Protein AF-A0A0D2BY99-F1 (afdb_monomer)

Organism: NCBI:txid348802

Solvent-accessible surface area (backbone atoms only — not comparable to full-atom values): 48387 Å² total; per-residue (Å²): 116,50,92,57,68,26,35,26,67,35,30,48,59,58,56,69,74,54,52,49,50,33,48,76,62,71,42,45,40,42,60,58,34,96,48,70,71,82,65,50,75,66,60,50,52,52,45,27,62,59,47,30,35,59,30,34,30,30,28,70,55,62,78,50,47,54,71,49,89,91,41,61,68,60,22,54,54,47,31,50,52,52,38,53,53,47,30,52,48,22,71,75,37,60,72,46,27,47,29,29,33,64,47,62,68,90,43,52,76,56,44,64,57,44,53,56,46,38,49,76,71,44,66,36,72,29,31,28,32,60,25,48,61,75,37,45,37,70,33,39,74,86,37,45,69,56,47,50,50,37,23,74,69,48,30,36,38,37,44,43,46,40,76,74,48,68,79,61,100,72,76,90,67,68,67,83,93,51,38,32,79,80,51,51,23,26,50,31,37,23,50,24,55,51,36,21,48,39,50,28,44,56,73,77,26,71,47,32,34,39,35,33,50,38,48,33,40,58,30,50,88,39,49,60,61,54,21,47,46,45,57,73,67,66,52,88,80,45,34,86,74,39,25,49,69,52,49,36,51,44,42,66,72,29,41,32,28,23,42,20,68,89,31,73,65,66,58,45,54,54,38,51,79,53,34,59,61,80,32,30,31,27,25,46,40,33,55,84,39,44,65,74,52,39,47,51,46,46,53,52,45,67,65,46,41,52,77,78,31,76,48,66,68,56,42,43,24,24,26,26,50,30,53,52,57,66,60,38,78,80,37,84,69,67,69,62,67,68,61,80,70,77,71,85,88,80,89,74,87,88,76,88,82,86,86,80,85,86,79,90,87,79,90,88,83,86,89,85,89,88,88,88,90,84,90,88,89,87,82,84,90,82,89,84,89,89,84,85,84,80,86,82,85,95,82,76,91,83,78,83,54,72,79,53,54,53,53,56,56,66,70,75,75,80,88,84,84,89,85,84,90,88,84,89,85,86,88,81,89,87,88,88,88,80,89,85,88,89,87,85,92,88,92,87,87,84,87,84,87,86,90,91,86,82,88,88,88,86,83,92,83,88,83,87,82,85,77,79,80,88,83,80,87,76,93,70,100,68,88,82,83,91,77,90,80,82,85,87,85,87,92,76,79,86,82,90,87,79,87,80,74,80,69,82,76,87,67,80,82,74,96,67,89,88,79,82,83,64,56,49,36,36,28,23,83,88,44,78,46,79,40,45,60,67,58,60,73,46,52,49,68,74,51,49,47,58,68,23,75,83,45,96,60,83,72,92,69,84,76,76,80,64,94,81,56,71,46,78,32,95,47,62,51,69,55,53,50,56,49,53,52,53,54,51,56,55,58,73,69,55,87,83,82,81,84,77,94,74,85,88,82,81,95,75,85,88,78,92,74,82,95,79,75,60,78,72,66,74,47,70,70,32,50,44,34,41,37,41,34,38,43,35,40,52,48,72,50,76,84,52,96,84,66,49,75,67,58,52,49,50,46,48,52,24,43,50,60,44,58,62,68,68,40,45,63,57,60,92,58,67,84,65,94,65,86,85,41,73,54,55,54,49,51,53,30,44,39,43,19,46,47,58,95,78,42,53,48,76,34,72,48,70,44,96,90,50,64,33,36,47,32,36,35,78,29,58,51,56,84,76,76,70,86,47,89,75,36,60,59,40,52,57,39,26,56,54,52,61,69,20,48,94,41,66,46,74,51,77,51,77,49,82,45,75,39,77,74,31,68,96,47,101,59,70,35,46,30,42,33,39,43,36,40,39,40,34,32,32,68,48,61,83,129

Radius of gyration: 38.29 Å; Cα contacts (8 Å, |Δi|>4): 1017; chains: 1; bounding box: 96×104×134 Å

Nearest PDB structures (foldseek):
  2f6k-assembly1_A  TM=9.351E-01  e=1.677E-24  Lactiplantibacillus plantarum WCFS1
  3nur-assembly1_A  TM=8.470E-01  e=1.271E-16  Staphylococcus aureus
  4qs5-assembly2_D  TM=8.543E-01  e=3.409E-16  Novosphingobium aromaticivorans DSM 12444
  4ofc-assembly1_A  TM=8.012E-01  e=1.671E-15  Homo sapiens
  7wmb-assembly1_A  TM=7.915E-01  e=1.765E-15  Aspergillus oryzae

Sequence (783 aa):
MSRHRKIDCHSHYLPPGYRDACAENGHKNPDGMPAIPEWSAESHLEMMKAVNITKSILSISSPGTNLVPGNSELTRKVTKYCNDYAADLKKQKPEQFGFFASLPLTDVEWCLQEIPRALDELDADGFVVMTNFGGSYLGDKAFDPIFDELNRRKAKVFMHPTTPCLKTGTAATPLPDFPRPMFEFLFDTARAVINLFLSGTVSRCPNVSFLVPHVGGTFPPLINRFSGFAAAVKIPGVDSAVNPNWVKERLNKQFYFDTAGWAFSEQMKGMLEYVTVDRMLYGSDFPFTPLSHVQFLSDQHDKYLPEVFPNEEDQEKLCSQNALKLFSGGDARFTQSVNLSHRPLHRQSPTTALSTYNDLDTADDKIYTAPPPPHSPLSAASSSSPPSPRPPPFSSLYFPSDAELDRIRATVTETACDSLLTSAPAPSFEEALAEDEVECKAEAETKAALPPDTKPQSSRAVEEGEPPPPYTEGSSPLDSFSYIMAAAGGAASIITQVQQTPGPPINTLGAGEAAADEHITLDLRGSRFTLSREELLTLPEFVLLSLFPNGLLPDGHMNSFHDGDVYPVDYDPASLQYMLNFFRDVAQSIPSTSPSPTTPPENDPISIEPLQGSTKDMLQDRAGIIVLREDLDFYVIPPRADIEAVEMTEVKRAAGRSLLKQNGIFSGLKRSEEAGTTEQHLIEMLTAGGFNHDDSWGHRAGEPNKAVICSLALARLRTDVKGDVAGSNAVGMAQKLLLFWRKPARRCWWEGVELDDVEGVETRVKVWIRRVWTLEMSVIGLR

Structure (mmCIF, N/CA/C/O backbone):
data_AF-A0A0D2BY99-F1
#
_entry.id   AF-A0A0D2BY99-F1
#
loop_
_atom_site.group_PDB
_atom_site.id
_atom_site.type_symbol
_atom_site.label_atom_id
_atom_site.label_alt_id
_atom_site.label_comp_id
_atom_site.label_asym_id
_atom_site.label_entity_id
_atom_site.label_seq_id
_atom_site.pdbx_PDB_ins_code
_atom_site.Cartn_x
_atom_site.Cartn_y
_atom_site.Cartn_z
_atom_site.occupancy
_atom_site.B_iso_or_equiv
_atom_site.auth_seq_id
_atom_site.auth_comp_id
_atom_site.auth_asym_id
_atom_site.auth_atom_id
_atom_site.pdbx_PDB_model_num
ATOM 1 N N . MET A 1 1 ? 11.100 -9.910 21.239 1.00 56.53 1 MET A N 1
ATOM 2 C CA . MET A 1 1 ? 10.245 -8.736 21.527 1.00 56.53 1 MET A CA 1
ATOM 3 C C . MET A 1 1 ? 10.646 -7.657 20.547 1.00 56.53 1 MET A C 1
ATOM 5 O O . MET A 1 1 ? 11.840 -7.393 20.456 1.00 56.53 1 MET A O 1
ATOM 9 N N . SER A 1 2 ? 9.673 -7.092 19.834 1.00 71.94 2 SER A N 1
ATOM 10 C CA . SER A 1 2 ? 9.865 -6.019 18.846 1.00 71.94 2 SER A CA 1
ATOM 11 C C . SER A 1 2 ? 10.686 -4.857 19.413 1.00 71.94 2 SER A C 1
ATOM 13 O O . SER A 1 2 ? 10.390 -4.384 20.517 1.00 71.94 2 SER A O 1
ATOM 15 N N . ARG A 1 3 ? 11.692 -4.379 18.666 1.00 77.44 3 ARG A N 1
ATOM 16 C CA . ARG A 1 3 ? 12.520 -3.226 19.085 1.00 77.44 3 ARG A CA 1
ATOM 17 C C . ARG A 1 3 ? 11.710 -1.930 19.031 1.00 77.44 3 ARG A C 1
ATOM 19 O O . ARG A 1 3 ? 11.904 -1.052 19.869 1.00 77.44 3 ARG A O 1
ATOM 26 N N . HIS A 1 4 ? 10.777 -1.837 18.088 1.00 87.06 4 HIS A N 1
ATOM 27 C CA . HIS A 1 4 ? 9.962 -0.648 17.860 1.00 87.06 4 HIS A CA 1
ATOM 28 C C . HIS A 1 4 ? 8.675 -0.687 18.693 1.00 87.06 4 HIS A C 1
ATOM 30 O O . HIS A 1 4 ? 8.038 -1.737 18.819 1.00 87.06 4 HIS A O 1
ATOM 36 N N . ARG A 1 5 ? 8.286 0.473 19.242 1.00 94.44 5 ARG A N 1
ATOM 37 C CA . ARG A 1 5 ? 6.951 0.697 19.820 1.00 94.44 5 ARG A CA 1
ATOM 38 C C . ARG A 1 5 ? 5.971 0.939 18.672 1.00 94.44 5 ARG A C 1
ATOM 40 O O . ARG A 1 5 ? 6.218 1.824 17.854 1.00 94.44 5 ARG A O 1
ATOM 47 N N . LYS A 1 6 ? 4.887 0.168 18.612 1.00 97.56 6 LYS A N 1
ATOM 48 C CA . LYS A 1 6 ? 3.934 0.165 17.490 1.00 97.56 6 LYS A CA 1
ATOM 49 C C . LYS A 1 6 ? 2.549 0.674 17.893 1.00 97.56 6 LYS A C 1
ATOM 51 O O . LYS A 1 6 ? 2.116 0.451 19.021 1.00 97.56 6 LYS A O 1
ATOM 56 N N . ILE A 1 7 ? 1.838 1.312 16.966 1.00 98.50 7 ILE A N 1
ATOM 57 C CA . ILE A 1 7 ? 0.398 1.583 17.070 1.00 98.50 7 ILE A CA 1
ATOM 58 C C . ILE A 1 7 ? -0.298 0.812 15.956 1.00 98.50 7 ILE A C 1
ATOM 60 O O . ILE A 1 7 ? -0.080 1.080 14.778 1.00 98.50 7 ILE A O 1
ATOM 64 N N . ASP A 1 8 ? -1.119 -0.155 16.341 1.00 98.56 8 ASP A N 1
ATOM 65 C CA . ASP A 1 8 ? -1.815 -1.043 15.421 1.00 98.56 8 ASP A CA 1
ATOM 66 C C . ASP A 1 8 ? -3.090 -0.375 14.900 1.00 98.56 8 ASP A C 1
ATOM 68 O O . ASP A 1 8 ? -4.052 -0.169 15.639 1.00 98.56 8 ASP A O 1
ATOM 72 N N . CYS A 1 9 ? -3.080 0.000 13.623 1.00 98.50 9 CYS A N 1
ATOM 73 C CA . CYS A 1 9 ? -4.204 0.646 12.949 1.00 98.50 9 CYS A CA 1
ATOM 74 C C . CYS A 1 9 ? -5.134 -0.352 12.244 1.00 98.50 9 CYS A C 1
ATOM 76 O O . CYS A 1 9 ? -6.150 0.069 11.695 1.00 98.50 9 CYS A O 1
ATOM 78 N N . HIS A 1 10 ? -4.803 -1.647 12.264 1.00 98.50 10 HIS A N 1
ATOM 79 C CA . HIS A 1 10 ? -5.571 -2.717 11.638 1.00 98.50 10 HIS A CA 1
ATOM 80 C C . HIS A 1 10 ? -5.625 -3.904 12.595 1.00 98.50 10 HIS A C 1
ATOM 82 O O . HIS A 1 10 ? -4.867 -4.869 12.491 1.00 98.50 10 HIS A O 1
ATOM 88 N N . SER A 1 11 ? -6.556 -3.805 13.538 1.00 97.81 11 SER A N 1
ATOM 89 C CA . SER A 1 11 ? -6.810 -4.827 14.541 1.00 97.81 11 SER A CA 1
ATOM 90 C C . SER A 1 11 ? -8.306 -5.036 14.704 1.00 97.81 11 SER A C 1
ATOM 92 O O . SER A 1 11 ? -9.100 -4.093 14.592 1.00 97.81 11 SER A O 1
ATOM 94 N N . HIS A 1 12 ? -8.7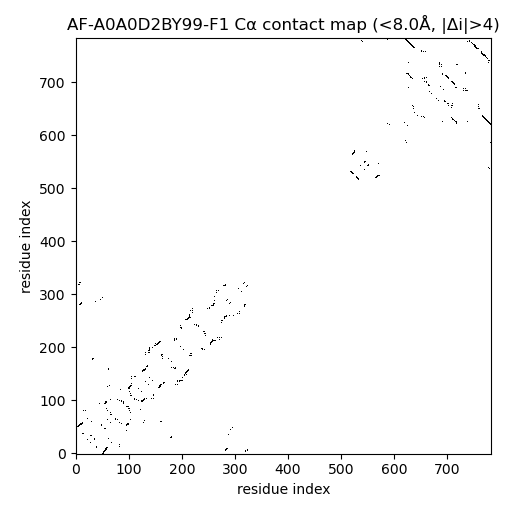03 -6.265 15.003 1.00 98.31 12 HIS A N 1
ATOM 95 C CA . HIS A 1 12 ? -10.099 -6.653 15.098 1.00 98.31 12 HIS A CA 1
ATOM 96 C C . HIS A 1 12 ? -10.532 -7.000 16.517 1.00 98.31 12 HIS A C 1
ATOM 98 O O . HIS A 1 12 ? -9.751 -7.409 17.385 1.00 98.31 12 HIS A O 1
ATOM 104 N N . TYR A 1 13 ? -11.832 -6.831 16.737 1.00 98.06 13 TYR A N 1
ATOM 105 C CA . TYR A 1 13 ? -12.532 -7.254 17.937 1.00 98.06 13 TYR A CA 1
ATOM 106 C C . TYR A 1 13 ? -13.767 -8.058 17.547 1.00 98.06 13 TYR A C 1
ATOM 108 O O . TYR A 1 13 ? -14.446 -7.743 16.571 1.00 98.06 13 TYR A O 1
ATOM 116 N N . LEU A 1 14 ? -14.047 -9.119 18.303 1.00 96.81 14 LEU A N 1
ATOM 117 C CA . LEU A 1 14 ? -15.175 -10.014 18.057 1.00 96.81 14 LEU A CA 1
ATOM 118 C C . LEU A 1 14 ? -15.991 -10.128 19.352 1.00 96.81 14 LEU A C 1
ATOM 120 O O . LEU A 1 14 ? -15.777 -11.055 20.134 1.00 96.81 14 LEU A O 1
ATOM 124 N N . PRO A 1 15 ? -16.892 -9.162 19.624 1.00 95.12 15 PRO A N 1
ATOM 125 C CA . PRO A 1 15 ? -17.768 -9.212 20.791 1.00 95.12 15 PRO A CA 1
ATOM 126 C C . PRO A 1 15 ? -18.583 -10.517 20.809 1.00 95.12 15 PRO A C 1
ATOM 128 O O . PRO A 1 15 ? -19.040 -10.936 19.740 1.00 95.12 15 PRO A O 1
ATOM 131 N N . PRO A 1 16 ? -18.856 -11.132 21.976 1.00 93.06 16 PRO A N 1
ATOM 132 C CA . PRO A 1 16 ? -19.593 -12.396 22.044 1.00 93.06 16 PRO A CA 1
ATOM 133 C C . PRO A 1 16 ? -20.919 -12.375 21.267 1.00 93.06 16 PRO A C 1
ATOM 135 O O . PRO A 1 16 ? -21.113 -13.191 20.373 1.00 93.06 16 PRO A O 1
ATOM 138 N N . GLY A 1 17 ? -21.760 -11.354 21.475 1.00 94.94 17 GLY A N 1
ATOM 139 C CA . GLY A 1 17 ? -23.041 -11.235 20.768 1.00 94.94 17 GLY A CA 1
ATOM 140 C C . GLY A 1 17 ? -22.930 -10.948 19.261 1.00 94.94 17 GLY A C 1
ATOM 141 O O . GLY A 1 17 ? -23.889 -11.181 18.531 1.00 94.94 17 GLY A O 1
ATOM 142 N N . TYR A 1 18 ? -21.778 -10.469 18.773 1.00 97.12 18 TYR A N 1
ATOM 143 C CA . TYR A 1 18 ? -21.510 -10.333 17.336 1.00 97.12 18 TYR A CA 1
ATOM 144 C C . TYR A 1 18 ? -21.160 -11.694 16.740 1.00 97.12 18 TYR A C 1
ATOM 146 O O . TYR A 1 18 ? -21.701 -12.077 15.708 1.00 97.12 18 TYR A O 1
ATOM 154 N N . ARG A 1 19 ? -20.304 -12.457 17.427 1.00 95.00 19 ARG A N 1
ATOM 155 C CA . ARG A 1 19 ? -19.936 -13.818 17.033 1.00 95.00 19 ARG A CA 1
ATOM 156 C C . ARG A 1 19 ? -21.144 -14.757 17.025 1.00 95.00 19 ARG A C 1
ATOM 158 O O . ARG A 1 19 ? -21.289 -15.518 16.069 1.00 95.00 19 ARG A O 1
ATOM 165 N N . ASP A 1 20 ? -22.016 -14.658 18.026 1.00 95.38 20 ASP A N 1
ATOM 166 C CA . ASP A 1 20 ? -23.283 -15.393 18.073 1.00 95.38 20 ASP A CA 1
ATOM 167 C C . ASP A 1 20 ? -24.172 -15.007 16.881 1.00 95.38 20 ASP A C 1
ATOM 169 O O . ASP A 1 20 ? -24.571 -15.879 16.110 1.00 95.38 20 ASP A O 1
ATOM 173 N N . ALA A 1 21 ? -24.381 -13.706 16.637 1.00 97.00 21 ALA A N 1
ATOM 174 C CA . ALA A 1 21 ? -25.160 -13.229 15.492 1.00 97.00 21 ALA A CA 1
ATOM 175 C C . ALA A 1 21 ? -24.588 -13.706 14.142 1.00 97.00 21 ALA A C 1
ATOM 177 O O . ALA A 1 21 ? -25.350 -14.134 13.272 1.00 97.00 21 ALA A O 1
ATOM 178 N N . CYS A 1 22 ? -23.265 -13.698 13.958 1.00 96.56 22 CYS A N 1
ATOM 179 C CA . CYS A 1 22 ? -22.613 -14.271 12.778 1.00 96.56 22 CYS A CA 1
ATOM 180 C C . CYS A 1 22 ? -22.915 -15.769 12.643 1.00 96.56 22 CYS A C 1
ATOM 182 O O . CYS A 1 22 ? -23.342 -16.218 11.579 1.00 96.56 22 CYS A O 1
ATOM 184 N N . ALA A 1 23 ? -22.741 -16.546 13.715 1.00 95.00 23 ALA A N 1
ATOM 185 C CA . ALA A 1 23 ? -22.955 -17.990 13.704 1.00 95.00 23 ALA A CA 1
ATOM 186 C C . ALA A 1 23 ? -24.426 -18.388 13.469 1.00 95.00 23 ALA A C 1
ATOM 188 O O . ALA A 1 23 ? -24.681 -19.387 12.790 1.00 95.00 23 ALA A O 1
ATOM 189 N N . GLU A 1 24 ? -25.377 -17.618 14.001 1.00 96.62 24 GLU A N 1
ATOM 190 C CA . GLU A 1 24 ? -26.823 -17.781 13.794 1.00 96.62 24 GLU A CA 1
ATOM 191 C C . GLU A 1 24 ? -27.250 -17.457 12.355 1.00 96.62 24 GLU A C 1
ATOM 193 O O . GLU A 1 24 ? -28.123 -18.128 11.810 1.00 96.62 24 GLU A O 1
ATOM 198 N N . ASN A 1 25 ? -26.602 -16.478 11.713 1.00 96.12 25 ASN A N 1
ATOM 199 C CA . ASN A 1 25 ? -26.933 -16.013 10.360 1.00 96.12 25 ASN A CA 1
ATOM 200 C C . ASN A 1 25 ? -26.036 -16.626 9.262 1.00 96.12 25 ASN A C 1
ATOM 202 O O . ASN A 1 25 ? -25.915 -16.071 8.174 1.00 96.12 25 ASN A O 1
ATOM 206 N N . GLY A 1 26 ? -25.421 -17.785 9.528 1.00 93.44 26 GLY A N 1
ATOM 207 C CA . GLY A 1 26 ? -24.696 -18.589 8.532 1.00 93.44 26 GLY A CA 1
ATOM 208 C C . GLY A 1 26 ? -23.199 -18.287 8.373 1.00 93.44 26 GLY A C 1
ATOM 209 O O . GLY A 1 26 ? -22.496 -19.039 7.703 1.00 93.44 26 GLY A O 1
ATOM 210 N N . HIS A 1 27 ? -22.665 -17.271 9.050 1.00 93.50 27 HIS A N 1
ATOM 211 C CA . HIS A 1 27 ? -21.276 -16.802 8.921 1.00 93.50 27 HIS A CA 1
ATOM 212 C C . HIS A 1 27 ? -20.294 -17.512 9.862 1.00 93.50 27 HIS A C 1
ATOM 214 O O . HIS A 1 27 ? -19.378 -16.896 10.399 1.00 93.50 27 HIS A O 1
ATOM 220 N N . LYS A 1 28 ? -20.459 -18.825 10.078 1.00 93.56 28 LYS A N 1
ATOM 221 C CA . LYS A 1 28 ? -19.520 -19.638 10.888 1.00 93.56 28 LYS A CA 1
ATOM 222 C C . LYS A 1 28 ? -18.140 -19.775 10.237 1.00 93.56 28 LYS A C 1
ATOM 224 O O . LYS A 1 28 ? -17.147 -19.959 10.939 1.00 93.56 28 LYS A O 1
ATOM 229 N N . ASN A 1 29 ? -18.106 -19.662 8.912 1.00 92.75 29 ASN A N 1
ATOM 230 C CA . ASN A 1 29 ? -16.936 -19.767 8.047 1.00 92.75 29 ASN A CA 1
ATOM 231 C C . ASN A 1 29 ? -16.832 -18.503 7.172 1.00 92.75 29 ASN A C 1
ATOM 233 O O . ASN A 1 29 ? -17.025 -18.588 5.955 1.00 92.75 29 ASN A O 1
ATOM 237 N N . PRO A 1 30 ? -16.636 -17.314 7.780 1.00 90.81 30 PRO A N 1
ATOM 238 C CA . PRO A 1 30 ? -16.716 -16.043 7.064 1.00 90.81 30 PRO A CA 1
ATOM 239 C C . PRO A 1 30 ? -15.675 -16.013 5.943 1.00 90.81 30 PRO A C 1
ATOM 241 O O . PRO A 1 30 ? -14.522 -16.387 6.152 1.00 90.81 30 PRO A O 1
ATOM 244 N N . ASP A 1 31 ? -16.102 -15.647 4.734 1.00 90.81 31 ASP A N 1
ATOM 245 C CA . ASP A 1 31 ? -15.240 -15.550 3.548 1.00 90.81 31 ASP A CA 1
ATOM 246 C C . ASP A 1 31 ? -14.436 -16.837 3.229 1.00 90.81 31 ASP A C 1
ATOM 248 O O . ASP A 1 31 ? -13.363 -16.797 2.621 1.00 90.81 31 ASP A O 1
ATOM 252 N N . GLY A 1 32 ? -14.952 -18.004 3.637 1.00 89.62 32 GLY A N 1
ATOM 253 C CA . GLY A 1 32 ? -14.294 -19.305 3.473 1.00 89.62 32 GLY A CA 1
ATOM 254 C C . GLY A 1 32 ? -13.236 -19.629 4.536 1.00 89.62 32 GLY A C 1
ATOM 255 O O . GLY A 1 32 ? -12.535 -20.629 4.402 1.00 89.62 32 GLY A O 1
ATOM 256 N N . MET A 1 33 ? -13.102 -18.822 5.594 1.00 92.44 33 MET A N 1
ATOM 257 C CA . MET A 1 33 ? -12.191 -19.107 6.708 1.00 92.44 33 MET A CA 1
ATOM 258 C C . MET A 1 33 ? -12.642 -20.337 7.524 1.00 92.44 33 MET A C 1
ATOM 260 O O . MET A 1 33 ? -13.844 -20.602 7.622 1.00 92.44 33 MET A O 1
ATOM 264 N N . PRO A 1 34 ? -11.722 -21.087 8.169 1.00 91.62 34 PRO A N 1
ATOM 265 C CA . PRO A 1 34 ? -12.066 -22.325 8.883 1.00 91.62 34 PRO A CA 1
ATOM 266 C C . PRO A 1 34 ? -13.016 -22.157 10.080 1.00 91.62 34 PRO A C 1
ATOM 268 O O . PRO A 1 34 ? -13.721 -23.102 10.430 1.00 91.62 34 PRO A O 1
ATOM 271 N N . ALA A 1 35 ? -13.031 -20.979 10.710 1.00 93.25 35 ALA A N 1
ATOM 272 C CA . ALA A 1 35 ? -13.931 -20.612 11.802 1.00 93.25 35 ALA A CA 1
ATOM 273 C C . ALA A 1 35 ? -13.927 -19.087 12.017 1.00 93.25 35 ALA A C 1
ATOM 275 O O . ALA A 1 35 ? -12.994 -18.403 11.593 1.00 93.25 35 ALA A O 1
ATOM 276 N N . ILE A 1 36 ? -14.908 -18.572 12.766 1.00 93.25 36 ILE A N 1
ATOM 277 C CA . ILE A 1 36 ? -14.758 -17.297 13.485 1.00 93.25 36 ILE A CA 1
ATOM 278 C C . ILE A 1 36 ? -13.766 -17.530 14.648 1.00 93.25 36 ILE A C 1
ATOM 280 O O . ILE A 1 36 ? -14.056 -18.386 15.495 1.00 93.25 36 ILE A O 1
ATOM 284 N N . PRO A 1 37 ? -12.626 -16.817 14.721 1.00 93.31 37 PRO A N 1
ATOM 285 C CA . PRO A 1 37 ? -11.643 -17.008 15.787 1.00 93.31 37 PRO A CA 1
ATOM 286 C C . PRO A 1 37 ? -12.169 -16.566 17.163 1.00 93.31 37 PRO A C 1
ATOM 288 O O . PRO A 1 37 ? -13.069 -15.732 17.278 1.00 93.31 37 PRO A O 1
ATOM 291 N N . GLU A 1 38 ? -11.587 -17.135 18.221 1.00 92.62 38 GLU A N 1
ATOM 292 C CA . GLU A 1 38 ? -11.810 -16.688 19.600 1.00 92.62 38 GLU A CA 1
ATOM 293 C C . GLU A 1 38 ? -11.158 -15.321 19.845 1.00 92.62 38 GLU A C 1
ATOM 295 O O . GLU A 1 38 ? -10.099 -15.016 19.293 1.00 92.62 38 GLU A O 1
ATOM 300 N N . TRP A 1 39 ? -11.768 -14.507 20.709 1.00 96.44 39 TRP A N 1
ATOM 301 C CA . TRP A 1 39 ? -11.251 -13.184 21.049 1.00 96.44 39 TRP A CA 1
ATOM 302 C C . TRP A 1 39 ? -11.715 -12.722 22.432 1.00 96.44 39 TRP A C 1
ATOM 304 O O . TRP A 1 39 ? -12.891 -12.835 22.777 1.00 96.44 39 TRP A O 1
ATOM 314 N N . SER A 1 40 ? -10.807 -12.119 23.196 1.00 97.00 40 SER A N 1
ATOM 315 C CA . SER A 1 40 ? -11.129 -11.274 24.346 1.00 97.00 40 SER A CA 1
ATOM 316 C C . SER A 1 40 ? -10.222 -10.042 24.389 1.00 97.00 40 SER A C 1
ATOM 318 O O . SER A 1 40 ? -9.164 -9.996 23.753 1.00 97.00 40 SER A O 1
ATOM 320 N N . ALA A 1 41 ? -10.604 -9.042 25.187 1.00 97.31 41 ALA A N 1
ATOM 321 C CA . ALA A 1 41 ? -9.747 -7.886 25.440 1.00 97.31 41 ALA A CA 1
ATOM 322 C C . ALA A 1 41 ? -8.418 -8.304 26.102 1.00 97.31 41 ALA A C 1
ATOM 324 O O . ALA A 1 41 ? -7.382 -7.688 25.866 1.00 97.31 41 ALA A O 1
ATOM 325 N N . GLU A 1 42 ? -8.431 -9.370 26.903 1.00 97.62 42 GLU A N 1
ATOM 326 C CA . GLU A 1 42 ? -7.264 -9.934 27.580 1.00 97.62 42 GLU A CA 1
ATOM 327 C C . GLU A 1 42 ? -6.314 -10.607 26.583 1.00 97.62 42 GLU A C 1
ATOM 329 O O . GLU A 1 42 ? -5.121 -10.305 26.604 1.00 97.62 42 GLU A O 1
ATOM 334 N N . SER A 1 43 ? -6.822 -11.438 25.660 1.00 97.19 43 SER A N 1
ATOM 335 C CA . SER A 1 43 ? -5.990 -12.054 24.614 1.00 97.19 43 SER A CA 1
ATOM 336 C C . SER A 1 43 ? -5.428 -11.013 23.643 1.00 97.19 43 SER A C 1
ATOM 338 O O . SER A 1 43 ? -4.305 -11.149 23.162 1.00 97.19 43 SER A O 1
ATOM 340 N N . HIS A 1 44 ? -6.182 -9.940 23.382 1.00 98.44 44 HIS A N 1
ATOM 341 C CA . HIS A 1 44 ? -5.705 -8.814 22.581 1.00 98.44 44 HIS A CA 1
ATOM 342 C C . HIS A 1 44 ? -4.551 -8.075 23.284 1.00 98.44 44 HIS A C 1
ATOM 344 O O . HIS A 1 44 ? -3.530 -7.791 22.663 1.00 98.44 44 HIS A O 1
ATOM 350 N N . LEU A 1 45 ? -4.656 -7.813 24.591 1.00 98.44 45 LEU A N 1
ATOM 351 C CA . LEU A 1 45 ? -3.580 -7.179 25.368 1.00 98.44 45 LEU A CA 1
ATOM 352 C C . LEU A 1 45 ? -2.336 -8.072 25.504 1.00 98.44 45 LEU A C 1
ATOM 354 O O . LEU A 1 45 ? -1.215 -7.561 25.532 1.00 98.44 45 LEU A O 1
ATOM 358 N N . GLU A 1 46 ? -2.511 -9.394 25.565 1.00 97.81 46 GLU A N 1
ATOM 359 C CA . GLU A 1 46 ? -1.402 -10.349 25.498 1.00 97.81 46 GLU A CA 1
ATOM 360 C C . GLU A 1 46 ? -0.677 -10.270 24.147 1.00 97.81 46 GLU A C 1
ATOM 362 O O . GLU A 1 46 ? 0.552 -10.152 24.128 1.00 97.81 46 GLU A O 1
ATOM 367 N N . MET A 1 47 ? -1.424 -10.230 23.037 1.00 97.56 47 MET A N 1
ATOM 368 C CA . MET A 1 47 ? -0.873 -9.997 21.698 1.00 97.56 47 MET A CA 1
ATOM 369 C C . MET A 1 47 ? -0.092 -8.681 21.641 1.00 97.56 47 MET A C 1
ATOM 371 O O . MET A 1 47 ? 1.094 -8.696 21.309 1.00 97.56 47 MET A O 1
ATOM 375 N N . MET A 1 48 ? -0.699 -7.567 22.064 1.00 98.25 48 MET A N 1
ATOM 376 C CA . MET A 1 48 ? -0.048 -6.251 22.056 1.00 98.25 48 MET A CA 1
ATOM 377 C C . MET A 1 48 ? 1.290 -6.270 22.804 1.00 98.25 48 MET A C 1
ATOM 379 O O . MET A 1 48 ? 2.311 -5.804 22.293 1.00 98.25 48 MET A O 1
ATOM 383 N N . LYS A 1 49 ? 1.311 -6.881 23.995 1.00 97.69 49 LYS A N 1
ATOM 384 C CA . LYS A 1 49 ? 2.518 -7.035 24.815 1.00 97.69 49 LYS A CA 1
ATOM 385 C C . LYS A 1 49 ? 3.581 -7.910 24.143 1.00 97.69 49 LYS A C 1
ATOM 387 O O . LYS A 1 49 ? 4.770 -7.626 24.289 1.00 97.69 49 LYS A O 1
ATOM 392 N N . ALA A 1 50 ? 3.186 -8.963 23.429 1.00 96.38 50 ALA A N 1
ATOM 393 C CA . ALA A 1 50 ? 4.113 -9.877 22.763 1.00 96.38 50 ALA A CA 1
ATOM 394 C C . ALA A 1 50 ? 4.914 -9.196 21.634 1.00 96.38 50 ALA A C 1
ATOM 396 O O . ALA A 1 50 ? 6.103 -9.489 21.469 1.00 96.38 50 ALA A O 1
ATOM 397 N N . VAL A 1 51 ? 4.288 -8.262 20.905 1.00 96.25 51 VAL A N 1
ATOM 398 C CA . VAL A 1 51 ? 4.874 -7.560 19.742 1.00 96.25 51 VAL A CA 1
ATOM 399 C C . VAL A 1 51 ? 5.107 -6.053 19.947 1.00 96.25 51 VAL A C 1
ATOM 401 O O . VAL A 1 51 ? 5.364 -5.334 18.987 1.00 96.25 51 VAL A O 1
ATOM 404 N N . ASN A 1 52 ? 5.109 -5.573 21.198 1.00 97.06 52 ASN A N 1
ATOM 405 C CA . ASN A 1 52 ? 5.401 -4.175 21.571 1.00 97.06 52 ASN A CA 1
ATOM 406 C C . ASN A 1 52 ? 4.458 -3.134 20.917 1.00 97.06 52 ASN A C 1
ATOM 408 O O . ASN A 1 52 ? 4.869 -2.022 20.572 1.00 97.06 52 ASN A O 1
ATOM 412 N N . ILE A 1 53 ? 3.181 -3.490 20.758 1.00 98.44 53 ILE A N 1
ATOM 413 C CA . ILE A 1 53 ? 2.116 -2.543 20.406 1.00 98.44 53 ILE A CA 1
ATOM 414 C C . ILE A 1 53 ? 1.680 -1.820 21.685 1.00 98.44 53 ILE A C 1
ATOM 416 O O . ILE A 1 53 ? 1.390 -2.451 22.702 1.00 98.44 53 ILE A O 1
ATOM 420 N N . THR A 1 54 ? 1.622 -0.491 21.643 1.00 97.81 54 THR A N 1
ATOM 421 C CA . THR A 1 54 ? 1.172 0.342 22.768 1.00 97.81 54 THR A CA 1
ATOM 422 C C . THR A 1 54 ? -0.328 0.615 22.724 1.00 97.81 54 THR A C 1
ATOM 424 O O . THR A 1 54 ? -0.960 0.645 23.778 1.00 97.81 54 THR A O 1
ATOM 427 N N . LYS A 1 55 ? -0.895 0.771 21.520 1.00 98.44 55 LYS A N 1
ATOM 428 C CA . LYS A 1 55 ? -2.316 1.051 21.280 1.00 98.44 55 LYS A CA 1
ATOM 429 C C . LYS A 1 55 ? -2.806 0.360 20.005 1.00 98.44 55 LYS A C 1
ATOM 431 O O . LYS A 1 55 ? -2.105 0.405 18.997 1.00 98.44 55 LYS A O 1
ATOM 436 N N . SER A 1 56 ? -4.005 -0.216 20.047 1.00 98.75 56 SER A N 1
ATOM 437 C CA . SER A 1 56 ? -4.707 -0.786 18.889 1.00 98.75 56 SER A CA 1
ATOM 438 C C . SER A 1 56 ? -5.969 0.018 18.577 1.00 98.75 56 SER A C 1
ATOM 440 O O . SER A 1 56 ? -6.726 0.360 19.486 1.00 98.75 56 SER A O 1
ATOM 442 N N . ILE A 1 57 ? -6.230 0.299 17.301 1.00 98.69 57 ILE A N 1
ATOM 443 C CA . ILE A 1 57 ? -7.485 0.890 16.824 1.00 98.69 57 ILE A CA 1
ATOM 444 C C . ILE A 1 57 ? -8.368 -0.245 16.295 1.00 98.69 57 ILE A C 1
ATOM 446 O O . ILE A 1 57 ? -8.110 -0.827 15.244 1.00 98.69 57 ILE A O 1
ATOM 450 N N . LEU A 1 58 ? -9.384 -0.598 17.079 1.00 98.75 58 LEU A N 1
ATOM 451 C CA . LEU A 1 58 ? -10.216 -1.780 16.878 1.00 98.75 58 LEU A CA 1
ATOM 452 C C . LEU A 1 58 ? -11.268 -1.569 15.775 1.00 98.75 58 LEU A C 1
ATOM 454 O O . LEU A 1 58 ? -11.903 -0.520 15.704 1.00 98.75 58 LEU A O 1
ATOM 458 N N . SER A 1 59 ? -11.515 -2.586 14.952 1.00 98.69 59 SER A N 1
ATOM 459 C CA . SER A 1 59 ? -12.532 -2.577 13.888 1.00 98.69 59 SER A CA 1
ATOM 460 C C . SER A 1 59 ? -13.275 -3.916 13.782 1.00 98.69 59 SER A C 1
ATOM 462 O O . SER A 1 59 ? -12.726 -4.963 14.123 1.00 98.69 59 SER A O 1
ATOM 464 N N . ILE A 1 60 ? -14.524 -3.907 13.304 1.00 98.19 60 ILE A N 1
ATOM 465 C CA . ILE A 1 60 ? -15.218 -5.147 12.925 1.00 98.19 60 ILE A CA 1
ATOM 466 C C . ILE A 1 60 ? -14.693 -5.601 11.557 1.00 98.19 60 ILE A C 1
ATOM 468 O O . ILE A 1 60 ? -14.669 -4.815 10.610 1.00 98.19 60 ILE A O 1
ATOM 472 N N . SER A 1 61 ? -14.277 -6.866 11.474 1.00 94.81 61 SER A N 1
ATOM 473 C CA . SER A 1 61 ? -13.823 -7.511 10.235 1.00 94.81 61 SER A CA 1
ATOM 474 C C . SER A 1 61 ? -15.000 -8.006 9.376 1.00 94.81 61 SER A C 1
ATOM 476 O O . SER A 1 61 ? -16.160 -7.961 9.795 1.00 94.81 61 SER A O 1
ATOM 478 N N . SER A 1 62 ? -14.702 -8.524 8.185 1.00 93.44 62 SER A N 1
ATOM 479 C CA . SER A 1 62 ? -15.675 -9.183 7.299 1.00 93.44 62 SER A CA 1
ATOM 480 C C . SER A 1 62 ? -16.445 -10.301 8.039 1.00 93.44 62 SER A C 1
ATOM 482 O O . SER A 1 62 ? -15.851 -10.983 8.881 1.00 93.44 62 SER A O 1
ATOM 484 N N . PRO A 1 63 ? -17.763 -10.493 7.807 1.00 93.06 63 PRO A N 1
ATOM 485 C CA . PRO A 1 63 ? -18.637 -9.860 6.802 1.00 93.06 63 PRO A CA 1
ATOM 486 C C . PRO A 1 63 ? -19.147 -8.451 7.173 1.00 93.06 63 PRO A C 1
ATOM 488 O O . PRO A 1 63 ? -20.041 -7.914 6.516 1.00 93.06 63 PRO A O 1
ATOM 491 N N . GLY A 1 64 ? -18.622 -7.835 8.235 1.00 95.50 64 GLY A N 1
ATOM 492 C CA . GLY A 1 64 ? -19.171 -6.601 8.784 1.00 95.50 64 GLY A CA 1
ATOM 493 C C . GLY A 1 64 ? -20.509 -6.835 9.492 1.00 95.50 64 GLY A C 1
ATOM 494 O O . GLY A 1 64 ? -20.874 -7.950 9.850 1.00 95.50 64 GLY A O 1
ATOM 495 N N . THR A 1 65 ? -21.272 -5.766 9.711 1.00 96.69 65 THR A N 1
ATOM 496 C CA . THR A 1 65 ? -22.495 -5.817 10.532 1.00 96.69 65 THR A CA 1
ATOM 497 C C . THR A 1 65 ? -23.790 -6.014 9.731 1.00 96.69 65 THR A C 1
ATOM 499 O O . THR A 1 65 ? -24.850 -6.210 10.322 1.00 96.69 65 THR A O 1
ATOM 502 N N . ASN A 1 66 ? -23.720 -6.023 8.393 1.00 93.69 66 ASN A N 1
ATOM 503 C CA . ASN A 1 66 ? -24.841 -6.329 7.495 1.00 93.69 66 ASN A CA 1
ATOM 504 C C . ASN A 1 66 ? -24.906 -7.837 7.187 1.00 93.69 66 ASN A C 1
ATOM 506 O O . ASN A 1 66 ? -24.640 -8.268 6.067 1.00 93.69 66 ASN A O 1
ATOM 510 N N . LEU A 1 67 ? -25.227 -8.644 8.203 1.00 93.75 67 LEU A N 1
ATOM 511 C CA . LEU A 1 67 ? -25.133 -10.111 8.135 1.00 93.75 67 LEU A CA 1
ATOM 512 C C . LEU A 1 67 ? -26.134 -10.761 7.165 1.00 93.75 67 LEU A C 1
ATOM 514 O O . LEU A 1 67 ? -25.862 -11.834 6.633 1.00 93.75 67 LEU A O 1
ATOM 518 N N . VAL A 1 68 ? -27.294 -10.138 6.945 1.00 91.69 68 VAL A N 1
ATOM 519 C CA . VAL A 1 68 ? -28.348 -10.656 6.060 1.00 91.69 68 VAL A CA 1
ATOM 520 C C . VAL A 1 68 ? -28.824 -9.522 5.149 1.00 91.69 68 VAL A C 1
ATOM 522 O O . VAL A 1 68 ? -29.460 -8.587 5.644 1.00 91.69 68 VAL A O 1
ATOM 525 N N . PRO A 1 69 ? -28.551 -9.577 3.830 1.00 86.50 69 PRO A N 1
ATOM 526 C CA . PRO A 1 69 ? -28.975 -8.546 2.889 1.00 86.50 69 PRO A CA 1
ATOM 527 C C . PRO A 1 69 ? -30.477 -8.246 2.980 1.00 86.50 69 PRO A C 1
ATOM 529 O O . PRO A 1 69 ? -31.309 -9.149 2.941 1.00 86.50 69 PRO A O 1
ATOM 532 N N . GLY A 1 70 ? -30.820 -6.962 3.112 1.00 87.69 70 GLY A N 1
ATOM 533 C CA . GLY A 1 70 ? -32.202 -6.492 3.259 1.00 87.69 70 GLY A CA 1
ATOM 534 C C . GLY A 1 70 ? -32.763 -6.526 4.688 1.00 87.69 70 GLY A C 1
ATOM 535 O O . GLY A 1 70 ? -33.829 -5.959 4.919 1.00 87.69 70 GLY A O 1
ATOM 536 N N . ASN A 1 71 ? -32.066 -7.114 5.668 1.00 94.69 71 ASN A N 1
ATOM 537 C CA . ASN A 1 71 ? -32.506 -7.123 7.066 1.00 94.69 71 ASN A CA 1
ATOM 538 C C . ASN A 1 71 ? -31.958 -5.915 7.851 1.00 94.69 71 ASN A C 1
ATOM 540 O O . ASN A 1 71 ? -31.085 -6.048 8.710 1.00 94.69 71 ASN A O 1
ATOM 544 N N . SER A 1 72 ? -32.496 -4.724 7.570 1.00 95.06 72 SER A N 1
ATOM 545 C CA . SER A 1 72 ? -32.109 -3.482 8.258 1.00 95.06 72 SER A CA 1
ATOM 546 C C . SER A 1 72 ? -32.237 -3.552 9.783 1.00 95.06 72 SER A C 1
ATOM 548 O O . SER A 1 72 ? -31.408 -2.975 10.479 1.00 95.06 72 SER A O 1
ATOM 550 N N . GLU A 1 73 ? -33.236 -4.246 10.338 1.00 96.94 73 GLU A N 1
ATOM 551 C CA . GLU A 1 73 ? -33.413 -4.321 11.797 1.00 96.94 73 GLU A CA 1
ATOM 552 C C . GLU A 1 73 ? -32.258 -5.076 12.469 1.00 96.94 73 GLU A C 1
ATOM 554 O O . GLU A 1 73 ? -31.648 -4.560 13.412 1.00 96.94 73 GLU A O 1
ATOM 559 N N . LEU A 1 74 ? -31.903 -6.256 11.944 1.00 96.56 74 LEU A N 1
ATOM 560 C CA . LEU A 1 74 ? -30.745 -7.018 12.411 1.00 96.56 74 LEU A CA 1
ATOM 561 C C . LEU A 1 74 ? -29.459 -6.204 12.242 1.00 96.56 74 LEU A C 1
ATOM 563 O O . LEU A 1 74 ? -28.692 -6.079 13.195 1.00 96.56 74 LEU A O 1
ATOM 567 N N . THR A 1 75 ? -29.257 -5.607 11.067 1.00 96.88 75 THR A N 1
ATOM 568 C CA . THR A 1 75 ? -28.074 -4.800 10.752 1.00 96.88 75 THR A CA 1
ATOM 569 C C . THR A 1 75 ? -27.899 -3.650 11.744 1.00 96.88 75 THR A C 1
ATOM 571 O O . THR A 1 75 ? -26.834 -3.515 12.348 1.00 96.88 75 THR A O 1
ATOM 574 N N . ARG A 1 76 ? -28.948 -2.860 12.005 1.00 97.88 76 ARG A N 1
ATOM 575 C CA . ARG A 1 76 ? -28.927 -1.755 12.985 1.00 97.88 76 ARG A CA 1
ATOM 576 C C . ARG A 1 76 ? -28.644 -2.251 14.405 1.00 97.88 76 ARG A C 1
ATOM 578 O O . ARG A 1 76 ? -27.815 -1.666 15.100 1.00 97.88 76 ARG A O 1
ATOM 585 N N . LYS A 1 77 ? -29.287 -3.349 14.826 1.00 98.25 77 LYS A N 1
ATOM 586 C CA . LYS A 1 77 ? -29.096 -3.966 16.151 1.00 98.25 77 LYS A CA 1
ATOM 587 C C . LYS A 1 77 ? -27.652 -4.432 16.361 1.00 98.25 77 LYS A C 1
ATOM 589 O O . LYS A 1 77 ? -27.057 -4.106 17.387 1.00 98.25 77 LYS A O 1
ATOM 594 N N . VAL A 1 78 ? -27.093 -5.165 15.398 1.00 98.31 78 VAL A N 1
ATOM 595 C CA . VAL A 1 78 ? -25.719 -5.686 15.455 1.00 98.31 78 VAL A CA 1
ATOM 596 C C . VAL A 1 78 ? -24.710 -4.539 15.404 1.00 98.31 78 VAL A C 1
ATOM 598 O O . VAL A 1 78 ? -23.825 -4.477 16.253 1.00 98.31 78 VAL A O 1
ATOM 601 N N . THR A 1 79 ? -24.886 -3.580 14.489 1.00 98.50 79 THR A N 1
ATOM 602 C CA . THR A 1 79 ? -23.994 -2.413 14.370 1.00 98.50 79 THR A CA 1
ATOM 603 C C . THR A 1 79 ? -23.942 -1.604 15.659 1.00 98.50 79 THR A C 1
ATOM 605 O O . THR A 1 79 ? -22.854 -1.324 16.162 1.00 98.50 79 THR A O 1
ATOM 608 N N . LYS A 1 80 ? -25.106 -1.282 16.239 1.00 98.38 80 LYS A N 1
ATOM 609 C CA . LYS A 1 80 ? -25.175 -0.548 17.504 1.00 98.38 80 LYS A CA 1
ATOM 610 C C . LYS A 1 80 ? -24.498 -1.311 18.644 1.00 98.38 80 LYS A C 1
ATOM 612 O O . LYS A 1 80 ? -23.721 -0.710 19.376 1.00 98.38 80 LYS A O 1
ATOM 617 N N . TYR A 1 81 ? -24.736 -2.619 18.763 1.00 98.69 81 TYR A N 1
ATOM 618 C CA . TYR A 1 81 ? -24.089 -3.454 19.779 1.00 98.69 81 TYR A CA 1
ATOM 619 C C . TYR A 1 81 ? -22.555 -3.465 19.648 1.00 98.69 81 TYR A C 1
ATOM 621 O O . TYR A 1 81 ? -21.862 -3.271 20.645 1.00 98.69 81 TYR A O 1
ATOM 629 N N . CYS A 1 82 ? -22.019 -3.632 18.434 1.00 98.69 82 CYS A N 1
ATOM 630 C CA . CYS A 1 82 ? -20.577 -3.577 18.181 1.00 98.69 82 CYS A CA 1
ATOM 631 C C . CYS A 1 82 ? -19.981 -2.209 18.546 1.00 98.69 82 CYS A C 1
ATOM 633 O O . CYS A 1 82 ? -19.003 -2.148 19.292 1.00 98.69 82 CYS A O 1
ATOM 635 N N . ASN A 1 83 ? -20.598 -1.121 18.072 1.00 98.81 83 ASN A N 1
ATOM 636 C CA . ASN A 1 83 ? -20.132 0.246 18.311 1.00 98.81 83 ASN A CA 1
ATOM 637 C C . ASN A 1 83 ? -20.156 0.607 19.805 1.00 98.81 83 ASN A C 1
ATOM 639 O O . ASN A 1 83 ? -19.179 1.147 20.318 1.00 98.81 83 ASN A O 1
ATOM 643 N N . ASP A 1 84 ? -21.235 0.265 20.514 1.00 98.81 84 ASP A N 1
ATOM 644 C CA . ASP A 1 84 ? -21.363 0.523 21.951 1.00 98.81 84 ASP A CA 1
ATOM 645 C C . ASP A 1 84 ? -20.333 -0.302 22.760 1.00 98.81 84 ASP A C 1
ATOM 647 O O . ASP A 1 84 ? -19.692 0.228 23.667 1.00 98.81 84 ASP A O 1
ATOM 651 N N . TYR A 1 85 ? -20.092 -1.568 22.390 1.00 98.69 85 TYR A N 1
ATOM 652 C CA . TYR A 1 85 ? -19.080 -2.422 23.030 1.00 98.69 85 TYR A CA 1
ATOM 653 C C . TYR A 1 85 ? -17.648 -1.893 22.836 1.00 98.69 85 TYR A C 1
ATOM 655 O O . TYR A 1 85 ? -16.846 -1.899 23.772 1.00 98.69 85 TYR A O 1
ATOM 663 N N . ALA A 1 86 ? -17.313 -1.405 21.637 1.00 98.56 86 ALA A N 1
ATOM 664 C CA . ALA A 1 86 ? -16.008 -0.805 21.359 1.00 98.56 86 ALA A CA 1
ATOM 665 C C . ALA A 1 86 ? -15.795 0.516 22.114 1.00 98.56 86 ALA A C 1
ATOM 667 O O . ALA A 1 86 ? -14.708 0.752 22.649 1.00 98.56 86 ALA A O 1
ATOM 668 N N . ALA A 1 87 ? -16.843 1.337 22.220 1.00 98.75 87 ALA A N 1
ATOM 669 C CA . ALA A 1 87 ? -16.828 2.560 23.013 1.00 98.75 87 ALA A CA 1
ATOM 670 C C . ALA A 1 87 ? -16.582 2.268 24.503 1.00 98.75 87 ALA A C 1
ATOM 672 O O . ALA A 1 87 ? -15.737 2.911 25.127 1.00 98.75 87 ALA A O 1
ATOM 673 N N . ASP A 1 88 ? -17.239 1.247 25.065 1.00 98.50 88 ASP A N 1
ATOM 674 C CA . ASP A 1 88 ? -17.008 0.818 26.448 1.00 98.50 88 ASP A CA 1
ATOM 675 C C . ASP A 1 88 ? -15.586 0.269 26.671 1.00 98.50 88 ASP A C 1
ATOM 677 O O . ASP A 1 88 ? -14.997 0.526 27.725 1.00 98.50 88 ASP A O 1
ATOM 681 N N . LEU A 1 89 ? -14.990 -0.427 25.693 1.00 97.75 89 LEU A N 1
ATOM 682 C CA . LEU A 1 89 ? -13.583 -0.850 25.756 1.00 97.75 89 LEU A CA 1
ATOM 683 C C . LEU A 1 89 ? -12.616 0.338 25.733 1.00 97.75 89 LEU A C 1
ATOM 685 O O . LEU A 1 89 ? -11.733 0.414 26.593 1.00 97.75 89 LEU A O 1
ATOM 689 N N . LYS A 1 90 ? -12.796 1.281 24.797 1.00 98.12 90 LYS A N 1
ATOM 690 C CA . LYS A 1 90 ? -12.007 2.522 24.727 1.00 98.12 90 LYS A CA 1
ATOM 691 C C . LYS A 1 90 ? -12.124 3.309 26.032 1.00 98.12 90 LYS A C 1
ATOM 693 O O . LYS A 1 90 ? -11.117 3.725 26.590 1.00 98.12 90 LYS A O 1
ATOM 698 N N . LYS A 1 91 ? -13.329 3.445 26.582 1.00 98.19 91 LYS A N 1
ATOM 699 C CA . LYS A 1 91 ? -13.586 4.138 27.853 1.00 98.19 91 LYS A CA 1
ATOM 700 C C . LYS A 1 91 ? -12.894 3.486 29.055 1.00 98.19 91 LYS A C 1
ATOM 702 O O . LYS A 1 91 ? -12.461 4.195 29.959 1.00 98.19 91 LYS A O 1
ATOM 707 N N . GLN A 1 92 ? -12.787 2.156 29.082 1.00 98.00 92 GLN A N 1
ATOM 708 C CA . GLN A 1 92 ? -12.108 1.420 30.157 1.00 98.00 92 GLN A CA 1
ATOM 709 C C . GLN A 1 92 ? -10.578 1.431 30.029 1.00 98.00 92 GLN A C 1
ATOM 711 O O . GLN A 1 92 ? -9.884 1.414 31.045 1.00 98.00 92 GLN A O 1
ATOM 716 N N . LYS A 1 93 ? -10.047 1.414 28.801 1.00 97.75 93 LYS A N 1
ATOM 717 C CA . LYS A 1 93 ? -8.610 1.281 28.505 1.00 97.75 93 LYS A CA 1
ATOM 718 C C . LYS A 1 93 ? -8.185 2.255 27.380 1.00 97.75 93 LYS A C 1
ATOM 720 O O . LYS A 1 93 ? -7.724 1.803 26.331 1.00 97.75 93 LYS A O 1
ATOM 725 N N . PRO A 1 94 ? -8.323 3.586 27.570 1.00 96.75 94 PRO A N 1
ATOM 726 C CA . PRO A 1 94 ? -8.188 4.582 26.493 1.00 96.75 94 PRO A CA 1
ATOM 727 C C . PRO A 1 94 ? -6.771 4.710 25.928 1.00 96.75 94 PRO A C 1
ATOM 729 O O . PRO A 1 94 ? -6.587 5.195 24.811 1.00 96.75 94 PRO A O 1
ATOM 732 N N . GLU A 1 95 ? -5.764 4.254 26.671 1.00 95.56 95 GLU A N 1
ATOM 733 C CA . GLU A 1 95 ? -4.374 4.252 26.210 1.00 95.56 95 GLU A CA 1
ATOM 734 C C . GLU A 1 95 ? -4.026 3.022 25.381 1.00 95.56 95 GLU A C 1
ATOM 736 O O . GLU A 1 95 ? -3.128 3.086 24.549 1.00 95.56 95 GLU A O 1
ATOM 741 N N . GLN A 1 96 ? -4.753 1.920 25.571 1.00 97.75 96 GLN A N 1
ATOM 742 C CA . GLN A 1 96 ? -4.541 0.667 24.853 1.00 97.75 96 GLN A CA 1
ATOM 743 C C . GLN A 1 96 ? -5.492 0.508 23.665 1.00 97.75 96 GLN A C 1
ATOM 745 O O . GLN A 1 96 ? -5.114 -0.123 22.682 1.00 97.75 96 GLN A O 1
ATOM 750 N N . PHE A 1 97 ? -6.690 1.097 23.717 1.00 98.56 97 PHE A N 1
ATOM 751 C CA . PHE A 1 97 ? -7.698 0.960 22.667 1.00 98.56 97 PHE A CA 1
ATOM 752 C C . PHE A 1 97 ? -8.205 2.306 22.141 1.00 98.56 97 PHE A C 1
ATOM 754 O O . PHE A 1 97 ? -8.537 3.218 22.895 1.00 98.56 97 PHE A O 1
ATOM 761 N N . GLY A 1 98 ? -8.270 2.406 20.816 1.00 98.56 98 GLY A N 1
ATOM 762 C CA . GLY A 1 98 ? -9.213 3.250 20.081 1.00 98.56 98 GLY A CA 1
ATOM 763 C C . GLY A 1 98 ? -10.139 2.364 19.242 1.00 98.56 98 GLY A C 1
ATOM 764 O O . GLY A 1 98 ? -9.992 1.140 19.266 1.00 98.56 98 GLY A O 1
ATOM 765 N N . PHE A 1 99 ? -11.070 2.936 18.479 1.00 98.81 99 PHE A N 1
ATOM 766 C CA . PHE A 1 99 ? -11.897 2.145 17.561 1.00 98.81 99 PHE A CA 1
ATOM 767 C C . PHE A 1 99 ? -12.440 2.908 16.347 1.00 98.81 99 PHE A C 1
ATOM 769 O O . PHE A 1 99 ? -12.717 4.108 16.389 1.00 98.81 99 PHE A O 1
ATOM 776 N N . PHE A 1 100 ? -12.656 2.151 15.275 1.00 98.88 100 PHE A N 1
ATOM 777 C CA . PHE A 1 100 ? -13.453 2.527 14.119 1.00 98.88 100 PHE A CA 1
ATOM 778 C C . PHE A 1 100 ? -14.888 2.012 14.299 1.00 98.88 100 PHE A C 1
ATOM 780 O O . PHE A 1 100 ? -15.115 0.803 14.413 1.00 98.88 100 PHE A O 1
ATOM 787 N N . ALA A 1 101 ? -15.870 2.913 14.307 1.00 98.81 101 ALA A N 1
ATOM 788 C CA . ALA A 1 101 ? -17.283 2.546 14.368 1.00 98.81 101 ALA A CA 1
ATOM 789 C C . ALA A 1 101 ? -17.740 1.930 13.032 1.00 98.81 101 ALA A C 1
ATOM 791 O O . ALA A 1 101 ? -17.378 2.406 11.958 1.00 98.81 101 ALA A O 1
ATOM 792 N N . SER A 1 102 ? -18.534 0.866 13.068 1.00 98.50 102 SER A N 1
ATOM 793 C CA . SER A 1 102 ? -19.011 0.190 11.855 1.00 98.50 102 SER A CA 1
ATOM 794 C C . SER A 1 102 ? -20.113 0.995 11.162 1.00 98.50 102 SER A C 1
ATOM 796 O O . SER A 1 102 ? -21.054 1.436 11.826 1.00 98.50 102 SER A O 1
ATOM 798 N N . LEU A 1 103 ? -20.031 1.143 9.833 1.00 97.44 103 LEU A N 1
ATOM 799 C CA . LEU A 1 103 ? -21.089 1.731 8.997 1.00 97.44 103 LEU A CA 1
ATOM 800 C C . LEU A 1 103 ? -21.532 0.773 7.871 1.00 97.44 103 LEU A C 1
ATOM 802 O O . LEU A 1 103 ? -20.825 0.627 6.869 1.00 97.44 103 LEU A O 1
ATOM 806 N N . PRO A 1 104 ? -22.716 0.143 7.984 1.00 94.75 104 PRO A N 1
ATOM 807 C CA . PRO A 1 104 ? -23.308 -0.657 6.918 1.00 94.75 104 PRO A CA 1
ATOM 808 C C . PRO A 1 104 ? -24.010 0.249 5.891 1.00 94.75 104 PRO A C 1
ATOM 810 O O . PRO A 1 104 ? -25.199 0.542 6.014 1.00 94.75 104 PRO A O 1
ATOM 813 N N . LEU A 1 105 ? -23.277 0.682 4.859 1.00 95.06 105 LEU A N 1
ATOM 814 C CA . LEU A 1 105 ? -23.694 1.746 3.924 1.00 95.06 105 LEU A CA 1
ATOM 815 C C . LEU A 1 105 ? -25.014 1.491 3.166 1.00 95.06 105 LEU A C 1
ATOM 817 O O . LEU A 1 105 ? -25.576 2.413 2.583 1.00 95.06 105 LEU A O 1
ATOM 821 N N . THR A 1 106 ? -25.533 0.262 3.184 1.00 90.44 106 THR A N 1
ATOM 822 C CA . THR A 1 106 ? -26.837 -0.105 2.609 1.00 90.44 106 THR A CA 1
ATOM 823 C C . THR A 1 106 ? -28.034 0.581 3.273 1.00 90.44 106 THR A C 1
ATOM 825 O O . THR A 1 106 ? -29.094 0.643 2.659 1.00 90.44 106 THR A O 1
ATOM 828 N N . ASP A 1 107 ? -27.895 1.084 4.504 1.00 94.31 107 ASP A N 1
ATOM 829 C CA . ASP A 1 107 ? -28.961 1.769 5.246 1.00 94.31 107 ASP A CA 1
ATOM 830 C C . ASP A 1 107 ? -28.622 3.260 5.430 1.00 94.31 107 ASP A C 1
ATOM 832 O O . ASP A 1 107 ? -28.287 3.719 6.521 1.00 94.31 107 ASP A O 1
ATOM 836 N N . VAL A 1 108 ? -28.653 4.005 4.317 1.00 96.31 108 VAL A N 1
ATOM 837 C CA . VAL A 1 108 ? -28.165 5.395 4.205 1.00 96.31 108 VAL A CA 1
ATOM 838 C C . VAL A 1 108 ? -28.732 6.314 5.290 1.00 96.31 108 VAL A C 1
ATOM 840 O O . VAL A 1 108 ? -27.970 6.972 5.997 1.00 96.31 108 VAL A O 1
ATOM 843 N N . GLU A 1 109 ? -30.056 6.324 5.463 1.00 96.12 109 GLU A N 1
ATOM 844 C CA . GLU A 1 109 ? -30.741 7.162 6.458 1.00 96.12 109 GLU A CA 1
ATOM 845 C C . GLU A 1 109 ? -30.312 6.834 7.893 1.00 96.12 109 GLU A C 1
ATOM 847 O O . GLU A 1 109 ? -30.156 7.733 8.719 1.00 96.12 109 GLU A O 1
ATOM 852 N N . TRP A 1 110 ? -30.079 5.554 8.201 1.00 97.06 110 TRP A N 1
ATOM 853 C CA . TRP A 1 110 ? -29.589 5.162 9.518 1.00 97.06 110 TRP A CA 1
ATOM 854 C C . TRP A 1 110 ? -28.104 5.493 9.704 1.00 97.06 110 TRP A C 1
ATOM 856 O O . TRP A 1 110 ? -27.726 5.986 10.763 1.00 97.06 110 TRP A O 1
ATOM 866 N N . CYS A 1 111 ? -27.261 5.320 8.680 1.00 98.25 111 CYS A N 1
ATOM 867 C CA . CYS A 1 111 ? -25.860 5.748 8.733 1.00 98.25 111 CYS A CA 1
ATOM 868 C C . CYS A 1 111 ? -25.723 7.255 9.003 1.00 98.25 111 CYS A C 1
ATOM 870 O O . CYS A 1 111 ? -24.870 7.649 9.796 1.00 98.25 111 CYS A O 1
ATOM 872 N N . LEU A 1 112 ? -26.586 8.093 8.420 1.00 98.56 112 LEU A N 1
ATOM 873 C CA . LEU A 1 112 ? -26.614 9.538 8.685 1.00 98.56 112 LEU A CA 1
ATOM 874 C C . LEU A 1 112 ? -27.010 9.885 10.136 1.00 98.56 112 LEU A C 1
ATOM 876 O O . LEU A 1 112 ? -26.619 10.939 10.633 1.00 98.56 112 LEU A O 1
ATOM 880 N N . GLN A 1 113 ? -27.732 9.000 10.831 1.00 97.94 113 GLN A N 1
ATOM 881 C CA . GLN A 1 113 ? -28.052 9.130 12.261 1.00 97.94 113 GLN A CA 1
ATOM 882 C C . GLN A 1 113 ? -26.948 8.552 13.163 1.00 97.94 113 GLN A C 1
ATOM 884 O O . GLN A 1 113 ? -26.665 9.104 14.225 1.00 97.94 113 GLN A O 1
ATOM 889 N N . GLU A 1 114 ? -26.294 7.465 12.744 1.00 98.31 114 GLU A N 1
ATOM 890 C CA . GLU A 1 114 ? -25.229 6.810 13.512 1.00 98.31 114 GLU A CA 1
ATOM 891 C C . GLU A 1 114 ? -23.906 7.590 13.468 1.00 98.31 114 GLU A C 1
ATOM 893 O O . GLU A 1 114 ? -23.195 7.608 14.467 1.00 98.31 114 GLU A O 1
ATOM 898 N N . ILE A 1 115 ? -23.571 8.279 12.366 1.00 98.75 115 ILE A N 1
ATOM 899 C CA . ILE A 1 115 ? -22.335 9.081 12.256 1.00 98.75 115 ILE A CA 1
ATOM 900 C C . ILE A 1 115 ? -22.177 10.118 13.386 1.00 98.75 115 ILE A C 1
ATOM 902 O O . ILE A 1 115 ? -21.127 10.102 14.036 1.00 98.75 115 ILE A O 1
ATOM 906 N N . PRO A 1 116 ? -23.149 11.018 13.658 1.00 98.12 116 PRO A N 1
ATOM 907 C CA . PRO A 1 116 ? -23.024 11.949 14.775 1.00 98.12 116 PRO A CA 1
ATOM 908 C C . PRO A 1 116 ? -22.972 11.210 16.114 1.00 98.12 116 PRO A C 1
ATOM 910 O O . PRO A 1 116 ? -22.107 11.516 16.922 1.00 98.12 116 PRO A O 1
ATOM 913 N N . ARG A 1 117 ? -23.791 10.171 16.329 1.00 98.38 117 ARG A N 1
ATOM 914 C CA . ARG A 1 117 ? -23.763 9.385 17.575 1.00 98.38 117 ARG A CA 1
ATOM 915 C C . ARG A 1 117 ? -22.386 8.765 17.842 1.00 98.38 117 ARG A C 1
ATOM 917 O O . ARG A 1 117 ? -21.858 8.857 18.947 1.00 98.38 117 ARG A O 1
ATOM 924 N N . ALA A 1 118 ? -21.782 8.158 16.825 1.00 98.56 118 ALA A N 1
ATOM 925 C CA . ALA A 1 118 ? -20.481 7.514 16.924 1.00 98.56 118 ALA A CA 1
ATOM 926 C C . ALA A 1 118 ? -19.356 8.512 17.245 1.00 98.56 118 ALA A C 1
ATOM 928 O O . ALA A 1 118 ? -18.507 8.218 18.081 1.00 98.56 118 ALA A O 1
ATOM 929 N N . LEU A 1 119 ? -19.352 9.692 16.620 1.00 98.00 119 LEU A N 1
ATOM 930 C CA . LEU A 1 119 ? -18.316 10.702 16.859 1.00 98.00 119 LEU A CA 1
ATOM 931 C C . LEU A 1 119 ? -18.547 11.506 18.148 1.00 98.00 119 LEU A C 1
ATOM 933 O O . LEU A 1 119 ? -17.599 11.738 18.891 1.00 98.00 119 LEU A O 1
ATOM 937 N N . ASP A 1 120 ? -19.783 11.941 18.399 1.00 97.69 120 ASP A N 1
ATOM 938 C CA . ASP A 1 120 ? -20.121 12.922 19.439 1.00 97.69 120 ASP A CA 1
ATOM 939 C C . ASP A 1 120 ? -20.474 12.276 20.793 1.00 97.69 120 ASP A C 1
ATOM 941 O O . ASP A 1 120 ? -20.230 12.882 21.835 1.00 97.69 120 ASP A O 1
ATOM 945 N N . GLU A 1 121 ? -21.028 11.055 20.802 1.00 97.88 121 GLU A N 1
ATOM 946 C CA . GLU A 1 121 ? -21.429 10.349 22.035 1.00 97.88 121 GLU A CA 1
ATOM 947 C C . GLU A 1 121 ? -20.507 9.173 22.381 1.00 97.88 121 GLU A C 1
ATOM 949 O O . GLU A 1 121 ? -20.226 8.939 23.557 1.00 97.88 121 GLU A O 1
ATOM 954 N N . LEU A 1 122 ? -20.045 8.420 21.373 1.00 98.38 122 LEU A N 1
ATOM 955 C CA . LEU A 1 122 ? -19.204 7.231 21.571 1.00 98.38 122 LEU A CA 1
ATOM 956 C C . LEU A 1 122 ? -17.692 7.498 21.496 1.00 98.38 122 LEU A C 1
ATOM 958 O O . LEU A 1 122 ? -16.916 6.580 21.761 1.00 98.38 122 LEU A O 1
ATOM 962 N N . ASP A 1 123 ? -17.269 8.719 21.149 1.00 97.69 123 ASP A N 1
ATOM 963 C CA . ASP A 1 123 ? -15.854 9.098 20.999 1.00 97.69 123 ASP A CA 1
ATOM 964 C C . ASP A 1 123 ? -15.110 8.200 19.979 1.00 97.69 123 ASP A C 1
ATOM 966 O O . ASP A 1 123 ? -13.963 7.814 20.193 1.00 97.69 123 ASP A O 1
ATOM 970 N N . ALA A 1 124 ? -15.753 7.810 18.870 1.00 98.50 124 ALA A N 1
ATOM 971 C CA . ALA A 1 124 ? -15.131 6.964 17.847 1.00 98.50 124 ALA A CA 1
ATOM 972 C C . ALA A 1 124 ? -13.960 7.675 17.145 1.00 98.50 124 ALA A C 1
ATOM 974 O O . ALA A 1 124 ? -14.057 8.834 16.738 1.00 98.50 124 ALA A O 1
ATOM 975 N N . ASP A 1 125 ? -12.851 6.961 16.935 1.00 98.50 125 ASP A N 1
ATOM 976 C CA . ASP A 1 125 ? -11.650 7.522 16.303 1.00 98.50 125 ASP A CA 1
ATOM 977 C C . ASP A 1 125 ? -11.807 7.677 14.777 1.00 98.50 125 ASP A C 1
ATOM 979 O O . ASP A 1 125 ? -11.100 8.481 14.161 1.00 98.50 125 ASP A O 1
ATOM 983 N N . GLY A 1 126 ? -12.764 6.954 14.184 1.00 98.50 126 GLY A N 1
ATOM 984 C CA . GLY A 1 126 ? -13.190 7.015 12.785 1.00 98.50 126 GLY A CA 1
ATOM 985 C C . GLY A 1 126 ? -14.274 5.969 12.488 1.00 98.50 126 GLY A C 1
ATOM 986 O O . GLY A 1 126 ? -14.956 5.506 13.401 1.00 98.50 126 GLY A O 1
ATOM 987 N N . PHE A 1 127 ? -14.392 5.548 11.227 1.00 98.88 127 PHE A N 1
ATOM 988 C CA . PHE A 1 127 ? -15.341 4.520 10.787 1.00 98.88 127 PHE A CA 1
ATOM 989 C C . PHE A 1 127 ? -14.682 3.375 10.017 1.00 98.88 127 PHE A C 1
ATOM 991 O O . PHE A 1 127 ? -13.694 3.597 9.320 1.00 98.88 127 PHE A O 1
ATOM 998 N N . VAL A 1 128 ? -15.256 2.172 10.109 1.00 98.75 128 VAL A N 1
ATOM 999 C CA . VAL A 1 128 ? -14.919 1.017 9.267 1.00 98.75 128 VAL A CA 1
ATOM 1000 C C . VAL A 1 128 ? -16.081 0.692 8.330 1.00 98.75 128 VAL A C 1
ATOM 1002 O O . VAL A 1 128 ? -17.244 0.637 8.742 1.00 98.75 128 VAL A O 1
ATOM 1005 N N . VAL A 1 129 ? -15.753 0.480 7.058 1.00 98.44 129 VAL A N 1
ATOM 1006 C CA . VAL A 1 129 ? -16.679 0.079 5.990 1.00 98.44 129 VAL A CA 1
ATOM 1007 C C . VAL A 1 129 ? -16.125 -1.143 5.267 1.00 98.44 129 VAL A C 1
ATOM 1009 O O . VAL A 1 129 ? -14.911 -1.299 5.153 1.00 98.44 129 VAL A O 1
ATOM 1012 N N . MET A 1 130 ? -16.999 -2.005 4.749 1.00 97.38 130 MET A N 1
ATOM 1013 C CA . MET A 1 130 ? -16.566 -3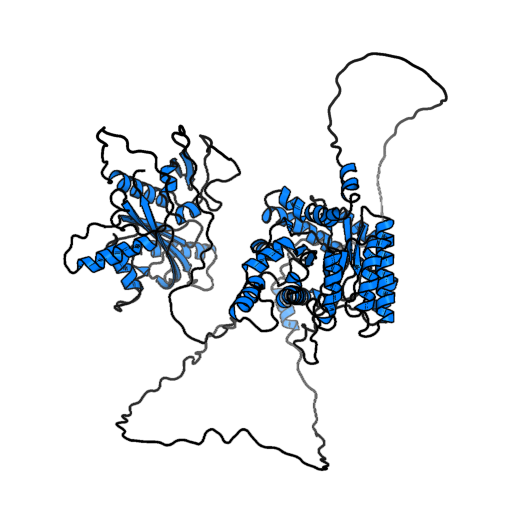.070 3.843 1.00 97.38 130 MET A CA 1
ATOM 1014 C C . MET A 1 130 ? -16.276 -2.488 2.453 1.00 97.38 130 MET A C 1
ATOM 1016 O O . MET A 1 130 ? -16.960 -1.572 2.001 1.00 97.38 130 MET A O 1
ATOM 1020 N N . THR A 1 131 ? -15.273 -3.032 1.767 1.00 96.25 131 THR A N 1
ATOM 1021 C CA . THR A 1 131 ? -14.882 -2.678 0.381 1.00 96.25 131 THR A CA 1
ATOM 1022 C C . THR A 1 131 ? -16.045 -2.667 -0.618 1.00 96.25 131 THR A C 1
ATOM 1024 O O . THR A 1 131 ? -16.082 -1.800 -1.496 1.00 96.25 131 THR A O 1
ATOM 1027 N N . ASN A 1 132 ? -17.014 -3.574 -0.469 1.00 93.81 132 ASN A N 1
ATOM 1028 C CA . ASN A 1 132 ? -18.257 -3.577 -1.233 1.00 93.81 132 ASN A CA 1
ATOM 1029 C C . ASN A 1 132 ? -19.456 -4.026 -0.375 1.00 93.81 132 ASN A C 1
ATOM 1031 O O . ASN A 1 132 ? -19.299 -4.701 0.640 1.00 93.81 132 ASN A O 1
ATOM 1035 N N . PHE A 1 133 ? -20.663 -3.672 -0.818 1.00 91.50 133 PHE A N 1
ATOM 1036 C CA . PHE A 1 133 ? -21.934 -4.113 -0.246 1.00 91.50 133 PHE A CA 1
ATOM 1037 C C . PHE A 1 133 ? -22.777 -4.771 -1.345 1.00 91.50 133 PHE A C 1
ATOM 1039 O O . PHE A 1 133 ? -23.473 -4.088 -2.097 1.00 91.50 133 PHE A O 1
ATOM 1046 N N . GLY A 1 134 ? -22.673 -6.096 -1.493 1.00 85.38 134 GLY A N 1
ATOM 1047 C CA . GLY A 1 134 ? -23.382 -6.838 -2.548 1.00 85.38 134 GLY A CA 1
ATOM 1048 C C . GLY A 1 134 ? -22.967 -6.422 -3.967 1.00 85.38 134 GLY A C 1
ATOM 1049 O O . GLY A 1 134 ? -23.796 -6.370 -4.872 1.00 85.38 134 GLY A O 1
ATOM 1050 N N . GLY A 1 135 ? -21.697 -6.053 -4.155 1.00 87.19 135 GLY A N 1
ATOM 1051 C CA . GLY A 1 135 ? -21.154 -5.554 -5.423 1.00 87.19 135 GLY A CA 1
ATOM 1052 C C . GLY A 1 135 ? -21.371 -4.057 -5.671 1.00 87.19 135 GLY A C 1
ATOM 1053 O O . GLY A 1 135 ? -20.903 -3.527 -6.680 1.00 87.19 135 GLY A O 1
ATOM 1054 N N . SER A 1 136 ? -22.038 -3.339 -4.763 1.00 92.06 136 SER A N 1
ATOM 1055 C CA . SER A 1 136 ? -21.978 -1.873 -4.709 1.00 92.06 136 SER A CA 1
ATOM 1056 C C . SER A 1 136 ? -20.722 -1.445 -3.952 1.00 92.06 136 SER A C 1
ATOM 1058 O O . SER A 1 136 ? -20.648 -1.572 -2.732 1.00 92.06 136 SER A O 1
ATOM 1060 N N . TYR A 1 137 ? -19.720 -0.971 -4.689 1.00 95.56 137 TYR A N 1
ATOM 1061 C CA . TYR A 1 137 ? -18.479 -0.422 -4.138 1.00 95.56 137 TYR A CA 1
ATOM 1062 C C . TYR A 1 137 ? -18.685 0.982 -3.547 1.00 95.56 137 TYR A C 1
ATOM 1064 O O . TYR A 1 137 ? -19.690 1.641 -3.804 1.00 95.56 137 TYR A O 1
ATOM 1072 N N . LEU A 1 138 ? -17.713 1.448 -2.759 1.00 96.56 138 LEU A N 1
ATOM 1073 C CA . LEU A 1 138 ? -17.790 2.694 -1.980 1.00 96.56 138 LEU A CA 1
ATOM 1074 C C . LEU A 1 138 ? -18.066 3.971 -2.802 1.00 96.56 138 LEU A C 1
ATOM 1076 O O . LEU A 1 138 ? -18.618 4.927 -2.269 1.00 96.56 138 LEU A O 1
ATOM 1080 N N . GLY A 1 139 ? -17.703 4.001 -4.085 1.00 96.44 139 GLY A N 1
ATOM 1081 C CA . GLY A 1 139 ? -17.981 5.104 -5.008 1.00 96.44 139 GLY A CA 1
ATOM 1082 C C . GLY A 1 139 ? -19.352 5.040 -5.694 1.00 96.44 139 GLY A C 1
ATOM 1083 O O . GLY A 1 139 ? -19.576 5.769 -6.660 1.00 96.44 139 GLY A O 1
ATOM 1084 N N . ASP A 1 140 ? -20.261 4.161 -5.262 1.00 96.12 140 ASP A N 1
ATOM 1085 C CA . ASP A 1 140 ? -21.644 4.159 -5.740 1.00 96.12 140 ASP A CA 1
ATOM 1086 C C . ASP A 1 140 ? -22.393 5.422 -5.284 1.00 96.12 140 ASP A C 1
ATOM 1088 O O . ASP A 1 140 ? -22.347 5.797 -4.111 1.00 96.12 140 ASP A O 1
ATOM 1092 N N . LYS A 1 141 ? -23.142 6.044 -6.201 1.00 96.19 141 LYS A N 1
ATOM 1093 C CA . LYS A 1 141 ? -23.915 7.265 -5.929 1.00 96.19 141 LYS A CA 1
ATOM 1094 C C . LYS A 1 141 ? -24.975 7.086 -4.843 1.00 96.19 141 LYS A C 1
ATOM 1096 O O . LYS A 1 141 ? -25.344 8.058 -4.193 1.00 96.19 141 LYS A O 1
ATOM 1101 N N . ALA A 1 142 ? -25.444 5.860 -4.602 1.00 96.56 142 ALA A N 1
ATOM 1102 C CA . ALA A 1 142 ? -26.326 5.564 -3.474 1.00 96.56 142 ALA A CA 1
ATOM 1103 C C . ALA A 1 142 ? -25.686 5.911 -2.113 1.00 96.56 142 ALA A C 1
ATOM 1105 O O . ALA A 1 142 ? -26.398 6.243 -1.169 1.00 96.56 142 ALA A O 1
ATOM 1106 N N . PHE A 1 143 ? -24.353 5.883 -2.017 1.00 98.12 143 PHE A N 1
ATOM 1107 C CA . PHE A 1 143 ? -23.600 6.210 -0.806 1.00 98.12 143 PHE A CA 1
ATOM 1108 C C . PHE A 1 143 ? -23.106 7.668 -0.776 1.00 98.12 143 PHE A C 1
ATOM 1110 O O . PHE A 1 143 ? -22.480 8.073 0.208 1.00 98.12 143 PHE A O 1
ATOM 1117 N N . ASP A 1 144 ? -23.403 8.478 -1.806 1.00 98.38 144 ASP A N 1
ATOM 1118 C CA . ASP A 1 144 ? -22.954 9.873 -1.890 1.00 98.38 144 ASP A CA 1
ATOM 1119 C C . ASP A 1 144 ? -23.291 10.698 -0.628 1.00 98.38 144 ASP A C 1
ATOM 1121 O O . ASP A 1 144 ? -22.357 11.323 -0.110 1.00 98.38 144 ASP A O 1
ATOM 1125 N N . PRO A 1 145 ? -24.522 10.643 -0.061 1.00 98.69 145 PRO A N 1
ATOM 1126 C CA . PRO A 1 145 ? -24.882 11.401 1.143 1.00 98.69 145 PRO A CA 1
ATOM 1127 C C . PRO A 1 145 ? -24.058 11.017 2.377 1.00 98.69 145 PRO A C 1
ATOM 1129 O O . PRO A 1 145 ? -23.696 11.881 3.175 1.00 98.69 145 PRO A O 1
ATOM 1132 N N . ILE A 1 146 ? -23.718 9.730 2.523 1.00 98.75 146 ILE A N 1
ATOM 1133 C CA . ILE A 1 146 ? -22.885 9.250 3.634 1.00 98.75 146 ILE A CA 1
ATOM 1134 C C . ILE A 1 146 ? -21.480 9.842 3.496 1.00 98.75 146 ILE A C 1
ATOM 1136 O O . ILE A 1 146 ? -20.933 10.383 4.455 1.00 98.75 146 ILE A O 1
ATOM 1140 N N . PHE A 1 147 ? -20.904 9.798 2.291 1.00 98.75 147 PHE A N 1
ATOM 1141 C CA . PHE A 1 147 ? -19.579 10.360 2.032 1.00 98.75 147 PHE A CA 1
ATOM 1142 C C . PHE A 1 147 ? -19.532 11.895 2.102 1.00 98.75 147 PHE A C 1
ATOM 1144 O O . PHE A 1 147 ? -18.489 12.439 2.470 1.00 98.75 147 PHE A O 1
ATOM 1151 N N . ASP A 1 148 ? -20.633 12.602 1.825 1.00 98.62 148 ASP A N 1
ATOM 1152 C CA . ASP A 1 148 ? -20.734 14.050 2.065 1.00 98.62 148 ASP A CA 1
ATOM 1153 C C . ASP A 1 148 ? -20.698 14.375 3.565 1.00 98.62 148 ASP A C 1
ATOM 1155 O O . ASP A 1 148 ? -19.945 15.260 3.982 1.00 98.62 148 ASP A O 1
ATOM 1159 N N . GLU A 1 149 ? -21.434 13.630 4.396 1.00 98.75 149 GLU A N 1
ATOM 1160 C CA . GLU A 1 149 ? -21.393 13.807 5.851 1.00 98.75 149 GLU A CA 1
ATOM 1161 C C . GLU A 1 149 ? -20.017 13.422 6.421 1.00 98.75 149 GLU A C 1
ATOM 1163 O O . GLU A 1 149 ? -19.415 14.211 7.149 1.00 98.75 149 GLU A O 1
ATOM 1168 N N . LEU A 1 150 ? -19.441 12.281 6.026 1.00 98.75 150 LEU A N 1
ATOM 1169 C CA . LEU A 1 150 ? -18.081 11.884 6.425 1.00 98.75 150 LEU A CA 1
ATOM 1170 C C . LEU A 1 150 ? -17.037 12.950 6.043 1.00 98.75 150 LEU A C 1
ATOM 1172 O O . LEU A 1 150 ? -16.160 13.273 6.846 1.00 98.75 150 LEU A O 1
ATOM 1176 N N . ASN A 1 151 ? -17.160 13.558 4.859 1.00 98.69 151 ASN A N 1
ATOM 1177 C CA . ASN A 1 151 ? -16.324 14.680 4.426 1.00 98.69 151 ASN A CA 1
ATOM 1178 C C . ASN A 1 151 ? -16.541 15.936 5.286 1.00 98.69 151 ASN A C 1
ATOM 1180 O O . ASN A 1 151 ? -15.566 16.567 5.699 1.00 98.69 151 ASN A O 1
ATOM 1184 N N . ARG A 1 152 ? -17.792 16.282 5.616 1.00 98.56 152 ARG A N 1
ATOM 1185 C CA . ARG A 1 152 ? -18.123 17.405 6.511 1.00 98.56 152 ARG A CA 1
ATOM 1186 C C . ARG A 1 152 ? -17.521 17.215 7.906 1.00 98.56 152 ARG A C 1
ATOM 1188 O O . ARG A 1 152 ? -17.026 18.176 8.494 1.00 98.56 152 ARG A O 1
ATOM 1195 N N . ARG A 1 153 ? -17.527 15.980 8.418 1.00 97.75 153 ARG A N 1
ATOM 1196 C CA . ARG A 1 153 ? -16.922 15.587 9.704 1.00 97.75 153 ARG A CA 1
ATOM 1197 C C . ARG A 1 153 ? -15.396 15.419 9.647 1.00 97.75 153 ARG A C 1
ATOM 1199 O O . ARG A 1 153 ? -14.793 15.233 10.700 1.00 97.75 153 ARG A O 1
ATOM 1206 N N . LYS A 1 154 ? -14.769 15.494 8.462 1.00 97.81 154 LYS A N 1
ATOM 1207 C CA . LYS A 1 154 ? -13.342 15.180 8.225 1.00 97.81 154 LYS A CA 1
ATOM 1208 C C . LYS A 1 154 ? -12.958 13.784 8.742 1.00 97.81 154 LYS A C 1
ATOM 1210 O O . LYS A 1 154 ? -11.935 13.596 9.404 1.00 97.81 154 LYS A O 1
ATOM 1215 N N . ALA A 1 155 ? -13.851 12.822 8.527 1.00 98.25 155 ALA A N 1
ATOM 1216 C CA . ALA A 1 155 ? -13.761 11.499 9.120 1.00 98.25 155 ALA A CA 1
ATOM 1217 C C . ALA A 1 155 ? -12.573 10.694 8.569 1.00 98.25 155 ALA A C 1
ATOM 1219 O O . ALA A 1 155 ? -12.197 10.823 7.400 1.00 98.25 155 ALA A O 1
ATOM 1220 N N . LYS A 1 156 ? -12.025 9.809 9.409 1.00 98.69 156 LYS A N 1
ATOM 1221 C CA . LYS A 1 156 ? -11.132 8.740 8.950 1.00 98.69 156 LYS A CA 1
ATOM 1222 C C . LYS A 1 156 ? -11.977 7.506 8.643 1.00 98.69 156 LYS A C 1
ATOM 1224 O O . LYS A 1 156 ? -12.837 7.151 9.449 1.00 98.69 156 LYS A O 1
ATOM 1229 N N . VAL A 1 157 ? -11.752 6.887 7.491 1.00 98.75 157 VAL A N 1
ATOM 1230 C CA . VAL A 1 157 ? -12.521 5.752 6.972 1.00 98.75 157 VAL A CA 1
ATOM 1231 C C . VAL A 1 157 ? -11.555 4.620 6.656 1.00 98.75 157 VAL A C 1
ATOM 1233 O O . VAL A 1 157 ? -10.828 4.674 5.667 1.00 98.75 157 VAL A O 1
ATOM 1236 N N . PHE A 1 158 ? -11.546 3.595 7.498 1.00 98.75 158 PHE A N 1
ATOM 1237 C CA . PHE A 1 158 ? -10.859 2.340 7.236 1.00 98.75 158 PHE A CA 1
ATOM 1238 C C . PHE A 1 158 ? -11.734 1.464 6.333 1.00 98.75 158 PHE A C 1
ATOM 1240 O O . PHE A 1 158 ? -12.880 1.170 6.675 1.00 98.75 158 PHE A O 1
ATOM 1247 N N . MET A 1 159 ? -11.224 1.068 5.166 1.00 97.19 159 MET A N 1
ATOM 1248 C CA . MET A 1 159 ? -11.911 0.095 4.315 1.00 97.19 159 MET A CA 1
ATOM 1249 C C . MET A 1 159 ? -11.373 -1.303 4.607 1.00 97.19 159 MET A C 1
ATOM 1251 O O . MET A 1 159 ? -10.210 -1.582 4.346 1.00 97.19 159 MET A O 1
ATOM 1255 N N . HIS A 1 160 ? -12.208 -2.194 5.128 1.00 97.62 160 HIS A N 1
ATOM 1256 C CA . HIS A 1 160 ? -11.827 -3.586 5.328 1.00 97.62 160 HIS A CA 1
ATOM 1257 C C . HIS A 1 160 ? -12.256 -4.436 4.116 1.00 97.62 160 HIS A C 1
ATOM 1259 O O . HIS A 1 160 ? -13.335 -4.200 3.550 1.00 97.62 160 HIS A O 1
ATOM 1265 N N . PRO A 1 161 ? -11.459 -5.420 3.661 1.00 95.94 161 PRO A N 1
ATOM 1266 C CA . PRO A 1 161 ? -11.830 -6.216 2.504 1.00 95.94 161 PRO A CA 1
ATOM 1267 C C . PRO A 1 161 ? -12.941 -7.213 2.864 1.00 95.94 161 PRO A C 1
ATOM 1269 O O . PRO A 1 161 ? -13.080 -7.620 4.015 1.00 95.94 161 PRO A O 1
ATOM 1272 N N . THR A 1 162 ? -13.750 -7.595 1.882 1.00 93.62 162 THR A N 1
ATOM 1273 C CA . THR A 1 162 ? -14.778 -8.636 2.025 1.00 93.62 162 THR A CA 1
ATOM 1274 C C . THR A 1 162 ? -14.847 -9.461 0.737 1.00 93.62 162 THR A C 1
ATOM 1276 O O . THR A 1 162 ? -14.114 -9.185 -0.218 1.00 93.62 162 THR A O 1
ATOM 1279 N N . THR A 1 163 ? -15.687 -10.496 0.686 1.00 90.12 163 THR A N 1
ATOM 1280 C CA . THR A 1 163 ? -15.890 -11.301 -0.526 1.00 90.12 163 THR A CA 1
ATOM 1281 C C . THR A 1 163 ? -16.244 -10.403 -1.728 1.00 90.12 163 THR A C 1
ATOM 1283 O O . THR A 1 163 ? -17.238 -9.667 -1.672 1.00 90.12 163 THR A O 1
ATOM 1286 N N . PRO A 1 164 ? -15.486 -10.462 -2.844 1.00 86.81 164 PRO A N 1
ATOM 1287 C CA . PRO A 1 164 ? -15.813 -9.699 -4.044 1.00 86.81 164 PRO A CA 1
ATOM 1288 C C . PRO A 1 164 ? -17.137 -10.196 -4.633 1.00 86.81 164 PRO A C 1
ATOM 1290 O O . PRO A 1 164 ? -17.306 -11.387 -4.900 1.00 86.81 164 PRO A O 1
ATOM 1293 N N . CYS A 1 165 ? -18.073 -9.274 -4.849 1.00 78.56 165 CYS A N 1
ATOM 1294 C CA . CYS A 1 165 ? -19.421 -9.572 -5.328 1.00 78.56 165 CYS A CA 1
ATOM 1295 C C . CYS A 1 165 ? -19.708 -8.857 -6.655 1.00 78.56 165 CYS A C 1
ATOM 1297 O O . CYS A 1 165 ? -19.330 -7.702 -6.849 1.00 78.56 165 CYS A O 1
ATOM 1299 N N . LEU A 1 166 ? -20.440 -9.516 -7.556 1.00 69.94 166 LEU A N 1
ATOM 1300 C CA . LEU A 1 166 ? -20.996 -8.883 -8.754 1.00 69.94 166 LEU A CA 1
ATOM 1301 C C . LEU A 1 166 ? -22.457 -8.508 -8.513 1.00 69.94 166 LEU A C 1
ATOM 1303 O O . LEU A 1 166 ? -23.207 -9.276 -7.916 1.00 69.94 166 LEU A O 1
ATOM 1307 N N . LYS A 1 167 ? -22.887 -7.360 -9.050 1.00 64.00 167 LYS A N 1
ATOM 1308 C CA . LYS A 1 167 ? -24.270 -6.873 -8.905 1.00 64.00 167 LYS A CA 1
ATOM 1309 C C . LYS A 1 167 ? -25.333 -7.756 -9.580 1.00 64.00 167 LYS A C 1
ATOM 1311 O O . LYS A 1 167 ? -26.517 -7.554 -9.336 1.00 64.00 167 LYS A O 1
ATOM 1316 N N . THR A 1 168 ? -24.942 -8.689 -10.453 1.00 56.16 168 THR A N 1
ATOM 1317 C CA . THR A 1 168 ? -25.864 -9.514 -11.253 1.00 56.16 168 THR A CA 1
ATOM 1318 C C . THR A 1 168 ? -25.318 -10.922 -11.535 1.00 56.16 168 THR A C 1
ATOM 1320 O O . THR A 1 168 ? -24.535 -11.118 -12.455 1.00 56.16 168 THR A O 1
ATOM 1323 N N . GLY A 1 169 ? -25.790 -11.912 -10.768 1.00 49.75 169 GLY A N 1
ATOM 1324 C CA . GLY A 1 169 ? -26.166 -13.275 -11.204 1.00 49.75 169 GLY A CA 1
ATOM 1325 C C . GLY A 1 169 ? -25.167 -14.258 -11.850 1.00 49.75 169 GLY A C 1
ATOM 1326 O O . GLY A 1 169 ? -25.339 -15.458 -11.663 1.00 49.75 169 GLY A O 1
ATOM 1327 N N . THR A 1 170 ? -24.157 -13.824 -12.603 1.00 49.34 170 THR A N 1
ATOM 1328 C CA . THR A 1 170 ? -23.256 -14.699 -13.380 1.00 49.34 170 THR A CA 1
ATOM 1329 C C . THR A 1 170 ? -21.810 -14.267 -13.208 1.00 49.34 170 THR A C 1
ATOM 1331 O O . THR A 1 170 ? -21.484 -13.091 -13.362 1.00 49.34 170 THR A O 1
ATOM 1334 N N . ALA A 1 171 ? -20.947 -15.216 -12.855 1.00 52.03 171 ALA A N 1
ATOM 1335 C CA . ALA A 1 171 ? -19.751 -14.909 -12.093 1.00 52.03 171 ALA A CA 1
ATOM 1336 C C . ALA A 1 171 ? -18.436 -15.059 -12.874 1.00 52.03 171 ALA A C 1
ATOM 1338 O O . ALA A 1 171 ? -18.164 -16.093 -13.477 1.00 52.03 171 ALA A O 1
ATOM 1339 N N . ALA A 1 172 ? -17.555 -14.070 -12.711 1.00 49.91 172 ALA A N 1
ATOM 1340 C CA . ALA A 1 172 ? -16.173 -14.387 -12.374 1.00 49.91 172 ALA A CA 1
ATOM 1341 C C . ALA A 1 172 ? -16.168 -14.709 -10.872 1.00 49.91 172 ALA A C 1
ATOM 1343 O O . ALA A 1 172 ? -16.099 -13.801 -10.042 1.00 49.91 172 ALA A O 1
ATOM 1344 N N . THR A 1 173 ? -16.382 -15.978 -10.517 1.00 64.50 173 THR A N 1
ATOM 1345 C CA . THR A 1 173 ? -16.443 -16.386 -9.109 1.00 64.50 173 THR A CA 1
ATOM 1346 C C . THR A 1 173 ? -15.048 -16.253 -8.509 1.00 64.50 173 THR A C 1
ATOM 1348 O O . THR A 1 173 ? -14.110 -16.780 -9.112 1.00 64.50 173 THR A O 1
ATOM 1351 N N . PRO A 1 174 ? -14.878 -15.626 -7.332 1.00 70.94 174 PRO A N 1
ATOM 1352 C CA . PRO A 1 174 ? -13.631 -15.779 -6.595 1.00 70.94 174 PRO A CA 1
ATOM 1353 C C . PRO A 1 174 ? -13.344 -17.271 -6.350 1.00 70.94 174 PRO A C 1
ATOM 1355 O O . PRO A 1 174 ? -14.294 -18.018 -6.087 1.00 70.94 174 PRO A O 1
ATOM 1358 N N . LEU A 1 175 ? -12.084 -17.720 -6.447 1.00 81.44 175 LEU A N 1
ATOM 1359 C CA . LEU A 1 175 ? -11.772 -19.164 -6.546 1.00 81.44 175 LEU A CA 1
ATOM 1360 C C . LEU A 1 175 ? -12.396 -19.954 -5.376 1.00 81.44 175 LEU A C 1
ATOM 1362 O O . LEU A 1 175 ? -12.012 -19.725 -4.227 1.00 81.44 175 LEU A O 1
ATOM 1366 N N . PRO A 1 176 ? -13.381 -20.842 -5.626 1.00 76.38 176 PRO A N 1
ATOM 1367 C CA . PRO A 1 176 ? -14.301 -21.316 -4.592 1.00 76.38 176 PRO A CA 1
ATOM 1368 C C . PRO A 1 176 ? -13.612 -22.131 -3.497 1.00 76.38 176 PRO A C 1
ATOM 1370 O O . PRO A 1 176 ? -14.007 -22.005 -2.341 1.00 76.38 176 PRO A O 1
ATOM 1373 N N . ASP A 1 177 ? -12.560 -22.870 -3.840 1.00 85.88 177 ASP A N 1
ATOM 1374 C CA . ASP A 1 177 ? -11.874 -23.819 -2.957 1.00 85.88 177 ASP A CA 1
ATOM 1375 C C . ASP A 1 177 ? -10.923 -23.164 -1.934 1.00 85.88 177 ASP A C 1
ATOM 1377 O O . ASP A 1 177 ? -10.412 -23.847 -1.046 1.00 85.88 177 ASP A O 1
ATOM 1381 N N . PHE A 1 178 ? -10.686 -21.848 -2.026 1.00 89.19 178 PHE A N 1
ATOM 1382 C CA . PHE A 1 178 ? -9.730 -21.126 -1.175 1.00 89.19 178 PHE A CA 1
ATOM 1383 C C . PHE A 1 178 ? -10.401 -20.024 -0.330 1.00 89.19 178 PHE A C 1
ATOM 1385 O O . PHE A 1 178 ? -11.293 -19.328 -0.823 1.00 89.19 178 PHE A O 1
ATOM 1392 N N . PRO A 1 179 ? -9.976 -19.780 0.925 1.00 91.50 179 PRO A N 1
ATOM 1393 C CA . PRO A 1 179 ? -10.449 -18.633 1.704 1.00 91.50 179 PRO A CA 1
ATOM 1394 C C . PRO A 1 179 ? -10.170 -17.311 0.971 1.00 91.50 179 PRO A C 1
ATOM 1396 O O . PRO A 1 179 ? -9.051 -17.086 0.508 1.00 91.50 179 PRO A O 1
ATOM 1399 N N . ARG A 1 180 ? -11.155 -16.405 0.878 1.00 92.38 180 ARG A N 1
ATOM 1400 C CA . ARG A 1 180 ? -10.988 -15.116 0.172 1.00 92.38 180 ARG A CA 1
ATOM 1401 C C . ARG A 1 180 ? -9.838 -14.242 0.713 1.00 92.38 180 ARG A C 1
ATOM 1403 O O . ARG A 1 180 ? -9.198 -13.589 -0.116 1.00 92.38 180 ARG A O 1
ATOM 1410 N N . PRO A 1 181 ? -9.510 -14.233 2.026 1.00 92.44 181 PRO A N 1
ATOM 1411 C CA . PRO A 1 181 ? -8.361 -13.480 2.536 1.00 92.44 181 PRO A CA 1
ATOM 1412 C C . PRO A 1 181 ? -7.018 -13.861 1.900 1.00 92.44 181 PRO A C 1
ATOM 1414 O O . PRO A 1 181 ? -6.116 -13.033 1.861 1.00 92.44 181 PRO A O 1
ATOM 1417 N N . MET A 1 182 ? -6.888 -15.077 1.351 1.00 91.31 182 MET A N 1
ATOM 1418 C CA . MET A 1 182 ? -5.639 -15.577 0.766 1.00 91.31 182 MET A CA 1
ATOM 1419 C C . MET A 1 182 ? -5.136 -14.732 -0.416 1.00 91.31 182 MET A C 1
ATOM 1421 O O . MET A 1 182 ? -3.928 -14.612 -0.598 1.00 91.31 182 MET A O 1
ATOM 1425 N N . PHE A 1 183 ? -6.039 -14.160 -1.223 1.00 90.19 183 PHE A N 1
ATOM 1426 C CA . PHE A 1 183 ? -5.668 -13.249 -2.317 1.00 90.19 183 PHE A CA 1
ATOM 1427 C C . PHE A 1 183 ? -6.830 -12.369 -2.809 1.00 90.19 183 PHE A C 1
ATOM 1429 O O . PHE A 1 183 ? -6.611 -11.208 -3.145 1.00 90.19 183 PHE A O 1
ATOM 1436 N N . GLU A 1 184 ? -8.072 -12.867 -2.836 1.00 93.06 184 GLU A N 1
ATOM 1437 C CA . GLU A 1 184 ? -9.239 -12.145 -3.381 1.00 93.06 184 GLU A CA 1
ATOM 1438 C C . GLU A 1 184 ? -9.496 -10.805 -2.679 1.00 93.06 184 GLU A C 1
ATOM 1440 O O . GLU A 1 184 ? -9.822 -9.811 -3.330 1.00 93.06 184 GLU A O 1
ATOM 1445 N N . PHE A 1 185 ? -9.262 -10.745 -1.365 1.00 94.06 185 PHE A N 1
ATOM 1446 C CA . PHE A 1 185 ? -9.312 -9.513 -0.571 1.00 94.06 185 PHE A CA 1
ATOM 1447 C C . PHE A 1 185 ? -8.372 -8.417 -1.113 1.00 94.06 185 PHE A C 1
ATOM 1449 O O . PHE A 1 185 ? -8.732 -7.237 -1.125 1.00 94.06 185 PHE A O 1
ATOM 1456 N N . LEU A 1 186 ? -7.190 -8.782 -1.622 1.00 94.44 186 LEU A N 1
ATOM 1457 C CA . LEU A 1 186 ? -6.205 -7.847 -2.178 1.00 94.44 186 LEU A CA 1
ATOM 1458 C C . LEU A 1 186 ? -6.629 -7.329 -3.562 1.00 94.44 186 LEU A C 1
ATOM 1460 O O . LEU A 1 186 ? -6.234 -6.227 -3.957 1.00 94.44 186 LEU A O 1
ATOM 1464 N N . PHE A 1 187 ? -7.435 -8.097 -4.300 1.00 94.38 187 PHE A N 1
ATOM 1465 C CA . PHE A 1 187 ? -8.072 -7.650 -5.539 1.00 94.38 187 PHE A CA 1
ATOM 1466 C C . PHE A 1 187 ? -9.297 -6.775 -5.259 1.00 94.38 187 PHE A C 1
ATOM 1468 O O . PHE A 1 187 ? -9.462 -5.747 -5.916 1.00 94.38 187 PHE A O 1
ATOM 1475 N N . ASP A 1 188 ? -10.132 -7.112 -4.271 1.00 94.94 188 ASP A N 1
ATOM 1476 C CA . ASP A 1 188 ? -11.318 -6.305 -3.962 1.00 94.94 188 ASP A CA 1
ATOM 1477 C C . ASP A 1 188 ? -10.977 -4.952 -3.330 1.00 94.94 188 ASP A C 1
ATOM 1479 O O . ASP A 1 188 ? -11.577 -3.938 -3.683 1.00 94.94 188 ASP A O 1
ATOM 1483 N N . THR A 1 189 ? -9.919 -4.903 -2.514 1.00 96.88 189 THR A N 1
ATOM 1484 C CA . THR A 1 189 ? -9.323 -3.646 -2.027 1.00 96.88 189 THR A CA 1
ATOM 1485 C C . THR A 1 189 ? -8.939 -2.731 -3.191 1.00 96.88 189 THR A C 1
ATOM 1487 O O . THR A 1 189 ? -9.324 -1.561 -3.220 1.00 96.88 189 THR A O 1
ATOM 1490 N N . ALA A 1 190 ? -8.247 -3.265 -4.204 1.00 97.06 190 ALA A N 1
ATOM 1491 C CA . ALA A 1 190 ? -7.872 -2.492 -5.384 1.00 97.06 190 ALA A CA 1
ATOM 1492 C C . ALA A 1 190 ? -9.101 -2.014 -6.178 1.00 97.06 190 ALA A C 1
ATOM 1494 O O . ALA A 1 190 ? -9.133 -0.859 -6.603 1.00 97.06 190 ALA A O 1
ATOM 1495 N N . ARG A 1 191 ? -10.139 -2.854 -6.329 1.00 96.00 191 ARG A N 1
ATOM 1496 C CA . ARG A 1 191 ? -11.413 -2.461 -6.964 1.00 96.00 191 ARG A CA 1
ATOM 1497 C C . ARG A 1 191 ? -12.093 -1.318 -6.209 1.00 96.00 191 ARG A C 1
ATOM 1499 O O . ARG A 1 191 ? -12.498 -0.354 -6.851 1.00 96.00 191 ARG A O 1
ATOM 1506 N N . ALA A 1 192 ? -12.167 -1.379 -4.879 1.00 97.44 192 ALA A N 1
ATOM 1507 C CA . ALA A 1 192 ? -12.784 -0.341 -4.052 1.00 97.44 192 ALA A CA 1
ATOM 1508 C C . ALA A 1 192 ? -12.042 1.006 -4.141 1.00 97.44 192 ALA A C 1
ATOM 1510 O O . ALA A 1 192 ? -12.673 2.038 -4.376 1.00 97.44 192 ALA A O 1
ATOM 1511 N N . VAL A 1 193 ? -10.706 1.004 -4.036 1.00 98.44 193 VAL A N 1
ATOM 1512 C CA . VAL A 1 193 ? -9.891 2.228 -4.164 1.00 98.44 193 VAL A CA 1
ATOM 1513 C C . VAL A 1 193 ? -10.002 2.820 -5.571 1.00 98.44 193 VAL A C 1
ATOM 1515 O O . VAL A 1 193 ? -10.252 4.016 -5.718 1.00 98.44 193 VAL A O 1
ATOM 1518 N N . ILE A 1 194 ? -9.876 1.999 -6.621 1.00 98.19 194 ILE A N 1
ATOM 1519 C CA . ILE A 1 194 ? -10.022 2.457 -8.012 1.00 98.19 194 ILE A CA 1
ATOM 1520 C C . ILE A 1 194 ? -11.437 2.997 -8.258 1.00 98.19 194 ILE A C 1
ATOM 1522 O O . ILE A 1 194 ? -11.590 4.024 -8.917 1.00 98.19 194 ILE A O 1
ATOM 1526 N N . ASN A 1 195 ? -12.471 2.365 -7.698 1.00 97.75 195 ASN A N 1
ATOM 1527 C CA . ASN A 1 195 ? -13.849 2.829 -7.818 1.00 97.75 195 ASN A CA 1
ATOM 1528 C C . ASN A 1 195 ? -14.056 4.218 -7.187 1.00 97.75 195 ASN A C 1
ATOM 1530 O O . ASN A 1 195 ? -14.649 5.062 -7.849 1.00 97.75 195 ASN A O 1
ATOM 1534 N N . LEU A 1 196 ? -13.504 4.489 -5.995 1.00 98.50 196 LEU A N 1
ATOM 1535 C CA . LEU A 1 196 ? -13.543 5.814 -5.346 1.00 98.50 196 LEU A CA 1
ATOM 1536 C C . LEU A 1 196 ? -12.873 6.926 -6.174 1.00 98.50 196 LEU A C 1
ATOM 1538 O O . LEU A 1 196 ? -13.311 8.081 -6.139 1.00 98.50 196 LEU A O 1
ATOM 1542 N N . PHE A 1 197 ? -11.801 6.593 -6.901 1.00 98.50 197 PHE A N 1
ATOM 1543 C CA . PHE A 1 197 ? -11.153 7.515 -7.835 1.00 98.50 197 PHE A CA 1
ATOM 1544 C C . PHE A 1 197 ? -12.000 7.735 -9.093 1.00 98.50 197 PHE A C 1
ATOM 1546 O O . PHE A 1 197 ? -12.239 8.878 -9.474 1.00 98.50 197 PHE A O 1
ATOM 1553 N N . LEU A 1 198 ? -12.461 6.659 -9.737 1.00 97.81 198 LEU A N 1
ATOM 1554 C CA . LEU A 1 198 ? -13.200 6.740 -10.999 1.00 97.81 198 LEU A CA 1
ATOM 1555 C C . LEU A 1 198 ? -14.596 7.361 -10.835 1.00 97.81 198 LEU A C 1
ATOM 1557 O O . LEU A 1 198 ? -15.029 8.066 -11.740 1.00 97.81 198 LEU A O 1
ATOM 1561 N N . SER A 1 199 ? -15.281 7.154 -9.706 1.00 97.12 199 SER A N 1
ATOM 1562 C CA . SER A 1 199 ? -16.595 7.756 -9.417 1.00 97.12 199 SER A CA 1
ATOM 1563 C C . SER A 1 199 ? -16.546 9.265 -9.156 1.00 97.12 199 SER A C 1
ATOM 1565 O O . SER A 1 199 ? -17.583 9.927 -9.184 1.00 97.12 199 SER A O 1
ATOM 1567 N N . GLY A 1 200 ? -15.361 9.806 -8.854 1.00 97.44 200 GLY A N 1
ATOM 1568 C CA . GLY A 1 200 ? -15.176 11.180 -8.389 1.00 97.44 200 GLY A CA 1
ATOM 1569 C C . GLY A 1 200 ? -15.417 11.390 -6.891 1.00 97.44 200 GLY A C 1
ATOM 1570 O O . GLY A 1 200 ? -15.353 12.531 -6.427 1.00 97.44 200 GLY A O 1
ATOM 1571 N N . THR A 1 201 ? -15.632 10.331 -6.099 1.00 98.38 201 THR A N 1
ATOM 1572 C CA . THR A 1 201 ? -15.790 10.446 -4.635 1.00 98.38 201 THR A CA 1
ATOM 1573 C C . THR A 1 201 ? -14.553 11.087 -3.992 1.00 98.38 201 THR A C 1
ATOM 1575 O O . THR A 1 201 ? -14.692 11.980 -3.163 1.00 98.38 201 THR A O 1
ATOM 1578 N N . VAL A 1 202 ? -13.340 10.743 -4.445 1.00 98.38 202 VAL A N 1
ATOM 1579 C CA . VAL A 1 202 ? -12.068 11.370 -4.003 1.00 98.38 202 VAL A CA 1
ATOM 1580 C C . VAL A 1 202 ? -12.000 12.882 -4.287 1.00 98.38 202 VAL A C 1
ATOM 1582 O O . VAL A 1 202 ? -11.408 13.643 -3.512 1.00 98.38 202 VAL A O 1
ATOM 1585 N N . SER A 1 203 ? -12.602 13.337 -5.390 1.00 97.69 203 SER A N 1
ATOM 1586 C CA . SER A 1 203 ? -12.690 14.762 -5.741 1.00 97.69 203 SER A CA 1
ATOM 1587 C C . SER A 1 203 ? -13.743 15.495 -4.915 1.00 97.69 203 SER A C 1
ATOM 1589 O O . SER A 1 203 ? -13.482 16.603 -4.444 1.00 97.69 203 SER A O 1
ATOM 1591 N N . ARG A 1 204 ? -14.917 14.877 -4.725 1.00 98.12 204 ARG A N 1
ATOM 1592 C CA . ARG A 1 204 ? -16.061 15.434 -3.983 1.00 98.12 204 ARG A CA 1
ATOM 1593 C C 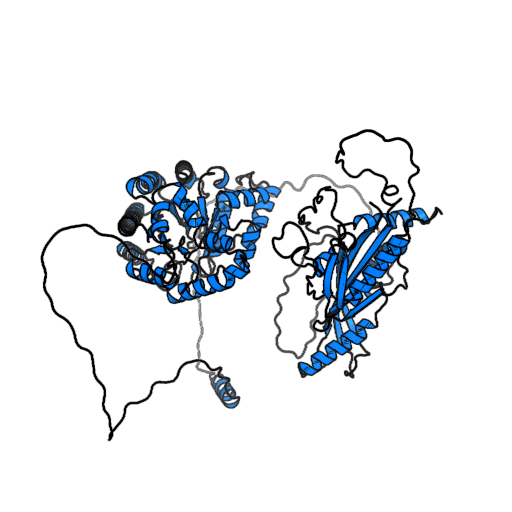. ARG A 1 204 ? -15.814 15.505 -2.474 1.00 98.12 204 ARG A C 1
ATOM 1595 O O . ARG A 1 204 ? -16.262 16.454 -1.833 1.00 98.12 204 ARG A O 1
ATOM 1602 N N . CYS A 1 205 ? -15.070 14.548 -1.919 1.00 98.44 205 CYS A N 1
ATOM 1603 C CA . CYS A 1 205 ? -14.894 14.361 -0.478 1.00 98.44 205 CYS A CA 1
ATOM 1604 C C . CYS A 1 205 ? -13.450 14.636 -0.003 1.00 98.44 205 CYS A C 1
ATOM 1606 O O . CYS A 1 205 ? -12.821 13.756 0.588 1.00 98.44 205 CYS A O 1
ATOM 1608 N N . PRO A 1 206 ? -12.881 15.840 -0.232 1.00 97.88 206 PRO A N 1
ATOM 1609 C CA . PRO A 1 206 ? -11.446 16.065 -0.102 1.00 97.88 206 PRO A CA 1
ATOM 1610 C C . PRO A 1 206 ? -10.889 16.017 1.327 1.00 97.88 206 PRO A C 1
ATOM 1612 O O . PRO A 1 206 ? -9.667 16.014 1.473 1.00 97.88 206 PRO A O 1
ATOM 1615 N N . ASN A 1 207 ? -11.749 16.012 2.353 1.00 98.19 207 ASN A N 1
ATOM 1616 C CA . ASN A 1 207 ? -11.368 15.974 3.768 1.00 98.19 207 ASN A CA 1
ATOM 1617 C C . ASN A 1 207 ? -11.519 14.584 4.413 1.00 98.19 207 ASN A C 1
ATOM 1619 O O . ASN A 1 207 ? -11.305 14.467 5.619 1.00 98.19 207 ASN A O 1
ATOM 1623 N N . VAL A 1 208 ? -11.923 13.556 3.660 1.00 98.62 208 VAL A N 1
ATOM 1624 C CA . VAL A 1 208 ? -11.944 12.174 4.163 1.00 98.62 208 VAL A CA 1
ATOM 1625 C C . VAL A 1 208 ? -10.526 11.607 4.122 1.00 98.62 208 VAL A C 1
ATOM 1627 O O . VAL A 1 208 ? -9.849 11.700 3.098 1.00 98.62 208 VAL A O 1
ATOM 1630 N N . SER A 1 209 ? -10.093 11.002 5.229 1.00 98.62 209 SER A N 1
ATOM 1631 C CA . SER A 1 209 ? -8.839 10.244 5.297 1.00 98.62 209 SER A CA 1
ATOM 1632 C C . SER A 1 209 ? -9.136 8.754 5.151 1.00 98.62 209 SER A C 1
ATOM 1634 O O . SER A 1 209 ? -9.695 8.148 6.063 1.00 98.62 209 SER A O 1
ATOM 1636 N N . PHE A 1 210 ? -8.771 8.153 4.025 1.00 98.81 210 PHE A N 1
ATOM 1637 C CA . PHE A 1 210 ? -8.981 6.735 3.744 1.00 98.81 210 PHE A CA 1
ATOM 1638 C C . PHE A 1 210 ? -7.801 5.898 4.242 1.00 98.81 210 PHE A C 1
ATOM 1640 O O . PHE A 1 210 ? -6.658 6.181 3.891 1.00 98.81 210 PHE A O 1
ATOM 1647 N N . LEU A 1 211 ? -8.066 4.853 5.024 1.00 98.75 211 LEU A N 1
ATOM 1648 C CA . LEU A 1 211 ? -7.078 3.841 5.399 1.00 98.75 211 LEU A CA 1
ATOM 1649 C C . LEU A 1 211 ? -7.341 2.583 4.577 1.00 98.75 211 LEU A C 1
ATOM 1651 O O . LEU A 1 211 ? -8.457 2.059 4.583 1.00 98.75 211 LEU A O 1
ATOM 1655 N N . VAL A 1 212 ? -6.316 2.134 3.859 1.00 98.56 212 VAL A N 1
ATOM 1656 C CA . VAL A 1 212 ? -6.370 1.017 2.917 1.00 98.56 212 VAL A CA 1
ATOM 1657 C C . VAL A 1 212 ? -5.450 -0.106 3.412 1.00 98.56 212 VAL A C 1
ATOM 1659 O O . VAL A 1 212 ? -4.271 0.146 3.670 1.00 98.56 212 VAL A O 1
ATOM 1662 N N . PRO A 1 213 ? -5.946 -1.343 3.521 1.00 96.88 213 PRO A N 1
ATOM 1663 C CA . PRO A 1 213 ? -5.214 -2.412 4.172 1.00 96.88 213 PRO A CA 1
ATOM 1664 C C . PRO A 1 213 ? -4.193 -3.093 3.270 1.00 96.88 213 PRO A C 1
ATOM 1666 O O . PRO A 1 213 ? -4.253 -2.987 2.040 1.00 96.88 213 PRO A O 1
ATOM 1669 N N . HIS A 1 214 ? -3.281 -3.837 3.898 1.00 96.44 214 HIS A N 1
ATOM 1670 C CA . HIS A 1 214 ? -2.367 -4.768 3.233 1.00 96.44 214 HIS A CA 1
ATOM 1671 C C . HIS A 1 214 ? -1.516 -4.088 2.148 1.00 96.44 214 HIS A C 1
ATOM 1673 O O . HIS A 1 214 ? -1.402 -4.605 1.036 1.00 96.44 214 HIS A O 1
ATOM 1679 N N . VAL A 1 215 ? -1.005 -2.878 2.411 1.00 96.50 215 VAL A N 1
ATOM 1680 C CA . VAL A 1 215 ? -0.264 -2.038 1.444 1.00 96.50 215 VAL A CA 1
ATOM 1681 C C . VAL A 1 215 ? -1.038 -1.864 0.121 1.00 96.50 215 VAL A C 1
ATOM 1683 O O . VAL A 1 215 ? -0.500 -1.942 -0.981 1.00 96.50 215 VAL A O 1
ATOM 1686 N N . GLY A 1 216 ? -2.359 -1.677 0.212 1.00 95.44 216 GLY A N 1
ATOM 1687 C CA . GLY A 1 216 ? -3.247 -1.534 -0.946 1.00 95.44 216 GLY A CA 1
ATOM 1688 C C . GLY A 1 216 ? -3.521 -2.828 -1.720 1.00 95.44 216 GLY A C 1
ATOM 1689 O O . GLY A 1 216 ? -4.174 -2.782 -2.764 1.00 95.44 216 GLY A O 1
ATOM 1690 N N . GLY A 1 217 ? -3.031 -3.980 -1.257 1.00 94.19 217 GLY A N 1
ATOM 1691 C CA . GLY A 1 217 ? -3.162 -5.254 -1.957 1.00 94.19 217 GLY A CA 1
ATOM 1692 C C . GLY A 1 217 ? -2.574 -5.184 -3.368 1.00 94.19 217 GLY A C 1
ATOM 1693 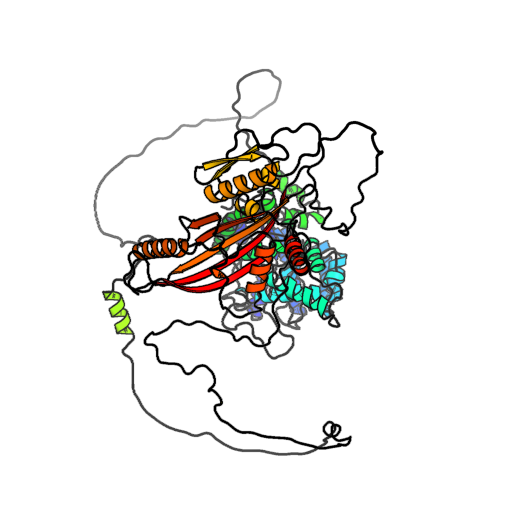O O . GLY A 1 217 ? -1.399 -4.874 -3.558 1.00 94.19 217 GLY A O 1
ATOM 1694 N N . THR A 1 218 ? -3.409 -5.433 -4.377 1.00 94.62 218 THR A N 1
ATOM 1695 C CA . THR A 1 218 ? -3.014 -5.387 -5.800 1.00 94.62 218 THR A CA 1
ATOM 1696 C C . THR A 1 218 ? -3.106 -3.992 -6.433 1.00 94.62 218 THR A C 1
ATOM 1698 O O . THR A 1 218 ? -2.886 -3.844 -7.634 1.00 94.62 218 THR A O 1
ATOM 1701 N N . PHE A 1 219 ? -3.401 -2.948 -5.652 1.00 96.75 219 PHE A N 1
ATOM 1702 C CA . PHE A 1 219 ? -3.518 -1.575 -6.146 1.00 96.75 219 PHE A CA 1
ATOM 1703 C C . PHE A 1 219 ? -2.218 -1.001 -6.754 1.00 96.75 219 PHE A C 1
ATOM 1705 O O . PHE A 1 219 ? -2.314 -0.463 -7.860 1.00 96.75 219 PHE A O 1
ATOM 1712 N N . PRO A 1 220 ? -1.015 -1.128 -6.143 1.00 95.19 220 PRO A N 1
ATOM 1713 C CA . PRO A 1 220 ? 0.206 -0.477 -6.641 1.00 95.19 220 PRO A CA 1
ATOM 1714 C C . PRO A 1 220 ? 0.543 -0.705 -8.128 1.00 95.19 220 PRO A C 1
ATOM 1716 O O . PRO A 1 220 ? 0.714 0.287 -8.844 1.00 95.19 220 PRO A O 1
ATOM 1719 N N . PRO A 1 221 ? 0.577 -1.948 -8.662 1.00 94.56 221 PRO A N 1
ATOM 1720 C CA . PRO A 1 221 ? 0.863 -2.170 -10.084 1.00 94.56 221 PRO A CA 1
ATOM 1721 C C . PRO A 1 221 ? -0.232 -1.635 -11.025 1.00 94.56 221 PRO A C 1
ATOM 1723 O O . PRO A 1 221 ? 0.012 -1.459 -12.218 1.00 94.56 221 PRO A O 1
ATOM 1726 N N . LEU A 1 222 ? -1.438 -1.355 -10.517 1.00 97.00 222 LEU A N 1
ATOM 1727 C CA . LEU A 1 222 ? -2.566 -0.873 -11.313 1.00 97.00 222 LEU A CA 1
ATOM 1728 C C . LEU A 1 222 ? -2.641 0.658 -11.411 1.00 97.00 222 LEU A C 1
ATOM 1730 O O . LEU A 1 222 ? -3.331 1.149 -12.309 1.00 97.00 222 LEU A O 1
ATOM 1734 N N . ILE A 1 223 ? -1.936 1.416 -10.557 1.00 97.31 223 ILE A N 1
ATOM 1735 C CA . ILE A 1 223 ? -2.080 2.883 -10.443 1.00 97.31 223 ILE A CA 1
ATOM 1736 C C . ILE A 1 223 ? -1.917 3.583 -11.797 1.00 97.31 223 ILE A C 1
ATOM 1738 O O . ILE A 1 223 ? -2.833 4.271 -12.255 1.00 97.31 223 ILE A O 1
ATOM 1742 N N . ASN A 1 224 ? -0.796 3.361 -12.488 1.00 95.88 224 ASN A N 1
ATOM 1743 C CA . ASN A 1 224 ? -0.559 3.945 -13.813 1.00 95.88 224 ASN A CA 1
ATOM 1744 C C . ASN A 1 224 ? -1.539 3.412 -14.876 1.00 95.88 224 ASN A C 1
ATOM 1746 O O . ASN A 1 224 ? -1.948 4.154 -15.771 1.00 95.88 224 ASN A O 1
ATOM 1750 N N . ARG A 1 225 ? -1.960 2.142 -14.772 1.00 96.50 225 ARG A N 1
ATOM 1751 C CA . ARG A 1 225 ? -2.820 1.485 -15.768 1.00 96.50 225 ARG A CA 1
ATOM 1752 C C . ARG A 1 225 ? -4.255 2.005 -15.756 1.00 96.50 225 ARG A C 1
ATOM 1754 O O . ARG A 1 225 ? -4.829 2.146 -16.838 1.00 96.50 225 ARG A O 1
ATOM 1761 N N . PHE A 1 226 ? -4.844 2.262 -14.586 1.00 96.62 226 PHE A N 1
ATOM 1762 C CA . PHE A 1 226 ? -6.200 2.820 -14.512 1.00 96.62 226 PHE A CA 1
ATOM 1763 C C . PHE A 1 226 ? -6.184 4.327 -14.793 1.00 96.62 226 PHE A C 1
ATOM 1765 O O . PHE A 1 226 ? -6.978 4.810 -15.600 1.00 96.62 226 PHE A O 1
ATOM 1772 N N . SER A 1 227 ? -5.240 5.058 -14.191 1.00 96.50 227 SER A N 1
ATOM 1773 C CA . SER A 1 227 ? -5.223 6.522 -14.245 1.00 96.50 227 SER A CA 1
ATOM 1774 C C . SER A 1 227 ? -4.807 7.074 -15.612 1.00 96.50 227 SER A C 1
ATOM 1776 O O . SER A 1 227 ? -5.437 8.006 -16.110 1.00 96.50 227 SER A O 1
ATOM 1778 N N . GLY A 1 228 ? -3.814 6.468 -16.273 1.00 96.19 228 GLY A N 1
ATOM 1779 C CA . GLY A 1 228 ? -3.425 6.838 -17.637 1.00 96.19 228 GLY A CA 1
ATOM 1780 C C . GLY A 1 228 ? -4.508 6.514 -18.673 1.00 96.19 228 GLY A C 1
ATOM 1781 O O . GLY A 1 228 ? -4.739 7.290 -19.597 1.00 96.19 228 GLY A O 1
ATOM 1782 N N . PHE A 1 229 ? -5.225 5.401 -18.495 1.00 95.69 229 PHE A N 1
ATOM 1783 C CA . PHE A 1 229 ? -6.303 4.994 -19.401 1.00 95.69 229 PHE A CA 1
ATOM 1784 C C . PHE A 1 229 ? -7.555 5.868 -19.260 1.00 95.69 229 PHE A C 1
ATOM 1786 O O . PHE A 1 229 ? -8.130 6.267 -20.270 1.00 95.69 229 PHE A O 1
ATOM 1793 N N . ALA A 1 230 ? -7.941 6.224 -18.029 1.00 93.75 230 ALA A N 1
ATOM 1794 C CA . ALA A 1 230 ? -9.024 7.174 -17.775 1.00 93.75 230 ALA A CA 1
ATOM 1795 C C . ALA A 1 230 ? -8.760 8.527 -18.463 1.00 93.75 230 ALA A C 1
ATOM 1797 O O . ALA A 1 230 ? -9.615 9.016 -19.208 1.00 93.75 230 ALA A O 1
ATOM 1798 N N . ALA A 1 231 ? -7.546 9.069 -18.300 1.00 92.06 231 ALA A N 1
ATOM 1799 C CA . ALA A 1 231 ? -7.121 10.318 -18.928 1.00 92.06 231 ALA A CA 1
ATOM 1800 C C . ALA A 1 231 ? -7.130 10.261 -20.470 1.00 92.06 231 ALA A C 1
ATOM 1802 O O . ALA A 1 231 ? -7.499 11.241 -21.122 1.00 92.06 231 ALA A O 1
ATOM 1803 N N . ALA A 1 232 ? -6.743 9.122 -21.057 1.00 92.75 232 ALA A N 1
ATOM 1804 C CA . ALA A 1 232 ? -6.679 8.941 -22.507 1.00 92.75 232 ALA A CA 1
ATOM 1805 C C . ALA A 1 232 ? -8.060 8.766 -23.166 1.00 92.75 232 ALA A C 1
ATOM 1807 O O . ALA A 1 232 ? -8.308 9.339 -24.225 1.00 92.75 232 ALA A O 1
ATOM 1808 N N . VAL A 1 233 ? -8.954 7.977 -22.557 1.00 88.75 233 VAL A N 1
ATOM 1809 C CA . VAL A 1 233 ? -10.212 7.539 -23.195 1.00 88.75 233 VAL A CA 1
ATOM 1810 C C . VAL A 1 233 ? -11.400 8.460 -22.876 1.00 88.75 233 VAL A C 1
ATOM 1812 O O . VAL A 1 233 ? -12.368 8.470 -23.632 1.00 88.75 233 VAL A O 1
ATOM 1815 N N . LYS A 1 234 ? -11.336 9.271 -21.805 1.00 82.19 234 LYS A N 1
ATOM 1816 C CA . LYS A 1 234 ? -12.391 10.233 -21.403 1.00 82.19 234 LYS A CA 1
ATOM 1817 C C . LYS A 1 234 ? -13.794 9.606 -21.336 1.00 82.19 234 LYS A C 1
ATOM 1819 O O . LYS A 1 234 ? -14.755 10.096 -21.928 1.00 82.19 234 LYS A O 1
ATOM 1824 N N . ILE A 1 235 ? -13.892 8.495 -20.611 1.00 86.62 235 ILE A N 1
ATOM 1825 C CA . ILE A 1 235 ? -15.111 7.687 -20.492 1.00 86.62 235 ILE A CA 1
ATOM 1826 C C . ILE A 1 235 ? -16.216 8.488 -19.768 1.00 86.62 235 ILE A C 1
ATOM 1828 O O . ILE A 1 235 ? -15.971 8.981 -18.665 1.00 86.62 235 ILE A O 1
ATOM 1832 N N . PRO A 1 236 ? -17.440 8.600 -20.322 1.00 88.25 236 PRO A N 1
ATOM 1833 C CA . PRO A 1 236 ? -18.559 9.239 -19.634 1.00 88.25 236 PRO A CA 1
ATOM 1834 C C . PRO A 1 236 ? -18.845 8.593 -18.273 1.00 88.25 236 PRO A C 1
ATOM 1836 O O . PRO A 1 236 ? -18.971 7.375 -18.168 1.00 88.25 236 PRO A O 1
ATOM 1839 N N . GLY A 1 237 ? -18.966 9.415 -17.229 1.00 86.38 237 GLY A N 1
ATOM 1840 C CA . GLY A 1 237 ? -19.189 8.949 -15.856 1.00 86.38 237 GLY A CA 1
ATOM 1841 C C . GLY A 1 237 ? -17.919 8.602 -15.071 1.00 86.38 237 GLY A C 1
ATOM 1842 O O . GLY A 1 237 ? -18.033 8.355 -13.875 1.00 86.38 237 GLY A O 1
ATOM 1843 N N . VAL A 1 238 ? -16.736 8.638 -15.697 1.00 94.12 238 VAL A N 1
ATOM 1844 C CA . VAL A 1 238 ? -15.448 8.669 -14.986 1.00 94.12 238 VAL A CA 1
ATOM 1845 C C . VAL A 1 238 ? -15.077 10.117 -14.661 1.00 94.12 238 VAL A C 1
ATOM 1847 O O . VAL A 1 238 ? -15.258 11.007 -15.495 1.00 94.12 238 VAL A O 1
ATOM 1850 N N . ASP A 1 239 ? -14.537 10.363 -13.468 1.00 94.31 239 ASP A N 1
ATOM 1851 C CA . ASP A 1 239 ? -14.041 11.684 -13.083 1.00 94.31 239 ASP A CA 1
ATOM 1852 C C . ASP A 1 239 ? -12.890 12.149 -13.992 1.00 94.31 239 ASP A C 1
ATOM 1854 O O . ASP A 1 239 ? -11.814 11.552 -14.062 1.00 94.31 239 ASP A O 1
ATOM 1858 N N . SER A 1 240 ? -13.121 13.277 -14.666 1.00 93.19 240 SER A N 1
ATOM 1859 C CA . SER A 1 240 ? -12.164 13.956 -15.542 1.00 93.19 240 SER A CA 1
ATOM 1860 C C . SER A 1 240 ? -10.854 14.389 -14.867 1.00 93.19 240 SER A C 1
ATOM 1862 O O . SER A 1 240 ? -9.879 14.653 -15.570 1.00 93.19 240 SER A O 1
ATOM 1864 N N . ALA A 1 241 ? -10.804 14.461 -13.532 1.00 94.75 241 ALA A N 1
ATOM 1865 C CA . ALA A 1 241 ? -9.576 14.738 -12.792 1.00 94.75 241 ALA A CA 1
ATOM 1866 C C . ALA A 1 241 ? -8.583 13.559 -12.813 1.00 94.75 241 ALA A C 1
ATOM 1868 O O . ALA A 1 241 ? -7.381 13.773 -12.632 1.00 94.75 241 ALA A O 1
ATOM 1869 N N . VAL A 1 242 ? -9.048 12.326 -13.056 1.00 97.12 242 VAL A N 1
ATOM 1870 C CA . VAL A 1 242 ? -8.231 11.107 -12.962 1.00 97.12 242 VAL A CA 1
ATOM 1871 C C . VAL A 1 242 ? -7.117 11.097 -14.015 1.00 97.12 242 VAL A C 1
ATOM 1873 O O . VAL A 1 242 ? -7.342 10.877 -15.202 1.00 97.12 242 VAL A O 1
ATOM 1876 N N . ASN A 1 243 ? -5.884 11.282 -13.544 1.00 96.56 243 ASN A N 1
ATOM 1877 C CA . ASN A 1 243 ? -4.637 11.110 -14.289 1.00 96.56 243 ASN A CA 1
ATOM 1878 C C . ASN A 1 243 ? -3.505 10.707 -13.313 1.00 96.56 243 ASN A C 1
ATOM 1880 O O . ASN A 1 243 ? -3.672 10.911 -12.106 1.00 96.56 243 ASN A O 1
ATOM 1884 N N . PRO A 1 244 ? -2.361 10.165 -13.780 1.00 96.94 244 PRO A N 1
ATOM 1885 C CA . PRO A 1 244 ? -1.318 9.632 -12.894 1.00 96.94 244 PRO A CA 1
ATOM 1886 C C . PRO A 1 244 ? -0.796 10.625 -11.844 1.00 96.94 244 PRO A C 1
ATOM 1888 O O . PRO A 1 244 ? -0.679 10.273 -10.670 1.00 96.94 244 PRO A O 1
ATOM 1891 N N . ASN A 1 245 ? -0.552 11.883 -12.232 1.00 97.00 245 ASN A N 1
ATOM 1892 C CA . ASN A 1 245 ? -0.028 12.908 -11.322 1.00 97.00 245 ASN A CA 1
ATOM 1893 C C . ASN A 1 245 ? -1.052 13.279 -10.244 1.00 97.00 245 ASN A C 1
ATOM 1895 O O . ASN A 1 245 ? -0.711 13.361 -9.066 1.00 97.00 245 ASN A O 1
ATOM 1899 N N . TRP A 1 246 ? -2.315 13.462 -10.636 1.00 97.75 246 TRP A N 1
ATOM 1900 C CA . TRP A 1 246 ? -3.390 13.791 -9.702 1.00 97.75 246 TRP A CA 1
ATOM 1901 C C . TRP A 1 246 ? -3.710 12.634 -8.749 1.00 97.75 246 TRP A C 1
ATOM 1903 O O . TRP A 1 246 ? -3.905 12.861 -7.556 1.00 97.75 246 TRP A O 1
ATOM 1913 N N . VAL A 1 247 ? -3.691 11.384 -9.228 1.00 98.50 247 VAL A N 1
ATOM 1914 C CA . VAL A 1 247 ? -3.824 10.209 -8.352 1.00 98.50 247 VAL A CA 1
ATOM 1915 C C . VAL A 1 247 ? -2.673 10.177 -7.345 1.00 98.50 247 VAL A C 1
ATOM 1917 O O . VAL A 1 247 ? -2.937 10.104 -6.147 1.00 98.50 247 VAL A O 1
ATOM 1920 N N . LYS A 1 248 ? -1.415 10.341 -7.782 1.00 98.12 248 LYS A N 1
ATOM 1921 C CA . LYS A 1 248 ? -0.250 10.410 -6.880 1.00 98.12 248 LYS A CA 1
ATOM 1922 C C . LYS A 1 248 ? -0.371 11.541 -5.846 1.00 98.12 248 LYS A C 1
ATOM 1924 O O . LYS A 1 248 ? -0.085 11.329 -4.667 1.00 98.12 248 LYS A O 1
ATOM 1929 N N . GLU A 1 249 ? -0.857 12.717 -6.241 1.00 98.25 249 GLU A N 1
ATOM 1930 C CA . GLU A 1 249 ? -1.131 13.833 -5.323 1.00 98.25 249 GLU A CA 1
ATOM 1931 C C . GLU A 1 249 ? -2.197 13.471 -4.274 1.00 98.25 249 GLU A C 1
ATOM 1933 O O . GLU A 1 249 ? -2.014 13.732 -3.084 1.00 98.25 249 GLU A O 1
ATOM 1938 N N . ARG A 1 250 ? -3.309 12.856 -4.695 1.00 98.31 250 ARG A N 1
ATOM 1939 C CA . ARG A 1 250 ? -4.412 12.465 -3.805 1.00 98.31 250 ARG A CA 1
ATOM 1940 C C . ARG A 1 250 ? -4.014 11.364 -2.836 1.00 98.31 250 ARG A C 1
ATOM 1942 O O . ARG A 1 250 ? -4.354 11.477 -1.658 1.00 98.31 250 ARG A O 1
ATOM 1949 N N . LEU A 1 251 ? -3.245 10.372 -3.285 1.00 98.62 251 LEU A N 1
ATOM 1950 C CA . LEU A 1 251 ? -2.668 9.346 -2.415 1.00 98.62 251 LEU A CA 1
ATOM 1951 C C . LEU A 1 251 ? -1.844 9.998 -1.289 1.00 98.62 251 LEU A C 1
ATOM 1953 O O . LEU A 1 251 ? -2.090 9.734 -0.117 1.00 98.62 251 LEU A O 1
ATOM 1957 N N . ASN A 1 252 ? -0.996 10.979 -1.617 1.00 98.38 252 ASN A N 1
ATOM 1958 C CA . ASN A 1 252 ? -0.211 11.750 -0.640 1.00 98.38 252 ASN A CA 1
ATOM 1959 C C . ASN A 1 252 ? -0.988 12.833 0.131 1.00 98.38 252 ASN A C 1
ATOM 1961 O O . ASN A 1 252 ? -0.369 13.620 0.855 1.00 98.38 252 ASN A O 1
ATOM 1965 N N . LYS A 1 253 ? -2.319 12.901 0.020 1.00 96.88 253 LYS A N 1
ATOM 1966 C CA . LYS A 1 253 ? -3.163 13.853 0.767 1.00 96.88 253 LYS A CA 1
ATOM 1967 C C . LYS A 1 253 ? -4.227 13.170 1.619 1.00 96.88 253 LYS A C 1
ATOM 1969 O O . LYS A 1 253 ? -4.366 13.544 2.780 1.00 96.88 253 LYS A O 1
ATOM 1974 N N . GLN A 1 254 ? -4.935 12.194 1.056 1.00 97.62 254 GLN A N 1
ATOM 1975 C CA . GLN A 1 254 ? -6.119 11.568 1.653 1.00 97.62 254 GLN A CA 1
ATOM 1976 C C . GLN A 1 254 ? -5.916 10.105 2.056 1.00 97.62 254 GLN A C 1
ATOM 1978 O O . GLN A 1 254 ? -6.691 9.613 2.866 1.00 97.62 254 GLN A O 1
ATOM 1983 N N . PHE A 1 255 ? -4.924 9.396 1.511 1.00 98.75 255 PHE A N 1
ATOM 1984 C CA . PHE A 1 255 ? -4.801 7.952 1.716 1.00 98.75 255 PHE A CA 1
ATOM 1985 C C . PHE A 1 255 ? -3.671 7.602 2.683 1.00 98.75 255 PHE A C 1
ATOM 1987 O O . PHE A 1 255 ? -2.615 8.231 2.688 1.00 98.75 255 PHE A O 1
ATOM 1994 N N . TYR A 1 256 ? -3.914 6.575 3.486 1.00 98.75 256 TYR A N 1
ATOM 1995 C CA . TYR A 1 256 ? -2.955 5.897 4.343 1.00 98.75 256 TYR A CA 1
ATOM 1996 C C . TYR A 1 256 ? -3.026 4.395 4.066 1.00 98.75 256 TYR A C 1
ATOM 1998 O O . TYR A 1 256 ? -4.083 3.880 3.701 1.00 98.75 256 TYR A O 1
ATOM 2006 N N . PHE A 1 257 ? -1.915 3.698 4.264 1.00 98.44 257 PHE A N 1
ATOM 2007 C CA . PHE A 1 257 ? -1.762 2.283 3.956 1.00 98.44 257 PHE A CA 1
ATOM 2008 C C . PHE A 1 257 ? -1.196 1.553 5.167 1.00 98.44 257 PHE A C 1
ATOM 2010 O O . PHE A 1 257 ? -0.153 1.957 5.680 1.00 98.44 257 PHE A O 1
ATOM 2017 N N . ASP A 1 258 ? -1.869 0.502 5.634 1.00 97.69 258 ASP A N 1
ATOM 2018 C CA . ASP A 1 258 ? -1.316 -0.337 6.701 1.00 97.69 258 ASP A CA 1
ATOM 2019 C C . ASP A 1 258 ? -0.402 -1.448 6.166 1.00 97.69 258 ASP A C 1
ATOM 2021 O O . ASP A 1 258 ? -0.397 -1.765 4.973 1.00 97.69 258 ASP A O 1
ATOM 2025 N N . THR A 1 259 ? 0.386 -2.030 7.068 1.00 95.81 259 THR A N 1
ATOM 2026 C CA . THR A 1 259 ? 1.302 -3.141 6.787 1.00 95.81 259 THR A CA 1
ATOM 2027 C C . THR A 1 259 ? 0.809 -4.497 7.296 1.00 95.81 259 THR A C 1
ATOM 2029 O O . THR A 1 259 ? 1.639 -5.361 7.582 1.00 95.81 259 THR A O 1
ATOM 2032 N N . ALA A 1 260 ? -0.501 -4.694 7.468 1.00 95.06 260 ALA A N 1
ATOM 2033 C CA . ALA A 1 260 ? -1.024 -5.979 7.926 1.00 95.06 260 ALA A CA 1
ATOM 2034 C C . ALA A 1 260 ? -0.741 -7.103 6.906 1.00 95.06 260 ALA A C 1
ATOM 2036 O O . ALA A 1 260 ? -0.654 -6.869 5.696 1.00 95.06 260 ALA A O 1
ATOM 2037 N N . GLY A 1 261 ? -0.601 -8.339 7.393 1.00 88.25 261 GLY A N 1
ATOM 2038 C CA . GLY A 1 261 ? -0.267 -9.503 6.567 1.00 88.25 261 GLY A CA 1
ATOM 2039 C C . GLY A 1 261 ? 1.175 -9.500 6.029 1.00 88.25 261 GLY A C 1
ATOM 2040 O O . GLY A 1 261 ? 2.103 -8.978 6.647 1.00 88.25 261 GLY A O 1
ATOM 2041 N N . TRP A 1 262 ? 1.384 -10.117 4.863 1.00 85.50 262 TRP A N 1
ATOM 2042 C CA . TRP A 1 262 ? 2.706 -10.331 4.246 1.00 85.50 262 TRP A CA 1
ATOM 2043 C C . TRP A 1 262 ? 3.192 -9.122 3.418 1.00 85.50 262 TRP A C 1
ATOM 2045 O O . TRP A 1 262 ? 3.597 -9.251 2.266 1.00 85.50 262 TRP A O 1
ATOM 2055 N N . ALA A 1 263 ? 3.159 -7.936 4.027 1.00 75.62 263 ALA A N 1
ATOM 2056 C CA . ALA A 1 263 ? 3.374 -6.628 3.397 1.00 75.62 263 ALA A CA 1
ATOM 2057 C C . ALA A 1 263 ? 4.810 -6.311 2.905 1.00 75.62 263 ALA A C 1
ATOM 2059 O O . ALA A 1 263 ? 5.018 -5.308 2.216 1.00 75.62 263 ALA A O 1
ATOM 2060 N N . PHE A 1 264 ? 5.818 -7.112 3.274 1.00 77.62 264 PHE A N 1
ATOM 2061 C CA . PHE A 1 264 ? 7.240 -6.806 3.054 1.00 77.62 264 PHE A CA 1
ATOM 2062 C C . PHE A 1 264 ? 7.972 -7.883 2.233 1.00 77.62 264 PHE A C 1
ATOM 2064 O O . PHE A 1 264 ? 7.677 -9.067 2.354 1.00 77.62 264 PHE A O 1
ATOM 2071 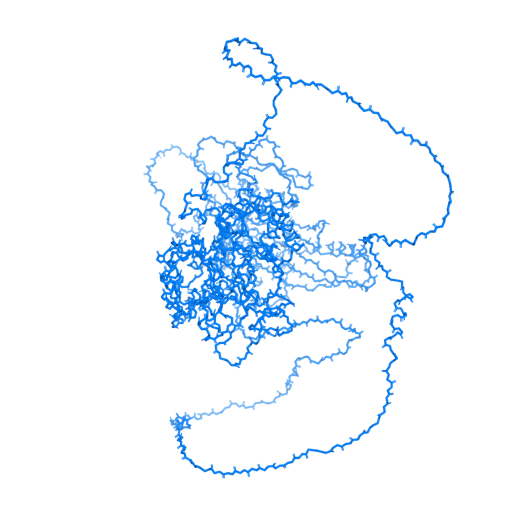N N . SER A 1 265 ? 8.985 -7.540 1.428 1.00 69.94 265 SER A N 1
ATOM 2072 C CA . SER A 1 265 ? 9.539 -6.195 1.166 1.00 69.94 265 SER A CA 1
ATOM 2073 C C . SER A 1 265 ? 9.127 -5.609 -0.195 1.00 69.94 265 SER A C 1
ATOM 2075 O O . SER A 1 265 ? 9.049 -4.391 -0.332 1.00 69.94 265 SER A O 1
ATOM 2077 N N . GLU A 1 266 ? 8.815 -6.439 -1.195 1.00 80.94 266 GLU A N 1
ATOM 2078 C CA . GLU A 1 266 ? 8.583 -5.976 -2.576 1.00 80.94 266 GLU A CA 1
ATOM 2079 C C . GLU A 1 266 ? 7.284 -5.174 -2.756 1.00 80.94 266 GLU A C 1
ATOM 2081 O O . GLU A 1 266 ? 7.268 -4.175 -3.478 1.00 80.94 266 GLU A O 1
ATOM 2086 N N . GLN A 1 267 ? 6.203 -5.553 -2.064 1.00 86.06 267 GLN A N 1
ATOM 2087 C CA . GLN A 1 267 ? 4.933 -4.817 -2.126 1.00 86.06 267 GLN A CA 1
ATOM 2088 C C . GLN A 1 267 ? 5.083 -3.390 -1.568 1.00 86.06 267 GLN A C 1
ATOM 2090 O O . GLN A 1 267 ? 4.570 -2.436 -2.154 1.00 86.06 267 GLN A O 1
ATOM 2095 N N . MET A 1 268 ? 5.857 -3.243 -0.486 1.00 89.50 268 MET A N 1
ATOM 2096 C CA . MET A 1 268 ? 6.207 -1.954 0.110 1.00 89.50 268 MET A CA 1
ATOM 2097 C C . MET A 1 268 ? 6.939 -1.043 -0.881 1.00 89.50 268 MET A C 1
ATOM 2099 O O . MET A 1 268 ? 6.512 0.090 -1.101 1.00 89.50 268 MET A O 1
ATOM 2103 N N . LYS A 1 269 ? 7.992 -1.549 -1.540 1.00 89.19 269 LYS A N 1
ATOM 2104 C CA . LYS A 1 269 ? 8.751 -0.794 -2.556 1.00 89.19 269 LYS A CA 1
ATOM 2105 C C . LYS A 1 269 ? 7.833 -0.277 -3.668 1.00 89.19 269 LYS A C 1
ATOM 2107 O O . LYS A 1 269 ? 7.864 0.907 -3.988 1.00 89.19 269 LYS A O 1
ATOM 2112 N N . GLY A 1 270 ? 6.958 -1.139 -4.195 1.00 91.19 270 GLY A N 1
ATOM 2113 C CA . GLY A 1 270 ? 6.010 -0.771 -5.252 1.00 91.19 270 GLY A CA 1
ATOM 2114 C C . GLY A 1 270 ? 4.993 0.306 -4.849 1.00 91.19 270 GLY A C 1
ATOM 2115 O O . GLY A 1 270 ? 4.525 1.047 -5.711 1.00 91.19 270 GLY A O 1
ATOM 2116 N N . MET A 1 271 ? 4.658 0.422 -3.561 1.00 94.81 271 MET A N 1
ATOM 2117 C CA . MET A 1 271 ? 3.794 1.486 -3.037 1.00 94.81 271 MET A CA 1
ATOM 2118 C C . MET A 1 271 ? 4.557 2.803 -2.808 1.00 94.81 271 MET A C 1
ATOM 2120 O O . MET A 1 271 ? 4.025 3.876 -3.100 1.00 94.81 271 MET A O 1
ATOM 2124 N N . LEU A 1 272 ? 5.809 2.738 -2.343 1.00 94.50 272 LEU A N 1
ATOM 2125 C CA . LEU A 1 272 ? 6.651 3.916 -2.076 1.00 94.50 272 LEU A CA 1
ATOM 2126 C C . LEU A 1 272 ? 7.019 4.714 -3.342 1.00 94.50 272 LEU A C 1
ATOM 2128 O O . LEU A 1 272 ? 7.270 5.915 -3.264 1.00 94.50 272 LEU A O 1
ATOM 2132 N N . GLU A 1 273 ? 6.926 4.106 -4.528 1.00 95.00 273 GLU A N 1
ATOM 2133 C CA . GLU A 1 273 ? 6.948 4.826 -5.815 1.00 95.00 273 GLU A CA 1
ATOM 2134 C C . GLU A 1 273 ? 5.826 5.874 -5.944 1.00 95.00 273 GLU A C 1
ATOM 2136 O O . GLU A 1 273 ? 5.934 6.834 -6.716 1.00 95.00 273 GLU A O 1
ATOM 2141 N N . TYR A 1 274 ? 4.736 5.727 -5.186 1.00 97.00 274 TYR A N 1
ATOM 2142 C CA . TYR A 1 274 ? 3.570 6.605 -5.237 1.00 97.00 274 TYR A CA 1
ATOM 2143 C C . TYR A 1 274 ? 3.360 7.412 -3.958 1.00 97.00 274 TYR A C 1
ATOM 2145 O O . TYR A 1 274 ? 2.893 8.542 -4.079 1.00 97.00 274 TYR A O 1
ATOM 2153 N N . VAL A 1 275 ? 3.711 6.915 -2.767 1.00 97.25 275 VAL A N 1
ATOM 2154 C CA . VAL A 1 275 ? 3.490 7.629 -1.490 1.00 97.25 275 VAL A CA 1
ATOM 2155 C C . VAL A 1 275 ? 4.746 7.775 -0.637 1.00 97.25 275 VAL A C 1
ATOM 2157 O O . VAL A 1 275 ? 5.627 6.924 -0.667 1.00 97.25 275 VAL A O 1
ATOM 2160 N N . THR A 1 276 ? 4.819 8.845 0.160 1.00 95.94 276 THR A N 1
ATOM 2161 C CA . THR A 1 276 ? 5.870 8.985 1.181 1.00 95.94 276 THR A CA 1
ATOM 2162 C C . THR A 1 276 ? 5.587 8.108 2.400 1.00 95.94 276 THR A C 1
ATOM 2164 O O . THR A 1 276 ? 4.448 7.705 2.656 1.00 95.94 276 THR A O 1
ATOM 2167 N N . VAL A 1 277 ? 6.622 7.871 3.211 1.00 96.50 277 VAL A N 1
ATOM 2168 C CA . VAL A 1 277 ? 6.505 7.136 4.478 1.00 96.50 277 VAL A CA 1
ATOM 2169 C C . VAL A 1 277 ? 5.463 7.738 5.430 1.00 96.50 277 VAL A C 1
ATOM 2171 O O . VAL A 1 277 ? 4.859 6.982 6.179 1.00 96.50 277 VAL A O 1
ATOM 2174 N N . ASP A 1 278 ? 5.149 9.043 5.357 1.00 97.31 278 ASP A N 1
ATOM 2175 C CA . ASP A 1 278 ? 4.062 9.697 6.120 1.00 97.31 278 ASP A CA 1
ATOM 2176 C C . ASP A 1 278 ? 2.678 9.050 5.934 1.00 97.31 278 ASP A C 1
ATOM 2178 O O . ASP A 1 278 ? 1.748 9.332 6.695 1.00 97.31 278 ASP A O 1
ATOM 2182 N N . ARG A 1 279 ? 2.510 8.249 4.875 1.00 97.94 279 ARG A N 1
ATOM 2183 C CA . ARG A 1 279 ? 1.263 7.564 4.519 1.00 97.94 279 ARG A CA 1
ATOM 2184 C C . ARG A 1 279 ? 1.236 6.099 4.942 1.00 97.94 279 ARG A C 1
ATOM 2186 O O . ARG A 1 279 ? 0.215 5.453 4.740 1.00 97.94 279 ARG A O 1
ATOM 2193 N N . MET A 1 280 ? 2.294 5.593 5.570 1.00 97.56 280 MET A N 1
ATOM 2194 C CA . MET A 1 280 ? 2.367 4.212 6.047 1.00 97.56 280 MET A CA 1
ATOM 2195 C C . MET A 1 280 ? 1.978 4.098 7.527 1.00 97.56 280 MET A C 1
ATOM 2197 O O . MET A 1 280 ? 2.325 4.960 8.335 1.00 97.56 280 MET A O 1
ATOM 2201 N N . LEU A 1 281 ? 1.272 3.029 7.889 1.00 97.94 281 LEU A N 1
ATOM 2202 C CA . LEU A 1 281 ? 0.829 2.712 9.249 1.00 97.94 281 LEU A CA 1
ATOM 2203 C C . LEU A 1 281 ? 1.155 1.251 9.580 1.00 97.94 281 LEU A C 1
ATOM 2205 O O . LEU A 1 281 ? 1.127 0.396 8.699 1.00 97.94 281 LEU A O 1
ATOM 2209 N N . TYR A 1 282 ? 1.398 0.935 10.848 1.00 97.94 282 TYR A N 1
ATOM 2210 C CA . TYR A 1 282 ? 1.489 -0.456 11.290 1.00 97.94 282 TYR A CA 1
ATOM 2211 C C . TYR A 1 282 ? 0.094 -1.102 11.425 1.00 97.94 282 TYR A C 1
ATOM 2213 O O . TYR A 1 282 ? -0.871 -0.442 11.818 1.00 97.94 282 TYR A O 1
ATOM 2221 N N . GLY A 1 283 ? -0.007 -2.399 11.122 1.00 97.56 283 GLY A N 1
ATOM 2222 C CA . GLY A 1 283 ? -1.227 -3.206 11.239 1.00 97.56 283 GLY A CA 1
ATOM 2223 C C . GLY A 1 283 ? -0.910 -4.666 11.585 1.00 97.56 283 GLY A C 1
ATOM 2224 O O . GLY A 1 283 ? 0.148 -5.151 11.178 1.00 97.56 283 GLY A O 1
ATOM 2225 N N . SER A 1 284 ? -1.781 -5.368 12.323 1.00 97.31 284 SER A N 1
ATOM 2226 C CA . SER A 1 284 ? -1.554 -6.778 12.713 1.00 97.31 284 SER A CA 1
ATOM 2227 C C . SER A 1 284 ? -2.541 -7.809 12.153 1.00 97.31 284 SER A C 1
ATOM 2229 O O . SER A 1 284 ? -2.175 -8.981 12.088 1.00 97.31 284 SER A O 1
ATOM 2231 N N . ASP A 1 285 ? -3.763 -7.406 11.785 1.00 96.94 285 ASP A N 1
ATOM 2232 C CA . ASP A 1 285 ? -4.885 -8.299 11.422 1.00 96.94 285 ASP A CA 1
ATOM 2233 C C . ASP A 1 285 ? -5.202 -9.375 12.500 1.00 96.94 285 ASP A C 1
ATOM 2235 O O . ASP A 1 285 ? -5.733 -10.462 12.260 1.00 96.94 285 ASP A O 1
ATOM 2239 N N . PHE A 1 286 ? -4.895 -9.086 13.767 1.00 97.81 286 PHE A N 1
ATOM 2240 C CA . PHE A 1 286 ? -5.325 -9.930 14.883 1.00 97.81 286 PHE A CA 1
ATOM 2241 C C . PHE A 1 286 ? -6.853 -9.824 15.087 1.00 97.81 286 PHE A C 1
ATOM 2243 O O . PHE A 1 286 ? -7.367 -8.707 15.077 1.00 97.81 286 PHE A O 1
ATOM 2250 N N . PRO A 1 287 ? -7.611 -10.915 15.344 1.00 96.38 287 PRO A N 1
ATOM 2251 C CA . PRO A 1 287 ? -7.174 -12.289 15.612 1.00 96.38 287 PRO A CA 1
ATOM 2252 C C . PRO A 1 287 ? -7.291 -13.245 14.412 1.00 96.38 287 PRO A C 1
ATOM 2254 O O . PRO A 1 287 ? -7.087 -14.447 14.591 1.00 96.38 287 PRO A O 1
ATOM 2257 N N . PHE A 1 288 ? -7.664 -12.763 13.219 1.00 94.69 288 PHE A N 1
ATOM 2258 C CA . PHE A 1 288 ? -7.744 -13.612 12.022 1.00 94.69 288 PHE A CA 1
ATOM 2259 C C . PHE A 1 288 ? -6.354 -14.096 11.603 1.00 94.69 288 PHE A C 1
ATOM 2261 O O . PHE A 1 288 ? -6.191 -15.269 11.262 1.00 94.69 288 PHE A O 1
ATOM 2268 N N . THR A 1 289 ? -5.341 -13.250 11.787 1.00 95.19 289 THR A N 1
ATOM 2269 C CA . THR A 1 289 ? -3.951 -13.659 11.975 1.00 95.19 289 THR A CA 1
ATOM 2270 C C . THR A 1 289 ? -3.742 -14.124 13.435 1.00 95.19 289 THR A C 1
ATOM 2272 O O . THR A 1 289 ? -3.837 -13.313 14.362 1.00 95.19 289 THR A O 1
ATOM 2275 N N . PRO A 1 290 ? -3.439 -15.417 13.698 1.00 94.69 290 PRO A N 1
ATOM 2276 C CA . PRO A 1 290 ? -3.229 -15.921 15.060 1.00 94.69 290 PRO A CA 1
ATOM 2277 C C . PRO A 1 290 ? -1.974 -15.334 15.717 1.00 94.69 290 PRO A C 1
ATOM 2279 O O . PRO A 1 290 ? -1.006 -15.021 15.028 1.00 94.69 290 PRO A O 1
ATOM 2282 N N . LEU A 1 291 ? -1.927 -15.284 17.056 1.00 95.25 291 LEU A N 1
ATOM 2283 C CA . LEU A 1 291 ? -0.814 -14.691 17.824 1.00 95.25 291 LEU A CA 1
ATOM 2284 C C . LEU A 1 291 ? 0.587 -15.135 17.356 1.00 95.25 291 LEU A C 1
ATOM 2286 O O . LEU A 1 291 ? 1.466 -14.296 17.181 1.00 95.25 291 LEU A O 1
ATOM 2290 N N . SER A 1 292 ? 0.790 -16.430 17.100 1.00 95.75 292 SER A N 1
ATOM 2291 C CA . SER A 1 292 ? 2.074 -16.959 16.613 1.00 95.75 292 SER A CA 1
ATOM 2292 C C . SER A 1 292 ? 2.491 -16.386 15.252 1.00 95.75 292 SER A C 1
ATOM 2294 O O . SER A 1 292 ? 3.678 -16.180 15.005 1.00 95.75 292 SER A O 1
ATOM 2296 N N . HIS A 1 293 ? 1.521 -16.089 14.386 1.00 95.44 293 HIS A N 1
ATOM 2297 C CA . HIS A 1 293 ? 1.748 -15.468 13.086 1.00 95.44 293 HIS A CA 1
ATOM 2298 C C . HIS A 1 293 ? 1.902 -13.949 13.209 1.00 95.44 293 HIS A C 1
ATOM 2300 O O . HIS A 1 293 ? 2.767 -13.398 12.540 1.00 95.44 293 HIS A O 1
ATOM 2306 N N . VAL A 1 294 ? 1.181 -13.281 14.120 1.00 96.81 294 VAL A N 1
ATOM 2307 C CA . VAL A 1 294 ? 1.422 -11.857 14.435 1.00 96.81 294 VAL A CA 1
ATOM 2308 C C . VAL A 1 294 ? 2.849 -11.647 14.953 1.00 96.81 294 VAL A C 1
ATOM 2310 O O . VAL A 1 294 ? 3.521 -10.706 14.540 1.00 96.81 294 VAL A O 1
ATOM 2313 N N . GLN A 1 295 ? 3.352 -12.546 15.806 1.00 95.88 295 GLN A N 1
ATOM 2314 C CA . GLN A 1 295 ? 4.748 -12.530 16.255 1.00 95.88 295 GLN A CA 1
ATOM 2315 C C . GLN A 1 295 ? 5.721 -12.711 15.085 1.00 95.88 295 GLN A C 1
ATOM 2317 O O . GLN A 1 295 ? 6.611 -11.883 14.907 1.00 95.88 295 GLN A O 1
ATOM 2322 N N . PHE A 1 296 ? 5.515 -13.731 14.245 1.00 95.44 296 PHE A N 1
ATOM 2323 C CA . PHE A 1 296 ? 6.342 -13.964 13.058 1.00 95.44 296 PHE A CA 1
ATOM 2324 C C . PHE A 1 296 ? 6.355 -12.763 12.096 1.00 95.44 296 PHE A C 1
ATOM 2326 O O . PHE A 1 296 ? 7.426 -12.338 11.665 1.00 95.44 296 PHE A O 1
ATOM 2333 N N . LEU A 1 297 ? 5.189 -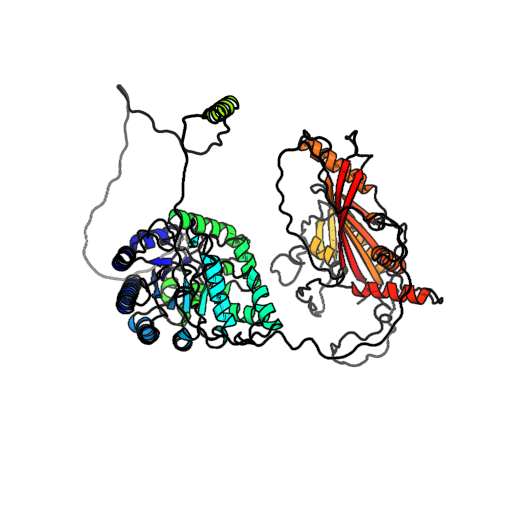12.190 11.781 1.00 94.88 297 LEU A N 1
ATOM 2334 C CA . LEU A 1 297 ? 5.063 -11.030 10.897 1.00 94.88 297 LEU A CA 1
ATOM 2335 C C . LEU A 1 297 ? 5.678 -9.773 11.521 1.00 94.88 297 LEU A C 1
ATOM 2337 O O . LEU A 1 297 ? 6.360 -9.034 10.819 1.00 94.88 297 LEU A O 1
ATOM 2341 N N . SER A 1 298 ? 5.535 -9.563 12.834 1.00 95.06 298 SER A N 1
ATOM 2342 C CA . SER A 1 298 ? 6.226 -8.485 13.554 1.00 95.06 298 SER A CA 1
ATOM 2343 C C . SER A 1 298 ? 7.751 -8.645 13.524 1.00 95.06 298 SER A C 1
ATOM 2345 O O . SER A 1 298 ? 8.458 -7.642 13.438 1.00 95.06 298 SER A O 1
ATOM 2347 N N . ASP A 1 299 ? 8.270 -9.871 13.602 1.00 93.88 299 ASP A N 1
ATOM 2348 C CA . ASP A 1 299 ? 9.710 -10.134 13.516 1.00 93.88 299 ASP A CA 1
ATOM 2349 C C . ASP A 1 299 ? 10.226 -9.976 12.068 1.00 93.88 299 ASP A C 1
ATOM 2351 O O . ASP A 1 299 ? 11.321 -9.453 11.866 1.00 93.88 299 ASP A O 1
ATOM 2355 N N . GLN A 1 300 ? 9.441 -10.351 11.043 1.00 92.75 300 GLN A N 1
ATOM 2356 C CA . GLN A 1 300 ? 9.769 -10.037 9.640 1.00 92.75 300 GLN A CA 1
ATOM 2357 C C . GLN A 1 300 ? 9.728 -8.529 9.371 1.00 92.75 300 GLN A C 1
ATOM 2359 O O . GLN A 1 300 ? 10.628 -8.004 8.719 1.00 92.75 300 GLN A O 1
ATOM 2364 N N . HIS A 1 301 ? 8.720 -7.831 9.896 1.00 93.19 301 HIS A N 1
ATOM 2365 C CA . HIS A 1 301 ? 8.613 -6.377 9.842 1.00 93.19 301 HIS A CA 1
ATOM 2366 C C . HIS A 1 301 ? 9.878 -5.730 10.414 1.00 93.19 301 HIS A C 1
ATOM 2368 O O . HIS A 1 301 ? 10.572 -5.026 9.692 1.00 93.19 301 HIS A O 1
ATOM 2374 N N . ASP A 1 302 ? 10.242 -6.027 11.665 1.00 92.12 302 ASP A N 1
ATOM 2375 C CA . ASP A 1 302 ? 11.426 -5.441 12.317 1.00 92.12 302 ASP A CA 1
ATOM 2376 C C . ASP A 1 302 ? 12.744 -5.796 11.614 1.00 92.12 302 ASP A C 1
ATOM 2378 O O . ASP A 1 302 ? 13.690 -5.011 11.657 1.00 92.12 302 ASP A O 1
ATOM 2382 N N . LYS A 1 303 ? 12.812 -6.952 10.942 1.00 91.62 303 LYS A N 1
ATOM 2383 C CA . LYS A 1 303 ? 13.964 -7.342 10.123 1.00 91.62 303 LYS A CA 1
ATOM 2384 C C . LYS A 1 303 ? 14.093 -6.484 8.857 1.00 91.62 303 LYS A C 1
ATOM 2386 O O . LYS A 1 303 ? 15.190 -6.018 8.570 1.00 91.62 303 LYS A O 1
ATOM 2391 N N . TYR A 1 304 ? 13.011 -6.303 8.096 1.00 91.75 304 TYR A N 1
ATOM 2392 C CA . TYR A 1 304 ? 13.049 -5.611 6.798 1.00 91.75 304 TYR A CA 1
ATOM 2393 C C . TYR A 1 304 ? 12.843 -4.095 6.896 1.00 91.75 304 TYR A C 1
ATOM 2395 O O . TYR A 1 304 ? 13.160 -3.377 5.949 1.00 91.75 304 TYR A O 1
ATOM 2403 N N . LEU A 1 305 ? 12.336 -3.579 8.018 1.00 91.19 305 LEU A N 1
ATOM 2404 C CA . LEU A 1 305 ? 12.082 -2.149 8.195 1.00 91.19 305 LEU A CA 1
ATOM 2405 C C . LEU A 1 305 ? 13.349 -1.287 7.996 1.00 91.19 305 LEU A C 1
ATOM 2407 O O . LEU A 1 305 ? 13.233 -0.292 7.283 1.00 91.19 305 LEU A O 1
ATOM 2411 N N . PRO A 1 306 ? 14.553 -1.660 8.489 1.00 92.00 306 PRO A N 1
ATOM 2412 C CA . PRO A 1 306 ? 15.786 -0.919 8.202 1.00 92.00 306 PRO A CA 1
ATOM 2413 C C . PRO A 1 306 ? 16.292 -1.066 6.759 1.00 92.00 306 PRO A C 1
ATOM 2415 O O . PRO A 1 306 ? 17.010 -0.193 6.282 1.00 92.00 306 PRO A O 1
ATOM 2418 N N . GLU A 1 307 ? 15.927 -2.144 6.052 1.00 90.94 307 GLU A N 1
ATOM 2419 C CA . GLU A 1 307 ? 16.265 -2.324 4.629 1.00 90.94 307 GLU A CA 1
ATOM 2420 C C . GLU A 1 307 ? 15.420 -1.405 3.730 1.00 90.94 307 GLU A C 1
ATOM 2422 O O . GLU A 1 307 ? 15.907 -0.910 2.716 1.00 90.94 307 GLU A O 1
ATOM 2427 N N . VAL A 1 308 ? 14.154 -1.168 4.098 1.00 90.75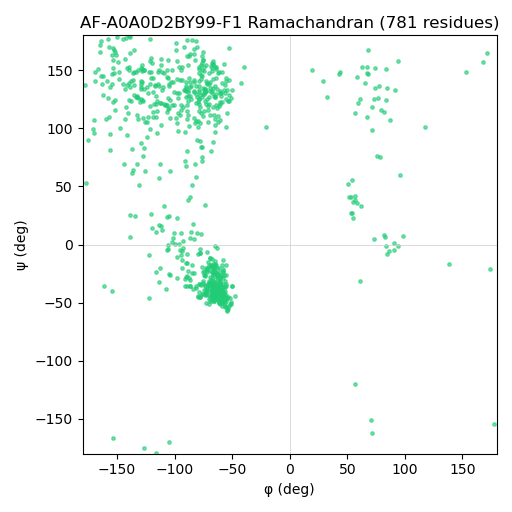 308 VAL A N 1
ATOM 2428 C CA . VAL A 1 308 ? 13.242 -0.264 3.374 1.00 90.75 308 VAL A CA 1
ATOM 2429 C C . VAL A 1 308 ? 13.431 1.196 3.805 1.00 90.75 308 VAL A C 1
ATOM 2431 O O . VAL A 1 308 ? 13.378 2.095 2.968 1.00 90.75 308 VAL A O 1
ATOM 2434 N N . PHE A 1 309 ? 13.670 1.437 5.095 1.00 92.12 309 PHE A N 1
ATOM 2435 C CA . PHE A 1 309 ? 13.844 2.762 5.688 1.00 92.12 309 PHE A CA 1
ATOM 2436 C C . PHE A 1 309 ? 15.137 2.803 6.524 1.00 92.12 309 PHE A C 1
ATOM 2438 O O . PHE A 1 309 ? 15.095 2.576 7.734 1.00 92.12 309 PHE A O 1
ATOM 2445 N N . PRO A 1 310 ? 16.300 3.118 5.922 1.00 89.38 310 PRO A N 1
ATOM 2446 C CA . PRO A 1 310 ? 17.571 3.190 6.652 1.00 89.38 310 PRO A CA 1
ATOM 2447 C C . PRO A 1 310 ? 17.585 4.232 7.785 1.00 89.38 310 PRO A C 1
ATOM 2449 O O . PRO A 1 310 ? 18.305 4.075 8.767 1.00 89.38 310 PRO A O 1
ATOM 2452 N N . ASN A 1 311 ? 16.767 5.282 7.669 1.00 91.69 311 ASN A N 1
ATOM 2453 C CA . ASN A 1 311 ? 16.589 6.324 8.677 1.00 91.69 311 ASN A CA 1
ATOM 2454 C C . ASN A 1 311 ? 15.663 5.859 9.821 1.00 91.69 311 ASN A C 1
ATOM 2456 O O . ASN A 1 311 ? 14.488 5.578 9.579 1.00 91.69 311 ASN A O 1
ATOM 2460 N N . GLU A 1 312 ? 16.150 5.852 11.071 1.00 92.50 312 GLU A N 1
ATOM 2461 C CA . GLU A 1 312 ? 15.342 5.486 12.251 1.00 92.50 312 GLU A CA 1
ATOM 2462 C C . GLU A 1 312 ? 14.088 6.379 12.420 1.00 92.50 312 GLU A C 1
ATOM 2464 O O . GLU A 1 312 ? 13.060 5.892 12.889 1.00 92.50 312 GLU A O 1
ATOM 2469 N N . GLU A 1 313 ? 14.103 7.644 11.976 1.00 94.69 313 GLU A N 1
ATOM 2470 C CA . GLU A 1 313 ? 12.917 8.523 12.021 1.00 94.69 313 GLU A CA 1
ATOM 2471 C C . GLU A 1 313 ? 11.772 7.987 11.142 1.00 94.69 313 GLU A C 1
ATOM 2473 O O . GLU A 1 313 ? 10.608 7.994 11.542 1.00 94.69 313 GLU A O 1
ATOM 2478 N N . ASP A 1 314 ? 12.093 7.476 9.952 1.00 95.44 314 ASP A N 1
ATOM 2479 C CA . ASP A 1 314 ? 11.105 6.952 9.006 1.00 95.44 314 ASP A CA 1
ATOM 2480 C C . ASP A 1 314 ? 10.572 5.577 9.450 1.00 95.44 314 ASP A C 1
ATOM 2482 O O . ASP A 1 314 ? 9.385 5.279 9.285 1.00 95.44 314 ASP A O 1
ATOM 2486 N N . GLN A 1 315 ? 11.409 4.791 10.135 1.00 95.00 315 GLN A N 1
ATOM 2487 C CA . GLN A 1 315 ? 10.988 3.587 10.858 1.00 95.00 315 GLN A CA 1
ATOM 2488 C C . GLN A 1 315 ? 9.972 3.931 11.964 1.00 95.00 315 GLN A C 1
ATOM 2490 O O . GLN A 1 315 ? 8.928 3.281 12.077 1.00 95.00 315 GLN A O 1
ATOM 2495 N N . GLU A 1 316 ? 10.231 4.972 12.766 1.00 96.19 316 GLU A N 1
ATOM 2496 C CA . GLU A 1 316 ? 9.301 5.431 13.805 1.00 96.19 316 GLU A CA 1
ATOM 2497 C C . GLU A 1 316 ? 7.995 6.004 13.234 1.00 96.19 316 GLU A C 1
ATOM 2499 O O . GLU A 1 316 ? 6.931 5.770 13.825 1.00 96.19 316 GLU A O 1
ATOM 2504 N N . LYS A 1 317 ? 8.043 6.709 12.093 1.00 97.06 317 LYS A N 1
ATOM 2505 C CA . LYS A 1 317 ? 6.852 7.208 11.381 1.00 97.06 317 LYS A CA 1
ATOM 2506 C C . LYS A 1 317 ? 5.872 6.086 11.081 1.00 97.06 317 LYS A C 1
ATOM 2508 O O . LYS A 1 317 ? 4.732 6.161 11.545 1.00 97.06 317 LYS A O 1
ATOM 2513 N N . LEU A 1 318 ? 6.330 5.039 10.391 1.00 96.25 318 LEU A N 1
ATOM 2514 C CA . LEU A 1 318 ? 5.506 3.875 10.058 1.00 96.25 318 LEU A CA 1
ATOM 2515 C C . LEU A 1 318 ? 5.013 3.159 11.322 1.00 96.25 318 LEU A C 1
ATOM 2517 O O . LEU A 1 318 ? 3.821 2.878 11.441 1.00 96.25 318 LEU A O 1
ATOM 2521 N N . CYS A 1 319 ? 5.906 2.904 12.287 1.00 97.06 319 CYS A N 1
ATOM 2522 C CA . CYS A 1 319 ? 5.553 2.161 13.498 1.00 97.06 319 CYS A CA 1
ATOM 2523 C C . CYS A 1 319 ? 4.515 2.881 14.367 1.00 97.06 319 CYS A C 1
ATOM 2525 O O . CYS A 1 319 ? 3.654 2.224 14.950 1.00 97.06 319 CYS A O 1
ATOM 2527 N N . SER A 1 320 ? 4.608 4.208 14.519 1.00 96.44 320 SER A N 1
ATOM 2528 C CA . SER A 1 320 ? 3.747 4.937 15.459 1.00 96.44 320 SER A CA 1
ATOM 2529 C C . SER A 1 320 ? 3.489 6.409 15.133 1.00 96.44 320 SER A C 1
ATOM 2531 O O . SER A 1 320 ? 2.352 6.849 15.316 1.00 96.44 320 SER A O 1
ATOM 2533 N N . GLN A 1 321 ? 4.466 7.199 14.664 1.00 96.94 321 GLN A N 1
ATOM 2534 C CA . GLN A 1 321 ? 4.277 8.660 14.616 1.00 96.94 321 GLN A CA 1
ATOM 2535 C C . GLN A 1 321 ? 3.203 9.090 13.600 1.00 96.94 321 GLN A C 1
ATOM 2537 O O . GLN A 1 321 ? 2.483 10.058 13.847 1.00 96.94 321 GLN A O 1
ATOM 2542 N N . ASN A 1 322 ? 3.023 8.353 12.500 1.00 98.06 322 ASN A N 1
ATOM 2543 C CA . ASN A 1 322 ? 1.955 8.622 11.533 1.00 98.06 322 ASN A CA 1
ATOM 2544 C C . ASN A 1 322 ? 0.568 8.359 12.123 1.00 98.06 322 ASN A C 1
ATOM 2546 O O . ASN A 1 322 ? -0.340 9.168 11.930 1.00 98.06 322 ASN A O 1
ATOM 2550 N N . ALA A 1 323 ? 0.419 7.279 12.895 1.00 98.19 323 ALA A N 1
ATOM 2551 C CA . ALA A 1 323 ? -0.807 6.992 13.631 1.00 98.19 323 ALA A CA 1
ATOM 2552 C C . ALA A 1 323 ? -1.070 8.079 14.688 1.00 98.19 323 ALA A C 1
ATOM 2554 O O . ALA A 1 323 ? -2.171 8.629 14.736 1.00 98.19 323 ALA A O 1
ATOM 2555 N N . LEU A 1 324 ? -0.048 8.475 15.465 1.00 96.00 324 LEU A N 1
ATOM 2556 C CA . LEU A 1 324 ? -0.145 9.608 16.395 1.00 96.00 324 LEU A CA 1
ATOM 2557 C C . LEU A 1 324 ? -0.661 10.861 15.670 1.00 96.00 324 LEU A C 1
ATOM 2559 O O . LEU A 1 324 ? -1.664 11.435 16.088 1.00 96.00 324 LEU A O 1
ATOM 2563 N N . LYS A 1 325 ? -0.033 11.260 14.559 1.00 95.69 325 LYS A N 1
ATOM 2564 C CA . LYS A 1 325 ? -0.391 12.440 13.748 1.00 95.69 325 LYS A CA 1
ATOM 2565 C C . LYS A 1 325 ? -1.822 12.370 13.198 1.00 95.69 325 LYS A C 1
ATOM 2567 O O . LYS A 1 325 ? -2.540 13.367 13.251 1.00 95.69 325 LYS A O 1
ATOM 2572 N N . LEU A 1 326 ? -2.249 11.203 12.715 1.00 95.69 326 LEU A N 1
ATOM 2573 C CA . LEU A 1 326 ? -3.582 10.963 12.155 1.00 95.69 326 LEU A CA 1
ATOM 2574 C C . LEU A 1 326 ? -4.702 11.083 13.203 1.00 95.69 326 LEU A C 1
ATOM 2576 O O . LEU A 1 326 ? -5.740 11.693 12.931 1.00 95.69 326 LEU A O 1
ATOM 2580 N N . PHE A 1 327 ? -4.509 10.513 14.395 1.00 92.88 327 PHE A N 1
ATOM 2581 C CA . PHE A 1 327 ? -5.546 10.484 15.433 1.00 92.88 327 PHE A CA 1
ATOM 2582 C C . PHE A 1 327 ? -5.500 11.700 16.376 1.00 92.88 327 PHE A C 1
ATOM 2584 O O . PHE A 1 327 ? -6.559 12.158 16.804 1.00 92.88 327 PHE A O 1
ATOM 2591 N N . SER A 1 328 ? -4.332 12.322 16.590 1.00 79.69 328 SER A N 1
ATOM 2592 C CA . SER A 1 328 ? -4.195 13.551 17.404 1.00 79.69 328 SER A CA 1
ATOM 2593 C C . SER A 1 328 ? -4.930 14.764 16.824 1.00 79.69 328 SER A C 1
ATOM 2595 O O . SER A 1 328 ? -5.288 15.676 17.563 1.00 79.69 328 SER A O 1
ATOM 2597 N N . GLY A 1 329 ? -5.183 14.794 15.509 1.00 53.59 329 GLY A N 1
ATOM 2598 C CA . GLY A 1 329 ? -5.804 15.934 14.819 1.00 53.59 329 GLY A CA 1
ATOM 2599 C C . GLY A 1 329 ? -7.254 16.257 15.214 1.00 53.59 329 GLY A C 1
ATOM 2600 O O . GLY A 1 329 ? -7.818 17.208 14.675 1.00 53.59 329 GLY A O 1
ATOM 2601 N N . GLY A 1 330 ? -7.864 15.479 16.116 1.00 45.41 330 GLY A N 1
ATOM 2602 C CA . GLY A 1 330 ? -9.197 15.736 16.669 1.00 45.41 330 GLY A CA 1
ATOM 2603 C C . GLY A 1 330 ? -9.259 15.872 18.193 1.00 45.41 330 GLY A C 1
ATOM 2604 O O . GLY A 1 330 ? -10.313 16.246 18.695 1.00 45.41 330 GLY A O 1
ATOM 2605 N N . ASP A 1 331 ? -8.182 15.581 18.935 1.00 39.41 331 ASP A N 1
ATOM 2606 C CA . ASP A 1 331 ? -8.256 15.491 20.396 1.00 39.41 331 ASP A CA 1
ATOM 2607 C C . ASP A 1 331 ? -6.920 15.784 21.101 1.00 39.41 331 ASP A C 1
ATOM 2609 O O . ASP A 1 331 ? -5.917 15.092 20.910 1.00 39.41 331 ASP A O 1
ATOM 2613 N N . ALA A 1 332 ? -6.931 16.778 21.993 1.00 31.66 332 ALA A N 1
ATOM 2614 C CA . ALA A 1 332 ? -5.788 17.141 22.831 1.00 31.66 332 ALA A CA 1
ATOM 2615 C C . ALA A 1 332 ? -5.431 16.069 23.882 1.00 31.66 332 ALA A C 1
ATOM 2617 O O . ALA A 1 332 ? -4.358 16.137 24.480 1.00 31.66 332 ALA A O 1
ATOM 2618 N N . ARG A 1 333 ? -6.296 15.068 24.106 1.00 45.22 333 ARG A N 1
ATOM 2619 C CA . ARG A 1 333 ? -6.036 13.941 25.017 1.00 45.22 333 ARG A CA 1
ATOM 2620 C C . ARG A 1 333 ? -5.022 12.938 24.449 1.00 45.22 333 ARG A C 1
ATOM 2622 O O . ARG A 1 333 ? -4.291 12.326 25.221 1.00 45.22 333 ARG A O 1
ATOM 2629 N N . PHE A 1 334 ? -4.901 12.815 23.121 1.00 46.44 334 PHE A N 1
ATOM 2630 C CA . PHE A 1 334 ? -4.053 11.795 22.476 1.00 46.44 334 PHE A CA 1
ATOM 2631 C C . PHE A 1 334 ? -2.539 12.015 22.682 1.00 46.44 334 PHE A C 1
ATOM 2633 O O . PHE A 1 334 ? -1.748 11.078 22.596 1.00 46.44 334 PHE A O 1
ATOM 2640 N N . THR A 1 335 ? -2.114 13.248 22.971 1.00 39.22 335 THR A N 1
ATOM 2641 C CA . THR A 1 335 ? -0.697 13.618 23.156 1.00 39.22 335 THR A CA 1
ATOM 2642 C C . THR A 1 335 ? -0.229 13.579 24.614 1.00 39.22 335 THR A C 1
ATOM 2644 O O . THR A 1 335 ? 0.977 13.621 24.879 1.00 39.22 335 THR A O 1
ATOM 2647 N N . GLN A 1 336 ? -1.150 13.495 25.580 1.00 36.66 336 GLN A N 1
ATOM 2648 C CA . GLN A 1 336 ? -0.812 13.633 26.999 1.00 36.66 336 GLN A CA 1
ATOM 2649 C C . GLN A 1 336 ? -0.290 12.328 27.627 1.00 36.66 336 GLN A C 1
ATOM 2651 O O . GLN A 1 336 ? 0.475 12.374 28.591 1.00 36.66 336 GLN A O 1
ATOM 2656 N N . SER A 1 337 ? -0.641 11.170 27.065 1.00 44.06 337 SER A N 1
ATOM 2657 C CA . SER A 1 337 ? -0.390 9.862 27.677 1.00 44.06 337 SER A CA 1
ATOM 2658 C C . SER A 1 337 ? 0.950 9.209 27.328 1.00 44.06 337 SER A C 1
ATOM 2660 O O . SER A 1 337 ? 1.512 8.484 28.148 1.00 44.06 337 SER A O 1
ATOM 2662 N N . VAL A 1 338 ? 1.534 9.516 26.166 1.00 42.09 338 VAL A N 1
ATOM 2663 C CA . VAL A 1 338 ? 2.849 8.974 25.763 1.00 42.09 338 VAL A CA 1
ATOM 2664 C C . VAL A 1 338 ? 3.991 9.571 26.607 1.00 42.09 338 VAL A C 1
ATOM 2666 O O . VAL A 1 338 ? 4.952 8.879 26.965 1.00 42.09 338 VAL A O 1
ATOM 2669 N N . ASN A 1 339 ? 3.863 10.845 26.992 1.00 32.22 339 ASN A N 1
ATOM 2670 C CA . ASN A 1 339 ? 4.913 11.617 27.668 1.00 32.22 339 ASN A CA 1
ATOM 2671 C C . ASN A 1 339 ? 5.227 11.161 29.106 1.00 32.22 339 ASN A C 1
ATOM 2673 O O . ASN A 1 339 ? 6.325 11.419 29.597 1.00 32.22 339 ASN A O 1
ATOM 2677 N N . LEU A 1 340 ? 4.331 10.425 29.773 1.00 35.09 340 LEU A N 1
ATOM 2678 C CA . LEU A 1 340 ? 4.565 9.911 31.133 1.00 35.09 340 LEU A CA 1
ATOM 2679 C C . LEU A 1 340 ? 5.593 8.762 31.201 1.00 35.09 340 LEU A C 1
ATOM 2681 O O . LEU A 1 340 ? 5.990 8.366 32.295 1.00 35.09 340 LEU A O 1
ATOM 2685 N N . SER A 1 341 ? 6.059 8.252 30.055 1.00 34.97 341 SER A N 1
ATOM 2686 C CA . SER A 1 341 ? 7.065 7.179 29.973 1.00 34.97 341 SER A CA 1
ATOM 2687 C C . SER A 1 341 ? 8.509 7.659 29.731 1.00 34.97 341 SER A C 1
ATOM 2689 O O . SER A 1 341 ? 9.449 6.880 29.886 1.00 34.97 341 SER A O 1
ATOM 2691 N N . HIS A 1 342 ? 8.726 8.940 29.405 1.00 30.14 342 HIS A N 1
ATOM 2692 C CA . HIS A 1 342 ? 10.058 9.487 29.117 1.00 30.14 342 HIS A CA 1
ATOM 2693 C C . HIS A 1 342 ? 10.770 10.024 30.377 1.00 30.14 342 HIS A C 1
ATOM 2695 O O . HIS A 1 342 ? 10.861 11.230 30.608 1.00 30.14 342 HIS A O 1
ATOM 2701 N N . ARG A 1 343 ? 11.366 9.121 31.169 1.00 25.20 343 ARG A N 1
ATOM 2702 C CA . ARG A 1 343 ? 12.469 9.455 32.096 1.00 25.20 343 ARG A CA 1
ATOM 2703 C C . ARG A 1 343 ? 13.628 8.455 31.960 1.00 25.20 343 ARG A C 1
ATOM 2705 O O . ARG A 1 343 ? 13.495 7.324 32.422 1.00 25.20 343 ARG A O 1
ATOM 2712 N N . PRO A 1 344 ? 14.775 8.853 31.377 1.00 28.19 344 PRO A N 1
ATOM 2713 C CA . PRO A 1 344 ? 15.966 8.009 31.331 1.00 28.19 344 PRO A CA 1
ATOM 2714 C C . PRO A 1 344 ? 16.567 7.801 32.727 1.00 28.19 344 PRO A C 1
ATOM 2716 O O . PRO A 1 344 ? 16.796 8.759 33.468 1.00 28.19 344 PRO A O 1
ATOM 2719 N N . LEU A 1 345 ? 16.885 6.551 33.071 1.00 26.92 345 LEU A N 1
ATOM 2720 C CA . LEU A 1 345 ? 17.647 6.206 34.274 1.00 26.92 345 LEU A CA 1
ATOM 2721 C C . LEU A 1 345 ? 19.136 6.526 34.073 1.00 26.92 345 LEU A C 1
ATOM 2723 O O . LEU A 1 345 ? 19.933 5.645 33.744 1.00 26.92 345 LEU A O 1
ATOM 2727 N N . HIS A 1 346 ? 19.534 7.782 34.292 1.00 28.81 346 HIS A N 1
ATOM 2728 C CA . HIS A 1 346 ? 20.954 8.130 34.308 1.00 28.81 346 HIS A CA 1
ATOM 2729 C C . HIS A 1 346 ? 21.624 7.663 35.605 1.00 28.81 346 HIS A C 1
ATOM 2731 O O . HIS A 1 346 ? 21.399 8.189 36.693 1.00 28.81 346 HIS A O 1
ATOM 2737 N N . ARG A 1 347 ? 22.485 6.656 35.463 1.00 28.47 347 ARG A N 1
ATOM 2738 C CA . ARG A 1 347 ? 23.332 6.109 36.524 1.00 28.47 347 ARG A CA 1
ATOM 2739 C C . ARG A 1 347 ? 24.547 7.024 36.722 1.00 28.47 347 ARG A C 1
ATOM 2741 O O . ARG A 1 347 ? 25.453 7.006 35.894 1.00 28.47 347 ARG A O 1
ATOM 2748 N N . GLN A 1 348 ? 24.583 7.797 37.807 1.00 26.83 348 GLN A N 1
ATOM 2749 C CA . GLN A 1 348 ? 25.788 8.508 38.256 1.00 26.83 348 GLN A CA 1
ATOM 2750 C C . GLN A 1 348 ? 26.055 8.236 39.741 1.00 26.83 348 GLN A C 1
ATOM 2752 O O . GLN A 1 348 ? 25.146 8.262 40.569 1.00 26.83 348 GLN A O 1
ATOM 2757 N N . SER A 1 349 ? 27.313 7.934 40.055 1.00 26.23 349 SER A N 1
ATOM 2758 C CA . SER A 1 349 ? 27.795 7.644 41.409 1.00 26.23 349 SER A CA 1
ATOM 2759 C C . SER A 1 349 ? 27.991 8.942 42.207 1.00 26.23 349 SER A C 1
ATOM 2761 O O . SER A 1 349 ? 28.580 9.876 41.662 1.00 26.23 349 SER A O 1
ATOM 2763 N N . PRO A 1 350 ? 27.569 9.025 43.482 1.00 28.67 350 PRO A N 1
ATOM 2764 C CA . PRO A 1 350 ? 27.744 10.230 44.284 1.00 28.67 350 PRO A CA 1
ATOM 2765 C C . PRO A 1 350 ? 29.076 10.235 45.049 1.00 28.67 350 PRO A C 1
ATOM 2767 O O . PRO A 1 350 ? 29.409 9.276 45.746 1.00 28.67 350 PRO A O 1
ATOM 2770 N N . THR A 1 351 ? 29.777 11.368 45.009 1.00 27.27 351 THR A N 1
ATOM 2771 C CA . THR A 1 351 ? 30.947 11.656 45.852 1.00 27.27 351 THR A CA 1
ATOM 2772 C C . THR A 1 351 ? 30.678 12.950 46.627 1.00 27.27 351 THR A C 1
ATOM 2774 O O . THR A 1 351 ? 30.625 14.001 46.007 1.00 27.27 351 THR A O 1
ATOM 2777 N N . THR A 1 352 ? 30.474 12.840 47.952 1.00 28.48 352 THR A N 1
ATOM 2778 C CA . THR A 1 352 ? 30.626 13.866 49.031 1.00 28.48 352 THR A CA 1
ATOM 2779 C C . THR A 1 352 ? 30.328 15.353 48.700 1.00 28.48 352 THR A C 1
ATOM 2781 O O . THR A 1 352 ? 31.012 15.942 47.876 1.00 28.48 352 THR A O 1
ATOM 2784 N N . ALA A 1 353 ? 29.481 16.105 49.420 1.00 27.59 353 ALA A N 1
ATOM 2785 C CA . ALA A 1 353 ? 29.590 16.349 50.864 1.00 27.59 353 ALA A CA 1
ATOM 2786 C C . ALA A 1 353 ? 28.431 17.215 51.445 1.00 27.59 353 ALA A C 1
ATOM 2788 O O . ALA A 1 353 ? 28.097 18.244 50.877 1.00 27.59 353 ALA A O 1
ATOM 2789 N N . LEU A 1 354 ? 27.927 16.798 52.619 1.00 25.42 354 LEU A N 1
ATOM 2790 C CA . LEU A 1 354 ? 27.549 17.559 53.839 1.00 25.42 354 LEU A CA 1
ATOM 2791 C C . LEU A 1 354 ? 26.759 18.899 53.849 1.00 25.42 354 LEU A C 1
ATOM 2793 O O . LEU A 1 354 ? 27.033 19.834 53.110 1.00 25.42 354 LEU A O 1
ATOM 2797 N N . SER A 1 355 ? 25.981 19.025 54.947 1.00 22.83 355 SER A N 1
ATOM 2798 C CA . SER A 1 355 ? 25.452 20.254 55.597 1.00 22.83 355 SER A CA 1
ATOM 2799 C C . SER A 1 355 ? 24.144 20.843 55.013 1.00 22.83 355 SER A C 1
ATOM 2801 O O . SER A 1 355 ? 24.021 20.965 53.805 1.00 22.83 355 SER A O 1
ATOM 2803 N N . THR A 1 356 ? 23.116 21.259 55.781 1.00 25.11 356 THR A N 1
ATOM 2804 C CA . THR A 1 356 ? 22.895 21.264 57.252 1.00 25.11 356 THR A CA 1
ATOM 2805 C C . THR A 1 356 ? 21.395 21.446 57.579 1.00 25.11 356 THR A C 1
ATOM 2807 O O . THR A 1 356 ? 20.828 22.437 57.143 1.00 25.11 356 THR A O 1
ATOM 2810 N N . TYR A 1 357 ? 20.841 20.565 58.427 1.00 25.77 357 TYR A N 1
ATOM 2811 C CA . TYR A 1 357 ? 19.924 20.846 59.560 1.00 25.77 357 TYR A CA 1
ATOM 2812 C C . TYR A 1 357 ? 18.510 21.483 59.418 1.00 25.77 357 TYR A C 1
ATOM 2814 O O . TYR A 1 357 ? 18.241 22.322 58.566 1.00 25.77 357 TYR A O 1
ATOM 2822 N N . ASN A 1 358 ? 17.688 21.116 60.421 1.00 28.12 358 ASN A N 1
ATOM 2823 C CA . ASN A 1 358 ? 16.385 21.637 60.880 1.00 28.12 358 ASN A CA 1
ATOM 2824 C C . ASN A 1 358 ? 15.124 21.321 60.035 1.00 28.12 358 ASN A C 1
ATOM 2826 O O . ASN A 1 358 ? 15.113 21.525 58.828 1.00 28.12 358 ASN A O 1
ATOM 2830 N N . ASP A 1 359 ? 13.988 20.909 60.620 1.00 28.56 359 ASP A N 1
ATOM 2831 C CA . ASP A 1 359 ? 13.708 20.397 61.984 1.00 28.56 359 ASP A CA 1
ATOM 2832 C C . ASP A 1 359 ? 12.278 19.804 62.048 1.00 28.56 359 ASP A C 1
ATOM 2834 O O . ASP A 1 359 ? 11.407 20.372 61.398 1.00 28.56 359 ASP A O 1
ATOM 2838 N N . LEU A 1 360 ? 12.058 18.773 62.896 1.00 31.09 360 LEU A N 1
ATOM 2839 C CA . LEU A 1 360 ? 10.821 18.462 63.677 1.00 31.09 360 LEU A CA 1
ATOM 2840 C C . LEU A 1 360 ? 9.474 18.248 62.905 1.00 31.09 360 LEU A C 1
ATOM 2842 O O . LEU A 1 360 ? 9.174 18.940 61.945 1.00 31.09 360 LEU A O 1
ATOM 2846 N N . ASP A 1 361 ? 8.522 17.368 63.256 1.00 29.75 361 ASP A N 1
ATOM 2847 C CA . ASP A 1 361 ? 8.319 16.326 64.294 1.00 29.75 361 ASP A CA 1
ATOM 2848 C C . ASP A 1 361 ? 7.105 15.441 63.834 1.00 29.75 361 ASP A C 1
ATOM 2850 O O . ASP A 1 361 ? 6.459 15.816 62.855 1.00 29.75 361 ASP A O 1
ATOM 2854 N N . THR A 1 362 ? 6.666 14.295 64.386 1.00 30.53 362 THR A N 1
ATOM 2855 C CA . THR A 1 362 ? 7.036 13.411 65.523 1.00 30.53 362 THR A CA 1
ATOM 2856 C C . THR A 1 362 ? 6.626 11.944 65.170 1.00 30.53 362 THR A C 1
ATOM 2858 O O . THR A 1 362 ? 6.049 11.717 64.112 1.00 30.53 362 THR A O 1
ATOM 2861 N N . ALA A 1 363 ? 6.905 10.973 66.061 1.00 32.34 363 ALA A N 1
ATOM 2862 C CA . ALA A 1 363 ? 6.118 9.775 66.482 1.00 32.34 363 ALA A CA 1
ATOM 2863 C C . ALA A 1 363 ? 5.107 9.068 65.531 1.00 32.34 363 ALA A C 1
ATOM 2865 O O . ALA A 1 363 ? 4.274 9.698 64.891 1.00 32.34 363 ALA A O 1
ATOM 2866 N N . ASP A 1 364 ? 4.989 7.734 65.492 1.00 31.53 364 ASP A N 1
ATOM 2867 C CA . ASP A 1 364 ? 5.634 6.608 66.208 1.00 31.53 364 ASP A CA 1
ATOM 2868 C C . ASP A 1 364 ? 5.585 5.373 65.269 1.00 31.53 364 ASP A C 1
ATOM 2870 O O . ASP A 1 364 ? 4.734 5.320 64.384 1.00 31.53 364 ASP A O 1
ATOM 2874 N N . ASP A 1 365 ? 6.269 4.242 65.454 1.00 31.28 365 ASP A N 1
ATOM 2875 C CA . ASP A 1 365 ? 7.592 3.819 65.950 1.00 31.28 365 ASP A CA 1
ATOM 2876 C C . ASP A 1 365 ? 7.494 2.273 66.124 1.00 31.28 365 ASP A C 1
ATOM 2878 O O . ASP A 1 365 ? 6.412 1.731 66.358 1.00 31.28 365 ASP A O 1
ATOM 2882 N N . LYS A 1 366 ? 8.640 1.581 66.099 1.00 31.56 366 LYS A N 1
ATOM 2883 C CA . LYS A 1 366 ? 8.905 0.174 66.5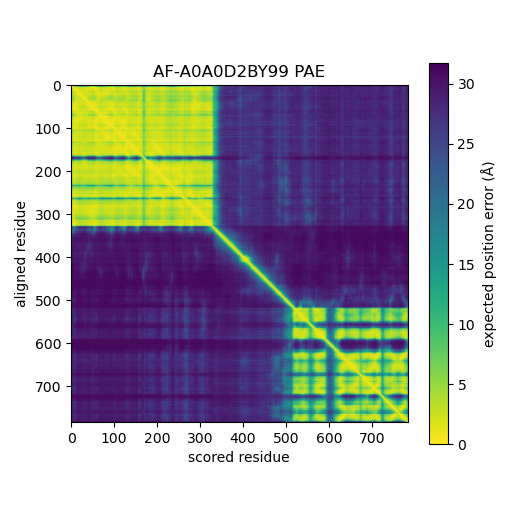01 1.00 31.56 366 LYS A CA 1
ATOM 2884 C C . LYS A 1 366 ? 8.698 -0.941 65.440 1.00 31.56 366 LYS A C 1
ATOM 2886 O O . LYS A 1 366 ? 7.576 -1.211 65.037 1.00 31.56 366 LYS A O 1
ATOM 2891 N N . ILE A 1 367 ? 9.745 -1.579 64.862 1.00 29.08 367 ILE A N 1
ATOM 2892 C CA . ILE A 1 367 ? 10.881 -2.403 65.413 1.00 29.08 367 ILE A CA 1
ATOM 2893 C C . ILE A 1 367 ? 10.501 -3.917 65.436 1.00 29.08 367 ILE A C 1
ATOM 2895 O O . ILE A 1 367 ? 9.397 -4.226 65.858 1.00 29.08 367 ILE A O 1
ATOM 2899 N N . TYR A 1 368 ? 11.285 -4.931 64.993 1.00 28.05 368 TYR A N 1
ATOM 2900 C CA . TYR A 1 368 ? 12.755 -5.116 64.868 1.00 28.05 368 TYR A CA 1
ATOM 2901 C C . TYR A 1 368 ? 13.197 -6.148 63.774 1.00 28.05 368 TYR A C 1
ATOM 2903 O O . TYR A 1 368 ? 12.540 -7.163 63.577 1.00 28.05 368 TYR A O 1
ATOM 2911 N N . THR A 1 369 ? 14.354 -5.875 63.150 1.00 26.80 369 THR A N 1
ATOM 2912 C CA . THR A 1 369 ? 15.497 -6.685 62.610 1.00 26.80 369 THR A CA 1
ATOM 2913 C C . THR A 1 369 ? 15.452 -8.208 62.264 1.00 26.80 369 THR A C 1
ATOM 2915 O O . THR A 1 369 ? 14.798 -9.018 62.909 1.00 26.80 369 THR A O 1
ATOM 2918 N N . ALA A 1 370 ? 16.278 -8.590 61.265 1.00 34.81 370 ALA A N 1
ATOM 2919 C CA . ALA A 1 370 ? 16.435 -9.901 60.582 1.00 34.81 370 ALA A CA 1
ATOM 2920 C C . ALA A 1 370 ? 17.452 -10.918 61.188 1.00 34.81 370 ALA A C 1
ATOM 2922 O O . ALA A 1 370 ? 18.180 -10.572 62.119 1.00 34.81 370 ALA A O 1
ATOM 2923 N N . PRO A 1 371 ? 17.552 -12.155 60.629 1.00 34.06 371 PRO A N 1
ATOM 2924 C CA . PRO A 1 371 ? 18.864 -12.754 60.258 1.00 34.06 371 PRO A CA 1
ATOM 2925 C C . PRO A 1 371 ? 18.885 -13.664 58.968 1.00 34.06 371 PRO A C 1
ATOM 2927 O O . PRO A 1 371 ? 17.838 -13.855 58.353 1.00 34.06 371 PRO A O 1
ATOM 2930 N N . PRO A 1 372 ? 20.061 -14.195 58.515 1.00 37.16 372 PRO A N 1
ATOM 2931 C CA . PRO A 1 372 ? 20.305 -14.768 57.159 1.00 37.16 372 PRO A CA 1
ATOM 2932 C C . PRO A 1 372 ? 20.379 -16.348 57.095 1.00 37.16 372 PRO A C 1
ATOM 2934 O O . PRO A 1 372 ? 19.987 -16.985 58.072 1.00 37.16 372 PRO A O 1
ATOM 2937 N N . PRO A 1 373 ? 20.788 -17.027 55.979 1.00 46.62 373 PRO A N 1
ATOM 2938 C CA . PRO A 1 373 ? 20.418 -18.430 55.649 1.00 46.62 373 PRO A CA 1
ATOM 2939 C C . PRO A 1 373 ? 21.463 -19.525 55.994 1.00 46.62 373 PRO A C 1
ATOM 2941 O O . PRO A 1 373 ? 22.605 -19.195 56.313 1.00 46.62 373 PRO A O 1
ATOM 2944 N N . PRO A 1 374 ? 21.120 -20.831 55.830 1.00 38.94 374 PRO A N 1
ATOM 2945 C CA . PRO A 1 374 ? 22.127 -21.823 55.390 1.00 38.94 374 PRO A CA 1
ATOM 2946 C C . PRO A 1 374 ? 21.664 -23.039 54.522 1.00 38.94 374 PRO A C 1
ATOM 2948 O O . PRO A 1 374 ? 20.640 -23.660 54.776 1.00 38.94 374 PRO A O 1
ATOM 2951 N N . HIS A 1 375 ? 22.532 -23.404 53.563 1.00 28.47 375 HIS A N 1
ATOM 2952 C CA . HIS A 1 375 ? 23.048 -24.733 53.121 1.00 28.47 375 HIS A CA 1
ATOM 2953 C C . HIS A 1 375 ? 22.211 -26.036 52.925 1.00 28.47 375 HIS A C 1
ATOM 2955 O O . HIS A 1 375 ? 21.306 -26.390 53.670 1.00 28.47 375 HIS A O 1
ATOM 2961 N N . SER A 1 376 ? 22.662 -26.821 51.928 1.00 30.97 376 SER A N 1
ATOM 2962 C CA . SER A 1 376 ? 22.211 -28.165 51.489 1.00 30.97 376 SER A CA 1
ATOM 2963 C C . SER A 1 376 ? 22.963 -29.345 52.150 1.00 30.97 376 SER A C 1
ATOM 2965 O O . SER A 1 376 ? 24.047 -29.138 52.697 1.00 30.97 376 SER A O 1
ATOM 2967 N N . PRO A 1 377 ? 22.484 -30.600 51.976 1.00 33.78 377 PRO A N 1
ATOM 2968 C CA . PRO A 1 377 ? 23.375 -31.775 51.916 1.00 33.78 377 PRO A CA 1
ATOM 2969 C C . PRO A 1 377 ? 23.008 -32.848 50.851 1.00 33.78 377 PRO A C 1
ATOM 2971 O O . PRO A 1 377 ? 22.020 -32.736 50.130 1.00 33.78 377 PRO A O 1
ATOM 2974 N N . LEU A 1 378 ? 23.827 -33.910 50.782 1.00 26.45 378 LEU A N 1
ATOM 2975 C CA . LEU A 1 378 ? 23.751 -35.089 49.886 1.00 26.45 378 LEU A CA 1
ATOM 2976 C C . LEU A 1 378 ? 23.659 -36.388 50.759 1.00 26.45 378 LEU A C 1
ATOM 2978 O O . LEU A 1 378 ? 23.747 -36.273 51.978 1.00 26.45 378 LEU A O 1
ATOM 2982 N N . SER A 1 379 ? 23.518 -37.644 50.292 1.00 28.53 379 SER A N 1
ATOM 2983 C CA . SER A 1 379 ? 23.616 -38.249 48.946 1.00 28.53 379 SER A CA 1
ATOM 2984 C C . SER A 1 379 ? 22.979 -39.667 48.876 1.00 28.53 379 SER A C 1
ATOM 2986 O O . SER A 1 379 ? 22.686 -40.255 49.910 1.00 28.53 379 SER A O 1
ATOM 2988 N N . ALA A 1 380 ? 22.948 -40.239 47.661 1.00 26.53 380 ALA A N 1
ATOM 2989 C CA . ALA A 1 380 ? 23.084 -41.673 47.306 1.00 26.53 380 ALA A CA 1
ATOM 2990 C C . ALA A 1 380 ? 21.970 -42.740 47.561 1.00 26.53 380 ALA A C 1
ATOM 2992 O O . ALA A 1 380 ? 21.641 -43.056 48.695 1.00 26.53 380 ALA A O 1
ATOM 2993 N N . ALA A 1 381 ? 21.612 -43.431 46.450 1.00 25.59 381 ALA A N 1
ATOM 2994 C CA . ALA A 1 381 ? 21.329 -44.885 46.275 1.00 25.59 381 ALA A CA 1
ATOM 2995 C C . ALA A 1 381 ? 20.106 -45.560 46.976 1.00 25.59 381 ALA A C 1
ATOM 2997 O O . ALA A 1 381 ? 19.872 -45.343 48.153 1.00 25.59 381 ALA A O 1
ATOM 2998 N N . SER A 1 382 ? 19.319 -46.483 46.375 1.00 27.38 382 SER A N 1
ATOM 2999 C CA . SER A 1 382 ? 19.284 -47.081 45.013 1.00 27.38 382 SER A CA 1
ATOM 3000 C C . SER A 1 382 ? 17.970 -47.858 44.718 1.00 27.38 382 SER A C 1
ATOM 3002 O O . SER A 1 382 ? 17.470 -48.546 45.601 1.00 27.38 382 SER A O 1
ATOM 3004 N N . SER A 1 383 ? 17.552 -47.912 43.435 1.00 27.08 383 SER A N 1
ATOM 3005 C CA . SER A 1 383 ? 16.626 -48.897 42.788 1.00 27.08 383 SER A CA 1
ATOM 3006 C C . SER A 1 383 ? 15.122 -48.895 43.198 1.00 27.08 383 SER A C 1
ATOM 3008 O O . SER A 1 383 ? 14.803 -48.616 44.342 1.00 27.08 383 SER A O 1
ATOM 3010 N N . SER A 1 384 ? 14.122 -49.188 42.339 1.00 26.59 384 SER A N 1
ATOM 3011 C CA . SER A 1 384 ? 14.109 -49.777 40.977 1.00 26.59 384 SER A CA 1
ATOM 3012 C C . SER A 1 384 ? 12.867 -49.385 40.122 1.00 26.59 384 SER A C 1
ATOM 3014 O O . SER A 1 384 ? 11.827 -49.038 40.674 1.00 26.59 384 SER A O 1
ATOM 3016 N N . SER A 1 385 ? 12.966 -49.590 38.794 1.00 28.47 385 SER A N 1
ATOM 3017 C CA . SER A 1 385 ? 11.871 -49.734 37.790 1.00 28.47 385 SER A CA 1
ATOM 3018 C C . SER A 1 385 ? 11.210 -48.460 37.180 1.00 28.47 385 SER A C 1
ATOM 3020 O O . SER A 1 385 ? 11.269 -47.395 37.791 1.00 28.47 385 SER A O 1
ATOM 3022 N N . PRO A 1 386 ? 10.692 -48.508 35.920 1.00 32.28 386 PRO A N 1
ATOM 3023 C CA . PRO A 1 386 ? 10.962 -47.429 34.946 1.00 32.28 386 PRO A CA 1
ATOM 3024 C C . PRO A 1 386 ? 9.747 -46.654 34.372 1.00 32.28 386 PRO A C 1
ATOM 3026 O O . PRO A 1 386 ? 8.646 -47.198 34.288 1.00 32.28 386 PRO A O 1
ATOM 3029 N N . PRO A 1 387 ? 9.975 -45.439 33.825 1.00 31.47 387 PRO A N 1
ATOM 3030 C CA . PRO A 1 387 ? 9.105 -44.785 32.841 1.00 31.47 387 PRO A CA 1
ATOM 3031 C C . PRO A 1 387 ? 9.743 -44.678 31.434 1.00 31.47 387 PRO A C 1
ATOM 3033 O O . PRO A 1 387 ? 10.957 -44.535 31.286 1.00 31.47 387 PRO A O 1
ATOM 3036 N N . SER A 1 388 ? 8.913 -44.718 30.387 1.00 30.02 388 SER A N 1
ATOM 3037 C CA . SER A 1 388 ? 9.309 -44.662 28.965 1.00 30.02 388 SER A CA 1
ATOM 3038 C C . SER A 1 388 ? 9.643 -43.241 28.454 1.00 30.02 388 SER A C 1
ATOM 3040 O O . SER A 1 388 ? 9.059 -42.271 28.945 1.00 30.02 388 SER A O 1
ATOM 3042 N N . PRO A 1 389 ? 10.535 -43.085 27.451 1.00 38.28 389 PRO A N 1
ATOM 3043 C CA . PRO A 1 389 ? 11.077 -41.783 27.055 1.00 38.28 389 PRO A CA 1
ATOM 3044 C C . PRO A 1 389 ? 10.250 -41.023 26.001 1.00 38.28 389 PRO A C 1
ATOM 3046 O O . PRO A 1 389 ? 9.568 -41.603 25.159 1.00 38.28 389 PRO A O 1
ATOM 3049 N N . ARG A 1 390 ? 10.393 -39.691 26.028 1.00 30.81 390 ARG A N 1
ATOM 3050 C CA . ARG A 1 390 ? 9.946 -38.747 24.987 1.00 30.81 390 ARG A CA 1
ATOM 3051 C C . ARG A 1 390 ? 10.915 -38.755 23.787 1.00 30.81 390 ARG A C 1
ATOM 3053 O O . ARG A 1 390 ? 12.103 -38.995 24.009 1.00 30.81 390 ARG A O 1
ATOM 3060 N N . PRO A 1 391 ? 10.473 -38.408 22.564 1.00 32.78 391 PRO A N 1
ATOM 3061 C CA . PRO A 1 391 ? 11.379 -38.118 21.452 1.00 32.78 391 PRO A CA 1
ATOM 3062 C C . PRO A 1 391 ? 12.068 -36.731 21.583 1.00 32.78 391 PRO A C 1
ATOM 3064 O O . PRO A 1 391 ? 11.569 -35.868 22.312 1.00 32.78 391 PRO A O 1
ATOM 3067 N N . PRO A 1 392 ? 13.219 -36.524 20.906 1.00 34.19 392 PRO A N 1
ATOM 3068 C CA . PRO A 1 392 ? 14.062 -35.315 20.975 1.00 34.19 392 PRO A CA 1
ATOM 3069 C C . PRO A 1 392 ? 13.602 -34.191 20.004 1.00 34.19 392 PRO A C 1
ATOM 3071 O O . PRO A 1 392 ? 12.634 -34.393 19.270 1.00 34.19 392 PRO A O 1
ATOM 3074 N N . PRO A 1 393 ? 14.229 -32.989 20.000 1.00 32.34 393 PRO A N 1
ATOM 3075 C CA . PRO A 1 393 ? 13.708 -31.831 19.263 1.00 32.34 393 PRO A CA 1
ATOM 3076 C C . PRO A 1 393 ? 14.009 -31.874 17.757 1.00 32.34 393 PRO A C 1
ATOM 3078 O O . PRO A 1 393 ? 15.066 -32.336 17.332 1.00 32.34 393 PRO A O 1
ATOM 3081 N N . PHE A 1 394 ? 13.102 -31.314 16.952 1.00 27.75 394 PHE A N 1
ATOM 3082 C CA . PHE A 1 394 ? 13.266 -31.217 15.501 1.00 27.75 394 PHE A CA 1
ATOM 3083 C C . PHE A 1 394 ? 14.192 -30.063 15.092 1.00 27.75 394 PHE A C 1
ATOM 3085 O O . PHE A 1 394 ? 13.779 -28.908 15.016 1.00 27.75 394 PHE A O 1
ATOM 3092 N N . SER A 1 395 ? 15.440 -30.410 14.776 1.00 29.91 395 SER A N 1
ATOM 3093 C CA . SER A 1 395 ? 16.278 -29.695 13.807 1.00 29.91 395 SER A CA 1
ATOM 3094 C C . SER A 1 395 ? 17.348 -30.643 13.256 1.00 29.91 395 SER A C 1
ATOM 3096 O O . SER A 1 395 ? 18.487 -30.671 13.719 1.00 29.91 395 SER A O 1
ATOM 3098 N N . SER A 1 396 ? 16.967 -31.458 12.273 1.00 29.25 396 SER A N 1
ATOM 3099 C CA . SER A 1 396 ? 17.908 -32.100 11.354 1.00 29.25 396 SER A CA 1
ATOM 3100 C C . SER A 1 396 ? 17.204 -32.451 10.045 1.00 29.25 396 SER A C 1
ATOM 3102 O O . SER A 1 396 ? 16.082 -32.955 10.035 1.00 29.25 396 SER A O 1
ATOM 3104 N N . LEU A 1 397 ? 17.874 -32.162 8.930 1.00 32.22 397 LEU A N 1
ATOM 3105 C CA . LEU A 1 397 ? 17.448 -32.577 7.597 1.00 32.22 397 LEU A CA 1
ATOM 3106 C C . LEU A 1 397 ? 17.511 -34.108 7.516 1.00 32.22 397 LEU A C 1
ATOM 3108 O O . LEU A 1 397 ? 18.554 -34.693 7.810 1.00 32.22 397 LEU A O 1
ATOM 3112 N N . TYR A 1 398 ? 16.414 -34.746 7.112 1.00 30.05 398 TYR A N 1
ATOM 3113 C CA . TYR A 1 398 ? 16.378 -36.180 6.835 1.00 30.05 398 TYR A CA 1
ATOM 3114 C C . TYR A 1 398 ? 16.326 -36.398 5.322 1.00 30.05 398 TYR A C 1
ATOM 3116 O O . TYR A 1 398 ? 15.365 -35.996 4.668 1.00 30.05 398 TYR A O 1
ATOM 3124 N N . PHE A 1 399 ? 17.362 -37.037 4.784 1.00 37.41 399 PHE A N 1
ATOM 3125 C CA . PHE A 1 399 ? 17.382 -37.551 3.418 1.00 37.41 399 PHE A CA 1
ATOM 3126 C C . PHE A 1 399 ? 17.148 -39.070 3.494 1.00 37.41 399 PHE A C 1
ATOM 3128 O O . PHE A 1 399 ? 17.924 -39.744 4.178 1.00 37.41 399 PHE A O 1
ATOM 3135 N N . PRO A 1 400 ? 16.087 -39.615 2.868 1.00 41.44 400 PRO A N 1
ATOM 3136 C CA . PRO A 1 400 ? 15.820 -41.051 2.884 1.00 41.44 400 PRO A CA 1
ATOM 3137 C C . PRO A 1 400 ? 16.876 -41.814 2.079 1.00 41.44 400 PRO A C 1
ATOM 3139 O O . PRO A 1 400 ? 17.463 -41.277 1.139 1.00 41.44 400 PRO A O 1
ATOM 3142 N N . SER A 1 401 ? 17.096 -43.080 2.432 1.00 55.47 401 SER A N 1
ATOM 3143 C CA . SER A 1 401 ? 17.994 -43.958 1.677 1.00 55.47 401 SER A CA 1
ATOM 3144 C C . SER A 1 401 ? 17.322 -44.506 0.408 1.00 55.47 401 SER A C 1
ATOM 3146 O O . SER A 1 401 ? 16.103 -44.687 0.378 1.00 55.47 401 SER A O 1
ATOM 3148 N N . ASP A 1 402 ? 18.101 -44.829 -0.632 1.00 46.91 402 ASP A N 1
ATOM 3149 C CA . ASP A 1 402 ? 17.562 -45.357 -1.903 1.00 46.91 402 ASP A CA 1
ATOM 3150 C C . ASP A 1 402 ? 16.696 -46.619 -1.701 1.00 46.91 402 ASP A C 1
ATOM 3152 O O . ASP A 1 402 ? 15.657 -46.792 -2.337 1.00 46.91 402 ASP A O 1
ATOM 3156 N N . ALA A 1 403 ? 17.053 -47.455 -0.718 1.00 48.16 403 ALA A N 1
ATOM 3157 C CA . ALA A 1 403 ? 16.305 -48.658 -0.350 1.00 48.16 403 ALA A CA 1
ATOM 3158 C C . ALA A 1 403 ? 14.908 -48.382 0.257 1.00 48.16 403 ALA A C 1
ATOM 3160 O O . ALA A 1 403 ? 14.057 -49.275 0.280 1.00 48.16 403 ALA A O 1
ATOM 3161 N N . GLU A 1 404 ? 14.653 -47.172 0.761 1.00 43.03 404 GLU A N 1
ATOM 3162 C CA . GLU A 1 404 ? 13.329 -46.736 1.225 1.00 43.03 404 GLU A CA 1
ATOM 3163 C C . GLU A 1 404 ? 12.516 -46.109 0.085 1.00 43.03 404 GLU A C 1
ATOM 3165 O O . GLU A 1 404 ? 11.313 -46.362 -0.015 1.00 43.03 404 GLU A O 1
ATOM 3170 N N . LEU A 1 405 ? 13.172 -45.385 -0.829 1.00 45.25 405 LEU A N 1
ATOM 3171 C CA . LEU A 1 405 ? 12.563 -44.875 -2.063 1.00 45.25 405 LEU A CA 1
ATOM 3172 C C . LEU A 1 405 ? 12.026 -46.004 -2.955 1.00 45.25 405 LEU A C 1
ATOM 3174 O O . LEU A 1 405 ? 10.903 -45.901 -3.457 1.00 45.25 405 LEU A O 1
ATOM 3178 N N . ASP A 1 406 ? 12.759 -47.110 -3.089 1.00 47.19 406 ASP A N 1
ATOM 3179 C CA . ASP A 1 406 ? 12.308 -48.261 -3.880 1.00 47.19 406 ASP A CA 1
ATOM 3180 C C . ASP A 1 406 ? 11.132 -49.014 -3.234 1.00 47.19 406 ASP A C 1
ATOM 3182 O O . ASP A 1 406 ? 10.239 -49.484 -3.943 1.00 47.19 406 ASP A O 1
ATOM 3186 N N . ARG A 1 407 ? 11.036 -49.057 -1.895 1.00 43.06 407 ARG A N 1
ATOM 3187 C CA . ARG A 1 407 ? 9.837 -49.583 -1.207 1.00 43.06 407 ARG A CA 1
ATOM 3188 C C . ARG A 1 407 ? 8.610 -48.701 -1.422 1.00 43.06 407 ARG A C 1
ATOM 3190 O O . ARG A 1 407 ? 7.509 -49.219 -1.607 1.00 43.06 407 ARG A O 1
ATOM 3197 N N . ILE A 1 408 ? 8.788 -47.381 -1.413 1.00 42.16 408 ILE A N 1
ATOM 3198 C CA . ILE A 1 408 ? 7.698 -46.428 -1.655 1.00 42.16 408 ILE A CA 1
ATOM 3199 C C . ILE A 1 408 ? 7.213 -46.544 -3.107 1.00 42.16 408 ILE A C 1
ATOM 3201 O O . ILE A 1 408 ? 6.007 -46.631 -3.333 1.00 42.16 408 ILE A O 1
ATOM 3205 N N . ARG A 1 409 ? 8.125 -46.664 -4.083 1.00 41.28 409 ARG A N 1
ATOM 3206 C CA . ARG A 1 409 ? 7.777 -46.922 -5.494 1.00 41.28 409 ARG A CA 1
ATOM 3207 C C . ARG A 1 409 ? 7.040 -48.249 -5.692 1.00 41.28 409 ARG A C 1
ATOM 3209 O O . ARG A 1 409 ? 6.025 -48.267 -6.380 1.00 41.28 409 ARG A O 1
ATOM 3216 N N . ALA A 1 410 ? 7.480 -49.323 -5.034 1.00 41.91 410 ALA A N 1
ATOM 3217 C CA . ALA A 1 410 ? 6.832 -50.636 -5.109 1.00 41.91 410 ALA A CA 1
ATOM 3218 C C . ALA A 1 410 ? 5.405 -50.679 -4.517 1.00 41.91 410 ALA A C 1
ATOM 3220 O O . ALA A 1 410 ? 4.656 -51.603 -4.816 1.00 41.91 410 ALA A O 1
ATOM 3221 N N . THR A 1 411 ? 5.005 -49.691 -3.708 1.00 39.16 411 THR A N 1
ATOM 3222 C CA . THR A 1 411 ? 3.674 -49.657 -3.066 1.00 39.16 411 THR A CA 1
ATOM 3223 C C . THR A 1 411 ? 2.610 -48.950 -3.929 1.00 39.16 411 THR A C 1
ATOM 3225 O O . THR A 1 411 ? 1.428 -48.984 -3.602 1.00 39.16 411 THR A O 1
ATOM 3228 N N . VAL A 1 412 ? 2.998 -48.318 -5.047 1.00 35.34 412 VAL A N 1
ATOM 3229 C CA . VAL A 1 412 ? 2.099 -47.497 -5.893 1.00 35.34 412 VAL A CA 1
ATOM 3230 C C . VAL A 1 412 ? 1.715 -48.194 -7.215 1.00 35.34 412 VAL A C 1
ATOM 3232 O O . VAL A 1 412 ? 0.876 -47.692 -7.957 1.00 35.34 412 VAL A O 1
ATOM 3235 N N . THR A 1 413 ? 2.266 -49.378 -7.511 1.00 32.06 413 THR A N 1
ATOM 3236 C CA . THR A 1 413 ? 2.091 -50.073 -8.808 1.00 32.06 413 THR A CA 1
ATOM 3237 C C . THR A 1 413 ? 1.262 -51.367 -8.785 1.00 32.06 413 THR A C 1
ATOM 3239 O O . THR A 1 413 ? 1.232 -52.068 -9.791 1.00 32.06 413 THR A O 1
ATOM 3242 N N . GLU A 1 414 ? 0.539 -51.680 -7.703 1.00 31.58 414 GLU A N 1
ATOM 3243 C CA . GLU A 1 414 ? -0.369 -52.844 -7.649 1.00 31.58 414 GLU A CA 1
ATOM 3244 C C . GLU A 1 414 ? -1.802 -52.492 -7.193 1.00 31.58 414 GLU A C 1
ATOM 3246 O O . GLU A 1 414 ? -2.206 -52.815 -6.077 1.00 31.58 414 GLU A O 1
ATOM 3251 N N . THR A 1 415 ? -2.629 -51.891 -8.066 1.00 26.67 415 THR A N 1
ATOM 3252 C CA . THR A 1 415 ? -4.090 -52.161 -8.046 1.00 26.67 415 THR A CA 1
ATOM 3253 C C . THR A 1 415 ? -4.805 -51.902 -9.387 1.00 26.67 415 THR A C 1
ATOM 3255 O O . THR A 1 415 ? -5.267 -50.802 -9.677 1.00 26.67 415 THR A O 1
ATOM 3258 N N . ALA A 1 416 ? -4.963 -52.962 -10.182 1.00 25.75 416 ALA A N 1
ATOM 3259 C CA . ALA A 1 416 ? -5.990 -53.160 -11.217 1.00 25.75 416 ALA A CA 1
ATOM 3260 C C . ALA A 1 416 ? -6.196 -54.694 -11.340 1.00 25.75 416 ALA A C 1
ATOM 3262 O O . ALA A 1 416 ? -5.238 -55.425 -11.114 1.00 25.75 416 ALA A O 1
ATOM 3263 N N . CYS A 1 417 ? -7.359 -55.282 -11.649 1.00 24.05 417 CYS A N 1
ATOM 3264 C CA . CYS A 1 417 ? -8.639 -54.765 -12.149 1.00 24.05 417 CYS A CA 1
ATOM 3265 C C . CYS A 1 417 ? -9.826 -55.694 -11.733 1.00 24.05 417 CYS A C 1
ATOM 3267 O O . CYS A 1 417 ? -9.643 -56.610 -10.936 1.00 24.05 417 CYS A O 1
ATOM 3269 N N . ASP A 1 418 ? -10.992 -55.476 -12.360 1.00 24.61 418 ASP A N 1
ATOM 3270 C CA . ASP A 1 418 ? -12.155 -56.371 -12.569 1.00 24.61 418 ASP A CA 1
ATOM 3271 C C . ASP A 1 418 ? -13.241 -56.588 -11.491 1.00 24.61 418 ASP A C 1
ATOM 3273 O O . ASP A 1 418 ? -13.064 -57.319 -10.518 1.00 24.61 418 ASP A O 1
ATOM 3277 N N . SER A 1 419 ? -14.468 -56.119 -11.810 1.00 28.08 419 SER A N 1
ATOM 3278 C CA . SER A 1 419 ? -15.633 -57.000 -12.101 1.00 28.08 419 SER A CA 1
ATOM 3279 C C . SER A 1 419 ? -16.893 -56.270 -12.657 1.00 28.08 419 SER A C 1
ATOM 3281 O O . SER A 1 419 ? -17.711 -55.769 -11.897 1.00 28.08 419 SER A O 1
ATOM 3283 N N . LEU A 1 420 ? -17.071 -56.318 -13.990 1.00 28.23 420 LEU A N 1
ATOM 3284 C CA . LEU A 1 420 ? -18.307 -56.641 -14.762 1.00 28.23 420 LEU A CA 1
ATOM 3285 C C . LEU A 1 420 ? -19.661 -55.851 -14.669 1.00 28.23 420 LEU A C 1
ATOM 3287 O O . LEU A 1 420 ? -20.381 -55.969 -13.687 1.00 28.23 420 LEU A O 1
ATOM 3291 N N . LEU A 1 421 ? -20.099 -55.337 -15.850 1.00 27.05 421 LEU A N 1
ATOM 3292 C CA . LEU A 1 421 ? -21.476 -55.342 -16.459 1.00 27.05 421 LEU A CA 1
ATOM 3293 C C . LEU A 1 421 ? -22.616 -54.505 -15.773 1.00 27.05 421 LEU A C 1
ATOM 3295 O O . LEU A 1 421 ? -22.648 -54.384 -14.562 1.00 27.05 421 LEU A O 1
ATOM 3299 N N . THR A 1 422 ? -23.639 -53.896 -16.423 1.00 24.91 422 THR A N 1
ATOM 3300 C CA . THR A 1 422 ? -24.140 -53.865 -17.831 1.00 24.91 422 THR A CA 1
ATOM 3301 C C . THR A 1 422 ? -24.999 -52.599 -18.147 1.00 24.91 422 THR A C 1
ATOM 3303 O O . THR A 1 422 ? -25.266 -51.782 -17.277 1.00 24.91 422 THR A O 1
ATOM 3306 N N . SER A 1 423 ? -25.438 -52.459 -19.406 1.00 26.36 423 SER A N 1
ATOM 3307 C CA . SER A 1 423 ? -25.996 -51.300 -20.150 1.00 26.36 423 SER A CA 1
ATOM 3308 C C . SER A 1 423 ? -27.440 -50.765 -19.909 1.00 26.36 423 SER A C 1
ATOM 3310 O O . SER A 1 423 ? -28.367 -51.566 -19.843 1.00 26.36 423 SER A O 1
ATOM 3312 N N . ALA A 1 424 ? -27.600 -49.434 -20.114 1.00 26.64 424 ALA A N 1
ATOM 3313 C CA . ALA A 1 424 ? -28.676 -48.706 -20.861 1.00 26.64 424 ALA A CA 1
ATOM 3314 C C . ALA A 1 424 ? -30.148 -48.668 -20.335 1.00 26.64 424 ALA A C 1
ATOM 3316 O O . ALA A 1 424 ? -30.496 -49.487 -19.489 1.00 26.64 424 ALA A O 1
ATOM 3317 N N . PRO A 1 425 ? -31.063 -47.798 -20.864 1.00 33.38 425 PRO A N 1
ATOM 3318 C CA . PRO A 1 425 ? -30.931 -46.585 -21.711 1.00 33.38 425 PRO A CA 1
ATOM 3319 C C . PRO A 1 425 ? -31.650 -45.317 -21.142 1.00 33.38 425 PRO A C 1
ATOM 3321 O O . PRO A 1 425 ? -32.203 -45.332 -20.046 1.00 33.38 425 PRO A O 1
ATOM 3324 N N . ALA A 1 426 ? -31.664 -44.212 -21.905 1.00 27.98 426 ALA A N 1
ATOM 3325 C CA . ALA A 1 426 ? -32.390 -42.965 -21.598 1.00 27.98 426 ALA A CA 1
ATOM 3326 C C . ALA A 1 426 ? -33.893 -42.992 -21.992 1.00 27.98 426 ALA A C 1
ATOM 3328 O O . ALA A 1 426 ? -34.263 -43.759 -22.885 1.00 27.98 426 ALA A O 1
ATOM 3329 N N . PRO A 1 427 ? -34.750 -42.128 -21.402 1.00 26.36 427 PRO A N 1
ATOM 3330 C CA . PRO A 1 427 ? -36.101 -41.842 -21.891 1.00 26.36 427 PRO A CA 1
ATOM 3331 C C . PRO A 1 427 ? -36.131 -40.678 -22.905 1.00 26.36 427 PRO A C 1
ATOM 3333 O O . PRO A 1 427 ? -35.212 -39.863 -22.973 1.00 26.36 427 PRO A O 1
ATOM 3336 N N . SER A 1 428 ? -37.221 -40.589 -23.666 1.00 22.12 428 SER A N 1
ATOM 3337 C CA . SER A 1 428 ? -37.475 -39.594 -24.721 1.00 22.12 428 SER A CA 1
ATOM 3338 C C . SER A 1 428 ? -38.899 -39.028 -24.629 1.00 22.12 428 SER A C 1
ATOM 3340 O O . SER A 1 428 ? -39.748 -39.672 -24.015 1.00 22.12 428 SER A O 1
ATOM 3342 N N . PHE A 1 429 ? -39.166 -37.932 -25.362 1.00 23.44 429 PHE A N 1
ATOM 3343 C CA . PHE A 1 429 ? -40.479 -37.265 -25.516 1.00 23.44 429 PHE A CA 1
ATOM 3344 C C . PHE A 1 429 ? -40.944 -36.461 -24.271 1.00 23.44 429 PHE A C 1
ATOM 3346 O O . PHE A 1 429 ? -40.501 -36.736 -23.162 1.00 23.44 429 PHE A O 1
ATOM 3353 N N . GLU A 1 430 ? -41.754 -35.399 -24.375 1.00 23.66 430 GLU A N 1
ATOM 3354 C CA . GLU A 1 430 ? -42.672 -34.974 -25.451 1.00 23.66 430 GLU A CA 1
ATOM 3355 C C . GLU A 1 430 ? -42.800 -33.429 -25.522 1.00 23.66 430 GLU A C 1
ATOM 3357 O O . GLU A 1 430 ? -42.531 -32.730 -24.545 1.00 23.66 430 GLU A O 1
ATOM 3362 N N . GLU A 1 431 ? -43.198 -32.900 -26.681 1.00 25.98 431 GLU A N 1
ATOM 3363 C CA . GLU A 1 431 ? -43.358 -31.468 -26.987 1.00 25.98 431 GLU A CA 1
ATOM 3364 C C . GLU A 1 431 ? -44.852 -31.081 -26.977 1.00 25.98 431 GLU A C 1
ATOM 3366 O O . GLU A 1 431 ? -45.684 -31.838 -27.475 1.00 25.98 431 GLU A O 1
ATOM 3371 N N . ALA A 1 432 ? -45.213 -29.910 -26.432 1.00 23.16 432 ALA A N 1
ATOM 3372 C CA . ALA A 1 432 ? -46.591 -29.405 -26.445 1.00 23.16 432 ALA A CA 1
ATOM 3373 C C . ALA A 1 432 ? -46.633 -27.889 -26.716 1.00 23.16 432 ALA A C 1
ATOM 3375 O O . ALA A 1 432 ? -46.002 -27.103 -26.010 1.00 23.16 432 ALA A O 1
ATOM 3376 N N . LEU A 1 433 ? -47.383 -27.507 -27.753 1.00 24.05 433 LEU A N 1
ATOM 3377 C CA . LEU A 1 433 ? -47.438 -26.170 -28.356 1.00 24.05 433 LEU A CA 1
ATOM 3378 C C . LEU A 1 433 ? -48.689 -25.371 -27.941 1.00 24.05 433 LEU A C 1
ATOM 3380 O O . LEU A 1 433 ? -49.755 -25.953 -27.751 1.00 24.05 433 LEU A O 1
ATOM 3384 N N . ALA A 1 434 ? -48.542 -24.042 -27.897 1.00 23.23 434 ALA A N 1
ATOM 3385 C CA . ALA A 1 434 ? -49.540 -22.997 -28.199 1.00 23.23 434 ALA A CA 1
ATOM 3386 C C . ALA A 1 434 ? -48.768 -21.651 -28.240 1.00 23.23 434 ALA A C 1
ATOM 3388 O O . ALA A 1 434 ? -48.132 -21.301 -27.248 1.00 23.23 434 ALA A O 1
ATOM 3389 N N . GLU A 1 435 ? -48.533 -21.027 -29.402 1.00 26.05 435 GLU A N 1
ATOM 3390 C CA . GLU A 1 435 ? -49.430 -20.057 -30.083 1.00 26.05 435 GLU A CA 1
ATOM 3391 C C . GLU A 1 435 ? -49.687 -18.788 -29.213 1.00 26.05 435 GLU A C 1
ATOM 3393 O O . GLU A 1 435 ? -50.107 -18.907 -28.066 1.00 26.05 435 GLU A O 1
ATOM 3398 N N . ASP A 1 436 ? -49.455 -17.536 -29.647 1.00 23.05 436 ASP A N 1
ATOM 3399 C CA . ASP A 1 436 ? -49.150 -17.049 -31.004 1.00 23.05 436 ASP A CA 1
ATOM 3400 C C . ASP A 1 436 ? -48.408 -15.680 -31.060 1.00 23.05 436 ASP A C 1
ATOM 3402 O O . ASP A 1 436 ? -48.259 -14.972 -30.064 1.00 23.05 436 ASP A O 1
ATOM 3406 N N . GLU A 1 437 ? -47.946 -15.360 -32.271 1.00 24.61 437 GLU A N 1
ATOM 3407 C CA . GLU A 1 437 ? -47.115 -14.256 -32.806 1.00 24.61 437 GLU A CA 1
ATOM 3408 C C . GLU A 1 437 ? -47.294 -12.794 -32.305 1.00 24.61 437 GLU A C 1
ATOM 3410 O O . GLU A 1 437 ? -48.399 -12.350 -32.016 1.00 24.61 437 GLU A O 1
ATOM 3415 N N . VAL A 1 438 ? -46.210 -11.986 -32.382 1.00 25.12 438 VAL A N 1
ATOM 3416 C CA . VAL A 1 438 ? -46.012 -10.933 -33.426 1.00 25.12 438 VAL A CA 1
ATOM 3417 C C . VAL A 1 438 ? -44.503 -10.715 -33.680 1.00 25.12 438 VAL A C 1
ATOM 3419 O O . VAL A 1 438 ? -43.750 -10.372 -32.770 1.00 25.12 438 VAL A O 1
ATOM 3422 N N . GLU A 1 439 ? -44.066 -10.857 -34.935 1.00 24.88 439 GLU A N 1
ATOM 3423 C CA . GLU A 1 439 ? -42.701 -10.576 -35.423 1.00 24.88 439 GLU A CA 1
ATOM 3424 C C . GLU A 1 439 ? -42.592 -9.139 -35.990 1.00 24.88 439 GLU A C 1
ATOM 3426 O O . GLU A 1 439 ? -43.550 -8.624 -36.566 1.00 24.88 439 GLU A O 1
ATOM 3431 N N . CYS A 1 440 ? -41.419 -8.492 -35.917 1.00 22.72 440 CYS A N 1
ATOM 3432 C CA . CYS A 1 440 ? -41.119 -7.327 -36.762 1.00 22.72 440 CYS A CA 1
ATOM 3433 C C . CYS A 1 440 ? -39.662 -7.335 -37.254 1.00 22.72 440 CYS A C 1
ATOM 3435 O O . CYS A 1 440 ? -38.720 -7.194 -36.474 1.00 22.72 440 CYS A O 1
ATOM 3437 N N . LYS A 1 441 ? -39.490 -7.498 -38.571 1.00 24.72 441 LYS A N 1
ATOM 3438 C CA . LYS A 1 441 ? -38.203 -7.473 -39.279 1.00 24.72 441 LYS A CA 1
ATOM 3439 C C . LYS A 1 441 ? -37.823 -6.041 -39.670 1.00 24.72 441 LYS A C 1
ATOM 3441 O O . LYS A 1 441 ? -38.588 -5.418 -40.399 1.00 24.72 441 LYS A O 1
ATOM 3446 N N . ALA A 1 442 ? -36.617 -5.584 -39.321 1.00 24.89 442 ALA A N 1
ATOM 3447 C CA . ALA A 1 442 ? -35.895 -4.535 -40.059 1.00 24.89 442 ALA A CA 1
ATOM 3448 C C . ALA A 1 442 ? -34.438 -4.382 -39.573 1.00 24.89 442 ALA A C 1
ATOM 3450 O O . ALA A 1 442 ? -34.215 -3.661 -38.613 1.00 24.89 442 ALA A O 1
ATOM 3451 N N . GLU A 1 443 ? -33.464 -5.023 -40.243 1.00 29.89 443 GLU A N 1
ATOM 3452 C CA . GLU A 1 443 ? -32.066 -4.534 -40.398 1.00 29.89 443 GLU A CA 1
ATOM 3453 C C . GLU A 1 443 ? -31.221 -5.471 -41.300 1.00 29.89 443 GLU A C 1
ATOM 3455 O O . GLU A 1 443 ? -30.148 -5.949 -40.942 1.00 29.89 443 GLU A O 1
ATOM 3460 N N . ALA A 1 444 ? -31.715 -5.760 -42.512 1.00 31.75 444 ALA A N 1
ATOM 3461 C CA . ALA A 1 444 ? -30.988 -6.571 -43.505 1.00 31.75 444 ALA A CA 1
ATOM 3462 C C . ALA A 1 444 ? -31.076 -6.049 -44.959 1.00 31.75 444 ALA A C 1
ATOM 3464 O O . ALA A 1 444 ? -30.571 -6.699 -45.870 1.00 31.75 444 ALA A O 1
ATOM 3465 N N . GLU A 1 445 ? -31.661 -4.866 -45.195 1.00 32.53 445 GLU A N 1
ATOM 3466 C CA . GLU A 1 445 ? -31.921 -4.328 -46.546 1.00 32.53 445 GLU A CA 1
ATOM 3467 C C . GLU A 1 445 ? -31.462 -2.867 -46.740 1.00 32.53 445 GLU A C 1
ATOM 3469 O O . GLU A 1 445 ? -32.201 -2.026 -47.242 1.00 32.53 445 GLU A O 1
ATOM 3474 N N . THR A 1 446 ? -30.203 -2.550 -46.403 1.00 29.03 446 THR A N 1
ATOM 3475 C CA . THR A 1 446 ? -29.610 -1.235 -46.764 1.00 29.03 446 THR A CA 1
ATOM 3476 C C . THR A 1 446 ? -28.157 -1.302 -47.251 1.00 29.03 446 THR A C 1
ATOM 3478 O O . THR A 1 446 ? -27.418 -0.323 -47.166 1.00 29.03 446 THR A O 1
ATOM 3481 N N . LYS A 1 447 ? -27.720 -2.446 -47.800 1.00 31.44 447 LYS A N 1
ATOM 3482 C CA . LYS A 1 447 ? -26.381 -2.600 -48.413 1.00 31.44 447 LYS A CA 1
ATOM 3483 C C . LYS A 1 447 ? -26.415 -2.998 -49.897 1.00 31.44 447 LYS A C 1
ATOM 3485 O O . LYS A 1 447 ? -25.469 -3.592 -50.404 1.00 31.44 447 LYS A O 1
ATOM 3490 N N . ALA A 1 448 ? -27.501 -2.651 -50.590 1.00 33.62 448 ALA A N 1
ATOM 3491 C CA . ALA A 1 448 ? -27.722 -2.954 -52.003 1.00 33.62 448 ALA A CA 1
ATOM 3492 C C . ALA A 1 448 ? -28.301 -1.750 -52.776 1.00 33.62 448 ALA A C 1
ATOM 3494 O O . ALA A 1 448 ? -29.418 -1.802 -53.281 1.00 33.62 448 ALA A O 1
ATOM 3495 N N . ALA A 1 449 ? -27.533 -0.659 -52.883 1.00 29.33 449 ALA A N 1
ATOM 3496 C CA . ALA A 1 449 ? -27.802 0.413 -53.845 1.00 29.33 449 ALA A CA 1
ATOM 3497 C C . ALA A 1 449 ? -26.529 1.217 -54.169 1.00 29.33 449 ALA A C 1
ATOM 3499 O O . ALA A 1 449 ? -26.043 1.949 -53.311 1.00 29.33 449 ALA A O 1
ATOM 3500 N N . LEU A 1 450 ? -26.022 1.063 -55.403 1.00 30.66 450 LEU A N 1
ATOM 3501 C CA . LEU A 1 450 ? -25.367 2.038 -56.311 1.00 30.66 450 LEU A CA 1
ATOM 3502 C C . LEU A 1 450 ? -24.390 1.311 -57.284 1.00 30.66 450 LEU A C 1
ATOM 3504 O O . LEU A 1 450 ? -23.898 0.235 -56.943 1.00 30.66 450 LEU A O 1
ATOM 3508 N N . PRO A 1 451 ? -24.194 1.803 -58.531 1.00 34.84 451 PRO A N 1
ATOM 3509 C CA . PRO A 1 451 ? -23.897 0.937 -59.686 1.00 34.84 451 PRO A CA 1
ATOM 3510 C C . PRO A 1 451 ? -22.405 0.822 -60.099 1.00 34.84 451 PRO A C 1
ATOM 3512 O O . PRO A 1 451 ? -21.590 1.634 -59.662 1.00 34.84 451 PRO A O 1
ATOM 3515 N N . PRO A 1 452 ? -22.044 -0.152 -60.972 1.00 36.38 452 PRO A N 1
ATOM 3516 C CA . PRO A 1 452 ? -20.665 -0.419 -61.401 1.00 36.38 452 PRO A CA 1
ATOM 3517 C C . PRO A 1 452 ? -20.319 0.011 -62.846 1.00 36.38 452 PRO A C 1
ATOM 3519 O O . PRO A 1 452 ? -21.147 -0.090 -63.746 1.00 36.38 452 PRO A O 1
ATOM 3522 N N . ASP A 1 453 ? -19.047 0.357 -63.067 1.00 27.44 453 ASP A N 1
ATOM 3523 C CA . ASP A 1 453 ? -18.349 0.557 -64.357 1.00 27.44 453 ASP A CA 1
ATOM 3524 C C . ASP A 1 453 ? -16.820 0.553 -64.062 1.00 27.44 453 ASP A C 1
ATOM 3526 O O . ASP A 1 453 ? -16.436 1.017 -62.992 1.00 27.44 453 ASP A O 1
ATOM 3530 N N . THR A 1 454 ? -15.855 0.067 -64.863 1.00 27.75 454 THR A N 1
ATOM 3531 C CA . THR A 1 454 ? -15.837 -0.809 -66.057 1.00 27.75 454 THR A CA 1
ATOM 3532 C C . THR A 1 454 ? -14.460 -1.544 -66.135 1.00 27.75 454 THR A C 1
ATOM 3534 O O . THR A 1 454 ? -13.534 -1.224 -65.396 1.00 27.75 454 THR A O 1
ATOM 3537 N N . LYS A 1 455 ? -14.328 -2.558 -67.014 1.00 25.73 455 LYS A N 1
ATOM 3538 C CA . LYS A 1 455 ? -13.149 -3.440 -67.317 1.00 25.73 455 LYS A CA 1
ATOM 3539 C C . LYS A 1 455 ? -11.806 -2.711 -67.648 1.00 25.73 455 LYS A C 1
ATOM 3541 O O . LYS A 1 455 ? -11.895 -1.530 -67.968 1.00 25.73 455 LYS A O 1
ATOM 3546 N N . PRO A 1 456 ? -10.605 -3.375 -67.731 1.00 27.95 456 PRO A N 1
ATOM 3547 C CA . PRO A 1 456 ? -10.344 -4.821 -67.959 1.00 27.95 456 PRO A CA 1
ATOM 3548 C C . PRO A 1 456 ? -9.212 -5.518 -67.143 1.00 27.95 456 PRO A C 1
ATOM 3550 O O . PRO A 1 456 ? -8.500 -4.914 -66.352 1.00 27.95 456 PRO A O 1
ATOM 3553 N N . GLN A 1 457 ? -9.047 -6.831 -67.383 1.00 29.55 457 GLN A N 1
ATOM 3554 C CA . GLN A 1 457 ? -8.040 -7.739 -66.797 1.00 29.55 457 GLN A CA 1
ATOM 3555 C C . GLN A 1 457 ? -6.762 -7.886 -67.652 1.00 29.55 457 GLN A C 1
ATOM 3557 O O . GLN A 1 457 ? -6.847 -7.882 -68.877 1.00 29.55 457 GLN A O 1
ATOM 3562 N N . SER A 1 458 ? -5.631 -8.192 -67.003 1.00 25.05 458 SER A N 1
ATOM 3563 C CA . SER A 1 458 ? -4.492 -9.001 -67.500 1.00 25.05 458 SER A CA 1
ATOM 3564 C C . SER A 1 458 ? -3.569 -9.287 -66.301 1.00 25.05 458 SER A C 1
ATOM 3566 O O . SER A 1 458 ? -3.394 -8.394 -65.483 1.00 25.05 458 SER A O 1
ATOM 3568 N N . SER A 1 459 ? -2.943 -10.443 -66.077 1.00 26.19 459 SER A N 1
ATOM 3569 C CA . SER A 1 459 ? -3.011 -11.784 -66.686 1.00 26.19 459 SER A CA 1
ATOM 3570 C C . SER A 1 459 ? -2.457 -12.781 -65.656 1.00 26.19 459 SER A C 1
ATOM 3572 O O . SER A 1 459 ? -1.485 -12.470 -64.971 1.00 26.19 459 SER A O 1
ATOM 3574 N N . ARG A 1 460 ? -3.051 -13.974 -65.535 1.00 26.58 460 ARG A N 1
ATOM 3575 C CA . ARG A 1 460 ? -2.636 -15.003 -64.565 1.00 26.58 460 ARG A CA 1
ATOM 3576 C C . ARG A 1 460 ? -1.512 -15.860 -65.163 1.00 26.58 460 ARG A C 1
ATOM 3578 O O . ARG A 1 460 ? -1.716 -16.434 -66.228 1.00 26.58 460 ARG A O 1
ATOM 3585 N N . ALA A 1 461 ? -0.383 -15.976 -64.471 1.00 27.62 461 ALA A N 1
ATOM 3586 C CA . ALA A 1 461 ? 0.622 -17.020 -64.690 1.00 27.62 461 ALA A CA 1
ATOM 3587 C C . ALA A 1 461 ? 0.666 -17.927 -63.449 1.00 27.62 461 ALA A C 1
ATOM 3589 O O . ALA A 1 461 ? 0.319 -17.479 -62.355 1.00 27.62 461 ALA A O 1
ATOM 3590 N N . VAL A 1 462 ? 1.006 -19.202 -63.635 1.00 32.06 462 VAL A N 1
ATOM 3591 C CA . VAL A 1 462 ? 0.950 -20.251 -62.607 1.00 32.06 462 VAL A CA 1
ATOM 3592 C C . VAL A 1 462 ? 2.284 -20.989 -62.584 1.00 32.06 462 VAL A C 1
ATOM 3594 O O . VAL A 1 462 ? 2.651 -21.555 -63.604 1.00 32.06 462 VAL A O 1
ATOM 3597 N N . GLU A 1 463 ? 2.936 -21.003 -61.424 1.00 27.20 463 GLU A N 1
ATOM 3598 C CA . GLU A 1 463 ? 3.953 -21.964 -60.958 1.00 27.20 463 GLU A CA 1
ATOM 3599 C C . GLU A 1 463 ? 3.953 -21.818 -59.421 1.00 27.20 463 GLU A C 1
ATOM 3601 O O . GLU A 1 463 ? 3.995 -20.703 -58.908 1.00 27.20 463 GLU A O 1
ATOM 3606 N N . GLU A 1 464 ? 3.432 -22.814 -58.701 1.00 29.09 464 GLU A N 1
ATOM 3607 C CA . GLU A 1 464 ? 4.174 -23.900 -58.031 1.00 29.09 464 GLU A CA 1
ATOM 3608 C C . GLU A 1 464 ? 4.868 -23.482 -56.718 1.00 29.09 464 GLU A C 1
ATOM 3610 O O . GLU A 1 464 ? 5.671 -22.557 -56.684 1.00 29.09 464 GLU A O 1
ATOM 3615 N N . GLY A 1 465 ? 4.586 -24.225 -55.637 1.00 31.44 465 GLY A N 1
ATOM 3616 C CA . GLY A 1 465 ? 5.358 -24.170 -54.387 1.00 31.44 465 GLY A CA 1
ATOM 3617 C C . GLY A 1 465 ? 4.818 -23.260 -53.277 1.00 31.44 465 GLY A C 1
ATOM 3618 O O . GLY A 1 465 ? 5.532 -22.380 -52.805 1.00 31.44 465 GLY A O 1
ATOM 3619 N N . GLU A 1 466 ? 3.596 -23.501 -52.791 1.00 31.72 466 GLU A N 1
ATOM 3620 C CA . GLU A 1 466 ? 3.165 -22.951 -51.496 1.00 31.72 466 GLU A CA 1
ATOM 3621 C C . GLU A 1 466 ? 3.927 -23.692 -50.368 1.00 31.72 466 GLU A C 1
ATOM 3623 O O . GLU A 1 466 ? 3.835 -24.923 -50.292 1.00 31.72 466 GLU A O 1
ATOM 3628 N N . PRO A 1 467 ? 4.737 -23.016 -49.526 1.00 35.50 467 PRO A N 1
ATOM 3629 C CA . PRO A 1 467 ? 5.478 -23.687 -48.462 1.00 35.50 467 PRO A CA 1
ATOM 3630 C C . PRO A 1 467 ? 4.522 -24.114 -47.334 1.00 35.50 467 PRO A C 1
ATOM 3632 O O . PRO A 1 467 ? 3.613 -23.355 -46.987 1.00 35.50 467 PRO A O 1
ATOM 3635 N N . PRO A 1 468 ? 4.711 -25.300 -46.723 1.00 36.75 468 PRO A N 1
ATOM 3636 C CA . PRO A 1 468 ? 3.862 -25.744 -45.624 1.00 36.75 468 PRO A CA 1
ATOM 3637 C C . PRO A 1 468 ? 4.005 -24.819 -44.399 1.00 36.75 468 PRO A C 1
ATOM 3639 O O . PRO A 1 468 ? 5.065 -24.211 -44.207 1.00 36.75 468 PRO A O 1
ATOM 3642 N N . PRO A 1 469 ? 2.964 -24.715 -43.551 1.00 37.00 469 PRO A N 1
ATOM 3643 C CA . PRO A 1 469 ? 3.020 -23.908 -42.336 1.00 37.00 469 PRO A CA 1
ATOM 3644 C C . PRO A 1 469 ? 4.154 -24.378 -41.407 1.00 37.00 469 PRO A C 1
ATOM 3646 O O . PRO A 1 469 ? 4.482 -25.569 -41.388 1.00 37.00 469 PRO A O 1
ATOM 3649 N N . PRO A 1 470 ? 4.765 -23.467 -40.629 1.00 29.95 470 PRO A N 1
ATOM 3650 C CA . PRO A 1 470 ? 5.858 -23.826 -39.737 1.00 29.95 470 PRO A CA 1
ATOM 3651 C C . PRO A 1 470 ? 5.382 -24.785 -38.636 1.00 29.95 470 PRO A C 1
ATOM 3653 O O . PRO A 1 470 ? 4.229 -24.729 -38.212 1.00 29.95 470 PRO A O 1
ATOM 3656 N N . TYR A 1 471 ? 6.323 -25.596 -38.138 1.00 31.70 471 TYR A N 1
ATOM 3657 C CA . TYR A 1 471 ? 6.173 -26.583 -37.056 1.00 31.70 471 TYR A CA 1
ATOM 3658 C C . TYR A 1 471 ? 5.505 -27.922 -37.434 1.00 31.70 471 TYR A C 1
ATOM 3660 O O . TYR A 1 471 ? 4.403 -28.247 -37.003 1.00 31.70 471 TYR A O 1
ATOM 3668 N N . THR A 1 472 ? 6.259 -28.779 -38.129 1.00 34.81 472 THR A N 1
ATOM 3669 C CA . THR A 1 472 ? 6.196 -30.234 -37.893 1.00 34.81 472 THR A CA 1
ATOM 3670 C C . THR A 1 472 ? 7.199 -30.612 -36.805 1.00 34.81 472 THR A C 1
ATOM 3672 O O . THR A 1 472 ? 8.401 -30.399 -36.983 1.00 34.81 472 THR A O 1
ATOM 3675 N N . GLU A 1 473 ? 6.726 -31.178 -35.696 1.00 37.22 473 GLU A N 1
ATOM 3676 C CA . GLU A 1 473 ? 7.586 -31.661 -34.611 1.00 37.22 473 GLU A CA 1
ATOM 3677 C C . GLU A 1 473 ? 8.341 -32.936 -35.019 1.00 37.22 473 GLU A C 1
ATOM 3679 O O . GLU A 1 473 ? 7.744 -33.939 -35.411 1.00 37.22 473 GLU A O 1
ATOM 3684 N N . GLY A 1 474 ? 9.670 -32.905 -34.902 1.00 33.25 474 GLY A N 1
ATOM 3685 C CA . GLY A 1 474 ? 10.505 -34.104 -34.910 1.00 33.25 474 GLY A CA 1
ATOM 3686 C C . GLY A 1 474 ? 10.675 -34.629 -33.485 1.00 33.25 474 GLY A C 1
ATOM 3687 O O . GLY A 1 474 ? 10.992 -33.860 -32.580 1.00 33.25 474 GLY A O 1
ATOM 3688 N N . SER A 1 475 ? 10.484 -35.932 -33.280 1.00 33.09 475 SER A N 1
ATOM 3689 C CA . SER A 1 475 ? 10.569 -36.571 -31.961 1.00 33.09 475 SER A CA 1
ATOM 3690 C C . SER A 1 475 ? 11.953 -36.411 -31.314 1.00 33.09 475 SER A C 1
ATOM 3692 O O . SER A 1 475 ? 12.947 -36.901 -31.855 1.00 33.09 475 SER A O 1
ATOM 3694 N N . SER A 1 476 ? 12.001 -35.794 -30.131 1.00 33.28 476 SER A N 1
ATOM 3695 C CA . SER A 1 476 ? 13.193 -35.682 -29.278 1.00 33.28 476 SER A CA 1
ATOM 3696 C C . SER A 1 476 ? 13.087 -36.651 -28.087 1.00 33.28 476 SER A C 1
ATOM 3698 O O . SER A 1 476 ? 12.009 -36.743 -27.502 1.00 33.28 476 SER A O 1
ATOM 3700 N N . PRO A 1 477 ? 14.156 -37.368 -27.688 1.00 32.38 477 PRO A N 1
ATOM 3701 C CA . PRO A 1 477 ? 14.098 -38.412 -26.659 1.00 32.38 477 PRO A CA 1
ATOM 3702 C C . PRO A 1 477 ? 14.261 -37.867 -25.223 1.00 32.38 477 PRO A C 1
ATOM 3704 O O . PRO A 1 477 ? 14.990 -38.451 -24.424 1.00 32.38 477 PRO A O 1
ATOM 3707 N N . LEU A 1 478 ? 13.646 -36.725 -24.897 1.00 30.50 478 LEU A N 1
ATOM 3708 C CA . LEU A 1 478 ? 13.784 -36.065 -23.591 1.00 30.50 478 LEU A CA 1
ATOM 3709 C C . LEU A 1 478 ? 12.414 -35.780 -22.966 1.00 30.50 478 LEU A C 1
ATOM 3711 O O . LEU A 1 478 ? 11.700 -34.877 -23.401 1.00 30.50 478 LEU A O 1
ATOM 3715 N N . ASP A 1 479 ? 12.079 -36.529 -21.915 1.00 31.55 479 ASP A N 1
ATOM 3716 C CA . ASP A 1 479 ? 10.826 -36.365 -21.182 1.00 31.55 479 ASP A CA 1
ATOM 3717 C C . ASP A 1 479 ? 10.834 -35.114 -20.288 1.00 31.55 479 ASP A C 1
ATOM 3719 O O . ASP A 1 479 ? 11.523 -35.037 -19.271 1.00 31.55 479 ASP A O 1
ATOM 3723 N N . SER A 1 480 ? 9.952 -34.175 -20.633 1.00 28.84 480 SER A N 1
ATOM 3724 C CA . SER A 1 480 ? 9.476 -33.039 -19.830 1.00 28.84 480 SER A CA 1
ATOM 3725 C C . SER A 1 480 ? 10.467 -31.913 -19.468 1.00 28.84 480 SER A C 1
ATOM 3727 O O . SER A 1 480 ? 11.269 -31.998 -18.545 1.00 28.84 480 SER A O 1
ATOM 3729 N N . PHE A 1 481 ? 10.256 -30.749 -20.092 1.00 26.53 481 PHE A N 1
ATOM 3730 C CA . PHE A 1 481 ? 10.402 -29.445 -19.435 1.00 26.53 481 PHE A CA 1
ATOM 3731 C C . PHE A 1 481 ? 9.303 -28.515 -19.963 1.00 26.53 481 PHE A C 1
ATOM 3733 O O . PHE A 1 481 ? 9.220 -28.259 -21.161 1.00 26.53 481 PHE A O 1
ATOM 3740 N N . SER A 1 482 ? 8.420 -28.048 -19.079 1.00 25.53 482 SER A N 1
ATOM 3741 C CA . SER A 1 482 ? 7.248 -27.252 -19.470 1.00 25.53 482 SER A CA 1
ATOM 3742 C C . SER A 1 482 ? 7.591 -25.763 -19.522 1.00 25.53 482 SER A C 1
ATOM 3744 O O . SER A 1 482 ? 7.996 -25.200 -18.506 1.00 25.53 482 SER A O 1
ATOM 3746 N N . TYR A 1 483 ? 7.370 -25.105 -20.663 1.00 27.17 483 TYR A N 1
ATOM 3747 C CA . TYR A 1 483 ? 7.411 -23.643 -20.761 1.00 27.17 483 TYR A CA 1
ATOM 3748 C C . TYR A 1 483 ? 6.186 -23.119 -21.514 1.00 27.17 483 TYR A C 1
ATOM 3750 O O . TYR A 1 483 ? 5.889 -23.562 -22.622 1.00 27.17 483 TYR A O 1
ATOM 3758 N N . ILE A 1 484 ? 5.467 -22.173 -20.908 1.00 25.45 484 ILE A N 1
ATOM 3759 C CA . ILE A 1 484 ? 4.275 -21.559 -21.498 1.00 25.45 484 ILE A CA 1
ATOM 3760 C C . ILE A 1 484 ? 4.711 -20.362 -22.347 1.00 25.45 484 ILE A C 1
ATOM 3762 O O . ILE A 1 484 ? 5.128 -19.335 -21.815 1.00 25.45 484 ILE A O 1
ATOM 3766 N N . MET A 1 485 ? 4.567 -20.480 -23.666 1.00 23.84 485 MET A N 1
ATOM 3767 C CA . MET A 1 485 ? 4.649 -19.349 -24.594 1.00 23.84 485 MET A CA 1
ATOM 3768 C C . MET A 1 485 ? 3.235 -18.833 -24.880 1.00 23.84 485 MET A C 1
ATOM 3770 O O . MET A 1 485 ? 2.446 -19.511 -25.535 1.00 23.84 485 MET A O 1
ATOM 3774 N N . ALA A 1 486 ? 2.913 -17.627 -24.410 1.00 28.38 486 ALA A N 1
ATOM 3775 C CA . ALA A 1 486 ? 1.712 -16.913 -24.839 1.00 28.38 486 ALA A CA 1
ATOM 3776 C C . ALA A 1 486 ? 1.995 -16.176 -26.160 1.00 28.38 486 ALA A C 1
ATOM 3778 O O . ALA A 1 486 ? 3.014 -15.497 -26.295 1.00 28.38 486 ALA A O 1
ATOM 3779 N N . ALA A 1 487 ? 1.110 -16.334 -27.146 1.00 27.78 487 ALA A N 1
ATOM 3780 C CA . ALA A 1 487 ? 1.341 -15.869 -28.511 1.00 27.78 487 ALA A CA 1
ATOM 3781 C C . ALA A 1 487 ? 1.339 -14.335 -28.649 1.00 27.78 487 ALA A C 1
ATOM 3783 O O . ALA A 1 487 ? 0.485 -13.641 -28.096 1.00 27.78 487 ALA A O 1
ATOM 3784 N N . ALA A 1 488 ? 2.257 -13.820 -29.469 1.00 26.89 488 ALA A N 1
ATOM 3785 C CA . ALA A 1 488 ? 2.245 -12.440 -29.939 1.00 26.89 488 ALA A CA 1
ATOM 3786 C C . ALA A 1 488 ? 1.400 -12.304 -31.218 1.00 26.89 488 ALA A C 1
ATOM 3788 O O . ALA A 1 488 ? 1.457 -13.161 -32.100 1.00 26.89 488 ALA A O 1
ATOM 3789 N N . GLY A 1 489 ? 0.677 -11.190 -31.360 1.00 24.16 489 GLY A N 1
ATOM 3790 C CA . GLY A 1 489 ? -0.029 -10.841 -32.593 1.00 24.16 489 GLY A CA 1
ATOM 3791 C C . GLY A 1 489 ? -0.300 -9.339 -32.693 1.00 24.16 489 GLY A C 1
ATOM 3792 O O . GLY A 1 489 ? -0.899 -8.765 -31.790 1.00 24.16 489 GLY A O 1
ATOM 3793 N N . GLY A 1 490 ? 0.117 -8.717 -33.803 1.00 22.81 490 GLY A N 1
ATOM 3794 C CA . GLY A 1 490 ? -0.185 -7.314 -34.139 1.00 22.81 490 GLY A CA 1
ATOM 3795 C C . GLY A 1 490 ? 1.050 -6.410 -34.237 1.00 22.81 490 GLY A C 1
ATOM 3796 O O . GLY A 1 490 ? 1.586 -5.963 -33.231 1.00 22.81 490 GLY A O 1
ATOM 3797 N N . ALA A 1 491 ? 1.497 -6.136 -35.464 1.00 26.42 491 ALA A N 1
ATOM 3798 C CA . ALA A 1 491 ? 2.732 -5.409 -35.765 1.00 26.42 491 ALA A CA 1
ATOM 3799 C C . ALA A 1 491 ? 2.661 -3.877 -35.578 1.00 26.42 491 ALA A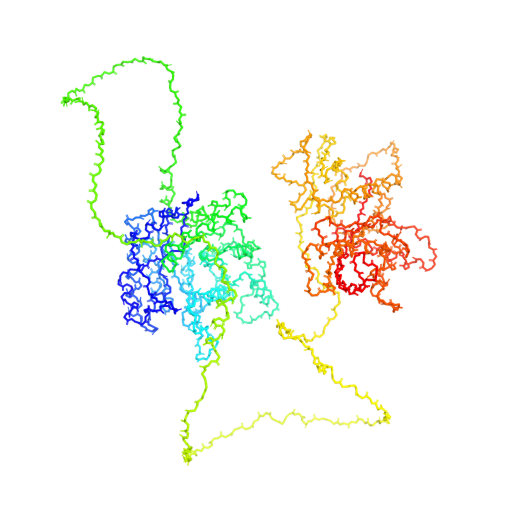 C 1
ATOM 3801 O O . ALA A 1 491 ? 1.698 -3.252 -36.019 1.00 26.42 491 ALA A O 1
ATOM 3802 N N . ALA A 1 492 ? 3.754 -3.277 -35.080 1.00 23.47 492 ALA A N 1
ATOM 3803 C CA . ALA A 1 492 ? 4.268 -1.963 -35.502 1.00 23.47 492 ALA A CA 1
ATOM 3804 C C . ALA A 1 492 ? 5.745 -1.764 -35.069 1.00 23.47 492 ALA A C 1
ATOM 3806 O O . ALA A 1 492 ? 6.155 -2.243 -34.015 1.00 23.47 492 ALA A O 1
ATOM 3807 N N . SER A 1 493 ? 6.523 -1.062 -35.905 1.00 24.69 493 SER A N 1
ATOM 3808 C CA . SER A 1 493 ? 7.950 -0.687 -35.768 1.00 24.69 493 SER A CA 1
ATOM 3809 C C . SER A 1 493 ? 8.380 -0.204 -34.370 1.00 24.69 493 SER A C 1
ATOM 3811 O O . SER A 1 493 ? 7.635 0.497 -33.698 1.00 24.69 493 SER A O 1
ATOM 3813 N N . ILE A 1 494 ? 9.553 -0.595 -33.851 1.00 35.62 494 ILE A N 1
ATOM 3814 C CA . ILE A 1 494 ? 10.896 -0.060 -34.187 1.00 35.62 494 ILE A CA 1
ATOM 3815 C C . ILE A 1 494 ? 10.983 1.468 -33.975 1.00 35.62 494 ILE A C 1
ATOM 3817 O O . ILE A 1 494 ? 10.423 2.242 -34.744 1.00 35.62 494 ILE A O 1
ATOM 3821 N N . ILE A 1 495 ? 11.807 1.855 -32.985 1.00 31.45 495 ILE A N 1
ATOM 3822 C CA . ILE A 1 495 ? 12.159 3.221 -32.537 1.00 31.45 495 ILE A CA 1
ATOM 3823 C C . ILE A 1 495 ? 11.075 3.918 -31.677 1.00 31.45 495 ILE A C 1
ATOM 3825 O O . ILE A 1 495 ? 9.892 3.919 -31.982 1.00 31.45 495 ILE A O 1
ATOM 3829 N N . THR A 1 496 ? 11.533 4.564 -30.593 1.00 36.38 496 THR A N 1
ATOM 3830 C CA . THR A 1 496 ? 10.771 5.244 -29.516 1.00 36.38 496 THR A CA 1
ATOM 3831 C C . THR A 1 496 ? 10.005 4.357 -28.517 1.00 36.38 496 THR A C 1
ATOM 3833 O O . THR A 1 496 ? 8.865 3.977 -28.733 1.00 36.38 496 THR A O 1
ATOM 3836 N N . GLN A 1 497 ? 10.617 4.124 -27.348 1.00 25.44 497 GLN A N 1
ATOM 3837 C CA . GLN A 1 497 ? 10.083 4.528 -26.031 1.00 25.44 497 GLN A CA 1
ATOM 3838 C C . GLN A 1 497 ? 11.114 4.185 -24.941 1.00 25.44 497 GLN A C 1
ATOM 3840 O O . GLN A 1 497 ? 11.117 3.100 -24.370 1.00 25.44 497 GLN A O 1
ATOM 3845 N N . VAL A 1 498 ? 12.010 5.135 -24.653 1.00 28.78 498 VAL A N 1
ATOM 3846 C CA . VAL A 1 498 ? 12.762 5.149 -23.390 1.00 28.78 498 VAL A CA 1
ATOM 3847 C C . VAL A 1 498 ? 12.023 6.107 -22.470 1.00 28.78 498 VAL A C 1
ATOM 3849 O O . VAL A 1 498 ? 11.962 7.307 -22.743 1.00 28.78 498 VAL A O 1
ATOM 3852 N N . GLN A 1 499 ? 11.432 5.574 -21.406 1.00 25.30 499 GLN A N 1
ATOM 3853 C CA . GLN A 1 499 ? 10.770 6.373 -20.386 1.00 25.30 499 GLN A CA 1
ATOM 3854 C C . GLN A 1 499 ? 11.845 7.117 -19.583 1.00 25.30 499 GLN A C 1
ATOM 3856 O O . GLN A 1 499 ? 12.578 6.518 -18.802 1.00 25.30 499 GLN A O 1
ATOM 3861 N N . GLN A 1 500 ? 11.982 8.421 -19.829 1.00 30.09 500 GLN A N 1
ATOM 3862 C CA . GLN A 1 500 ? 12.917 9.269 -19.095 1.00 30.09 500 GLN A CA 1
ATOM 3863 C C . GLN A 1 500 ? 12.328 9.604 -17.726 1.00 30.09 500 GLN A C 1
ATOM 3865 O O . GLN A 1 500 ? 11.454 10.464 -17.622 1.00 30.09 500 GLN A O 1
ATOM 3870 N N . THR A 1 501 ? 12.832 8.963 -16.674 1.00 28.03 501 THR A N 1
ATOM 3871 C CA . THR A 1 501 ? 12.760 9.535 -15.328 1.00 28.03 501 THR A CA 1
ATOM 3872 C C . THR A 1 501 ? 13.755 10.695 -15.281 1.00 28.03 501 THR A C 1
ATOM 3874 O O . THR A 1 501 ? 14.942 10.462 -15.521 1.00 28.03 501 THR A O 1
ATOM 3877 N N . PRO A 1 502 ? 13.337 11.941 -14.999 1.00 28.23 502 PRO A N 1
ATOM 3878 C CA . PRO A 1 502 ? 14.287 13.007 -14.732 1.00 28.23 502 PRO A CA 1
ATOM 3879 C C . PRO A 1 502 ? 14.959 12.700 -13.392 1.00 28.23 502 PRO A C 1
ATOM 3881 O O . PRO A 1 502 ? 14.310 12.762 -12.347 1.00 28.23 502 PRO A O 1
ATOM 3884 N N . GLY A 1 503 ? 16.253 12.374 -13.417 1.00 32.22 503 GLY A N 1
ATOM 3885 C CA . GLY A 1 503 ? 17.078 12.502 -12.218 1.00 32.22 503 GLY A CA 1
ATOM 3886 C C . GLY A 1 503 ? 17.036 13.954 -11.716 1.00 32.22 503 GLY A C 1
ATOM 3887 O O . GLY A 1 503 ? 16.760 14.864 -12.511 1.00 32.22 503 GLY A O 1
ATOM 3888 N N . PRO A 1 504 ? 17.277 14.206 -10.417 1.00 27.70 504 PRO A N 1
ATOM 3889 C CA . PRO A 1 504 ? 17.314 15.570 -9.908 1.00 27.70 504 PRO A CA 1
ATOM 3890 C C . PRO A 1 504 ? 18.347 16.383 -10.704 1.00 27.70 504 PRO A C 1
ATOM 3892 O O . PRO A 1 504 ? 19.434 15.871 -10.993 1.00 27.70 504 PRO A O 1
ATOM 3895 N N . PRO A 1 505 ? 18.041 17.635 -11.091 1.00 27.52 505 PRO A N 1
ATOM 3896 C CA . PRO A 1 505 ? 19.008 18.453 -11.801 1.00 27.52 505 PRO A CA 1
ATOM 3897 C C . PRO A 1 505 ? 20.243 18.637 -10.919 1.00 27.52 505 PRO A C 1
ATOM 3899 O O . PRO A 1 505 ? 20.124 19.014 -9.751 1.00 27.52 505 PRO A O 1
ATOM 3902 N N . ILE A 1 506 ? 21.429 18.415 -11.495 1.00 32.50 506 ILE A N 1
ATOM 3903 C CA . ILE A 1 506 ? 22.703 18.819 -10.889 1.00 32.50 506 ILE A CA 1
ATOM 3904 C C . ILE A 1 506 ? 22.737 20.350 -10.912 1.00 32.50 506 ILE A C 1
ATOM 3906 O O . ILE A 1 506 ? 23.300 20.975 -11.815 1.00 32.50 506 ILE A O 1
ATOM 3910 N N . ASN A 1 507 ? 22.055 20.956 -9.943 1.00 29.22 507 ASN A N 1
ATOM 3911 C CA . ASN A 1 507 ? 22.042 22.391 -9.760 1.00 29.22 507 ASN A CA 1
ATOM 3912 C C . ASN A 1 507 ? 23.437 22.843 -9.334 1.00 29.22 507 ASN A C 1
ATOM 3914 O O . ASN A 1 507 ? 24.038 22.305 -8.407 1.00 29.22 507 ASN A O 1
ATOM 3918 N N . THR A 1 508 ? 23.905 23.865 -10.041 1.00 33.38 508 THR A N 1
ATOM 3919 C CA . THR A 1 508 ? 24.989 24.781 -9.685 1.00 33.38 508 THR A CA 1
ATOM 3920 C C . THR A 1 508 ? 25.292 24.837 -8.186 1.00 33.38 508 THR A C 1
ATOM 3922 O O . THR A 1 508 ? 24.634 25.555 -7.433 1.00 33.38 508 THR A O 1
ATOM 3925 N N . LEU A 1 509 ? 26.351 24.131 -7.784 1.00 33.88 509 LEU A N 1
ATOM 3926 C CA . LEU A 1 509 ? 27.083 24.425 -6.556 1.00 33.88 509 LEU A CA 1
ATOM 3927 C C . LEU A 1 509 ? 27.643 25.848 -6.692 1.00 33.88 509 LEU A C 1
ATOM 3929 O O . LEU A 1 509 ? 28.275 26.170 -7.699 1.00 33.88 509 LEU A O 1
ATOM 3933 N N . GLY A 1 510 ? 27.277 26.707 -5.740 1.00 27.58 510 GLY A N 1
ATOM 3934 C CA . GLY A 1 510 ? 27.339 28.159 -5.893 1.00 27.58 510 GLY A CA 1
ATOM 3935 C C . GLY A 1 510 ? 28.752 28.727 -6.006 1.00 27.58 510 GLY A C 1
ATOM 3936 O O . GLY A 1 510 ? 29.714 28.158 -5.497 1.00 27.58 510 GLY A O 1
ATOM 3937 N N . ALA A 1 511 ? 28.849 29.895 -6.643 1.00 32.06 511 ALA A N 1
ATOM 3938 C CA . ALA A 1 511 ? 30.062 30.696 -6.637 1.00 32.06 511 ALA A CA 1
ATOM 3939 C C . ALA A 1 511 ? 30.342 31.210 -5.213 1.00 32.06 511 ALA A C 1
ATOM 3941 O O . ALA A 1 511 ? 29.609 32.050 -4.691 1.00 32.06 511 ALA A O 1
ATOM 3942 N N . GLY A 1 512 ? 31.408 30.697 -4.608 1.00 28.59 512 GLY A N 1
ATOM 3943 C CA . GLY A 1 512 ? 32.023 31.212 -3.392 1.00 28.59 512 GLY A CA 1
ATOM 3944 C C . GLY A 1 512 ? 33.533 31.154 -3.576 1.00 28.59 512 GLY A C 1
ATOM 3945 O O . GLY A 1 512 ? 34.073 30.103 -3.917 1.00 28.59 512 GLY A O 1
ATOM 3946 N N . GLU A 1 513 ? 34.207 32.290 -3.427 1.00 34.62 513 GLU A N 1
ATOM 3947 C CA . GLU A 1 513 ? 35.661 32.365 -3.565 1.00 34.62 513 GLU A CA 1
ATOM 3948 C C . GLU A 1 513 ? 36.348 31.581 -2.428 1.00 34.62 513 GLU A C 1
ATOM 3950 O O . GLU A 1 513 ? 35.902 31.629 -1.283 1.00 34.62 513 GLU A O 1
ATOM 3955 N N . ALA A 1 514 ? 37.457 30.904 -2.758 1.00 34.88 514 ALA A N 1
ATOM 3956 C CA . ALA A 1 514 ? 38.282 30.048 -1.888 1.00 34.88 514 ALA A CA 1
ATOM 3957 C C . ALA A 1 514 ? 37.740 28.637 -1.543 1.00 34.88 514 ALA A C 1
ATOM 3959 O O . ALA A 1 514 ? 37.397 28.338 -0.401 1.00 34.88 514 ALA A O 1
ATOM 3960 N N . ALA A 1 515 ? 37.835 27.719 -2.512 1.00 36.38 515 ALA A N 1
ATOM 3961 C CA . ALA A 1 515 ? 37.986 26.281 -2.261 1.00 36.38 515 ALA A CA 1
ATOM 3962 C C . ALA A 1 515 ? 38.965 25.684 -3.290 1.00 36.38 515 ALA A C 1
ATOM 3964 O O . ALA A 1 515 ? 38.577 25.366 -4.413 1.00 36.38 515 ALA A O 1
ATOM 3965 N N . ALA A 1 516 ? 40.247 25.599 -2.927 1.00 36.62 516 ALA A N 1
ATOM 3966 C CA . ALA A 1 516 ? 41.245 24.898 -3.730 1.00 36.62 516 ALA A CA 1
ATOM 3967 C C . ALA A 1 516 ? 41.163 23.386 -3.460 1.00 36.62 516 ALA A C 1
ATOM 3969 O O . ALA A 1 516 ? 41.061 22.983 -2.304 1.00 36.62 516 ALA A O 1
ATOM 3970 N N . ASP A 1 517 ? 41.238 22.589 -4.526 1.00 49.56 517 ASP A N 1
ATOM 3971 C CA . ASP A 1 517 ? 41.620 21.172 -4.514 1.00 49.56 517 ASP A CA 1
ATOM 3972 C C . ASP A 1 517 ? 40.837 20.231 -3.569 1.00 49.56 517 ASP A C 1
ATOM 3974 O O . ASP A 1 517 ? 41.410 19.465 -2.794 1.00 49.56 517 ASP A O 1
ATOM 3978 N N . GLU A 1 518 ? 39.502 20.193 -3.708 1.00 68.69 518 GLU A N 1
ATOM 3979 C CA . GLU A 1 518 ? 38.719 19.023 -3.273 1.00 68.69 518 GLU A CA 1
ATOM 3980 C C . GLU A 1 518 ? 39.098 17.794 -4.129 1.00 68.69 518 GLU A C 1
ATOM 3982 O O . GLU A 1 518 ? 38.658 17.647 -5.278 1.00 68.69 518 GLU A O 1
ATOM 3987 N N . HIS A 1 519 ? 39.909 16.906 -3.551 1.00 77.38 519 HIS A N 1
ATOM 3988 C CA . HIS A 1 519 ? 40.275 15.607 -4.113 1.00 77.38 519 HIS A CA 1
ATOM 3989 C C . HIS A 1 519 ? 39.538 14.464 -3.404 1.00 77.38 519 HIS A C 1
ATOM 3991 O O . HIS A 1 519 ? 39.496 14.414 -2.177 1.00 77.38 519 HIS A O 1
ATOM 3997 N N . ILE A 1 520 ? 39.029 13.493 -4.168 1.00 82.12 520 ILE A N 1
ATOM 3998 C CA . ILE A 1 520 ? 38.536 12.216 -3.629 1.00 82.12 520 ILE A CA 1
ATOM 3999 C C . ILE A 1 520 ? 39.581 11.120 -3.849 1.00 82.12 520 ILE A C 1
ATOM 4001 O O . ILE A 1 520 ? 40.177 11.052 -4.926 1.00 82.12 520 ILE A O 1
ATOM 4005 N N . THR A 1 521 ? 39.783 10.237 -2.867 1.00 84.69 521 THR A N 1
ATOM 4006 C CA . THR A 1 521 ? 40.609 9.032 -3.039 1.00 84.69 521 THR A CA 1
ATOM 4007 C C . THR A 1 521 ? 39.731 7.782 -3.091 1.00 84.69 521 THR A C 1
ATOM 4009 O O . THR A 1 521 ? 39.007 7.472 -2.151 1.00 84.69 521 THR A O 1
ATOM 4012 N N . LEU A 1 522 ? 39.803 7.047 -4.198 1.00 87.69 522 LEU A N 1
ATOM 4013 C CA . LEU A 1 522 ? 39.092 5.791 -4.434 1.00 87.69 522 LEU A CA 1
ATOM 4014 C C . LEU A 1 522 ? 40.072 4.611 -4.351 1.00 87.69 522 LEU A C 1
ATOM 4016 O O . LEU A 1 522 ? 41.206 4.725 -4.814 1.00 87.69 522 LEU A O 1
ATOM 4020 N N . ASP A 1 523 ? 39.637 3.468 -3.825 1.00 87.12 523 ASP A N 1
ATOM 4021 C CA . ASP A 1 523 ? 40.351 2.187 -3.886 1.00 87.12 523 ASP A CA 1
ATOM 4022 C C . ASP A 1 523 ? 39.580 1.211 -4.782 1.00 87.12 523 ASP A C 1
ATOM 4024 O O . ASP A 1 523 ? 38.545 0.656 -4.405 1.00 87.12 523 ASP A O 1
ATOM 4028 N N . LEU A 1 524 ? 40.083 1.034 -6.003 1.00 88.62 524 LEU A N 1
ATOM 4029 C CA . LEU A 1 524 ? 39.538 0.128 -7.001 1.00 88.62 524 LEU A CA 1
ATOM 4030 C C . LEU A 1 524 ? 40.325 -1.179 -6.952 1.00 88.62 524 LEU A C 1
ATOM 4032 O O . LEU A 1 524 ? 41.405 -1.298 -7.538 1.00 88.62 524 LEU A O 1
ATOM 4036 N N . ARG A 1 525 ? 39.773 -2.175 -6.251 1.00 87.38 525 ARG A N 1
ATOM 4037 C CA . ARG A 1 525 ? 40.318 -3.545 -6.179 1.00 87.38 525 ARG A CA 1
ATOM 4038 C C . ARG A 1 525 ? 41.795 -3.590 -5.717 1.00 87.38 525 ARG A C 1
ATOM 4040 O O . ARG A 1 525 ? 42.569 -4.415 -6.196 1.00 87.38 525 ARG A O 1
ATOM 4047 N N . GLY A 1 526 ? 42.194 -2.707 -4.795 1.00 83.06 526 GLY A N 1
ATOM 4048 C CA . GLY A 1 526 ? 43.562 -2.567 -4.274 1.00 83.06 526 GLY A CA 1
ATOM 4049 C C . GLY A 1 526 ? 44.417 -1.515 -4.993 1.00 83.06 526 GLY A C 1
ATOM 4050 O O . GLY A 1 526 ? 45.578 -1.322 -4.628 1.00 83.06 526 GLY A O 1
ATOM 4051 N N . SER A 1 527 ? 43.880 -0.841 -6.016 1.00 87.75 527 SER A N 1
ATOM 4052 C CA . SER A 1 527 ? 44.550 0.237 -6.755 1.00 87.75 527 SER A CA 1
ATOM 4053 C C . SER A 1 527 ? 43.950 1.587 -6.377 1.00 87.75 527 SER A C 1
ATOM 4055 O O . SER A 1 527 ? 42.762 1.823 -6.592 1.00 87.75 527 SER A O 1
ATOM 4057 N N . ARG A 1 528 ? 44.770 2.493 -5.835 1.00 88.62 528 ARG A N 1
ATOM 4058 C CA . ARG A 1 528 ? 44.304 3.810 -5.381 1.00 88.62 528 ARG A CA 1
ATOM 4059 C C . ARG A 1 528 ? 44.337 4.853 -6.493 1.00 88.62 528 ARG A C 1
ATOM 4061 O O . ARG A 1 528 ? 45.355 5.008 -7.163 1.00 88.62 528 ARG A O 1
ATOM 4068 N N . PHE A 1 529 ? 43.248 5.601 -6.619 1.00 88.25 529 PHE A N 1
ATOM 4069 C CA . PHE A 1 529 ? 43.086 6.725 -7.537 1.00 88.25 529 PHE A CA 1
ATOM 4070 C C . PHE A 1 529 ? 42.725 7.970 -6.742 1.00 88.25 529 PHE A C 1
ATOM 4072 O O . PHE A 1 529 ? 41.782 7.935 -5.961 1.00 88.25 529 PHE A O 1
ATOM 4079 N N . THR A 1 530 ? 43.421 9.076 -6.983 1.00 87.06 530 THR A N 1
ATOM 4080 C CA . THR A 1 530 ? 43.027 10.390 -6.465 1.00 87.06 530 THR A CA 1
ATOM 4081 C C . THR A 1 530 ? 42.516 11.219 -7.636 1.00 87.06 530 THR A C 1
ATOM 4083 O O . THR A 1 530 ? 43.248 11.405 -8.610 1.00 87.06 530 THR A O 1
ATOM 4086 N N . LEU A 1 531 ? 41.258 11.656 -7.569 1.00 85.38 531 LEU A N 1
ATOM 4087 C CA . LEU A 1 531 ? 40.580 12.418 -8.623 1.00 85.38 531 LEU A CA 1
ATOM 4088 C C . LEU A 1 531 ? 40.220 13.803 -8.102 1.00 85.38 531 LEU A C 1
ATOM 4090 O O . LEU A 1 531 ? 39.741 13.929 -6.974 1.00 85.38 531 LEU A O 1
ATOM 4094 N N . SER A 1 532 ? 40.421 14.842 -8.910 1.00 84.12 532 SER A N 1
ATOM 4095 C CA . SER A 1 532 ? 39.875 16.162 -8.580 1.00 84.12 532 SER A CA 1
ATOM 4096 C C . SER A 1 532 ? 38.366 16.222 -8.841 1.00 84.12 532 SER A C 1
ATOM 4098 O O . SER A 1 532 ? 37.808 15.484 -9.661 1.00 84.12 532 SER A O 1
ATOM 4100 N N . ARG A 1 533 ? 37.702 17.174 -8.185 1.00 77.69 533 ARG A N 1
ATOM 4101 C CA . ARG A 1 533 ? 36.316 17.569 -8.471 1.00 77.69 533 ARG A CA 1
ATOM 4102 C C . ARG A 1 533 ? 36.053 17.850 -9.956 1.00 77.69 533 ARG A C 1
ATOM 4104 O O . ARG A 1 533 ? 34.967 17.557 -10.451 1.00 77.69 533 ARG A O 1
ATOM 4111 N N . GLU A 1 534 ? 37.023 18.421 -10.666 1.00 74.75 534 GLU A N 1
ATOM 4112 C CA . GLU A 1 534 ? 36.899 18.715 -12.096 1.00 74.75 534 GLU A CA 1
ATOM 4113 C C . GLU A 1 534 ? 36.950 17.439 -12.935 1.00 74.75 534 GLU A C 1
ATOM 4115 O O . GLU A 1 534 ? 36.100 17.249 -13.803 1.00 74.75 534 GLU A O 1
ATOM 4120 N N . GLU A 1 535 ? 37.872 16.524 -12.625 1.00 80.19 535 GLU A N 1
ATOM 4121 C CA . GLU A 1 535 ? 37.968 15.229 -13.302 1.00 80.19 535 GLU A CA 1
ATOM 4122 C C . GLU A 1 535 ? 36.668 14.435 -13.146 1.00 80.19 535 GLU A C 1
ATOM 4124 O O . GLU A 1 535 ? 36.104 14.000 -14.151 1.00 80.19 535 GLU A O 1
ATOM 4129 N N . LEU A 1 536 ? 36.120 14.351 -11.925 1.00 82.12 536 LEU A N 1
ATOM 4130 C CA . LEU A 1 536 ? 34.810 13.742 -11.659 1.00 82.12 536 LEU A CA 1
ATOM 4131 C C . LEU A 1 536 ? 33.695 14.339 -12.532 1.00 82.12 536 LEU A C 1
ATOM 4133 O O . LEU A 1 536 ? 32.907 13.596 -13.109 1.00 82.12 536 LEU A O 1
ATOM 4137 N N . LEU A 1 537 ? 33.633 15.667 -12.664 1.00 79.06 537 LEU A N 1
ATOM 4138 C CA . LEU A 1 537 ? 32.602 16.349 -13.456 1.00 79.06 537 LEU A CA 1
ATOM 4139 C C . LEU A 1 537 ? 32.759 16.165 -14.975 1.00 79.06 537 LEU A C 1
ATOM 4141 O O . LEU A 1 537 ? 31.812 16.452 -15.711 1.00 79.06 537 LEU A O 1
ATOM 4145 N N . THR A 1 538 ? 33.919 15.700 -15.449 1.00 80.06 538 THR A N 1
ATOM 4146 C CA . THR A 1 538 ? 34.118 15.323 -16.859 1.00 80.06 538 THR A CA 1
ATOM 4147 C C . THR A 1 538 ? 33.753 13.871 -17.164 1.00 80.06 538 THR A C 1
ATOM 4149 O O . THR A 1 538 ? 33.456 13.568 -18.322 1.00 80.06 538 THR A O 1
ATOM 4152 N N . LEU A 1 539 ? 33.751 12.979 -16.163 1.00 85.62 539 LEU A N 1
ATOM 4153 C CA . LEU A 1 539 ? 33.479 11.556 -16.375 1.00 85.62 539 LEU A CA 1
ATOM 4154 C C . LEU A 1 539 ? 32.056 11.315 -16.929 1.00 85.62 539 LEU A C 1
ATOM 4156 O O . LEU A 1 539 ? 31.126 12.051 -16.590 1.00 85.62 539 LEU A O 1
ATOM 4160 N N . PRO A 1 540 ? 31.861 10.272 -17.760 1.00 83.94 540 PRO A N 1
ATOM 4161 C CA . PRO A 1 540 ? 30.542 9.892 -18.264 1.00 83.94 540 PRO A CA 1
ATOM 4162 C C . PRO A 1 540 ? 29.583 9.495 -17.135 1.00 83.94 540 PRO A C 1
ATOM 4164 O O . PRO A 1 540 ? 29.985 8.887 -16.139 1.00 83.94 540 PRO A O 1
ATOM 4167 N N . GLU A 1 541 ? 28.293 9.757 -17.321 1.00 82.12 541 GLU A N 1
ATOM 4168 C CA . GLU A 1 541 ? 27.236 9.479 -16.347 1.00 82.12 541 GLU A CA 1
ATOM 4169 C C . GLU A 1 541 ? 27.197 7.995 -15.962 1.00 82.12 541 GLU A C 1
ATOM 4171 O O . GLU A 1 541 ? 27.127 7.666 -14.777 1.00 82.12 541 GLU A O 1
ATOM 4176 N N . PHE A 1 542 ? 27.339 7.073 -16.925 1.00 79.75 542 PHE A N 1
ATOM 4177 C CA . PHE A 1 542 ? 27.369 5.638 -16.603 1.00 79.75 542 PHE A CA 1
ATOM 4178 C C . PHE A 1 542 ? 28.569 5.233 -15.729 1.00 79.75 542 PHE A C 1
ATOM 4180 O O . PHE A 1 542 ? 28.501 4.221 -15.028 1.00 79.75 542 PHE A O 1
ATOM 4187 N N . VAL A 1 543 ? 29.670 5.987 -15.778 1.00 83.62 543 VAL A N 1
ATOM 4188 C CA . VAL A 1 543 ? 30.884 5.738 -14.986 1.00 83.62 543 VAL A CA 1
ATOM 4189 C C . VAL A 1 543 ? 30.677 6.266 -13.583 1.00 83.62 543 VAL A C 1
ATOM 4191 O O . VAL A 1 543 ? 30.925 5.539 -12.630 1.00 83.62 543 VAL A O 1
ATOM 4194 N N . LEU A 1 544 ? 30.124 7.472 -13.448 1.00 84.50 544 LEU A N 1
ATOM 4195 C CA . LEU A 1 544 ? 29.736 8.030 -12.155 1.00 84.50 544 LEU A CA 1
ATOM 4196 C C . LEU A 1 544 ? 28.726 7.129 -11.433 1.00 84.50 544 LEU A C 1
ATOM 4198 O O . LEU A 1 544 ? 28.913 6.851 -10.256 1.00 84.50 544 LEU A O 1
ATOM 4202 N N . LEU A 1 545 ? 27.742 6.568 -12.140 1.00 80.12 545 LEU A N 1
ATOM 4203 C CA . LEU A 1 545 ? 26.813 5.569 -11.590 1.00 80.12 545 LEU A CA 1
ATOM 4204 C C . LEU A 1 545 ? 27.480 4.222 -11.243 1.00 80.12 545 LEU A C 1
ATOM 4206 O O . LEU A 1 545 ? 26.951 3.481 -10.421 1.00 80.12 545 LEU A O 1
ATOM 4210 N N . SER A 1 546 ? 28.619 3.886 -11.859 1.00 78.81 546 SER A N 1
ATOM 4211 C CA . SER A 1 546 ? 29.373 2.657 -11.551 1.00 78.81 546 SER A CA 1
ATOM 4212 C C . SER A 1 546 ? 30.350 2.849 -10.382 1.00 78.81 546 SER A C 1
ATOM 4214 O O . SER A 1 546 ? 30.547 1.928 -9.596 1.00 78.81 546 SER A O 1
ATOM 4216 N N . LEU A 1 547 ? 30.956 4.036 -10.259 1.00 82.12 547 LEU A N 1
ATOM 4217 C CA . LEU A 1 547 ? 31.838 4.411 -9.149 1.00 82.12 547 LEU A CA 1
ATOM 4218 C C . LEU A 1 547 ? 31.042 4.768 -7.884 1.00 82.12 547 LEU A C 1
ATOM 4220 O O . LEU A 1 547 ? 31.481 4.483 -6.774 1.00 82.12 547 LEU A O 1
ATOM 4224 N N . PHE A 1 548 ? 29.863 5.365 -8.063 1.00 81.62 548 PHE A N 1
ATOM 4225 C CA . PHE A 1 548 ? 28.998 5.883 -7.007 1.00 81.62 548 PHE A CA 1
ATOM 4226 C C . PHE A 1 548 ? 27.542 5.421 -7.217 1.00 81.62 548 PHE A C 1
ATOM 4228 O O . PHE A 1 548 ? 26.667 6.238 -7.522 1.00 81.62 548 PHE A O 1
ATOM 4235 N N . PRO A 1 549 ? 27.237 4.118 -7.050 1.00 62.88 549 PRO A N 1
ATOM 4236 C CA . PRO A 1 549 ? 25.894 3.571 -7.285 1.00 62.88 549 PRO A CA 1
ATOM 4237 C C . PRO A 1 549 ? 24.806 4.170 -6.378 1.00 62.88 549 PRO A C 1
ATOM 4239 O O . PRO A 1 549 ? 23.631 4.127 -6.731 1.00 62.88 549 PRO A O 1
ATOM 4242 N N . ASN A 1 550 ? 25.197 4.774 -5.250 1.00 60.62 550 ASN A N 1
ATOM 4243 C CA . ASN A 1 550 ? 24.309 5.462 -4.306 1.00 60.62 550 ASN A CA 1
ATOM 4244 C C . ASN A 1 550 ? 24.327 7.003 -4.462 1.00 60.62 550 ASN A C 1
ATOM 4246 O O . ASN A 1 550 ? 23.781 7.710 -3.619 1.00 60.62 550 ASN A O 1
ATOM 4250 N N . GLY A 1 551 ? 24.949 7.532 -5.523 1.00 59.34 551 GLY A N 1
ATOM 4251 C CA . GLY A 1 551 ? 25.200 8.964 -5.717 1.00 59.34 551 GLY A CA 1
ATOM 4252 C C . GLY A 1 551 ? 26.584 9.407 -5.225 1.00 59.34 551 GLY A C 1
ATOM 4253 O O . GLY A 1 551 ? 27.204 8.742 -4.399 1.00 59.34 551 GLY A O 1
ATOM 4254 N N . LEU A 1 552 ? 27.076 10.537 -5.755 1.00 54.06 552 LEU A N 1
ATOM 4255 C CA . LEU A 1 552 ? 28.476 11.008 -5.655 1.00 54.06 552 LEU A CA 1
ATOM 4256 C C . LEU A 1 552 ? 28.984 11.321 -4.226 1.00 54.06 552 LEU A C 1
ATOM 4258 O O . LEU A 1 552 ? 30.134 11.716 -4.060 1.00 54.06 552 LEU A O 1
ATOM 4262 N N . LEU A 1 553 ? 28.123 11.209 -3.216 1.00 52.59 553 LEU A N 1
ATOM 4263 C CA . LEU A 1 553 ? 28.406 11.483 -1.811 1.00 52.59 553 LEU A CA 1
ATOM 4264 C C . LEU A 1 553 ? 27.650 10.451 -0.957 1.00 52.59 553 LEU A C 1
ATOM 4266 O O . LEU A 1 553 ? 26.421 10.534 -0.881 1.00 52.59 553 LEU A O 1
ATOM 4270 N N . PRO A 1 554 ? 28.332 9.475 -0.332 1.00 37.81 554 PRO A N 1
ATOM 4271 C CA . PRO A 1 554 ? 27.743 8.734 0.770 1.00 37.81 554 PRO A CA 1
ATOM 4272 C C . PRO A 1 554 ? 27.658 9.651 2.000 1.00 37.81 554 PRO A C 1
ATOM 4274 O O . PRO A 1 554 ? 28.592 10.388 2.303 1.00 37.81 554 PRO A O 1
ATOM 4277 N N . ASP A 1 555 ? 26.533 9.556 2.705 1.00 36.78 555 ASP A N 1
ATOM 4278 C CA . ASP A 1 555 ? 26.217 10.249 3.958 1.00 36.78 555 ASP A CA 1
ATOM 4279 C C . ASP A 1 555 ? 26.053 11.783 3.902 1.00 36.78 555 ASP A C 1
ATOM 4281 O O . ASP A 1 555 ? 26.557 12.501 3.041 1.00 36.78 555 ASP A O 1
ATOM 4285 N N . GLY A 1 556 ? 25.254 12.301 4.843 1.00 40.47 556 GLY A N 1
ATOM 4286 C CA . GLY A 1 556 ? 24.730 13.674 4.870 1.00 40.47 556 GLY A CA 1
ATOM 4287 C C . GLY A 1 556 ? 25.733 14.776 5.233 1.00 40.47 556 GLY A C 1
ATOM 4288 O O . GLY A 1 556 ? 25.349 15.761 5.868 1.00 40.47 556 GLY A O 1
ATOM 4289 N N . HIS A 1 557 ? 27.001 14.635 4.850 1.00 36.34 557 HIS A N 1
ATOM 4290 C CA . HIS A 1 557 ? 28.036 15.641 5.065 1.00 36.34 557 HIS A CA 1
ATOM 4291 C C . HIS A 1 557 ? 27.908 16.784 4.049 1.00 36.34 557 HIS A C 1
ATOM 4293 O O . HIS A 1 557 ? 28.570 16.843 3.014 1.00 36.34 557 HIS A O 1
ATOM 4299 N N . MET A 1 558 ? 27.025 17.730 4.373 1.00 40.38 558 MET A N 1
ATOM 4300 C CA . MET A 1 558 ? 27.005 19.051 3.749 1.00 40.38 558 MET A CA 1
ATOM 4301 C C . MET A 1 558 ? 28.338 19.767 4.017 1.00 40.38 558 MET A C 1
ATOM 4303 O O . MET A 1 558 ? 28.563 20.272 5.116 1.00 40.38 558 MET A O 1
ATOM 4307 N N . ASN A 1 559 ? 29.144 19.861 2.955 1.00 38.09 559 ASN A N 1
ATOM 4308 C CA . ASN A 1 559 ? 30.456 20.508 2.826 1.00 38.09 559 ASN A CA 1
ATOM 4309 C C . ASN A 1 559 ? 31.672 19.677 3.288 1.00 38.09 559 ASN A C 1
ATOM 4311 O O . ASN A 1 559 ? 31.794 19.320 4.457 1.00 38.09 559 ASN A O 1
ATOM 4315 N N . SER A 1 560 ? 32.612 19.534 2.341 1.00 43.09 560 SER A N 1
ATOM 4316 C CA . SER A 1 560 ? 33.974 18.986 2.443 1.00 43.09 560 SER A CA 1
ATOM 4317 C C . SER A 1 560 ? 34.128 17.461 2.459 1.00 43.09 560 SER A C 1
ATOM 4319 O O . SER A 1 560 ? 33.791 16.784 3.426 1.00 43.09 560 SER A O 1
ATOM 4321 N N . PHE A 1 561 ? 34.790 16.944 1.417 1.00 50.16 561 PHE A N 1
ATOM 4322 C CA . PHE A 1 561 ? 35.523 15.678 1.496 1.00 50.16 561 PHE A CA 1
ATOM 4323 C C . PHE A 1 561 ? 36.624 15.812 2.560 1.00 50.16 561 PHE A C 1
ATOM 4325 O O . PHE A 1 561 ? 37.386 16.782 2.537 1.00 50.16 561 PHE A O 1
ATOM 4332 N N . HIS A 1 562 ? 36.728 14.864 3.494 1.00 49.19 562 HIS A N 1
ATOM 4333 C CA . HIS A 1 562 ? 37.835 14.855 4.447 1.00 49.19 562 HIS A CA 1
ATOM 4334 C C . HIS A 1 562 ? 39.120 14.354 3.772 1.00 49.19 562 HIS A C 1
ATOM 4336 O O . HIS A 1 562 ? 39.150 13.278 3.172 1.00 49.19 562 HIS A O 1
ATOM 4342 N N . ASP A 1 563 ? 40.187 15.149 3.884 1.00 44.81 563 ASP A N 1
ATOM 4343 C CA . ASP A 1 563 ? 41.512 14.840 3.344 1.00 44.81 563 ASP A CA 1
ATOM 4344 C C . ASP A 1 563 ? 42.101 13.603 4.050 1.00 44.81 563 ASP A C 1
ATOM 4346 O O . ASP A 1 563 ? 42.613 13.683 5.170 1.00 44.81 563 ASP A O 1
ATOM 4350 N N . GLY A 1 564 ? 41.948 12.436 3.416 1.00 55.28 564 GLY A N 1
ATOM 4351 C CA . GLY A 1 564 ? 42.412 11.143 3.925 1.00 55.28 564 GLY A CA 1
ATOM 4352 C C . GLY A 1 564 ? 41.451 9.964 3.734 1.00 55.28 564 GLY A C 1
ATOM 4353 O O . GLY A 1 564 ? 41.906 8.821 3.820 1.00 55.28 564 GLY A O 1
ATOM 4354 N N . ASP A 1 565 ? 40.165 10.197 3.447 1.00 66.62 565 ASP A N 1
ATOM 4355 C CA . ASP A 1 565 ? 39.194 9.106 3.283 1.00 66.62 565 ASP A CA 1
ATOM 4356 C C . ASP A 1 565 ? 39.379 8.352 1.956 1.00 66.62 565 ASP A C 1
ATOM 4358 O O . ASP A 1 565 ? 39.525 8.942 0.881 1.00 66.62 565 ASP A O 1
ATOM 4362 N N . VAL A 1 566 ? 39.369 7.017 2.042 1.00 76.25 566 VAL A N 1
ATOM 4363 C CA . VAL A 1 566 ? 39.591 6.100 0.916 1.00 76.25 566 VAL A CA 1
ATOM 4364 C C . VAL A 1 566 ? 38.326 5.280 0.669 1.00 76.25 566 VAL A C 1
ATOM 4366 O O . VAL A 1 566 ? 37.992 4.395 1.456 1.00 76.25 566 VAL A O 1
ATOM 4369 N N . TYR A 1 567 ? 37.639 5.551 -0.439 1.00 79.06 567 TYR A N 1
ATOM 4370 C CA . TYR A 1 567 ? 36.361 4.923 -0.781 1.00 79.06 567 TYR A CA 1
ATOM 4371 C C . TYR A 1 567 ? 36.571 3.625 -1.580 1.00 79.06 567 TYR A C 1
ATOM 4373 O O . TYR A 1 567 ? 37.069 3.693 -2.706 1.00 79.06 567 TYR A O 1
ATOM 4381 N N . PRO A 1 568 ? 36.202 2.439 -1.057 1.00 79.81 568 PRO A N 1
ATOM 4382 C CA . PRO A 1 568 ? 36.328 1.184 -1.793 1.00 79.81 568 PRO A CA 1
ATOM 4383 C C . PRO A 1 568 ? 35.252 1.068 -2.882 1.00 79.81 568 PRO A C 1
ATOM 4385 O O . PRO A 1 568 ? 34.062 1.218 -2.607 1.00 79.81 568 PRO A O 1
ATOM 4388 N N . VAL A 1 569 ? 35.661 0.756 -4.114 1.00 84.12 569 VAL A N 1
ATOM 4389 C CA . VAL A 1 569 ? 34.777 0.677 -5.290 1.00 84.12 569 VAL A CA 1
ATOM 4390 C C . VAL A 1 569 ? 35.037 -0.616 -6.075 1.00 84.12 569 VAL A C 1
ATOM 4392 O O . VAL A 1 569 ? 36.169 -0.893 -6.476 1.00 84.12 569 VAL A O 1
ATOM 4395 N N . ASP A 1 570 ? 33.988 -1.402 -6.357 1.00 84.44 570 ASP A N 1
ATOM 4396 C CA . ASP A 1 570 ? 34.074 -2.578 -7.246 1.00 84.44 570 ASP A CA 1
ATOM 4397 C C . ASP A 1 570 ? 33.981 -2.171 -8.729 1.00 84.44 570 ASP A C 1
ATOM 4399 O O . ASP A 1 570 ? 33.002 -2.450 -9.421 1.00 84.44 570 ASP A O 1
ATOM 4403 N N . TYR A 1 571 ? 35.020 -1.492 -9.213 1.00 88.19 571 TYR A N 1
ATOM 4404 C CA . TYR A 1 571 ? 35.201 -1.126 -10.620 1.00 88.19 571 TYR A CA 1
ATOM 4405 C C . TYR A 1 571 ? 36.599 -1.549 -11.089 1.00 88.19 571 TYR A C 1
ATOM 4407 O O . TYR A 1 571 ? 37.525 -1.638 -10.281 1.00 88.19 571 TYR A O 1
ATOM 4415 N N . ASP A 1 572 ? 36.775 -1.832 -12.383 1.00 90.12 572 ASP A N 1
ATOM 4416 C CA . ASP A 1 572 ? 38.087 -2.220 -12.913 1.00 90.12 572 ASP A CA 1
ATOM 4417 C C . ASP A 1 572 ? 39.052 -1.011 -12.929 1.00 90.12 572 ASP A C 1
ATOM 4419 O O . ASP A 1 572 ? 38.818 -0.050 -13.678 1.00 90.12 572 ASP A O 1
ATOM 4423 N N . PRO A 1 573 ? 40.157 -1.038 -12.154 1.00 91.81 573 PRO A N 1
ATOM 4424 C CA . PRO A 1 573 ? 41.132 0.048 -12.143 1.00 91.81 573 PRO A CA 1
ATOM 4425 C C . PRO A 1 573 ? 41.776 0.291 -13.515 1.00 91.81 573 PRO A C 1
ATOM 4427 O O . PRO A 1 573 ? 42.065 1.438 -13.855 1.00 91.81 573 PRO A O 1
ATOM 4430 N N . ALA A 1 574 ? 41.960 -0.740 -14.347 1.00 92.81 574 ALA A N 1
ATOM 4431 C CA . ALA A 1 574 ? 42.524 -0.580 -15.686 1.00 92.81 574 ALA A CA 1
ATOM 4432 C C . ALA A 1 574 ? 41.553 0.143 -16.638 1.00 92.81 574 ALA A C 1
ATOM 4434 O O . ALA A 1 574 ? 41.993 0.925 -17.483 1.00 92.81 574 ALA A O 1
ATOM 4435 N N . SER A 1 575 ? 40.242 -0.065 -16.469 1.00 92.50 575 SER A N 1
ATOM 4436 C CA . SER A 1 575 ? 39.199 0.644 -17.223 1.00 92.50 575 SER A CA 1
ATOM 4437 C C . SER A 1 575 ? 39.176 2.134 -16.875 1.00 92.50 575 SER A C 1
ATOM 4439 O O . SER A 1 575 ? 39.193 2.986 -17.769 1.00 92.50 575 SER A O 1
ATOM 4441 N N . LEU A 1 576 ? 39.211 2.461 -15.575 1.00 91.38 576 LEU A N 1
ATOM 4442 C CA . LEU A 1 576 ? 39.234 3.852 -15.115 1.00 91.38 576 LEU A CA 1
ATOM 4443 C C . LEU A 1 576 ? 40.533 4.559 -15.535 1.00 91.38 576 LEU A C 1
ATOM 4445 O O . LEU A 1 576 ? 40.483 5.678 -16.040 1.00 91.38 576 LEU A O 1
ATOM 4449 N N . GLN A 1 577 ? 41.688 3.899 -15.402 1.00 92.50 577 GLN A N 1
ATOM 4450 C CA . GLN A 1 577 ? 42.978 4.467 -15.804 1.00 92.50 577 GLN A CA 1
ATOM 4451 C C . GLN A 1 577 ? 43.047 4.766 -17.308 1.00 92.50 577 GLN A C 1
ATOM 4453 O O . GLN A 1 577 ? 43.520 5.839 -17.688 1.00 92.50 577 GLN A O 1
ATOM 4458 N N . TYR A 1 578 ? 42.564 3.853 -18.161 1.00 94.19 578 TYR A N 1
ATOM 4459 C CA . TYR A 1 578 ? 42.484 4.069 -19.612 1.00 94.19 578 TYR A CA 1
ATOM 4460 C C . TYR A 1 578 ? 41.660 5.322 -19.944 1.00 94.19 578 TYR A C 1
ATOM 4462 O O . TYR A 1 578 ? 42.085 6.155 -20.746 1.00 94.19 578 TYR A O 1
ATOM 4470 N N . MET A 1 579 ? 40.522 5.495 -19.268 1.00 92.56 579 MET A N 1
ATOM 4471 C CA . MET A 1 579 ? 39.641 6.642 -19.464 1.00 92.56 579 MET A CA 1
ATOM 4472 C C . MET A 1 579 ? 40.257 7.958 -18.995 1.00 92.56 579 MET A C 1
ATOM 4474 O O . MET A 1 579 ? 40.276 8.921 -19.757 1.00 92.56 579 MET A O 1
ATOM 4478 N N . LEU A 1 580 ? 40.811 7.999 -17.783 1.00 90.12 580 LEU A N 1
ATOM 4479 C CA . LEU A 1 580 ? 41.440 9.205 -17.241 1.00 90.12 580 LEU A CA 1
ATOM 4480 C C . LEU A 1 580 ? 42.628 9.659 -18.091 1.00 90.12 580 LEU A C 1
ATOM 4482 O O . LEU A 1 580 ? 42.765 10.853 -18.341 1.00 90.12 580 LEU A O 1
ATOM 4486 N N . ASN A 1 581 ? 43.451 8.724 -18.579 1.00 91.44 581 ASN A N 1
ATOM 4487 C CA . ASN A 1 581 ? 44.552 9.044 -19.490 1.00 91.44 581 ASN A CA 1
ATOM 4488 C C . ASN A 1 581 ? 44.023 9.717 -20.763 1.00 91.44 581 ASN A C 1
ATOM 4490 O O . ASN A 1 581 ? 44.426 10.833 -21.073 1.00 91.44 581 ASN A O 1
ATOM 4494 N N . PHE A 1 582 ? 43.045 9.099 -21.432 1.00 92.00 582 PHE A N 1
ATOM 4495 C CA . PHE A 1 582 ? 42.460 9.651 -22.654 1.00 92.00 582 PHE A CA 1
ATOM 4496 C C . PHE A 1 582 ? 41.838 11.042 -22.436 1.00 92.00 582 PHE A C 1
ATOM 4498 O O . PHE A 1 582 ? 42.033 11.948 -23.244 1.00 92.00 582 PHE A O 1
ATOM 4505 N N . PHE A 1 583 ? 41.107 11.242 -21.337 1.00 89.50 583 PHE A N 1
ATOM 4506 C CA . PHE A 1 583 ? 40.479 12.529 -21.024 1.00 89.50 583 PHE A CA 1
ATOM 4507 C C . PHE A 1 583 ? 41.524 13.620 -20.741 1.00 89.50 583 PHE A C 1
ATOM 4509 O O . PHE A 1 583 ? 41.389 14.732 -21.254 1.00 89.50 583 PHE A O 1
ATOM 4516 N N . ARG A 1 584 ? 42.594 13.296 -20.001 1.00 88.00 584 ARG A N 1
ATOM 4517 C CA . ARG A 1 584 ? 43.726 14.202 -19.738 1.00 88.00 584 ARG A CA 1
ATOM 4518 C C . ARG A 1 584 ? 44.484 14.554 -21.024 1.00 88.00 584 ARG A C 1
ATOM 4520 O O . ARG A 1 584 ? 44.773 15.729 -21.241 1.00 88.00 584 ARG A O 1
ATOM 4527 N N . ASP A 1 585 ? 44.735 13.580 -21.897 1.00 88.81 585 ASP A N 1
ATOM 4528 C CA . ASP A 1 585 ? 45.413 13.788 -23.184 1.00 88.81 585 ASP A CA 1
ATOM 4529 C C . ASP A 1 585 ? 44.598 14.708 -24.112 1.00 88.81 585 ASP A C 1
ATOM 4531 O O . ASP A 1 585 ? 45.138 15.641 -24.714 1.00 88.81 585 ASP A O 1
ATOM 4535 N N . VAL A 1 586 ? 43.275 14.508 -24.200 1.00 87.12 586 VAL A N 1
ATOM 4536 C CA . VAL A 1 586 ? 42.412 15.399 -24.992 1.00 87.12 586 VAL A CA 1
ATOM 4537 C C . VAL A 1 586 ? 42.336 16.792 -24.354 1.00 87.12 586 VAL A C 1
ATOM 4539 O O . VAL A 1 586 ? 42.414 17.772 -25.096 1.00 87.12 586 VAL A O 1
ATOM 4542 N N . ALA A 1 587 ? 42.269 16.914 -23.022 1.00 82.62 587 ALA A N 1
ATOM 4543 C CA . ALA A 1 587 ? 42.261 18.208 -22.326 1.00 82.62 587 ALA A CA 1
ATOM 4544 C C . ALA A 1 587 ? 43.523 19.041 -22.618 1.00 82.62 587 ALA A C 1
ATOM 4546 O O . ALA A 1 587 ? 43.419 20.219 -22.954 1.00 82.62 587 ALA A O 1
ATOM 4547 N N . GLN A 1 588 ? 44.706 18.418 -22.584 1.00 82.94 588 GLN A N 1
ATOM 4548 C CA . GLN A 1 588 ? 45.988 19.067 -22.903 1.00 82.94 588 GLN A CA 1
ATOM 4549 C C . GLN A 1 588 ? 46.097 19.530 -24.367 1.00 82.94 588 GLN A C 1
ATOM 4551 O O . GLN A 1 588 ? 46.942 20.360 -24.696 1.00 82.94 588 GLN A O 1
ATOM 4556 N N . SER A 1 589 ? 45.243 19.012 -25.254 1.00 81.81 589 SER A N 1
ATOM 4557 C CA . SER A 1 589 ? 45.228 19.340 -26.684 1.00 81.81 589 SER A CA 1
ATOM 4558 C C . SER A 1 589 ? 44.239 20.453 -27.077 1.00 81.81 589 SER A C 1
ATOM 4560 O O . SER A 1 589 ? 43.984 20.656 -28.269 1.00 81.81 589 SER A O 1
ATOM 4562 N N . ILE A 1 590 ? 43.641 21.145 -26.100 1.00 76.81 590 ILE A N 1
ATOM 4563 C CA . ILE A 1 590 ? 42.761 22.302 -26.322 1.00 76.81 590 ILE A CA 1
ATOM 4564 C C . ILE A 1 590 ? 43.618 23.586 -26.317 1.00 76.81 590 ILE A C 1
ATOM 4566 O O . ILE A 1 590 ? 44.376 23.793 -25.369 1.00 76.81 590 ILE A O 1
ATOM 4570 N N . PRO A 1 591 ? 43.543 24.457 -27.345 1.00 62.53 591 PRO A N 1
ATOM 4571 C CA . PRO A 1 591 ? 44.335 25.688 -27.388 1.00 62.53 591 PRO A CA 1
ATOM 4572 C C . PRO A 1 591 ? 43.971 26.659 -26.257 1.00 62.53 591 PRO A C 1
ATOM 4574 O O . PRO A 1 591 ? 42.809 27.016 -26.092 1.00 62.53 591 PRO A O 1
ATOM 4577 N N . SER A 1 592 ? 44.967 27.145 -25.517 1.00 51.78 592 SER A N 1
ATOM 4578 C CA . SER A 1 592 ? 44.782 28.142 -24.460 1.00 51.78 592 SER A CA 1
ATOM 4579 C C . SER A 1 592 ? 44.879 29.573 -25.005 1.00 51.78 592 SER A C 1
ATOM 4581 O O . SER A 1 592 ? 45.955 30.068 -25.345 1.00 51.78 592 SER A O 1
ATOM 4583 N N . THR A 1 593 ? 43.745 30.273 -25.079 1.00 45.75 593 THR A N 1
ATOM 4584 C CA . THR A 1 593 ? 43.690 31.695 -25.452 1.00 45.75 593 THR A CA 1
ATOM 4585 C C . THR A 1 593 ? 44.006 32.594 -24.255 1.00 45.75 593 THR A C 1
ATOM 4587 O O . THR A 1 593 ? 43.169 32.785 -23.375 1.00 45.75 593 THR A O 1
ATOM 4590 N N . SER A 1 594 ? 45.198 33.192 -24.227 1.00 31.75 594 SER A N 1
ATOM 4591 C CA . SER A 1 594 ? 45.565 34.184 -23.205 1.00 31.75 594 SER A CA 1
ATOM 4592 C C . SER A 1 594 ? 44.790 35.503 -23.389 1.00 31.75 594 SER A C 1
ATOM 4594 O O . SER A 1 594 ? 44.872 36.094 -24.471 1.00 31.75 594 SER A O 1
ATOM 4596 N N . PRO A 1 595 ? 44.099 36.034 -22.361 1.00 39.12 595 PRO A N 1
ATOM 4597 C CA . PRO A 1 595 ? 43.421 37.322 -22.463 1.00 39.12 595 PRO A CA 1
ATOM 4598 C C . PRO A 1 595 ? 44.425 38.485 -22.440 1.00 39.12 595 PRO A C 1
ATOM 4600 O O . PRO A 1 595 ? 45.287 38.573 -21.566 1.00 39.12 595 PRO A O 1
ATOM 4603 N N . SER A 1 596 ? 44.293 39.412 -23.392 1.00 29.12 596 SER A N 1
ATOM 4604 C CA . SER A 1 596 ? 44.992 40.705 -23.350 1.00 29.12 596 SER A CA 1
ATOM 4605 C C . SER A 1 596 ? 44.210 41.706 -22.483 1.00 29.12 596 SER A C 1
ATOM 4607 O O . SER A 1 596 ? 42.981 41.718 -22.548 1.00 29.12 596 SER A O 1
ATOM 4609 N N . PRO A 1 597 ? 44.870 42.564 -21.683 1.00 39.34 597 PRO A N 1
ATOM 4610 C CA . PRO A 1 597 ? 44.178 43.388 -20.699 1.00 39.34 597 PRO A CA 1
ATOM 4611 C C . PRO A 1 597 ? 43.688 44.714 -21.297 1.00 39.34 597 PRO A C 1
ATOM 4613 O O . PRO A 1 597 ? 44.465 45.661 -21.434 1.00 39.34 597 PRO A O 1
ATOM 4616 N N . THR A 1 598 ? 42.396 44.837 -21.616 1.00 30.88 598 THR A N 1
ATOM 4617 C CA . THR A 1 598 ? 41.722 46.153 -21.676 1.00 30.88 598 THR A CA 1
ATOM 4618 C C . THR A 1 598 ? 40.193 46.060 -21.649 1.00 30.88 598 THR A C 1
ATOM 4620 O O . THR A 1 598 ? 39.600 45.292 -22.396 1.00 30.88 598 THR A O 1
ATOM 4623 N N . THR A 1 599 ? 39.586 46.969 -20.877 1.00 28.56 599 THR A N 1
ATOM 4624 C CA . THR A 1 599 ? 38.146 47.315 -20.809 1.00 28.56 599 THR A CA 1
ATOM 4625 C C . THR A 1 599 ? 37.189 46.285 -20.168 1.00 28.56 599 THR A C 1
ATOM 4627 O O . THR A 1 599 ? 37.018 45.198 -20.711 1.00 28.56 599 THR A O 1
ATOM 4630 N N . PRO A 1 600 ? 36.491 46.628 -19.062 1.00 34.34 600 PRO A N 1
ATOM 4631 C CA . PRO A 1 600 ? 35.387 45.824 -18.534 1.00 34.34 600 PRO A CA 1
ATOM 4632 C C . PRO A 1 600 ? 34.050 46.180 -19.221 1.00 34.34 600 PRO A C 1
ATOM 4634 O O . PRO A 1 600 ? 33.756 47.369 -19.368 1.00 34.34 600 PRO A O 1
ATOM 4637 N N . PRO A 1 601 ? 33.217 45.197 -19.607 1.00 36.00 601 PRO A N 1
ATOM 4638 C CA . PRO A 1 601 ? 31.796 45.400 -19.872 1.00 36.00 601 PRO A CA 1
ATOM 4639 C C . PRO A 1 601 ? 30.956 45.248 -18.589 1.00 36.00 601 PRO A C 1
ATOM 4641 O O . PRO A 1 601 ? 31.421 44.729 -17.574 1.00 36.00 601 PRO A O 1
ATOM 4644 N N . GLU A 1 602 ? 29.729 45.762 -18.635 1.00 32.62 602 GLU A N 1
ATOM 4645 C CA . GLU A 1 602 ? 28.861 45.990 -17.473 1.00 32.62 602 GLU A CA 1
ATOM 4646 C C . GLU A 1 602 ? 28.068 44.745 -17.023 1.00 32.62 602 GLU A C 1
ATOM 4648 O O . GLU A 1 602 ? 27.993 43.735 -17.721 1.00 32.62 602 GLU A O 1
ATOM 4653 N N . ASN A 1 603 ? 27.465 44.833 -15.831 1.00 40.06 603 ASN A N 1
ATOM 4654 C CA . ASN A 1 603 ? 26.552 43.820 -15.297 1.00 40.06 603 ASN A CA 1
ATOM 4655 C C . ASN A 1 603 ? 25.284 43.701 -16.158 1.00 40.06 603 ASN A C 1
ATOM 4657 O O . ASN A 1 603 ? 24.486 44.637 -16.169 1.00 40.06 603 ASN A O 1
ATOM 4661 N N . ASP A 1 604 ? 25.024 42.516 -16.710 1.00 28.53 604 ASP A N 1
ATOM 4662 C CA . ASP A 1 604 ? 23.691 42.104 -17.164 1.00 28.53 604 ASP A CA 1
ATOM 4663 C C . ASP A 1 604 ? 23.318 40.733 -16.559 1.00 28.53 604 ASP A C 1
ATOM 4665 O O . ASP A 1 604 ? 24.174 39.848 -16.451 1.00 28.53 604 ASP A O 1
ATOM 4669 N N . PRO A 1 605 ? 22.060 40.523 -16.125 1.00 33.81 605 PRO A N 1
ATOM 4670 C CA . PRO A 1 605 ? 21.630 39.268 -15.517 1.00 33.81 605 PRO A CA 1
ATOM 4671 C C . PRO A 1 605 ? 21.439 38.161 -16.565 1.00 33.81 605 PRO A C 1
ATOM 4673 O O . PRO A 1 605 ? 20.712 38.317 -17.547 1.00 33.81 605 PRO A O 1
ATOM 4676 N N . ILE A 1 606 ? 22.045 36.997 -16.311 1.00 32.94 606 ILE A N 1
ATOM 4677 C CA . ILE A 1 606 ? 21.967 35.821 -17.190 1.00 32.94 606 ILE A CA 1
ATOM 4678 C C . ILE A 1 606 ? 20.514 35.337 -17.299 1.00 32.94 606 ILE A C 1
ATOM 4680 O O . ILE A 1 606 ? 19.953 34.781 -16.354 1.00 32.94 606 ILE A O 1
ATOM 4684 N N . SER A 1 607 ? 19.923 35.509 -18.482 1.00 26.75 607 SER A N 1
ATOM 4685 C CA . SER A 1 607 ? 18.620 34.939 -18.830 1.00 26.75 607 SER A CA 1
ATOM 4686 C C . SER A 1 607 ? 18.773 33.490 -19.295 1.00 26.75 607 SER A C 1
ATOM 4688 O O . SER A 1 607 ? 19.616 33.183 -20.136 1.00 26.75 607 SER A O 1
ATOM 4690 N N . ILE A 1 608 ? 17.945 32.590 -18.759 1.00 35.91 608 ILE A N 1
ATOM 4691 C CA . ILE A 1 608 ? 17.900 31.181 -19.168 1.00 35.91 608 ILE A CA 1
ATOM 4692 C C . ILE A 1 608 ? 16.869 31.040 -20.297 1.00 35.91 608 ILE A C 1
ATOM 4694 O O . ILE A 1 608 ? 15.676 30.911 -20.029 1.00 35.91 608 ILE A O 1
ATOM 4698 N N . GLU A 1 609 ? 17.328 31.047 -21.551 1.00 28.59 609 GLU A N 1
ATOM 4699 C CA . GLU A 1 609 ? 16.505 30.716 -22.727 1.00 28.59 609 GLU A CA 1
ATOM 4700 C C . GLU A 1 609 ? 16.834 29.328 -23.322 1.00 28.59 609 GLU A C 1
ATOM 4702 O O . GLU A 1 609 ? 17.920 28.787 -23.087 1.00 28.59 609 GLU A O 1
ATOM 4707 N N . PRO A 1 610 ? 15.907 28.712 -24.089 1.00 34.03 610 PRO A N 1
ATOM 4708 C CA . PRO A 1 610 ? 16.113 27.396 -24.688 1.00 34.03 610 PRO A CA 1
ATOM 4709 C C . PRO A 1 610 ? 17.097 27.398 -25.868 1.00 34.03 610 PRO A C 1
ATOM 4711 O O . PRO A 1 610 ? 17.249 28.367 -26.603 1.00 34.03 610 PRO A O 1
ATOM 4714 N N . LEU A 1 611 ? 17.717 26.239 -26.085 1.00 41.84 611 LEU A N 1
ATOM 4715 C CA . LEU A 1 611 ? 18.789 25.983 -27.050 1.00 41.84 611 LEU A CA 1
ATOM 4716 C C . LEU A 1 611 ? 18.450 26.371 -28.518 1.00 41.84 611 LEU A C 1
ATOM 4718 O O . LEU A 1 611 ? 17.825 25.593 -29.238 1.00 41.84 611 LEU A O 1
ATOM 4722 N N . GLN A 1 612 ? 18.936 27.528 -28.990 1.00 33.47 612 GLN A N 1
ATOM 4723 C CA . GLN A 1 612 ? 19.011 27.895 -30.424 1.00 33.47 612 GLN A CA 1
ATOM 4724 C C . GLN A 1 612 ? 20.374 28.503 -30.840 1.00 33.47 612 GLN A C 1
ATOM 4726 O O . GLN A 1 612 ? 20.476 29.215 -31.836 1.00 33.47 612 GLN A O 1
ATOM 4731 N N . GLY A 1 613 ? 21.448 28.193 -30.105 1.00 36.66 613 GLY A N 1
ATOM 4732 C CA . GLY A 1 613 ? 22.821 28.512 -30.518 1.00 36.66 613 GLY A CA 1
ATOM 4733 C C . GLY A 1 613 ? 23.342 27.570 -31.612 1.00 36.66 613 GLY A C 1
ATOM 4734 O O . GLY A 1 613 ? 22.959 26.400 -31.671 1.00 36.66 613 GLY A O 1
ATOM 4735 N N . SER A 1 614 ? 24.243 28.058 -32.469 1.00 48.59 614 SER A N 1
ATOM 4736 C CA . SER A 1 614 ? 24.903 27.229 -33.484 1.00 48.59 614 SER A CA 1
ATOM 4737 C C . SER A 1 614 ? 25.752 26.140 -32.822 1.00 48.59 614 SER A C 1
ATOM 4739 O O . SER A 1 614 ? 26.567 26.421 -31.942 1.00 48.59 614 SER A O 1
ATOM 4741 N N . THR A 1 615 ? 25.645 24.892 -33.289 1.00 49.91 615 THR A N 1
ATOM 4742 C CA . THR A 1 615 ? 26.480 23.768 -32.810 1.00 49.91 615 THR A CA 1
ATOM 4743 C C . THR A 1 615 ? 27.979 24.022 -32.983 1.00 49.91 615 THR A C 1
ATOM 4745 O O . THR A 1 615 ? 28.796 23.415 -32.293 1.00 49.91 615 THR A O 1
ATOM 4748 N N . LYS A 1 616 ? 28.341 24.944 -33.883 1.00 49.06 616 LYS A N 1
ATOM 4749 C CA . LYS A 1 616 ? 29.713 25.384 -34.132 1.00 49.06 616 LYS A CA 1
ATOM 4750 C C . LYS A 1 616 ? 30.270 26.296 -33.031 1.00 49.06 616 LYS A C 1
ATOM 4752 O O . LYS A 1 616 ? 31.486 26.361 -32.896 1.00 49.06 616 LYS A O 1
ATOM 4757 N N . ASP A 1 617 ? 29.424 26.964 -32.248 1.00 51.84 617 ASP A N 1
ATOM 4758 C CA . ASP A 1 617 ? 29.853 27.853 -31.155 1.00 51.84 617 ASP A CA 1
ATOM 4759 C C . ASP A 1 617 ? 30.078 27.079 -29.849 1.00 51.84 617 ASP A C 1
ATOM 4761 O O . ASP A 1 617 ? 30.987 27.384 -29.085 1.00 51.84 617 ASP A O 1
ATOM 4765 N N . MET A 1 618 ? 29.343 25.982 -29.633 1.00 56.09 618 MET A N 1
ATOM 4766 C CA . MET A 1 618 ? 29.506 25.120 -28.451 1.00 56.09 618 MET A CA 1
ATOM 4767 C C . MET A 1 618 ? 30.834 24.340 -28.394 1.00 56.09 618 MET A C 1
ATOM 4769 O O . MET A 1 618 ? 31.187 23.827 -27.332 1.00 56.09 618 MET A O 1
ATOM 4773 N N . LEU A 1 619 ? 31.534 24.214 -29.527 1.00 61.81 619 LEU A N 1
ATOM 4774 C CA . LEU A 1 619 ? 32.746 23.399 -29.702 1.00 61.81 619 LEU A CA 1
ATOM 4775 C C . LEU A 1 619 ? 33.977 24.229 -30.116 1.00 61.81 619 LEU A C 1
ATOM 4777 O O . LEU A 1 619 ? 34.971 23.658 -30.556 1.00 61.81 619 LEU A O 1
ATOM 4781 N N . GLN A 1 620 ? 33.924 25.563 -29.999 1.00 59.38 620 GLN A N 1
ATOM 4782 C CA . GLN A 1 620 ? 35.086 26.425 -30.266 1.00 59.38 620 GLN A CA 1
ATOM 4783 C C . GLN A 1 620 ? 36.176 26.252 -29.194 1.00 59.38 620 GLN A C 1
ATOM 4785 O O . GLN A 1 620 ? 37.326 26.007 -29.546 1.00 59.38 620 GLN A O 1
ATOM 4790 N N . ASP A 1 621 ? 35.786 26.224 -27.914 1.00 61.88 621 ASP A N 1
ATOM 4791 C CA . ASP A 1 621 ? 36.705 26.093 -26.767 1.00 61.88 621 ASP A CA 1
ATOM 4792 C C . ASP A 1 621 ? 36.562 24.747 -26.020 1.00 61.88 621 ASP A C 1
ATOM 4794 O O . ASP A 1 621 ? 36.987 24.593 -24.871 1.00 61.88 621 ASP A O 1
ATOM 4798 N N . ARG A 1 622 ? 35.901 23.757 -26.643 1.00 72.81 622 ARG A N 1
ATOM 4799 C CA . ARG A 1 622 ? 35.540 22.470 -26.016 1.00 72.81 622 ARG A CA 1
ATOM 4800 C C . ARG A 1 622 ? 35.732 21.287 -26.959 1.00 72.81 622 ARG A C 1
ATOM 4802 O O . ARG A 1 622 ? 35.347 21.343 -28.124 1.00 72.81 622 ARG A O 1
ATOM 4809 N N . ALA A 1 623 ? 36.255 20.181 -26.437 1.00 81.56 623 ALA A N 1
ATOM 4810 C CA . ALA A 1 623 ? 36.376 18.912 -27.145 1.00 81.56 623 ALA A CA 1
ATOM 4811 C C . ALA A 1 623 ? 35.260 17.937 -26.731 1.00 81.56 623 ALA A C 1
ATOM 4813 O O . ALA A 1 623 ? 35.031 17.703 -25.544 1.00 81.56 623 ALA A O 1
ATOM 4814 N N . GLY A 1 624 ? 34.591 17.337 -27.718 1.00 85.25 624 GLY A N 1
ATOM 4815 C CA . GLY A 1 624 ? 33.706 16.190 -27.502 1.00 85.25 624 GLY A CA 1
ATOM 4816 C C . GLY A 1 624 ? 34.496 14.880 -27.469 1.00 85.25 624 GLY A C 1
ATOM 4817 O O . GLY A 1 624 ? 35.414 14.688 -28.271 1.00 85.25 624 GLY A O 1
ATOM 4818 N N . ILE A 1 625 ? 34.124 13.973 -26.569 1.00 89.94 625 ILE A N 1
ATOM 4819 C CA . ILE A 1 625 ? 34.644 12.607 -26.478 1.00 89.94 625 ILE A CA 1
ATOM 4820 C C . ILE A 1 625 ? 33.466 11.645 -26.622 1.00 89.94 625 ILE A C 1
ATOM 4822 O O . ILE A 1 625 ? 32.534 11.655 -25.818 1.00 89.94 625 ILE A O 1
ATOM 4826 N N . ILE A 1 626 ? 33.523 10.806 -27.652 1.00 91.62 626 ILE A N 1
ATOM 4827 C CA . ILE A 1 626 ? 32.591 9.706 -27.873 1.00 91.62 626 ILE A CA 1
ATOM 4828 C C . ILE A 1 626 ? 33.009 8.564 -26.951 1.00 91.62 626 ILE A C 1
ATOM 4830 O O . ILE A 1 626 ? 34.158 8.117 -27.001 1.00 91.62 626 ILE A O 1
ATOM 4834 N N . VAL A 1 627 ? 32.074 8.087 -26.136 1.00 92.62 627 VAL A N 1
ATOM 4835 C CA . VAL A 1 627 ? 32.301 7.031 -25.152 1.00 92.62 627 VAL A CA 1
ATOM 4836 C C . VAL A 1 627 ? 31.402 5.851 -25.482 1.00 92.62 627 VAL A C 1
ATOM 4838 O O . VAL A 1 627 ? 30.177 5.946 -25.401 1.00 92.62 627 VAL A O 1
ATOM 4841 N N . LEU A 1 628 ? 32.014 4.730 -25.856 1.00 92.81 628 LEU A N 1
ATOM 4842 C CA . LEU A 1 628 ? 31.312 3.498 -26.188 1.00 92.81 628 LEU A CA 1
ATOM 4843 C C . LEU A 1 628 ? 31.692 2.401 -25.192 1.00 92.81 628 LEU A C 1
ATOM 4845 O O . LEU A 1 628 ? 32.863 2.037 -25.082 1.00 92.81 628 LEU A O 1
ATOM 4849 N N . ARG A 1 629 ? 30.695 1.859 -24.491 1.00 92.88 629 ARG A N 1
ATOM 4850 C CA . ARG A 1 629 ? 30.825 0.723 -23.571 1.00 92.88 629 ARG A CA 1
ATOM 4851 C C . ARG A 1 629 ? 30.050 -0.482 -24.099 1.00 92.88 629 ARG A C 1
ATOM 4853 O O . ARG A 1 629 ? 28.911 -0.325 -24.534 1.00 92.88 629 ARG A O 1
ATOM 4860 N N . GLU A 1 630 ? 30.637 -1.670 -24.002 1.00 92.81 630 GLU A N 1
ATOM 4861 C CA . GLU A 1 630 ? 29.950 -2.959 -24.155 1.00 92.81 630 GLU A CA 1
ATOM 4862 C C . GLU A 1 630 ? 29.992 -3.711 -22.820 1.00 92.81 630 GLU A C 1
ATOM 4864 O O . GLU A 1 630 ? 31.074 -3.984 -22.302 1.00 92.81 630 GLU A O 1
ATOM 4869 N N . ASP A 1 631 ? 28.823 -4.082 -22.303 1.00 93.38 631 ASP A N 1
ATOM 4870 C CA . ASP A 1 631 ? 28.682 -5.138 -21.301 1.00 93.38 631 ASP A CA 1
ATOM 4871 C C . ASP A 1 631 ? 28.210 -6.410 -22.025 1.00 93.38 631 ASP A C 1
ATOM 4873 O O . ASP A 1 631 ? 27.172 -6.413 -22.695 1.00 93.38 631 ASP A O 1
ATOM 4877 N N . LEU A 1 632 ? 29.003 -7.477 -21.944 1.00 94.44 632 LEU A N 1
ATOM 4878 C CA . LEU A 1 632 ? 28.772 -8.751 -22.623 1.00 94.44 632 LEU A CA 1
ATOM 4879 C C . LEU A 1 632 ? 28.533 -9.833 -21.565 1.00 94.44 632 LEU A C 1
ATOM 4881 O O . LEU A 1 632 ? 29.493 -10.395 -21.038 1.00 94.44 632 LEU A O 1
ATOM 4885 N N . ASP A 1 633 ? 27.267 -10.130 -21.262 1.00 96.00 633 ASP A N 1
ATOM 4886 C CA . ASP A 1 633 ? 26.893 -11.280 -20.427 1.00 96.00 633 ASP A CA 1
ATOM 4887 C C . ASP A 1 633 ? 26.955 -12.553 -21.288 1.00 96.00 633 ASP A C 1
ATOM 4889 O O . ASP A 1 633 ? 26.404 -12.576 -22.394 1.00 96.00 633 ASP A O 1
ATOM 4893 N N . PHE A 1 634 ? 27.580 -13.631 -20.805 1.00 95.62 634 PHE A N 1
ATOM 4894 C CA . PHE A 1 634 ? 27.664 -14.891 -21.551 1.00 95.62 634 PHE A CA 1
ATOM 4895 C C . PHE A 1 634 ? 27.231 -16.124 -20.746 1.00 95.62 634 PHE A C 1
ATOM 4897 O O . PHE A 1 634 ? 27.580 -16.329 -19.584 1.00 95.62 634 PHE A O 1
ATOM 4904 N N . TYR A 1 635 ? 26.479 -16.993 -21.414 1.00 95.44 635 TYR A N 1
ATOM 4905 C CA . TYR A 1 635 ? 25.839 -18.181 -20.870 1.00 95.44 635 TYR A CA 1
ATOM 4906 C C . TYR A 1 635 ? 26.354 -19.397 -21.632 1.00 95.44 635 TYR A C 1
ATOM 4908 O O . TYR A 1 635 ? 25.931 -19.687 -22.752 1.00 95.44 635 TYR A O 1
ATOM 4916 N N . VAL A 1 636 ? 27.313 -20.090 -21.024 1.00 93.81 636 VAL A N 1
ATOM 4917 C CA . VAL A 1 636 ? 27.910 -21.296 -21.599 1.00 93.81 636 VAL A CA 1
ATOM 4918 C C . VAL A 1 636 ? 26.984 -22.485 -21.369 1.00 93.81 636 VAL A C 1
ATOM 4920 O O . VAL A 1 636 ? 26.658 -22.796 -20.221 1.00 93.81 636 VAL A O 1
ATOM 4923 N N . ILE A 1 637 ? 26.577 -23.147 -22.451 1.00 92.56 637 ILE A N 1
ATOM 4924 C CA . ILE A 1 637 ? 25.822 -24.398 -22.396 1.00 92.56 637 ILE A CA 1
ATOM 4925 C C . ILE A 1 637 ? 26.781 -25.532 -21.993 1.00 92.56 637 ILE A C 1
ATOM 4927 O O . ILE A 1 637 ? 27.873 -25.616 -22.562 1.00 92.56 637 ILE A O 1
ATOM 4931 N N . PRO A 1 638 ? 26.409 -26.403 -21.034 1.00 90.38 638 PRO A N 1
ATOM 4932 C CA . PRO A 1 638 ? 27.192 -27.586 -20.686 1.00 90.38 638 PRO A CA 1
ATOM 4933 C C . PRO A 1 638 ? 27.551 -28.429 -21.924 1.00 90.38 638 PRO A C 1
ATOM 4935 O O . PRO A 1 638 ? 26.643 -28.816 -22.662 1.00 90.38 638 PRO A O 1
ATOM 4938 N N . PRO A 1 639 ? 28.840 -28.746 -22.168 1.00 86.75 639 PRO A N 1
ATOM 4939 C CA . PRO A 1 639 ? 29.241 -29.586 -23.302 1.00 86.75 639 PRO A CA 1
ATOM 4940 C C . PRO A 1 639 ? 28.858 -31.063 -23.101 1.00 86.75 639 PRO A C 1
ATOM 4942 O O . PRO A 1 639 ? 28.732 -31.810 -24.067 1.00 86.75 639 PRO A O 1
ATOM 4945 N N . ARG A 1 640 ? 28.651 -31.476 -21.844 1.00 87.94 640 ARG A N 1
ATOM 4946 C CA . ARG A 1 640 ? 28.210 -32.809 -21.418 1.00 87.94 640 ARG A CA 1
ATOM 4947 C C . ARG A 1 640 ? 27.203 -32.679 -20.271 1.00 87.94 640 ARG A C 1
ATOM 4949 O O . ARG A 1 640 ? 27.262 -31.712 -19.512 1.00 87.94 640 ARG A O 1
ATOM 4956 N N . ALA A 1 641 ? 26.268 -33.623 -20.165 1.00 83.19 641 ALA A N 1
ATOM 4957 C CA . ALA A 1 641 ? 25.161 -33.559 -19.199 1.00 83.19 641 ALA A CA 1
ATOM 4958 C C . ALA A 1 641 ? 25.592 -33.818 -17.741 1.00 83.19 641 ALA A C 1
ATOM 4960 O O . ALA A 1 641 ? 24.895 -33.432 -16.809 1.00 83.19 641 ALA A O 1
ATOM 4961 N N . ASP A 1 642 ? 26.743 -34.459 -17.556 1.00 88.50 642 ASP A N 1
ATOM 4962 C CA . ASP A 1 642 ? 27.310 -34.939 -16.295 1.00 88.50 642 ASP A CA 1
ATOM 4963 C C . ASP A 1 642 ? 28.503 -34.084 -15.811 1.00 88.50 642 ASP A C 1
ATOM 4965 O O . ASP A 1 642 ? 29.368 -34.563 -15.077 1.00 88.50 642 ASP A O 1
ATOM 4969 N N . ILE A 1 643 ? 28.579 -32.819 -16.247 1.00 90.50 643 ILE A N 1
ATOM 4970 C CA . ILE A 1 643 ? 29.642 -31.883 -15.855 1.00 90.50 643 ILE A CA 1
ATOM 4971 C C . ILE A 1 643 ? 29.475 -31.398 -14.408 1.00 90.50 643 ILE A C 1
ATOM 4973 O O . ILE A 1 643 ? 28.408 -30.932 -14.003 1.00 90.50 643 ILE A O 1
ATOM 4977 N N . GLU A 1 644 ? 30.551 -31.455 -13.623 1.00 90.75 644 GLU A N 1
ATOM 4978 C CA . GLU A 1 644 ? 30.544 -30.949 -12.248 1.00 90.75 644 GLU A CA 1
ATOM 4979 C C . GLU A 1 644 ? 30.622 -29.414 -12.190 1.00 90.75 644 GLU A C 1
ATOM 4981 O O . GLU A 1 644 ? 31.144 -28.749 -13.087 1.00 90.75 644 GLU A O 1
ATOM 4986 N N . ALA A 1 645 ? 30.150 -28.818 -11.091 1.00 87.44 645 ALA A N 1
ATOM 4987 C CA . ALA A 1 645 ? 30.115 -27.361 -10.927 1.00 87.44 645 ALA A CA 1
ATOM 4988 C C . ALA A 1 645 ? 31.508 -26.692 -10.966 1.00 87.44 645 ALA A C 1
ATOM 4990 O O . ALA A 1 645 ? 31.635 -25.549 -11.419 1.00 87.44 645 ALA A O 1
ATOM 4991 N N . VAL A 1 646 ? 32.554 -27.397 -10.515 1.00 89.75 646 VAL A N 1
ATOM 4992 C CA . VAL A 1 646 ? 33.946 -26.917 -10.556 1.00 89.75 646 VAL A CA 1
ATOM 4993 C C . VAL A 1 646 ? 34.449 -26.881 -12.001 1.00 89.75 646 VAL A C 1
ATOM 4995 O O . VAL A 1 646 ? 34.859 -25.825 -12.478 1.00 89.75 646 VAL A O 1
ATOM 4998 N N . GLU A 1 647 ? 34.301 -27.984 -12.736 1.00 90.06 647 GLU A N 1
ATOM 4999 C CA . GLU A 1 647 ? 34.665 -28.094 -14.155 1.00 90.06 647 GLU A CA 1
ATOM 5000 C C . GLU A 1 647 ? 33.883 -27.092 -15.021 1.00 90.06 647 GLU A C 1
ATOM 5002 O O . GLU A 1 647 ? 34.464 -26.355 -15.814 1.00 90.06 647 GLU A O 1
ATOM 5007 N N . MET A 1 648 ? 32.574 -26.939 -14.793 1.00 91.50 648 MET A N 1
ATOM 5008 C CA . MET A 1 648 ? 31.751 -25.931 -15.474 1.00 91.50 648 MET A CA 1
ATOM 5009 C C . MET A 1 648 ? 32.234 -24.493 -15.198 1.00 91.50 648 MET A C 1
ATOM 5011 O O . MET A 1 648 ? 32.062 -23.606 -16.037 1.00 91.50 648 MET A O 1
ATOM 5015 N N . THR A 1 649 ? 32.858 -24.234 -14.045 1.00 89.62 649 THR A N 1
ATOM 5016 C CA . THR A 1 649 ? 33.475 -22.931 -13.738 1.00 89.62 649 THR A CA 1
ATOM 5017 C C . THR A 1 649 ? 34.756 -22.718 -14.548 1.00 89.62 649 THR A C 1
ATOM 5019 O O . THR A 1 649 ? 34.995 -21.615 -15.045 1.00 89.62 649 THR A O 1
ATOM 5022 N N . GLU A 1 650 ? 35.559 -23.761 -14.747 1.00 90.88 650 GLU A N 1
ATOM 5023 C CA . GLU A 1 650 ? 36.754 -23.719 -15.598 1.00 90.88 650 GLU A CA 1
ATOM 5024 C C . GLU A 1 650 ? 36.391 -23.546 -17.076 1.00 90.88 650 GLU A C 1
ATOM 5026 O O . GLU A 1 650 ? 36.931 -22.649 -17.728 1.00 90.88 650 GLU A O 1
ATOM 5031 N N . VAL A 1 651 ? 35.388 -24.280 -17.568 1.00 91.38 651 VAL A N 1
ATOM 5032 C CA . VAL A 1 651 ? 34.835 -24.133 -18.925 1.00 91.38 651 VAL A CA 1
ATOM 5033 C C . VAL A 1 651 ? 34.279 -22.720 -19.151 1.00 91.38 651 VAL A C 1
ATOM 5035 O O . VAL A 1 651 ? 34.552 -22.112 -20.186 1.00 91.38 651 VAL A O 1
ATOM 5038 N N . LYS A 1 652 ? 33.575 -22.125 -18.174 1.00 92.25 652 LYS A N 1
ATOM 5039 C CA . LYS A 1 652 ? 33.136 -20.714 -18.248 1.00 92.25 652 LYS A CA 1
ATOM 5040 C C . LYS A 1 652 ? 34.311 -19.738 -18.329 1.00 92.25 652 LYS A C 1
ATOM 5042 O O . LYS A 1 652 ? 34.276 -18.811 -19.137 1.00 92.25 652 LYS A O 1
ATOM 5047 N N . ARG A 1 653 ? 35.373 -19.953 -17.546 1.00 91.56 653 ARG A N 1
ATOM 5048 C CA . ARG A 1 653 ? 36.600 -19.136 -17.610 1.00 91.56 653 ARG A CA 1
ATOM 5049 C C . ARG A 1 653 ? 37.317 -19.291 -18.956 1.00 91.56 653 ARG A C 1
ATOM 5051 O O . ARG A 1 653 ? 37.808 -18.297 -19.485 1.00 91.56 653 ARG A O 1
ATOM 5058 N N . ALA A 1 654 ? 37.371 -20.498 -19.518 1.00 91.88 654 ALA A N 1
ATOM 5059 C CA . ALA A 1 654 ? 37.974 -20.774 -20.822 1.00 91.88 654 ALA A CA 1
ATOM 5060 C C . ALA A 1 654 ? 37.174 -20.147 -21.978 1.00 91.88 654 ALA A C 1
ATOM 5062 O O . ALA A 1 654 ? 37.755 -19.484 -22.839 1.00 91.88 654 ALA A O 1
ATOM 5063 N N . ALA A 1 655 ? 35.841 -20.253 -21.952 1.00 92.62 655 ALA A N 1
ATOM 5064 C CA . ALA A 1 655 ? 34.962 -19.564 -22.895 1.00 92.62 655 ALA A CA 1
ATOM 5065 C C . ALA A 1 655 ? 35.152 -18.037 -22.826 1.00 92.62 655 ALA A C 1
ATOM 5067 O O . ALA A 1 655 ? 35.332 -17.398 -23.861 1.00 92.62 655 ALA A O 1
ATOM 5068 N N . GLY A 1 656 ? 35.230 -17.465 -21.617 1.00 92.56 656 GLY A N 1
ATOM 5069 C CA . GLY A 1 656 ? 35.564 -16.053 -21.406 1.00 92.56 656 GLY A CA 1
ATOM 5070 C C . GLY A 1 656 ? 36.913 -15.658 -22.023 1.00 92.56 656 GLY A C 1
ATOM 5071 O O . GLY A 1 656 ? 36.977 -14.685 -22.772 1.00 92.56 656 GLY A O 1
ATOM 5072 N N . ARG A 1 657 ? 37.980 -16.447 -21.804 1.00 91.94 657 ARG A N 1
ATOM 5073 C CA . ARG A 1 657 ? 39.294 -16.239 -22.457 1.00 91.94 657 ARG A CA 1
ATOM 5074 C C . ARG A 1 657 ? 39.198 -16.251 -23.987 1.00 91.94 657 ARG A C 1
ATOM 5076 O O . ARG A 1 657 ? 39.893 -15.476 -24.638 1.00 91.94 657 ARG A O 1
ATOM 5083 N N . SER A 1 658 ? 38.343 -17.094 -24.564 1.00 91.56 658 SER A N 1
ATOM 5084 C CA . SER A 1 658 ? 38.135 -17.146 -26.016 1.00 91.56 658 SER A CA 1
ATOM 5085 C C . SER A 1 658 ? 37.349 -15.928 -26.535 1.00 91.56 658 SER A C 1
ATOM 5087 O O . SER A 1 658 ? 37.763 -15.298 -27.505 1.00 91.56 658 SER A O 1
ATOM 5089 N N . LEU A 1 659 ? 36.290 -15.500 -25.836 1.00 91.44 659 LEU A N 1
ATOM 5090 C CA . LEU A 1 659 ? 35.501 -14.300 -26.171 1.00 91.44 659 LEU A CA 1
ATOM 5091 C C . LEU A 1 659 ? 36.277 -12.977 -26.016 1.00 91.44 659 LEU A C 1
ATOM 5093 O O . LEU A 1 659 ? 35.973 -11.996 -26.702 1.00 91.44 659 LEU A O 1
ATOM 5097 N N . LEU A 1 660 ? 37.310 -12.940 -25.167 1.00 91.75 660 LEU A N 1
ATOM 5098 C CA . LEU A 1 660 ? 38.240 -11.808 -25.081 1.00 91.75 660 LEU A CA 1
ATOM 5099 C C . LEU A 1 660 ? 39.085 -11.632 -26.358 1.00 91.75 660 LEU A C 1
ATOM 5101 O O . LEU A 1 660 ? 39.470 -10.506 -26.662 1.00 91.75 660 LEU A O 1
ATOM 5105 N N . LYS A 1 661 ? 39.306 -12.690 -27.158 1.00 88.75 661 LYS A N 1
ATOM 5106 C CA . LYS A 1 661 ? 40.002 -12.593 -28.460 1.00 88.75 661 LYS A CA 1
ATOM 5107 C C . LYS A 1 661 ? 39.213 -11.765 -29.490 1.00 88.75 661 LYS A C 1
ATOM 5109 O O . LYS A 1 661 ? 39.807 -11.229 -30.424 1.00 88.75 661 LYS A O 1
ATOM 5114 N N . GLN A 1 662 ? 37.889 -11.642 -29.335 1.00 86.69 662 GLN A N 1
ATOM 5115 C CA . GLN A 1 662 ? 37.028 -10.819 -30.196 1.00 86.69 662 GLN A CA 1
ATOM 5116 C C . GLN A 1 662 ? 37.192 -9.327 -29.851 1.00 86.69 662 GLN A C 1
ATOM 5118 O O . GLN A 1 662 ? 36.349 -8.739 -29.175 1.00 86.69 662 GLN A O 1
ATOM 5123 N N . ASN A 1 663 ? 38.306 -8.720 -30.272 1.00 86.75 663 ASN A N 1
ATOM 5124 C CA . ASN A 1 663 ? 38.694 -7.388 -29.794 1.00 86.75 663 ASN A CA 1
ATOM 5125 C C . ASN A 1 663 ? 38.247 -6.204 -30.679 1.00 86.75 663 ASN A C 1
ATOM 5127 O O . ASN A 1 663 ? 38.401 -5.059 -30.271 1.00 86.75 663 ASN A O 1
ATOM 5131 N N . GLY A 1 664 ? 37.707 -6.433 -31.880 1.00 90.19 664 GLY A N 1
ATOM 5132 C CA . GLY A 1 664 ? 37.245 -5.347 -32.762 1.00 90.19 664 GLY A CA 1
ATOM 5133 C C . GLY A 1 664 ? 35.944 -4.712 -32.263 1.00 90.19 664 GLY A C 1
ATOM 5134 O O . GLY A 1 664 ? 34.998 -5.447 -31.970 1.00 90.19 664 GLY A O 1
ATOM 5135 N N . ILE A 1 665 ? 35.851 -3.377 -32.227 1.00 89.00 665 ILE A N 1
ATOM 5136 C CA . ILE A 1 665 ? 34.674 -2.655 -31.700 1.00 89.00 665 ILE A CA 1
ATOM 5137 C C . ILE A 1 665 ? 33.400 -3.082 -32.436 1.00 89.00 665 ILE A C 1
ATOM 5139 O O . ILE A 1 665 ? 32.426 -3.503 -31.823 1.00 89.00 665 ILE A O 1
ATOM 5143 N N . PHE A 1 666 ? 33.418 -3.060 -33.769 1.00 87.12 666 PHE A N 1
ATOM 5144 C CA . PHE A 1 666 ? 32.239 -3.369 -34.588 1.00 87.12 666 PHE A CA 1
ATOM 5145 C C . PHE A 1 666 ? 32.003 -4.870 -34.832 1.00 87.12 666 PHE A C 1
ATOM 5147 O O . PHE A 1 666 ? 31.089 -5.226 -35.576 1.00 87.12 666 PHE A O 1
ATOM 5154 N N . SER A 1 667 ? 32.803 -5.759 -34.228 1.00 79.31 667 SER A N 1
ATOM 5155 C CA . SER A 1 667 ? 32.749 -7.207 -34.496 1.00 79.31 667 SER A CA 1
ATOM 5156 C C . SER A 1 667 ? 31.392 -7.833 -34.152 1.00 79.31 667 SER A C 1
ATOM 5158 O O . SER A 1 667 ? 30.836 -8.547 -34.977 1.00 79.31 667 SER A O 1
ATOM 5160 N N . GLY A 1 668 ? 30.812 -7.491 -32.996 1.00 70.75 668 GLY A N 1
ATOM 5161 C CA . GLY A 1 668 ? 29.495 -7.982 -32.563 1.00 70.75 668 GLY A CA 1
ATOM 5162 C C . GLY A 1 668 ? 28.285 -7.302 -33.223 1.00 70.75 668 GLY A C 1
ATOM 5163 O O . GLY A 1 668 ? 27.149 -7.681 -32.936 1.00 70.75 668 GLY A O 1
ATOM 5164 N N . LEU A 1 669 ? 28.502 -6.284 -34.069 1.00 71.81 669 LEU A N 1
ATOM 5165 C CA . LEU A 1 669 ? 27.430 -5.519 -34.722 1.00 71.81 669 LEU A CA 1
ATOM 5166 C C . LEU A 1 669 ? 27.246 -5.882 -36.208 1.00 71.81 669 LEU A C 1
ATOM 5168 O O . LEU A 1 669 ? 26.148 -5.741 -36.743 1.00 71.81 669 LEU A O 1
ATOM 5172 N N . LYS A 1 670 ? 28.296 -6.380 -36.876 1.00 65.25 670 LYS A N 1
ATOM 5173 C CA . LYS A 1 670 ? 28.278 -6.813 -38.286 1.00 65.25 670 LYS A CA 1
ATOM 5174 C C . LYS A 1 670 ? 27.589 -8.178 -38.446 1.00 65.25 670 LYS A C 1
ATOM 5176 O O . LYS A 1 670 ? 28.241 -9.189 -38.684 1.00 65.25 670 LYS A O 1
ATOM 5181 N N . ARG A 1 671 ? 26.260 -8.214 -38.287 1.00 59.16 671 ARG A N 1
ATOM 5182 C CA . ARG A 1 671 ? 25.456 -9.454 -38.350 1.00 59.16 671 ARG A CA 1
ATOM 5183 C C . ARG A 1 671 ? 25.039 -9.894 -39.762 1.00 59.16 671 ARG A C 1
ATOM 5185 O O . ARG A 1 671 ? 24.672 -11.052 -39.931 1.00 59.16 671 ARG A O 1
ATOM 5192 N N . SER A 1 672 ? 25.100 -9.010 -40.755 1.00 54.00 672 SER A N 1
ATOM 5193 C CA . SER A 1 672 ? 24.975 -9.330 -42.183 1.00 54.00 672 SER A CA 1
ATOM 5194 C C . SER A 1 672 ? 25.724 -8.281 -43.016 1.00 54.00 672 SER A C 1
ATOM 5196 O O . SER A 1 672 ? 25.958 -7.169 -42.544 1.00 54.00 672 SER A O 1
ATOM 5198 N N . GLU A 1 673 ? 26.090 -8.616 -44.257 1.00 54.25 673 GLU A N 1
ATOM 5199 C CA . GLU A 1 673 ? 26.621 -7.654 -45.247 1.00 54.25 673 GLU A CA 1
ATOM 5200 C C . GLU A 1 673 ? 25.499 -6.901 -45.997 1.00 54.25 673 GLU A C 1
ATOM 5202 O O . GLU A 1 673 ? 25.708 -6.334 -47.068 1.00 54.25 673 GLU A O 1
ATOM 5207 N N . GLU A 1 674 ? 24.278 -6.910 -45.458 1.00 54.81 674 GLU A N 1
ATOM 5208 C CA . GLU A 1 674 ? 23.108 -6.320 -46.102 1.00 54.81 674 GLU A CA 1
ATOM 5209 C C . GLU A 1 674 ? 23.114 -4.791 -45.946 1.00 54.81 674 GLU A C 1
ATOM 5211 O O . GLU A 1 674 ? 23.100 -4.242 -44.838 1.00 54.81 674 GLU A O 1
ATOM 5216 N N . ALA A 1 675 ? 23.163 -4.084 -47.075 1.00 58.22 675 ALA A N 1
ATOM 5217 C CA . ALA A 1 675 ? 23.253 -2.630 -47.095 1.00 58.22 675 ALA A CA 1
ATOM 5218 C C . ALA A 1 675 ? 21.951 -1.970 -46.598 1.00 58.22 675 ALA A C 1
ATOM 5220 O O . ALA A 1 675 ? 20.859 -2.318 -47.040 1.00 58.22 675 ALA A O 1
ATOM 5221 N N . GLY A 1 676 ? 22.075 -0.963 -45.726 1.00 64.50 676 GLY A N 1
ATOM 5222 C CA . GLY A 1 676 ? 20.940 -0.173 -45.222 1.00 64.50 676 GLY A CA 1
ATOM 5223 C C . GLY A 1 676 ? 20.393 -0.582 -43.847 1.00 64.50 676 GLY A C 1
ATOM 5224 O O . GLY A 1 676 ? 19.377 -0.038 -43.416 1.00 64.50 676 GLY A O 1
ATOM 5225 N N . THR A 1 677 ? 21.054 -1.497 -43.132 1.00 78.50 677 THR A N 1
ATOM 5226 C CA . THR A 1 677 ? 20.702 -1.841 -41.742 1.00 78.50 677 THR A CA 1
ATOM 5227 C C . THR A 1 677 ? 20.946 -0.678 -40.764 1.00 78.50 677 THR A C 1
ATOM 5229 O O . THR A 1 677 ? 21.752 0.225 -41.004 1.00 78.50 677 THR A O 1
ATOM 5232 N N . THR A 1 678 ? 20.263 -0.693 -39.612 1.00 73.44 678 THR A N 1
ATOM 5233 C CA . THR A 1 678 ? 20.443 0.340 -38.565 1.00 73.44 678 THR A CA 1
ATOM 5234 C C . THR A 1 678 ? 21.831 0.241 -37.916 1.00 73.44 678 THR A C 1
ATOM 5236 O O . THR A 1 678 ? 22.417 1.239 -37.504 1.00 73.44 678 THR A O 1
ATOM 5239 N N . GLU A 1 679 ? 22.366 -0.975 -37.862 1.00 77.62 679 GLU A N 1
ATOM 5240 C CA . GLU A 1 679 ? 23.723 -1.359 -37.498 1.00 77.62 679 GLU A CA 1
ATOM 5241 C C . GLU A 1 679 ? 24.739 -0.635 -38.379 1.00 77.62 679 GLU A C 1
ATOM 5243 O O . GLU A 1 679 ? 25.606 0.063 -37.858 1.00 77.62 679 GLU A O 1
ATOM 5248 N N . GLN A 1 680 ? 24.587 -0.738 -39.702 1.00 81.06 680 GLN A N 1
ATOM 5249 C CA . GLN A 1 680 ? 25.466 -0.083 -40.663 1.00 81.06 680 GLN A CA 1
ATOM 5250 C C . GLN A 1 680 ? 25.435 1.446 -40.500 1.00 81.06 680 GLN A C 1
ATOM 5252 O O . GLN A 1 680 ? 26.495 2.066 -40.425 1.00 81.06 680 GLN A O 1
ATOM 5257 N N . HIS A 1 681 ? 24.254 2.052 -40.316 1.00 80.31 681 HIS A N 1
ATOM 5258 C CA . HIS A 1 681 ? 24.156 3.497 -40.065 1.00 80.31 681 HIS A CA 1
ATOM 5259 C C . HIS A 1 681 ? 24.804 3.928 -38.734 1.00 80.31 681 HIS A C 1
ATOM 5261 O O . HIS A 1 681 ? 25.384 5.011 -38.648 1.00 80.31 681 HIS A O 1
ATOM 5267 N N . LEU A 1 682 ? 24.742 3.090 -37.690 1.00 81.69 682 LEU A N 1
ATOM 5268 C CA . LEU A 1 682 ? 25.424 3.346 -36.417 1.00 81.69 682 LEU A CA 1
ATOM 5269 C C . LEU A 1 682 ? 26.950 3.259 -36.566 1.00 81.69 682 LEU A C 1
ATOM 5271 O O . LEU A 1 682 ? 27.652 4.111 -36.023 1.00 81.69 682 LEU A O 1
ATOM 5275 N N . ILE A 1 683 ? 27.461 2.278 -37.318 1.00 85.44 683 ILE A N 1
ATOM 5276 C CA . ILE A 1 683 ? 28.893 2.167 -37.633 1.00 85.44 683 ILE A CA 1
ATOM 5277 C C . ILE A 1 683 ? 29.345 3.419 -38.395 1.00 85.44 683 ILE A C 1
ATOM 5279 O O . ILE A 1 683 ? 30.279 4.078 -37.954 1.00 85.44 683 ILE A O 1
ATOM 5283 N N . GLU A 1 684 ? 28.644 3.797 -39.468 1.00 84.56 684 GLU A N 1
ATOM 5284 C CA . GLU A 1 684 ? 28.944 4.990 -40.276 1.00 84.56 684 GLU A CA 1
ATOM 5285 C C . GLU A 1 684 ? 28.926 6.287 -39.457 1.00 84.56 684 GLU A C 1
ATOM 5287 O O . GLU A 1 684 ? 29.795 7.142 -39.628 1.00 84.56 684 GLU A O 1
ATOM 5292 N N . MET A 1 685 ? 27.970 6.434 -38.534 1.00 85.25 685 MET A N 1
ATOM 5293 C CA . MET A 1 685 ? 27.902 7.581 -37.628 1.00 85.25 685 MET A CA 1
ATOM 5294 C C . MET A 1 685 ? 29.091 7.613 -36.654 1.00 85.25 685 MET A C 1
ATOM 5296 O O . MET A 1 685 ? 29.669 8.676 -36.435 1.00 85.25 685 MET A O 1
ATOM 5300 N N . LEU A 1 686 ? 29.482 6.467 -36.086 1.00 87.00 686 LEU A N 1
ATOM 5301 C CA . LEU A 1 686 ? 30.617 6.368 -35.162 1.00 87.00 686 LEU A CA 1
ATOM 5302 C C . LEU A 1 686 ? 31.965 6.569 -35.871 1.00 87.00 686 LEU A C 1
ATOM 5304 O O . LEU A 1 686 ? 32.856 7.207 -35.303 1.00 87.00 686 LEU A O 1
ATOM 5308 N N . THR A 1 687 ? 32.110 6.107 -37.117 1.00 88.06 687 THR A N 1
ATOM 5309 C CA . THR A 1 687 ? 33.330 6.328 -37.907 1.00 88.06 687 THR A CA 1
ATOM 5310 C C . THR A 1 687 ? 33.423 7.744 -38.473 1.00 88.06 687 THR A C 1
ATOM 5312 O O . THR A 1 687 ? 34.504 8.327 -38.493 1.00 88.06 687 THR A O 1
ATOM 5315 N N . ALA A 1 688 ? 32.298 8.358 -38.860 1.00 82.94 688 ALA A N 1
ATOM 5316 C CA . ALA A 1 688 ? 32.254 9.791 -39.167 1.00 82.94 688 ALA A CA 1
ATOM 5317 C C . ALA A 1 688 ? 32.558 10.650 -37.925 1.00 82.94 688 ALA A C 1
ATOM 5319 O O . ALA A 1 688 ? 33.158 11.716 -38.044 1.00 82.94 688 ALA A O 1
ATOM 5320 N N . GLY A 1 689 ? 32.159 10.178 -36.738 1.00 79.75 689 GLY A N 1
ATOM 5321 C CA . GLY A 1 689 ? 32.386 10.849 -35.464 1.00 79.75 689 GLY A CA 1
ATOM 5322 C C . GLY A 1 689 ? 33.829 10.801 -34.966 1.00 79.75 689 GLY A C 1
ATOM 5323 O O . GLY A 1 689 ? 34.317 11.809 -34.463 1.00 79.75 689 GLY A O 1
ATOM 5324 N N . GLY A 1 690 ? 34.530 9.670 -35.080 1.00 85.56 690 GLY A N 1
ATOM 5325 C CA . GLY A 1 690 ? 35.916 9.596 -34.601 1.00 85.56 690 GLY A CA 1
ATOM 5326 C C . GLY A 1 690 ? 36.610 8.236 -34.630 1.00 85.56 690 GLY A C 1
ATOM 5327 O O . GLY A 1 690 ? 37.842 8.222 -34.642 1.00 85.56 690 GLY A O 1
ATOM 5328 N N . PHE A 1 691 ? 35.864 7.131 -34.672 1.00 90.44 691 PHE A N 1
ATOM 5329 C CA . PHE A 1 691 ? 36.421 5.774 -34.769 1.00 90.44 691 PHE A CA 1
ATOM 5330 C C . PHE A 1 691 ? 36.809 5.405 -36.217 1.00 90.44 691 PHE A C 1
ATOM 5332 O O . PHE A 1 691 ? 36.454 6.096 -37.171 1.00 90.44 691 PHE A O 1
ATOM 5339 N N . ASN A 1 692 ? 37.508 4.290 -36.402 1.00 89.00 692 ASN A N 1
ATOM 5340 C CA . ASN A 1 692 ? 37.791 3.654 -37.692 1.00 89.00 692 ASN A CA 1
ATOM 5341 C C . ASN A 1 692 ? 37.200 2.230 -37.714 1.00 89.00 692 ASN A C 1
ATOM 5343 O O . ASN A 1 692 ? 36.966 1.627 -36.669 1.00 89.00 692 ASN A O 1
ATOM 5347 N N . HIS A 1 693 ? 36.920 1.675 -38.899 1.00 85.81 693 HIS A N 1
ATOM 5348 C CA . HIS A 1 693 ? 36.211 0.386 -39.036 1.00 85.81 693 HIS A CA 1
ATOM 5349 C C . HIS A 1 693 ? 36.958 -0.836 -38.467 1.00 85.81 693 HIS A C 1
ATOM 5351 O O . HIS A 1 693 ? 36.340 -1.890 -38.276 1.00 85.81 693 HIS A O 1
ATOM 5357 N N . ASP A 1 694 ? 38.261 -0.692 -38.255 1.00 87.81 694 ASP A N 1
ATOM 5358 C CA . ASP A 1 694 ? 39.230 -1.658 -37.746 1.00 87.81 694 ASP A CA 1
ATOM 5359 C C . ASP A 1 694 ? 39.663 -1.387 -36.292 1.00 87.81 694 ASP A C 1
ATOM 5361 O O . ASP A 1 694 ? 40.422 -2.180 -35.734 1.00 87.81 694 ASP A O 1
ATOM 5365 N N . ASP A 1 695 ? 39.144 -0.331 -35.650 1.00 90.75 695 ASP A N 1
ATOM 5366 C CA . ASP A 1 695 ? 39.460 -0.018 -34.254 1.00 90.75 695 ASP A CA 1
ATOM 5367 C C . ASP A 1 695 ? 39.075 -1.173 -33.309 1.00 90.75 695 ASP A C 1
ATOM 5369 O O . ASP A 1 695 ? 38.001 -1.787 -33.399 1.00 90.75 695 ASP A O 1
ATOM 5373 N N . SER A 1 696 ? 39.959 -1.436 -32.347 1.00 92.88 696 SER A N 1
ATOM 5374 C CA . SER A 1 696 ? 39.744 -2.385 -31.257 1.00 92.88 696 SER A CA 1
ATOM 5375 C C . SER A 1 696 ? 39.294 -1.698 -29.970 1.00 92.88 696 SER A C 1
ATOM 5377 O O . SER A 1 696 ? 39.576 -0.520 -29.760 1.00 92.88 696 SER A O 1
ATOM 5379 N N . TRP A 1 697 ? 38.651 -2.444 -29.070 1.00 93.50 697 TRP A N 1
ATOM 5380 C CA . TRP A 1 697 ? 38.352 -1.959 -27.722 1.00 93.50 697 TRP A CA 1
ATOM 5381 C C . TRP A 1 697 ? 39.642 -1.498 -27.029 1.00 93.50 697 TRP A C 1
ATOM 5383 O O . TRP A 1 697 ? 40.615 -2.249 -26.955 1.00 93.50 697 TRP A O 1
ATOM 5393 N N . GLY A 1 698 ? 39.658 -0.254 -26.541 1.00 91.25 698 GLY A N 1
ATOM 5394 C CA . GLY A 1 698 ? 40.832 0.324 -25.876 1.00 91.25 698 GLY A CA 1
ATOM 5395 C C . GLY A 1 698 ? 41.063 -0.251 -24.477 1.00 91.25 698 GLY A C 1
ATOM 5396 O O . GLY A 1 698 ? 42.196 -0.336 -24.012 1.00 91.25 698 GLY A O 1
ATOM 5397 N N . HIS A 1 699 ? 39.992 -0.729 -23.846 1.00 94.56 699 HIS A N 1
ATOM 5398 C CA . HIS A 1 699 ? 40.030 -1.611 -22.691 1.00 94.56 699 HIS A CA 1
ATOM 5399 C C . HIS A 1 699 ? 38.954 -2.700 -22.850 1.00 94.56 699 HIS A C 1
ATOM 5401 O O . HIS A 1 699 ? 37.822 -2.397 -23.225 1.00 94.56 699 HIS A O 1
ATOM 5407 N N . ARG A 1 700 ? 39.294 -3.962 -22.561 1.00 94.25 700 ARG A N 1
ATOM 5408 C CA . ARG A 1 700 ? 38.380 -5.117 -22.598 1.00 94.25 700 ARG A CA 1
ATOM 5409 C C . ARG A 1 700 ? 38.849 -6.177 -21.602 1.00 94.25 700 ARG A C 1
ATOM 5411 O O . ARG A 1 700 ? 39.936 -6.727 -21.768 1.00 94.25 700 ARG A O 1
ATOM 5418 N N . ALA A 1 701 ? 38.043 -6.460 -20.582 1.00 94.00 701 ALA A N 1
ATOM 5419 C CA . ALA A 1 701 ? 38.395 -7.359 -19.484 1.00 94.00 701 ALA A CA 1
ATOM 5420 C C . ALA A 1 701 ? 37.205 -8.220 -19.034 1.00 94.00 701 ALA A C 1
ATOM 5422 O O . ALA A 1 701 ? 36.045 -7.837 -19.177 1.00 94.00 701 ALA A O 1
ATOM 5423 N N . GLY A 1 702 ? 37.498 -9.408 -18.501 1.00 92.06 702 GLY A N 1
ATOM 5424 C CA . GLY A 1 702 ? 36.502 -10.282 -17.879 1.00 92.06 702 GLY A CA 1
ATOM 5425 C C . GLY A 1 702 ? 36.362 -9.988 -16.387 1.00 92.06 702 GLY A C 1
ATOM 5426 O O . GLY A 1 702 ? 37.363 -9.848 -15.685 1.00 92.06 702 GLY A O 1
ATOM 5427 N N . GLU A 1 703 ? 35.131 -9.939 -15.889 1.00 90.19 703 GLU A N 1
ATOM 5428 C CA . GLU A 1 703 ? 34.845 -9.698 -14.474 1.00 90.19 703 GLU A CA 1
ATOM 5429 C C . GLU A 1 703 ? 35.186 -10.938 -13.613 1.00 90.19 703 GLU A C 1
ATOM 5431 O O . GLU A 1 703 ? 34.623 -12.007 -13.852 1.00 90.19 703 GLU A O 1
ATOM 5436 N N . PRO A 1 704 ? 36.051 -10.847 -12.577 1.00 83.12 704 PRO A N 1
ATOM 5437 C CA . PRO A 1 704 ? 36.627 -12.029 -11.912 1.00 83.12 704 PRO A CA 1
ATOM 5438 C C . PRO A 1 704 ? 35.625 -13.051 -11.349 1.00 83.12 704 PRO A C 1
ATOM 5440 O O . PRO A 1 704 ? 35.912 -14.248 -11.313 1.00 83.12 704 PRO A O 1
ATOM 5443 N N . ASN A 1 705 ? 34.453 -12.573 -10.918 1.00 82.94 705 ASN A N 1
ATOM 5444 C CA . ASN A 1 705 ? 33.404 -13.363 -10.265 1.00 82.94 705 ASN A CA 1
ATOM 5445 C C . ASN A 1 705 ? 32.094 -13.427 -11.077 1.00 82.94 705 ASN A C 1
ATOM 5447 O O . ASN A 1 705 ? 31.066 -13.838 -10.541 1.00 82.94 705 ASN A O 1
ATOM 5451 N N . LYS A 1 706 ? 32.088 -12.988 -12.344 1.00 89.25 706 LYS A N 1
ATOM 5452 C CA . LYS A 1 706 ? 30.876 -12.887 -13.176 1.00 89.25 706 LYS A CA 1
ATOM 5453 C C . LYS A 1 706 ? 31.158 -13.451 -14.574 1.00 89.25 706 LYS A C 1
ATOM 5455 O O . LYS A 1 706 ? 32.263 -13.329 -15.087 1.00 89.25 706 LYS A O 1
ATOM 5460 N N . ALA A 1 707 ? 30.156 -14.039 -15.225 1.00 92.56 707 ALA A N 1
ATOM 5461 C CA . ALA A 1 707 ? 30.260 -14.436 -16.635 1.00 92.56 707 ALA A CA 1
ATOM 5462 C C . ALA A 1 707 ? 29.998 -13.223 -17.549 1.00 92.56 707 ALA A C 1
ATOM 5464 O O . ALA A 1 707 ? 29.046 -13.208 -18.327 1.00 92.56 707 ALA A O 1
ATOM 5465 N N . VAL A 1 708 ? 30.805 -12.173 -17.371 1.00 94.50 708 VAL A N 1
ATOM 5466 C CA . VAL A 1 708 ? 30.642 -10.862 -18.011 1.00 94.50 708 VAL A CA 1
ATOM 5467 C C . VAL A 1 708 ? 31.992 -10.369 -18.524 1.00 94.50 708 VAL A C 1
ATOM 5469 O O . VAL A 1 708 ? 33.003 -10.489 -17.828 1.00 94.50 708 VAL A O 1
ATOM 5472 N N . ILE A 1 709 ? 32.010 -9.808 -19.732 1.00 94.81 709 ILE A N 1
ATOM 5473 C CA . ILE A 1 709 ? 33.142 -9.053 -20.279 1.00 94.81 709 ILE A CA 1
ATOM 5474 C C . ILE A 1 709 ? 32.726 -7.586 -20.400 1.00 94.81 709 ILE A C 1
ATOM 5476 O O . ILE A 1 709 ? 31.768 -7.263 -21.100 1.00 94.81 709 ILE A O 1
ATOM 5480 N N . CYS A 1 710 ? 33.467 -6.706 -19.733 1.00 93.56 710 CYS A N 1
ATOM 5481 C CA . CYS A 1 710 ? 33.307 -5.258 -19.797 1.00 93.56 710 CYS A CA 1
ATOM 5482 C C . CYS A 1 710 ? 34.295 -4.702 -20.829 1.00 93.56 710 CYS A C 1
ATOM 5484 O O . CYS A 1 710 ? 35.486 -5.019 -20.784 1.00 93.56 710 CYS A O 1
ATOM 5486 N N . SER A 1 711 ? 33.828 -3.869 -21.758 1.00 94.50 711 SER A N 1
ATOM 5487 C CA . SER A 1 711 ? 34.681 -3.215 -22.761 1.00 94.50 711 SER A CA 1
ATOM 5488 C C . SER A 1 711 ? 34.379 -1.732 -22.884 1.00 94.50 711 SER A C 1
ATOM 5490 O O . SER A 1 711 ? 33.239 -1.304 -22.717 1.00 94.50 711 SER A O 1
ATOM 5492 N N . LEU A 1 712 ? 35.407 -0.955 -23.204 1.00 94.38 712 LEU A N 1
ATOM 5493 C CA . LEU A 1 712 ? 35.361 0.494 -23.307 1.00 94.38 712 LEU A CA 1
ATOM 5494 C C . LEU A 1 712 ? 36.246 0.963 -24.467 1.00 94.38 712 LEU A C 1
ATOM 5496 O O . LEU A 1 712 ? 37.389 0.526 -24.616 1.00 94.38 712 LEU A O 1
ATOM 5500 N N . ALA A 1 713 ? 35.719 1.870 -25.280 1.00 94.94 713 ALA A N 1
ATOM 5501 C CA . ALA A 1 713 ? 36.442 2.542 -26.349 1.00 94.94 713 ALA A CA 1
ATOM 5502 C C . ALA A 1 713 ? 36.108 4.038 -26.356 1.00 94.94 713 ALA A C 1
ATOM 5504 O O . ALA A 1 713 ? 34.966 4.439 -26.113 1.00 94.94 713 ALA A O 1
ATOM 5505 N N . LEU A 1 714 ? 37.125 4.854 -26.629 1.00 94.25 714 LEU A N 1
ATOM 5506 C CA . LEU A 1 714 ? 37.066 6.311 -26.569 1.00 94.25 714 LEU A CA 1
ATOM 5507 C C . LEU A 1 714 ? 37.597 6.904 -27.874 1.00 94.25 714 LEU A C 1
ATOM 5509 O O . LEU A 1 714 ? 38.647 6.487 -28.359 1.00 94.25 714 LEU A O 1
ATOM 5513 N N . ALA A 1 715 ? 36.894 7.896 -28.417 1.00 92.62 715 ALA A N 1
ATOM 5514 C CA . ALA A 1 715 ? 37.347 8.655 -29.580 1.00 92.62 715 ALA A CA 1
ATOM 5515 C C . ALA A 1 715 ? 37.067 10.149 -29.401 1.00 92.62 715 ALA A C 1
ATOM 5517 O O . ALA A 1 715 ? 36.005 10.543 -28.920 1.00 92.62 715 ALA A O 1
ATOM 5518 N N . ARG A 1 716 ? 38.001 11.003 -29.830 1.00 89.25 716 ARG A N 1
ATOM 5519 C CA . ARG A 1 716 ? 37.761 12.449 -29.915 1.00 89.25 716 ARG A CA 1
ATOM 5520 C C . ARG A 1 716 ? 36.826 12.719 -31.092 1.00 89.25 716 ARG A C 1
ATOM 5522 O O . ARG A 1 716 ? 37.076 12.230 -32.193 1.00 89.25 716 ARG A O 1
ATOM 5529 N N . LEU A 1 717 ? 35.788 13.520 -30.866 1.00 86.00 717 LEU A N 1
ATOM 5530 C CA . LEU A 1 717 ? 34.858 13.940 -31.909 1.00 86.00 717 LEU A CA 1
ATOM 5531 C C . LEU A 1 717 ? 35.598 14.777 -32.967 1.00 86.00 717 LEU A C 1
ATOM 5533 O O . LEU A 1 717 ? 36.118 15.852 -32.660 1.00 86.00 717 LEU A O 1
ATOM 5537 N N . ARG A 1 718 ? 35.638 14.289 -34.210 1.00 81.06 718 ARG A N 1
ATOM 5538 C CA . ARG A 1 718 ? 36.208 14.986 -35.371 1.00 81.06 718 ARG A CA 1
ATOM 5539 C C . ARG A 1 718 ? 35.213 16.052 -35.842 1.00 81.06 718 ARG A C 1
ATOM 5541 O O . ARG A 1 718 ? 34.120 15.732 -36.303 1.00 81.06 718 ARG A O 1
ATOM 5548 N N . THR A 1 719 ? 35.576 17.325 -35.709 1.00 66.31 719 THR A N 1
ATOM 5549 C CA . THR A 1 719 ? 34.736 18.481 -36.092 1.00 66.31 719 THR A CA 1
ATOM 5550 C C . THR A 1 719 ? 35.223 19.181 -37.365 1.00 66.31 719 THR A C 1
ATOM 5552 O O . THR A 1 719 ? 34.564 20.088 -37.872 1.00 66.31 719 THR A O 1
ATOM 5555 N N . ASP A 1 720 ? 36.361 18.750 -37.907 1.00 54.34 720 ASP A N 1
ATOM 5556 C CA . ASP A 1 720 ? 37.171 19.427 -38.919 1.00 54.34 720 ASP A CA 1
ATOM 5557 C C . ASP A 1 720 ? 37.132 18.751 -40.301 1.00 54.34 720 ASP A C 1
ATOM 5559 O O . ASP A 1 720 ? 38.090 18.828 -41.074 1.00 54.34 720 ASP A O 1
ATOM 5563 N N . VAL A 1 721 ? 35.997 18.143 -40.667 1.00 50.78 721 VAL A N 1
ATOM 5564 C CA . VAL A 1 721 ? 35.763 17.672 -42.042 1.00 50.78 721 VAL A CA 1
ATOM 5565 C C . VAL A 1 721 ? 35.663 18.887 -42.973 1.00 50.78 721 VAL A C 1
ATOM 5567 O O . VAL A 1 721 ? 34.588 19.447 -43.202 1.00 50.78 721 VAL A O 1
ATOM 5570 N N . LYS A 1 722 ? 36.814 19.330 -43.495 1.00 39.75 722 LYS A N 1
ATOM 5571 C CA . LYS A 1 722 ? 36.900 20.390 -44.506 1.00 39.75 722 LYS A CA 1
ATOM 5572 C C . LYS A 1 722 ? 36.025 20.022 -45.699 1.00 39.75 722 LYS A C 1
ATOM 5574 O O . LYS A 1 722 ? 36.066 18.896 -46.185 1.00 39.75 722 LYS A O 1
ATOM 5579 N N . GLY A 1 723 ? 35.230 20.994 -46.138 1.00 44.53 723 GLY A N 1
ATOM 5580 C CA . GLY A 1 723 ? 34.188 20.787 -47.133 1.00 44.53 723 GLY A CA 1
ATOM 5581 C C . GLY A 1 723 ? 34.735 20.335 -48.481 1.00 44.53 723 GLY A C 1
ATOM 5582 O O . GLY A 1 723 ? 35.222 21.152 -49.256 1.00 44.53 723 GLY A O 1
ATOM 5583 N N . ASP A 1 724 ? 34.549 19.054 -48.764 1.00 38.44 724 ASP A N 1
ATOM 5584 C CA . ASP A 1 724 ? 34.303 18.553 -50.110 1.00 38.44 724 ASP A CA 1
ATOM 5585 C C . ASP A 1 724 ? 32.851 18.043 -50.169 1.00 38.44 724 ASP A C 1
ATOM 5587 O O . ASP A 1 724 ? 32.242 17.793 -49.124 1.00 38.44 724 ASP A O 1
ATOM 5591 N N . VAL A 1 725 ? 32.250 17.912 -51.353 1.00 45.25 725 VAL A N 1
ATOM 5592 C CA . VAL A 1 725 ? 30.774 17.796 -51.484 1.00 45.25 725 VAL A CA 1
ATOM 5593 C C . VAL A 1 725 ? 30.195 16.533 -50.813 1.00 45.25 725 VAL A C 1
ATOM 5595 O O . VAL A 1 725 ? 29.054 16.546 -50.352 1.00 45.25 725 VAL A O 1
ATOM 5598 N N . ALA A 1 726 ? 30.992 15.472 -50.648 1.00 44.47 726 ALA A N 1
ATOM 5599 C CA . ALA A 1 726 ? 30.618 14.276 -49.880 1.00 44.47 726 ALA A CA 1
ATOM 5600 C C . ALA A 1 726 ? 30.650 14.475 -48.343 1.00 44.47 726 ALA A C 1
ATOM 5602 O O . ALA A 1 726 ? 29.952 13.778 -47.604 1.00 44.47 726 ALA A O 1
ATOM 5603 N N . GLY A 1 727 ? 31.427 15.442 -47.844 1.00 46.59 727 GLY A N 1
ATOM 5604 C CA . GLY A 1 727 ? 31.644 15.695 -46.416 1.00 46.59 727 GLY A CA 1
ATOM 5605 C C . GLY A 1 727 ? 30.446 16.304 -45.683 1.00 46.59 727 GLY A C 1
ATOM 5606 O O . GLY A 1 727 ? 30.341 16.151 -44.468 1.00 46.59 727 GLY A O 1
ATOM 5607 N N . SER A 1 728 ? 29.497 16.930 -46.392 1.00 50.00 728 SER A N 1
ATOM 5608 C CA . SER A 1 728 ? 28.307 17.539 -45.769 1.00 50.00 728 SER A CA 1
ATOM 5609 C C . SER A 1 728 ? 27.450 16.519 -45.009 1.00 50.00 728 SER A C 1
ATOM 5611 O O . SER A 1 728 ? 26.928 16.826 -43.936 1.00 50.00 728 SER A O 1
ATOM 5613 N N . ASN A 1 729 ? 27.335 15.290 -45.526 1.00 54.75 729 ASN A N 1
ATOM 5614 C CA . ASN A 1 729 ? 26.608 14.217 -44.845 1.00 54.75 729 ASN A CA 1
ATOM 5615 C C . ASN A 1 729 ? 27.386 13.691 -43.631 1.00 54.75 729 ASN A C 1
ATOM 5617 O O . ASN A 1 729 ? 26.781 13.431 -42.594 1.00 54.75 729 ASN A O 1
ATOM 5621 N N . ALA A 1 730 ? 28.716 13.587 -43.724 1.00 52.97 730 ALA A N 1
ATOM 5622 C CA . ALA A 1 730 ? 29.563 13.161 -42.610 1.00 52.97 730 ALA A CA 1
ATOM 5623 C C . ALA A 1 730 ? 29.509 14.153 -41.434 1.00 52.97 730 ALA A C 1
ATOM 5625 O O . ALA A 1 730 ? 29.314 13.730 -40.297 1.00 52.97 730 ALA A O 1
ATOM 5626 N N . VAL A 1 731 ? 29.568 15.465 -41.702 1.00 57.09 731 VAL A N 1
ATOM 5627 C CA . VAL A 1 731 ? 29.385 16.515 -40.679 1.00 57.09 731 VAL A CA 1
ATOM 5628 C C . VAL A 1 731 ? 27.999 16.421 -40.039 1.00 57.09 731 VAL A C 1
ATOM 5630 O O . VAL A 1 731 ? 27.887 16.441 -38.815 1.00 57.09 731 VAL A O 1
ATOM 5633 N N . GLY A 1 732 ? 26.944 16.253 -40.845 1.00 61.31 732 GLY A N 1
ATOM 5634 C CA . GLY A 1 732 ? 25.583 16.068 -40.336 1.00 61.31 732 GLY A CA 1
ATOM 5635 C C . GLY A 1 732 ? 25.419 14.809 -39.475 1.00 61.31 732 GLY A C 1
ATOM 5636 O O . GLY A 1 732 ? 24.688 14.836 -38.489 1.00 61.31 732 GLY A O 1
ATOM 5637 N N . MET A 1 733 ? 26.117 13.713 -39.795 1.00 65.62 733 MET A N 1
ATOM 5638 C CA . MET A 1 733 ? 26.113 12.486 -38.988 1.00 65.62 733 MET A CA 1
ATOM 5639 C C . MET A 1 733 ? 26.927 12.628 -37.698 1.00 65.62 733 MET A C 1
ATOM 5641 O O . MET A 1 733 ? 26.424 12.262 -36.640 1.00 65.62 733 MET A O 1
ATOM 5645 N N . ALA A 1 734 ? 28.119 13.227 -37.741 1.00 63.28 734 ALA A N 1
ATOM 5646 C CA . ALA A 1 734 ? 28.913 13.502 -36.543 1.00 63.28 734 ALA A CA 1
ATOM 5647 C C . ALA A 1 734 ? 28.174 14.443 -35.570 1.00 63.28 734 ALA A C 1
ATOM 5649 O O . ALA A 1 734 ? 28.187 14.221 -34.361 1.00 63.28 734 ALA A O 1
ATOM 5650 N N . GLN A 1 735 ? 27.436 15.437 -36.080 1.00 67.62 735 GLN A N 1
ATOM 5651 C CA . GLN A 1 735 ? 26.590 16.309 -35.256 1.00 67.62 735 GLN A CA 1
ATOM 5652 C C . GLN A 1 735 ? 25.431 15.570 -34.566 1.00 67.62 735 GLN A C 1
ATOM 5654 O O . GLN A 1 735 ? 25.062 15.959 -33.458 1.00 67.62 735 GLN A O 1
ATOM 5659 N N . LYS A 1 736 ? 24.889 14.481 -35.138 1.00 74.44 736 LYS A N 1
ATOM 5660 C CA . LYS A 1 736 ? 23.872 13.659 -34.449 1.00 74.44 736 LYS A CA 1
ATOM 5661 C C . LYS A 1 736 ? 24.406 13.042 -33.155 1.00 74.44 736 LYS A C 1
ATOM 5663 O O . LYS A 1 736 ? 23.616 12.822 -32.244 1.00 74.44 736 LYS A O 1
ATOM 5668 N N . LEU A 1 737 ? 25.717 12.810 -33.027 1.00 75.38 737 LEU A N 1
ATOM 5669 C CA . LEU A 1 737 ? 26.298 12.267 -31.795 1.00 75.38 737 LEU A CA 1
ATOM 5670 C C . LEU A 1 737 ? 26.166 13.227 -30.599 1.00 75.38 737 LEU A C 1
ATOM 5672 O O . LEU A 1 737 ? 26.127 12.772 -29.458 1.00 75.38 737 LEU A O 1
ATOM 5676 N N . LEU A 1 738 ? 26.013 14.537 -30.836 1.00 72.44 738 LEU A N 1
ATOM 5677 C CA . LEU A 1 738 ? 25.733 15.518 -29.779 1.00 72.44 738 LEU A CA 1
ATOM 5678 C C . LEU A 1 738 ? 24.351 15.315 -29.133 1.00 72.44 738 LEU A C 1
ATOM 5680 O O . LEU A 1 738 ? 24.145 15.745 -28.002 1.00 72.44 738 LEU A O 1
ATOM 5684 N N . LEU A 1 739 ? 23.419 14.614 -29.796 1.00 75.06 739 LEU A N 1
ATOM 5685 C CA . LEU A 1 739 ? 22.117 14.253 -29.216 1.00 75.06 739 LEU A CA 1
ATOM 5686 C C . LEU A 1 739 ? 22.244 13.279 -28.031 1.00 75.06 739 LEU A C 1
ATOM 5688 O O . LEU A 1 739 ? 21.310 13.183 -27.235 1.00 75.06 739 LEU A O 1
ATOM 5692 N N . PHE A 1 740 ? 23.382 12.586 -27.905 1.00 74.50 740 PHE A N 1
ATOM 5693 C CA . PHE A 1 740 ? 23.684 11.663 -26.805 1.00 74.50 740 PHE A CA 1
ATOM 5694 C C . PHE A 1 740 ? 24.441 12.327 -25.640 1.00 74.50 740 PHE A C 1
ATOM 5696 O O . PHE A 1 740 ? 24.786 11.658 -24.664 1.00 74.50 740 PHE A O 1
ATOM 5703 N N . TRP A 1 741 ? 24.686 13.643 -25.697 1.00 72.50 741 TRP A N 1
ATOM 5704 C CA . TRP A 1 741 ? 25.258 14.389 -24.573 1.00 72.50 741 TRP A CA 1
ATOM 5705 C C . TRP A 1 741 ? 24.263 14.419 -23.407 1.00 72.50 741 TRP A C 1
ATOM 5707 O O . TRP A 1 741 ? 23.146 14.922 -23.554 1.00 72.50 741 TRP A O 1
ATOM 5717 N N . ARG A 1 742 ? 24.655 13.847 -22.256 1.00 65.88 742 ARG A N 1
ATOM 5718 C CA . ARG A 1 742 ? 23.789 13.642 -21.069 1.00 65.88 742 ARG A CA 1
ATOM 5719 C C . ARG A 1 742 ? 22.491 12.867 -21.360 1.00 65.88 742 ARG A C 1
ATOM 5721 O O . ARG A 1 742 ? 21.487 13.031 -20.669 1.00 65.88 742 ARG A O 1
ATOM 5728 N N . LYS A 1 743 ? 22.483 12.075 -22.436 1.00 76.81 743 LYS A N 1
ATOM 5729 C CA . LYS A 1 743 ? 21.364 11.225 -22.870 1.00 76.81 743 LYS A CA 1
ATOM 5730 C C . LYS A 1 743 ? 21.924 9.927 -23.461 1.00 76.81 743 LYS A C 1
ATOM 5732 O O . LYS A 1 743 ? 21.853 9.741 -24.678 1.00 76.81 743 LYS A O 1
ATOM 5737 N N . PRO A 1 744 ? 22.515 9.046 -22.632 1.00 81.31 744 PRO A N 1
ATOM 5738 C CA . PRO A 1 744 ? 23.154 7.830 -23.116 1.00 81.31 744 PRO A CA 1
ATOM 5739 C C . PRO A 1 744 ? 22.156 6.942 -23.869 1.00 81.31 744 PRO A C 1
ATOM 5741 O O . PRO A 1 744 ? 21.083 6.602 -23.361 1.00 81.31 744 PRO A O 1
ATOM 5744 N N . ALA A 1 745 ? 22.515 6.542 -25.086 1.00 84.94 745 ALA A N 1
ATOM 5745 C CA . ALA A 1 745 ? 21.744 5.588 -25.872 1.00 84.94 745 ALA A CA 1
ATOM 5746 C C . ALA A 1 745 ? 22.161 4.162 -25.513 1.00 84.94 745 ALA A C 1
ATOM 5748 O O . ALA A 1 745 ? 23.351 3.858 -25.434 1.00 84.94 745 ALA A O 1
ATOM 5749 N N . ARG A 1 746 ? 21.183 3.270 -25.325 1.00 88.31 746 ARG A N 1
ATOM 5750 C CA . ARG A 1 746 ? 21.427 1.857 -25.011 1.00 88.31 746 ARG A CA 1
ATOM 5751 C C . ARG A 1 746 ? 20.809 0.941 -26.056 1.00 88.31 746 ARG A C 1
ATOM 5753 O O . ARG A 1 746 ? 19.670 1.150 -26.470 1.00 88.31 746 ARG A O 1
ATOM 5760 N N . ARG A 1 747 ? 21.542 -0.103 -26.443 1.00 86.50 747 ARG A N 1
ATOM 5761 C CA . ARG A 1 747 ? 21.072 -1.165 -27.341 1.00 86.50 747 ARG A CA 1
ATOM 5762 C C . ARG A 1 747 ? 21.403 -2.527 -26.738 1.00 86.50 747 ARG A C 1
ATOM 5764 O O . ARG A 1 747 ? 22.558 -2.787 -26.434 1.00 86.50 747 ARG A O 1
ATOM 5771 N N . CYS A 1 748 ? 20.401 -3.392 -26.597 1.00 90.38 748 CYS A N 1
ATOM 5772 C CA . CYS A 1 748 ? 20.553 -4.759 -26.096 1.00 90.38 748 CYS A CA 1
ATOM 5773 C C . CYS A 1 748 ? 20.153 -5.758 -27.188 1.00 90.38 748 CYS A C 1
ATOM 5775 O O . CYS A 1 748 ? 19.128 -5.562 -27.842 1.00 90.38 748 CYS A O 1
ATOM 5777 N N . TRP A 1 749 ? 20.922 -6.830 -27.378 1.00 88.94 749 TRP A N 1
ATOM 5778 C CA . TRP A 1 749 ? 20.548 -7.949 -28.248 1.00 88.94 749 TRP A CA 1
ATOM 5779 C C . TRP A 1 749 ? 21.173 -9.264 -27.785 1.00 88.94 749 TRP A C 1
ATOM 5781 O O . TRP A 1 749 ? 22.096 -9.278 -26.972 1.00 88.94 749 TRP A O 1
ATOM 5791 N N . TRP A 1 750 ? 20.648 -10.360 -28.331 1.00 89.44 750 TRP A N 1
ATOM 5792 C CA . TRP A 1 750 ? 21.158 -11.708 -28.120 1.00 89.44 750 TRP A CA 1
ATOM 5793 C C . TRP A 1 750 ? 21.825 -12.252 -29.387 1.00 89.44 750 TRP A C 1
ATOM 5795 O O . TRP A 1 750 ? 21.414 -11.948 -30.515 1.00 89.44 750 TRP A O 1
ATOM 5805 N N . GLU A 1 751 ? 22.849 -13.068 -29.175 1.00 87.81 751 GLU A N 1
ATOM 5806 C CA . GLU A 1 751 ? 23.678 -13.727 -30.179 1.00 87.81 751 GLU A CA 1
ATOM 5807 C C . GLU A 1 751 ? 24.003 -15.147 -29.684 1.00 87.81 751 GLU A C 1
ATOM 5809 O O . GLU A 1 751 ? 24.288 -15.341 -28.504 1.00 87.81 751 GLU A O 1
ATOM 5814 N N . GLY A 1 752 ? 23.936 -16.146 -30.564 1.00 88.62 752 GLY A N 1
ATOM 5815 C CA . GLY A 1 752 ? 24.406 -17.502 -30.276 1.00 88.62 752 GLY A CA 1
ATOM 5816 C C . GLY A 1 752 ? 25.717 -17.742 -31.013 1.00 88.62 752 GLY A C 1
ATOM 5817 O O . GLY A 1 752 ? 25.768 -17.548 -32.225 1.00 88.62 752 GLY A O 1
ATOM 5818 N N . VAL A 1 753 ? 26.763 -18.150 -30.295 1.00 89.69 753 VAL A N 1
ATOM 5819 C CA . VAL A 1 753 ? 28.106 -18.395 -30.839 1.00 89.69 753 VAL A CA 1
ATOM 5820 C C . VAL A 1 753 ? 28.529 -19.825 -30.510 1.00 89.69 753 VAL A C 1
ATOM 5822 O O . VAL A 1 753 ? 28.355 -20.285 -29.382 1.00 89.69 753 VAL A O 1
ATOM 5825 N N . GLU A 1 754 ? 29.104 -20.530 -31.483 1.00 91.19 754 GLU A N 1
ATOM 5826 C CA . GLU A 1 754 ? 29.816 -21.789 -31.244 1.00 91.19 754 GLU A CA 1
ATOM 5827 C C . GLU A 1 754 ? 31.318 -21.480 -31.145 1.00 91.19 754 GLU A C 1
ATOM 5829 O O . GLU A 1 754 ? 31.877 -20.810 -32.014 1.00 91.19 754 GLU A O 1
ATOM 5834 N N . LEU A 1 755 ? 31.954 -21.900 -30.049 1.00 89.81 755 LEU A N 1
ATOM 5835 C CA . LEU A 1 755 ? 33.380 -21.703 -29.799 1.00 89.81 755 LEU A CA 1
ATOM 5836 C C . LEU A 1 755 ? 34.131 -23.021 -30.014 1.00 89.81 755 LEU A C 1
ATOM 5838 O O . LEU A 1 755 ? 33.908 -23.989 -29.284 1.00 89.81 755 LEU A O 1
ATOM 5842 N N . ASP A 1 756 ? 35.042 -23.017 -30.987 1.00 83.50 756 ASP A N 1
ATOM 5843 C CA . ASP A 1 756 ? 35.866 -24.178 -31.353 1.00 83.50 756 ASP A CA 1
ATOM 5844 C C . ASP A 1 756 ? 37.160 -24.263 -30.513 1.00 83.50 756 ASP A C 1
ATOM 5846 O O . ASP A 1 756 ? 37.637 -25.354 -30.224 1.00 83.50 756 ASP A O 1
ATOM 5850 N N . ASP A 1 757 ? 37.684 -23.119 -30.050 1.00 76.56 757 ASP A N 1
ATOM 5851 C CA . ASP A 1 757 ? 38.921 -23.013 -29.256 1.00 76.56 757 ASP A CA 1
ATOM 5852 C C . ASP A 1 757 ? 38.628 -22.765 -27.758 1.00 76.56 757 ASP A C 1
ATOM 5854 O O . ASP A 1 757 ? 38.959 -21.695 -27.221 1.00 76.56 757 ASP A O 1
ATOM 5858 N N . VAL A 1 758 ? 37.976 -23.709 -27.069 1.00 85.44 758 VAL A N 1
ATOM 5859 C CA . VAL A 1 758 ? 37.779 -23.643 -25.605 1.00 85.44 758 VAL A CA 1
ATOM 5860 C C . VAL A 1 758 ? 38.731 -24.601 -24.897 1.00 85.44 758 VAL A C 1
ATOM 5862 O O . VAL A 1 758 ? 38.582 -25.817 -24.937 1.00 85.44 758 VAL A O 1
ATOM 5865 N N . GLU A 1 759 ? 39.721 -24.027 -24.216 1.00 81.31 759 GLU A N 1
ATOM 5866 C CA . GLU A 1 759 ? 40.715 -24.757 -23.427 1.00 81.31 759 GLU A CA 1
ATOM 5867 C C . GLU A 1 759 ? 40.047 -25.691 -22.400 1.00 81.31 759 GLU A C 1
ATOM 5869 O O . GLU A 1 759 ? 39.256 -25.241 -21.571 1.00 81.31 759 GLU A O 1
ATOM 5874 N N . GLY A 1 760 ? 40.371 -26.986 -22.465 1.00 77.81 760 GLY A N 1
ATOM 5875 C CA . GLY A 1 760 ? 39.787 -28.024 -21.608 1.00 77.81 760 GLY A CA 1
ATOM 5876 C C . GLY A 1 760 ? 38.531 -28.711 -22.162 1.00 77.81 760 GLY A C 1
ATOM 5877 O O . GLY A 1 760 ? 38.004 -29.592 -21.491 1.00 77.81 760 GLY A O 1
ATOM 5878 N N . VAL A 1 761 ? 38.056 -28.364 -23.367 1.00 82.19 761 VAL A N 1
ATOM 5879 C CA . VAL A 1 761 ? 36.898 -29.019 -24.003 1.00 82.19 761 VAL A CA 1
ATOM 5880 C C . VAL A 1 761 ? 37.253 -29.483 -25.419 1.00 82.19 761 VAL A C 1
ATOM 5882 O O . VAL A 1 761 ? 37.651 -28.686 -26.257 1.00 82.19 761 VAL A O 1
ATOM 5885 N N . GLU A 1 762 ? 37.083 -30.778 -25.706 1.00 72.81 762 GLU A N 1
ATOM 5886 C CA . GLU A 1 762 ? 37.373 -31.368 -27.032 1.00 72.81 762 GLU A CA 1
ATOM 5887 C C . GLU A 1 762 ? 36.266 -31.129 -28.079 1.00 72.81 762 GLU A C 1
ATOM 5889 O O . GLU A 1 762 ? 36.417 -31.467 -29.252 1.00 72.81 762 GLU A O 1
ATOM 5894 N N . THR A 1 763 ? 35.124 -30.581 -27.660 1.00 78.56 763 THR A N 1
ATOM 5895 C CA . THR A 1 763 ? 33.923 -30.384 -28.483 1.00 78.56 763 THR A CA 1
ATOM 5896 C C . THR A 1 763 ? 33.521 -28.914 -28.553 1.00 78.56 763 THR A C 1
ATOM 5898 O O . THR A 1 763 ? 33.863 -28.116 -27.681 1.00 78.56 763 THR A O 1
ATOM 5901 N N . ARG A 1 764 ? 32.761 -28.554 -29.597 1.00 86.56 764 ARG A N 1
ATOM 5902 C CA . ARG A 1 764 ? 32.244 -27.193 -29.788 1.00 86.56 764 ARG A CA 1
ATOM 5903 C C . ARG A 1 764 ? 31.384 -26.756 -28.612 1.00 86.56 764 ARG A C 1
ATOM 5905 O O . ARG A 1 764 ? 30.351 -27.364 -28.329 1.00 86.56 764 ARG A O 1
ATOM 5912 N N . VAL A 1 765 ? 31.759 -25.649 -27.983 1.00 91.12 765 VAL A N 1
ATOM 5913 C CA . VAL A 1 765 ? 31.014 -25.092 -26.855 1.00 91.12 765 VAL A CA 1
ATOM 5914 C C . VAL A 1 765 ? 30.010 -24.066 -27.365 1.00 91.12 765 VAL A C 1
ATOM 5916 O O . VAL A 1 765 ? 30.386 -23.041 -27.932 1.00 91.12 765 VAL A O 1
ATOM 5919 N N . LYS A 1 766 ? 28.718 -24.318 -27.137 1.00 93.44 766 LYS A N 1
ATOM 5920 C CA . LYS A 1 766 ? 27.655 -23.357 -27.458 1.00 93.44 766 LYS A CA 1
ATOM 5921 C C . LYS A 1 766 ? 27.561 -22.304 -26.362 1.00 93.44 766 LYS A C 1
ATOM 5923 O O . LYS A 1 766 ? 27.418 -22.635 -25.184 1.00 93.44 766 LYS A O 1
ATOM 5928 N N . VAL A 1 767 ? 27.613 -21.035 -26.746 1.00 94.00 767 VAL A N 1
ATOM 5929 C CA . VAL A 1 767 ? 27.526 -19.896 -25.831 1.00 94.00 767 VAL A CA 1
ATOM 5930 C C . VAL A 1 767 ? 26.453 -18.936 -26.319 1.00 94.00 767 VAL A C 1
ATOM 5932 O O . VAL A 1 767 ? 26.505 -18.444 -27.445 1.00 94.00 767 VAL A O 1
ATOM 5935 N N . TRP A 1 768 ? 25.488 -18.642 -25.453 1.00 95.44 768 TRP A N 1
ATOM 5936 C CA . TRP A 1 768 ? 24.562 -17.535 -25.661 1.00 95.44 768 TRP A CA 1
ATOM 5937 C C . TRP A 1 768 ? 25.151 -16.264 -25.074 1.00 95.44 768 TRP A C 1
ATOM 5939 O O . TRP A 1 768 ? 25.603 -16.251 -23.933 1.00 95.44 768 TRP A O 1
ATOM 5949 N N . ILE A 1 769 ? 25.138 -15.194 -25.852 1.00 93.81 769 ILE A N 1
ATOM 5950 C CA . ILE A 1 769 ? 25.693 -13.899 -25.490 1.00 93.81 769 ILE A CA 1
ATOM 5951 C C . ILE A 1 769 ? 24.564 -12.875 -25.499 1.00 93.81 769 ILE A C 1
ATOM 5953 O O . ILE A 1 769 ? 23.818 -12.770 -26.474 1.00 93.81 769 ILE A O 1
ATOM 5957 N N . ARG A 1 770 ? 24.475 -12.083 -24.434 1.00 94.69 770 ARG A N 1
ATOM 5958 C CA . ARG A 1 770 ? 23.698 -10.848 -24.385 1.00 94.69 770 ARG A CA 1
ATOM 5959 C C . ARG A 1 770 ? 24.677 -9.684 -24.422 1.00 94.69 770 ARG A C 1
ATOM 5961 O O . ARG A 1 770 ? 25.450 -9.494 -23.489 1.00 94.69 770 ARG A O 1
ATOM 5968 N N . ARG A 1 771 ? 24.637 -8.899 -25.497 1.00 92.00 771 ARG A N 1
ATOM 5969 C CA . ARG A 1 771 ? 25.426 -7.668 -25.621 1.00 92.00 771 ARG A CA 1
ATOM 5970 C C . ARG A 1 771 ? 24.554 -6.477 -25.262 1.00 92.00 771 ARG A C 1
ATOM 5972 O O . ARG A 1 771 ? 23.449 -6.339 -25.794 1.00 92.00 771 ARG A O 1
ATOM 5979 N N . VAL A 1 772 ? 25.062 -5.610 -24.396 1.00 92.69 772 VAL A N 1
ATOM 5980 C CA . VAL A 1 772 ? 24.491 -4.299 -24.089 1.00 92.69 772 VAL A CA 1
ATOM 5981 C C . VAL A 1 772 ? 25.516 -3.239 -24.465 1.00 92.69 772 VAL A C 1
ATOM 5983 O O . VAL A 1 772 ? 26.548 -3.099 -23.817 1.00 92.69 772 VAL A O 1
ATOM 5986 N N . TRP A 1 773 ? 25.233 -2.479 -25.519 1.00 90.94 773 TRP A N 1
ATOM 5987 C CA . TRP A 1 773 ? 26.013 -1.296 -25.869 1.00 90.94 773 TRP A CA 1
ATOM 5988 C C . TRP A 1 773 ? 25.415 -0.060 -25.214 1.00 90.94 773 TRP A C 1
ATOM 5990 O O . TRP A 1 773 ? 24.208 0.169 -25.319 1.00 90.94 773 TRP A O 1
ATOM 6000 N N . THR A 1 774 ? 26.268 0.752 -24.596 1.00 91.38 774 THR A N 1
ATOM 6001 C CA . THR A 1 774 ? 25.950 2.098 -24.112 1.00 91.38 774 THR A CA 1
ATOM 6002 C C . THR A 1 774 ? 26.832 3.102 -24.848 1.00 91.38 774 THR A C 1
ATOM 6004 O O . THR A 1 774 ? 28.057 3.014 -24.785 1.00 91.38 774 THR A O 1
ATOM 6007 N N . LEU A 1 775 ? 26.204 4.046 -25.547 1.00 90.31 775 LEU A N 1
ATOM 6008 C CA . LEU A 1 775 ? 26.851 5.163 -26.230 1.00 90.31 775 LEU A CA 1
ATOM 6009 C C . LEU A 1 775 ? 26.526 6.458 -25.485 1.00 90.31 775 LEU A C 1
ATOM 6011 O O . LEU A 1 775 ? 25.357 6.831 -25.377 1.00 90.31 775 LEU A O 1
ATOM 6015 N N . GLU A 1 776 ? 27.553 7.154 -25.016 1.00 89.88 776 GLU A N 1
ATOM 6016 C CA . GLU A 1 776 ? 27.452 8.463 -24.370 1.00 89.88 776 GLU A CA 1
ATOM 6017 C C . GLU A 1 776 ? 28.422 9.453 -25.037 1.00 89.88 776 GLU A C 1
ATOM 6019 O O . GLU A 1 776 ? 29.430 9.063 -25.629 1.00 89.88 776 GLU A O 1
ATOM 6024 N N . MET A 1 777 ? 28.113 10.747 -24.961 1.00 86.69 777 MET A N 1
ATOM 6025 C CA . MET A 1 777 ? 29.026 11.822 -25.348 1.00 86.69 777 MET A CA 1
ATOM 6026 C C . MET A 1 777 ? 29.424 12.600 -24.093 1.00 86.69 777 MET A C 1
ATOM 6028 O O . MET A 1 777 ? 28.555 13.178 -23.439 1.00 86.69 777 MET A O 1
ATOM 6032 N N . SER A 1 778 ? 30.721 12.673 -23.802 1.00 85.56 778 SER A N 1
ATOM 6033 C CA . SER A 1 778 ? 31.298 13.587 -22.808 1.00 85.56 778 SER A CA 1
ATOM 6034 C C . SER A 1 778 ? 31.825 14.844 -23.503 1.00 85.56 778 SER A C 1
ATOM 6036 O O . SER A 1 778 ? 32.198 14.808 -24.675 1.00 85.56 778 SER A O 1
ATOM 6038 N N . VAL A 1 779 ? 31.868 15.975 -22.797 1.00 81.62 779 VAL A N 1
ATOM 6039 C CA . VAL A 1 779 ? 32.408 17.239 -23.325 1.00 81.62 779 VAL A CA 1
ATOM 6040 C C . VAL A 1 779 ? 33.340 17.845 -22.287 1.00 81.62 779 VAL A C 1
ATOM 6042 O O . VAL A 1 779 ? 32.931 18.045 -21.145 1.00 81.62 779 VAL A O 1
ATOM 6045 N N . ILE A 1 780 ? 34.567 18.156 -22.698 1.00 79.25 780 ILE A N 1
ATOM 6046 C CA . ILE A 1 780 ? 35.604 18.760 -21.857 1.00 79.25 780 ILE A CA 1
ATOM 6047 C C . ILE A 1 780 ? 36.053 20.103 -22.439 1.00 79.25 780 ILE A C 1
ATOM 6049 O O . ILE A 1 780 ? 36.048 20.292 -23.654 1.00 79.25 780 ILE A O 1
ATOM 6053 N N . GLY A 1 781 ? 36.442 21.048 -21.590 1.00 65.06 781 GLY A N 1
ATOM 6054 C CA . GLY A 1 781 ? 36.944 22.355 -22.010 1.00 65.06 781 GLY A CA 1
ATOM 6055 C C . GLY A 1 781 ? 37.119 23.300 -20.830 1.00 65.06 781 GLY A C 1
ATOM 6056 O O . GLY A 1 781 ? 36.605 23.032 -19.743 1.00 65.06 781 GLY A O 1
ATOM 6057 N N . LEU A 1 782 ? 37.854 24.387 -21.057 1.00 49.09 782 LEU A N 1
ATOM 6058 C CA . LEU A 1 782 ? 38.112 25.404 -20.040 1.00 49.09 782 LEU A CA 1
ATOM 6059 C C . LEU A 1 782 ? 36.795 26.087 -19.622 1.00 49.09 782 LEU A C 1
ATOM 6061 O O . LEU A 1 782 ? 35.887 26.276 -20.441 1.00 49.09 782 LEU A O 1
ATOM 6065 N N . ARG A 1 783 ? 36.691 26.408 -18.330 1.00 44.31 783 ARG A N 1
ATOM 6066 C CA . ARG A 1 783 ? 35.632 27.242 -17.748 1.00 44.31 783 ARG A CA 1
ATOM 6067 C C . ARG A 1 783 ? 36.131 28.663 -17.539 1.00 44.31 783 ARG A C 1
ATOM 6069 O O . ARG A 1 783 ? 37.332 28.802 -17.229 1.00 44.31 783 ARG A O 1
#

Secondary structure (DSSP, 8-state):
--SS-EEEEEEE---HHHHHHHHHTTTTSGGG-SSPPP--HHHHHHHHHHTTEEEEEEE--TT-S--STT-HHHHHHHHHHHHHHHHHHHHHSTTTEEEEEE--TT-HHHHHHHHHIIIIIS--SEEEEESEETTEETT-GGGHHHHHHHHHTT-EEEEE------SSSS-----TTS-GGGTHHHHHHHHHHHHHHHTTHHHH-TT-EEEESGGGTTHHHHHHHHHHHHHHH--TTS-TT-SHHHHHHHHHHHEEEE--SS-TTHHHHHHHTTS-GGGEE----TTTS-HHHHHHHHHHHHHHHHHH--SHHHHHIIIIIHHHHHHHTT-TTTTTTGGGG----------------------------------------------PPPP-------PPPHHHHHHHHHTSS-----------------------------SSSSS------------------PPPPS-PPPP-S--------PPP-----S--------PPP-------S-----EEEEEETTEEEEEEHHHHHHS-HHHHHHH-TT-S--S---S---TT-EEEE-S-HHHHHHHHHHHHHHHHTS---PPP---PPPP-------S-S-TTTTTSSEEEEEEEEEEEEEEEPPSSTT--HHHHHHHHHHHHHHHHT--BTTTTT-----TT-HHHHHHHHHHHHT--TTPBPSEEEE-TTSSEEEEEEEEE--------TTHHHHHHHHHHGGGGBTS-EEEEEEEEEEES--TT-SSPEEEEEEEEEEEEEEEEE--

Foldseek 3Di:
DFPFAFEAAAAEDQPPVNQVLCVVLVNQQFLNNPGDDDDDPVVVVVLCVLLNYFAYAYEHAPPFQPSDPPCPVSSLVSLVVVLQVLLVVCVVPVRHYAYAREDPLVCVVVLVVVVCCSVPPSVHLAHEYECDDQQHGCLDPSSVSNLLVCLVVLGEYEYHYHQHHHNDDDDPHDPPNDRCVVAVSLVSLLVNVLSCQFQCSCVNRVSYAYEGEQLSRPNLVCLQVSQCVCCVPVDPNGDNQRHNVSSLVSCARRAAYENEDPNDDPSVVSSCVRYDLLRAEYHHHPPSPPSVRSSVSSVVCSVCLCVRPVDVVSSNSNRPVSVLVSSCPVDPVSPPPVVVPDDDPDDDDDDDDDDDDDDDDDDDDDDDDDDDDDDDDDDDDDDDDDDDDDDDDDDDDDDDDVVVVVVVVVVPPDDDDDDDDDDDDDDDDDDDDDDDDDDDDDDDPDPDDDDDDDDDDDDDDDDDDDDDDDDDDDDDPDPDDDDDDDDDDDDDDDDDDDPDDDDDDPDDPDDDPDDPWQWAWEQAPNDIDIDTPQLLVQDDPVVQCQFCVPHPDPDDPPDDDDDPDYHYGHDDPVVVVLVSVVVVVVAVVFDDDDDDDDDDDDDDDDDDDDDPDDPVVVPNFKWKKKKKKKKKAKDWDDPDPPDDPVRVVLLLVLVVVQVLVQFFPLSVLCPDPDPPDPSVLVLLLVVLQFDDRRDGFSDWDDRPPHSIIMTMDMGIGDQPQPDDPVCVVSNVSNVVLVVQAVPKDKDKDKDWDWDCRRPPDNDTIIMIMIMIMIIHMGMDGDD

Mean predicted aligned error: 21.69 Å

pLDDT: mean 72.6, std 27.79, range [22.12, 98.88]

InterPro domains:
  IPR006680 Amidohydrolase-related [PF04909] (7-327)
  IPR011333 SKP1/BTB/POZ domain superfamily [SSF54695] (517-642)
  IPR032465 2-amino-3-carboxymuconate-6-semialdehyde decarboxylase [PTHR21240] (5-329)
  IPR032466 Metal-dependent hydrolase [SSF51556] (5-327)